Protein AF-0000000070629771 (afdb_homodimer)

Secondary structure (DSSP, 8-state):
---------------------HHHHHHB----TTPPP-SS-EEEEEEEEETTTTEEEEEEEE--SSS-GGGSPEEEEE--TTTB-TIIIIIIIISSSEEE-TTSS-EEE-TT-GGGTSEEEEEE-STTSTT-B-S-GGGGTS--HHHHHHHHHHHHHHHHHH-GGGTTSEEEEEEETTHHHHHHHHHHHHHHHHHT-SS-S-EEEEEEEES---BHHHHHHHHHHHHHHTTSS-HHHHHHHHHH--TTSS---HHHHHHHHHIIIIITTT--TTSTTSPP---------EEESTTSS-EEESS-SSHHHHHHHHHHHTSHHHHHHHT--TT--SS---SB-HHHHHT-----SB-HHHHHHHGGGT-EEEEEEETT-SSS-HHHHHHHHHHT-PPEEEEEEEEEETTEEEEEEEEETTEEEEEETT--S-HHHHSHHHHHHHHHHHHHT-PPP-/------------------PPPHHHHHHB----TTPPP-SS-EEEEEEEEETTTTEEEEEEEE--SSS-GGGSPEEEEE--TTTB-TIIIIIIIISSSEEE-TTSS-EEE-TT-GGGTSEEEEEE-STTSTT-B-S-GGGGTS--HHHHHHHHHHHHHHHHHH-GGGTTSEEEEEEETTHHHHHHHHHHHHHHHHHT-SS-S-EEEEEEEES---BHHHHHHHHHHHHHHTTSS-HHHHHHHHHH--TTSS---HHHHHHHHHIIIIITTT--TTSTTSPP---------EEESTTSS-EEESS-SSHHHHHHHHHHHTSHHHHHHHT--TT--SS---SB-HHHHHT-----SB-HHHHHHHGGGT-EEEEEEETT-SSS-HHHHHHHHHHTTPPEEEEEEEEEETTEEEEEEEEETTEEEEEETT--S-HHHHSHHHHHHHHHHHHHT-PPP-

Foldseek 3Di:
DDPPPPPPPPPPPCPCPVDADPLQVVQWQPDFQAEDDADWTKGKDWDAQDVVFRWIKIKIKTFARDPCSLQAFEEEEDEPLPFFFCCLDVQAFFAHQWHADLVLRHIDGDPQHLSNHHIYMTIRDDAPHFQTHTNHPCCLQEAALVVRLSSVLSCVVVVCVSVVSNFQGEYEYEYFEQCLRNRLSNVVVVVVVVVVDPDHRHNYFAYEYELHDFAQQLQQLLLLVLCVVVPQADPVLSVQLVVQFDSVDQDGDPSNVVSLCCSVVPSNPPAQLQFRPDDADPPPDDPQPWDDQRPGSQTDGLCDRRVSRSVSSQSNCQDPSSCVSSVGCPVVPVDGGHRGDPSNSVNHHDDDNGCLVSCVVVQVVNHQYEYEYEQRHSRSHPSSVVRVVVVNVFAWDADKDFADDPRHGQWIWTDTRRYIYTYGYSGGRSCCNRPVVSVSQVSVCSSVVHDGHD/DDPPPPPPPPPPPCPCPVDADPLQVVQWQPDFQQEDDADWTKGKDWDAQDVVFRWIKIKIKTFARDPCSLQAFEEEEDEPLPFFFCCLDVQAFFAHQWHADLVLRHIDGDPQHLSNHHIYMTIQDDAPHFLTHTNHPCCLQEAALVVRLSSVLSCVVVVCVSVVSNFQGEYEYEYFEQCLRNRLSNVVVVVVVVVVDPDHRHNYFAYEYELHDFAQQLQQLLLLVLCVVVPQADPVLSVQLVVQFDSVDQDGDPSNVVSLCCSVVPSNPPAQLQFRPDDADPDPDDPQPWDDQRPGSQTNGLCDRRSSRSVSSQSNCQDPSSCVSSVGCPVVPVDGGHRGDPSNSVNHHDDDNGCLVSCVVVQVVNHQYEYEYEQRHSRSHPSSVVRVVVVNVFAWDADKDFADDPRHGQWIWTDTRRYIYTYGYSGGRSCCNRPVVSVSQVSVCSSVVHDGHD

Nearest PDB structures (foldseek):
  1ivy-assembly1_A  TM=8.790E-01  e=1.119E-41  Homo sapiens
  1wht-assembly1_A  TM=9.372E-01  e=2.390E-33  Triticum aestivum
  3sc2-assembly1_A-2  TM=9.591E-01  e=4.985E-32  Triticum aestivum
  1gxs-assembly1_C  TM=9.440E-01  e=3.701E-32  Sorghum bicolor
  1bcs-assembly1_B  TM=9.675E-01  e=6.647E-15  Triticum aestivum

Radius of gyration: 32.39 Å; Cα contacts (8 Å, |Δi|>4): 1973; chains: 2; bounding box: 115×96×95 Å

Solvent-accessible surface area (backbone atoms only — not comparable to full-atom values): 46416 Å² total; per-residue (Å²): 137,82,82,77,78,79,78,76,75,76,73,73,72,73,70,70,69,71,72,76,50,69,71,46,56,72,20,43,35,90,59,56,70,46,50,67,94,73,91,45,57,36,35,22,33,74,39,76,52,34,76,91,48,41,27,24,35,26,38,43,36,37,40,14,62,49,98,56,39,86,80,37,35,42,33,38,37,33,38,14,66,63,27,17,13,7,54,43,38,43,32,37,53,34,39,25,57,41,31,68,38,93,82,35,61,38,37,42,79,38,93,49,23,51,26,66,70,20,22,35,36,30,35,16,43,42,54,53,5,38,74,8,32,52,73,35,75,66,54,40,53,59,40,31,50,67,60,39,30,52,40,48,52,44,33,52,56,52,48,34,65,67,41,54,89,56,45,63,32,51,28,35,40,34,31,26,34,38,13,30,46,53,48,61,48,33,50,51,52,50,52,53,52,37,73,76,33,96,77,51,48,75,34,76,47,32,36,38,27,28,20,40,42,46,34,52,36,36,38,43,54,18,22,54,51,47,35,40,63,63,59,40,38,42,71,65,58,48,51,48,36,67,68,53,40,54,50,89,45,74,75,65,47,69,67,23,52,50,47,52,48,44,39,57,72,46,30,43,49,70,59,36,45,40,28,62,75,52,83,64,69,85,69,82,72,72,83,67,65,69,46,51,52,76,74,42,75,37,65,41,49,78,52,50,86,48,58,66,55,47,52,35,40,33,56,33,59,56,32,67,66,38,22,58,36,42,55,42,60,81,82,57,63,92,61,76,50,38,48,53,30,63,64,35,46,77,28,53,54,58,64,79,61,55,40,60,68,56,49,66,56,45,33,82,71,67,36,49,38,38,40,33,19,17,58,35,15,59,45,49,13,41,37,11,51,50,47,50,54,59,72,65,68,62,54,75,72,39,73,60,35,34,23,48,54,94,89,32,68,40,25,32,33,35,30,35,71,43,35,36,41,35,40,31,58,72,6,14,50,57,31,37,54,63,31,30,68,56,39,39,51,53,51,53,24,57,77,68,72,45,78,73,48,112,137,84,82,78,77,80,78,75,76,75,72,72,73,73,72,70,70,73,72,77,50,69,71,46,56,71,20,45,34,90,61,56,70,46,51,67,91,73,92,44,58,35,35,20,33,74,40,75,50,35,77,91,49,41,26,23,36,26,38,42,35,37,41,14,61,50,99,56,38,87,79,37,36,41,32,38,38,33,39,15,65,63,28,18,12,6,54,43,38,43,31,39,54,34,40,24,58,41,30,68,38,93,83,36,62,37,36,43,77,38,93,48,22,52,26,67,70,18,22,36,34,28,34,16,43,43,51,52,6,37,74,8,32,52,72,36,74,65,53,42,51,59,40,30,51,68,60,39,29,51,39,49,52,43,33,52,56,54,50,35,66,67,41,52,88,57,45,62,33,52,28,36,40,35,31,26,33,38,13,30,47,51,48,58,48,33,50,50,52,48,52,54,50,38,72,75,33,98,76,50,47,74,34,74,46,31,37,38,28,29,20,40,42,46,34,54,37,37,38,45,55,18,22,54,51,47,36,42,63,63,60,40,39,43,72,66,57,48,52,48,37,66,69,53,41,53,51,88,45,75,75,67,47,69,68,23,52,51,46,52,48,45,38,57,71,45,29,43,50,72,58,36,46,40,29,61,75,51,81,64,70,86,67,84,74,71,83,67,66,67,48,50,52,75,75,42,75,38,67,40,48,79,52,48,84,48,58,67,56,47,51,34,38,34,55,34,60,57,33,67,66,38,23,57,40,42,55,41,60,80,82,57,62,92,61,78,51,38,48,51,29,62,64,36,46,78,28,52,56,57,65,80,61,55,40,60,68,56,48,66,59,44,34,82,70,66,36,48,38,37,41,34,20,16,57,35,16,58,44,51,13,41,39,11,51,50,46,49,54,59,70,64,68,63,55,74,73,38,74,61,36,36,23,50,54,94,90,33,69,37,24,33,34,34,31,34,70,43,35,37,40,35,40,32,59,72,7,15,51,54,31,37,52,64,34,29,67,57,38,40,51,52,50,53,24,57,76,68,72,45,78,73,48,112

Sequence (908 aa):
MSLLVMCLVFISIITNTLSLTQEQENDRITALPGQPEVAFSQFSGYITVHKKHGRALFYWLTEAATPNPLLKPLVLWLNGGPGCSSIAYGASEEIGPFRINKNAFSLYLNKYSWNKEANILFLDSPAGVGFSYTNTSSDLKDSGDKRTASDALRFLIRWMSRFPQYKYREFYICGESYAGHYVPQLMKKIHDYNKNHHYPFINLKGFMVGNALTDHKYDNIGTVEYWWTHALISDATYKTIMSCCNFSTQKQTRKCDKAILYAWSYEMGGIDEYSIYTPKCNNPSGNFTSSRLKNSLVRRRVSGYDPCVEMRAEKYYNRPDVQHAMHANYTRIPYKFTACSLEMVENWKDSQFSLLPTYKELIPAGYRIWVYSGDTDANVPVTATRLWLSSLNLTVKTKWYPWFVNGQVGGWTEVYDGLTFATVRGAGHEVPLLQPERGFLLFESFLAGKNLPRMSLLVMCLVFISIITNTLSLTQEQENDRITALPGQPEVAFSQFSGYITVHKKHGRALFYWLTEAATPNPLLKPLVLWLNGGPGCSSIAYGASEEIGPFRINKNAFSLYLNKYSWNKEANILFLDSPAGVGFSYTNTSSDLKDSGDKRTASDALRFLIRWMSRFPQYKYREFYICGESYAGHYVPQLMKKIHDYNKNHHYPFINLKGFMVGNALTDHKYDNIGTVEYWWTHALISDATYKTIMSCCNFSTQKQTRKCDKAILYAWSYEMGGIDEYSIYTPKCNNPSGNFTSSRLKNSLVRRRVSGYDPCVEMRAEKYYNRPDVQHAMHANYTRIPYKFTACSLEMVENWKDSQFSLLPTYKELIPAGYRIWVYSGDTDANVPVTATRLWLSSLNLTVKTKWYPWFVNGQVGGWTEVYDGLTFATVRGAGHEVPLLQPERGFLLFESFLAGKNLPR

InterPro domains:
  IPR001563 Peptidase S10, serine carboxypeptidase [PF00450] (33-448)
  IPR001563 Peptidase S10, serine carboxypeptidase [PR00724] (110-122)
  IPR001563 Peptidase S10, serine carboxypeptidase [PR00724] (123-133)
  IPR001563 Peptidase S10, serine carboxypeptidase [PR00724] (159-184)
  IPR001563 Peptidase S10, serine carboxypeptidase [PR00724] (419-432)
  IPR001563 Peptidase S10, serine carboxypeptidase [PTHR11802] (30-436)
  IPR018202 Serine carboxypeptidase, serine active site [PS00131] (173-180)
  IPR029058 Alpha/Beta hydrolase fold [G3DSA:3.40.50.1820] (23-283)
  IPR029058 Alpha/Beta hydrolase fold [SSF53474] (24-452)
  IPR033124 Serine carboxypeptidases, histidine active site [PS00560] (419-436)

Organism: Helianthus annuus (NCBI:txid4232)

Structure (mmCIF, N/CA/C/O backbone):
data_AF-0000000070629771-model_v1
#
loop_
_entity.id
_entity.type
_entity.pdbx_description
1 polymer Carboxypeptidase
#
loop_
_atom_site.group_PDB
_atom_site.id
_atom_site.type_symbol
_atom_site.label_atom_id
_atom_site.label_alt_id
_atom_site.label_comp_id
_atom_site.label_asym_id
_atom_site.label_entity_id
_atom_site.label_seq_id
_atom_site.pdbx_PDB_ins_code
_atom_site.Cartn_x
_atom_site.Cartn_y
_atom_site.Cartn_z
_atom_site.occupancy
_atom_site.B_iso_or_equiv
_atom_site.auth_seq_id
_atom_site.auth_comp_id
_atom_site.auth_asym_id
_atom_site.auth_atom_id
_atom_site.pdbx_PDB_model_num
ATOM 1 N N . MET A 1 1 ? -67 46.438 17.281 1 32.56 1 MET A N 1
ATOM 2 C CA . MET A 1 1 ? -66.125 45.875 16.25 1 32.56 1 MET A CA 1
ATOM 3 C C . MET A 1 1 ? -64.812 46.656 16.156 1 32.56 1 MET A C 1
ATOM 5 O O . MET A 1 1 ? -64.75 47.656 15.438 1 32.56 1 MET A O 1
ATOM 9 N N . SER A 1 2 ? -64.125 46.844 17.328 1 36.59 2 SER A N 1
ATOM 10 C CA . SER A 1 2 ? -62.906 47.594 17.516 1 36.59 2 SER A CA 1
ATOM 11 C C . SER A 1 2 ? -61.719 46.938 16.812 1 36.59 2 SER A C 1
ATOM 13 O O . SER A 1 2 ? -61.5 45.719 16.984 1 36.59 2 SER A O 1
ATOM 15 N N . LEU A 1 3 ? -61.375 47.438 15.648 1 35.97 3 LEU A N 1
ATOM 16 C CA . LEU A 1 3 ? -60.219 47.125 14.797 1 35.97 3 LEU A CA 1
ATOM 17 C C . LEU A 1 3 ? -58.938 47.281 15.562 1 35.97 3 LEU A C 1
ATOM 19 O O . LEU A 1 3 ? -58.562 48.375 15.969 1 35.97 3 LEU A O 1
ATOM 23 N N . LEU A 1 4 ? -58.5 46.312 16.406 1 31.16 4 LEU A N 1
ATOM 24 C CA . LEU A 1 4 ? -57.156 46.281 16.969 1 31.16 4 LEU A CA 1
ATOM 25 C C . LEU A 1 4 ? -56.125 46.219 15.859 1 31.16 4 LEU A C 1
ATOM 27 O O . LEU A 1 4 ? -56.062 45.25 15.109 1 31.16 4 LEU A O 1
ATOM 31 N N . VAL A 1 5 ? -55.656 47.312 15.32 1 35.22 5 VAL A N 1
ATOM 32 C CA . VAL A 1 5 ? -54.5 47.406 14.398 1 35.22 5 VAL A CA 1
ATOM 33 C C . VAL A 1 5 ? -53.281 46.781 15.047 1 35.22 5 VAL A C 1
ATOM 35 O O . VAL A 1 5 ? -52.844 47.219 16.125 1 35.22 5 VAL A O 1
ATOM 38 N N . MET A 1 6 ? -53 45.5 14.805 1 34.41 6 MET A N 1
ATOM 39 C CA . MET A 1 6 ? -51.781 44.812 15.164 1 34.41 6 MET A CA 1
ATOM 40 C C . MET A 1 6 ? -50.562 45.531 14.609 1 34.41 6 MET A C 1
ATOM 42 O O . MET A 1 6 ? -50.406 45.656 13.391 1 34.41 6 MET A O 1
ATOM 46 N N . CYS A 1 7 ? -50.031 46.531 15.281 1 34.31 7 CYS A N 1
ATOM 47 C CA . CYS A 1 7 ? -48.75 47.125 14.938 1 34.31 7 CYS A CA 1
ATOM 48 C C . CYS A 1 7 ? -47.656 46.094 14.859 1 34.31 7 CYS A C 1
ATOM 50 O O . CYS A 1 7 ? -47.281 45.5 15.875 1 34.31 7 CYS A O 1
ATOM 52 N N . LEU A 1 8 ? -47.5 45.406 13.734 1 36.81 8 LEU A N 1
ATOM 53 C CA . LEU A 1 8 ? -46.344 44.594 13.43 1 36.81 8 LEU A CA 1
ATOM 54 C C . LEU A 1 8 ? -45.062 45.406 13.547 1 36.81 8 LEU A C 1
ATOM 56 O O . LEU A 1 8 ? -44.844 46.375 12.781 1 36.81 8 LEU A O 1
ATOM 60 N N . VAL A 1 9 ? -44.531 45.594 14.703 1 37.97 9 VAL A N 1
ATOM 61 C CA . VAL A 1 9 ? -43.188 46.094 14.859 1 37.97 9 VAL A CA 1
ATOM 62 C C . VAL A 1 9 ? -42.219 45.25 14.031 1 37.97 9 VAL A C 1
ATOM 64 O O . VAL A 1 9 ? -42.094 44.062 14.25 1 37.97 9 VAL A O 1
ATOM 67 N N . PHE A 1 10 ? -42 45.656 12.789 1 36.44 10 PHE A N 1
ATOM 68 C CA . PHE A 1 10 ? -40.875 45.156 12.023 1 36.44 10 PHE A CA 1
ATOM 69 C C . PHE A 1 10 ? -39.562 45.312 12.789 1 36.44 10 PHE A C 1
ATOM 71 O O . PHE A 1 10 ? -39.125 46.438 13.047 1 36.44 10 PHE A O 1
ATOM 78 N N . ILE A 1 11 ? -39.25 44.469 13.695 1 36.97 11 ILE A N 1
ATOM 79 C CA . ILE A 1 11 ? -37.875 44.406 14.219 1 36.97 11 ILE A CA 1
ATOM 80 C C . ILE A 1 11 ? -36.875 44.25 13.07 1 36.97 11 ILE A C 1
ATOM 82 O O . ILE A 1 11 ? -36.906 43.25 12.367 1 36.97 11 ILE A O 1
ATOM 86 N N . SER A 1 12 ? -36.469 45.312 12.492 1 35.47 12 SER A N 1
ATOM 87 C CA . SER A 1 12 ? -35.312 45.25 11.602 1 35.47 12 SER A CA 1
ATOM 88 C C . SER A 1 12 ? -34.156 44.5 12.266 1 35.47 12 SE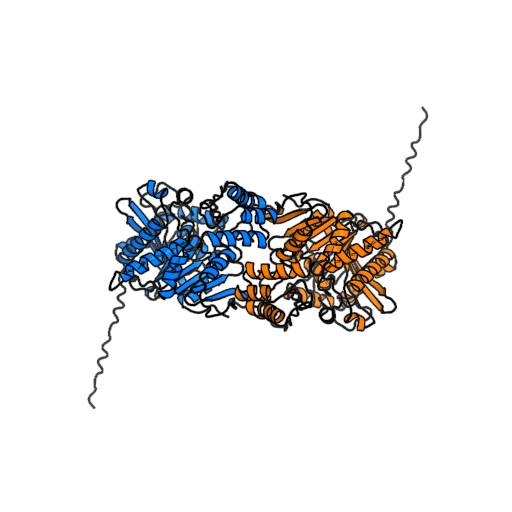R A C 1
ATOM 90 O O . SER A 1 12 ? -33.688 44.938 13.32 1 35.47 12 SER A O 1
ATOM 92 N N . ILE A 1 13 ? -34.094 43.312 12.102 1 39.72 13 ILE A N 1
ATOM 93 C CA . ILE A 1 13 ? -32.812 42.625 12.383 1 39.72 13 ILE A CA 1
ATOM 94 C C . ILE A 1 13 ? -31.672 43.375 11.711 1 39.72 13 ILE A C 1
ATOM 96 O O . ILE A 1 13 ? -31.594 43.438 10.477 1 39.72 13 ILE A O 1
ATOM 100 N N . ILE A 1 14 ? -31.172 44.375 12.281 1 36.66 14 ILE A N 1
ATOM 101 C CA . ILE A 1 14 ? -29.891 44.938 11.852 1 36.66 14 ILE A CA 1
ATOM 102 C C . ILE A 1 14 ? -28.891 43.812 11.594 1 36.66 14 ILE A C 1
ATOM 104 O O . ILE A 1 14 ? -28.484 43.094 12.531 1 36.66 14 ILE A O 1
ATOM 108 N N . THR A 1 15 ? -29.109 43.062 10.508 1 39.59 15 THR A N 1
ATOM 109 C CA . THR A 1 15 ? -27.938 42.312 10.078 1 39.59 15 THR A CA 1
ATOM 110 C C . THR A 1 15 ? -26.672 43.188 10.195 1 39.59 15 THR A C 1
ATOM 112 O O . THR A 1 15 ? -26.516 44.156 9.461 1 39.59 15 THR A O 1
ATOM 115 N N . ASN A 1 16 ? -26.297 43.594 11.32 1 38.44 16 ASN A N 1
ATOM 116 C CA . ASN A 1 16 ? -25 44.219 11.461 1 38.44 16 ASN A CA 1
ATOM 117 C C . ASN A 1 16 ? -23.984 43.625 10.484 1 38.44 16 ASN A C 1
ATOM 119 O O . ASN A 1 16 ? -23.406 42.562 10.75 1 38.44 16 ASN A O 1
ATOM 123 N N . THR A 1 17 ? -24.234 43.594 9.234 1 47.09 17 THR A N 1
ATOM 124 C CA . THR A 1 17 ? -23.125 43.406 8.305 1 47.09 17 THR A CA 1
ATOM 125 C C . THR A 1 17 ? -21.891 44.219 8.766 1 47.09 17 THR A C 1
ATOM 127 O O . THR A 1 17 ? -21.891 45.438 8.711 1 47.09 17 THR A O 1
ATOM 130 N N . LEU A 1 18 ? -21.359 43.875 9.852 1 56.38 18 LEU A N 1
ATOM 131 C CA . LEU A 1 18 ? -20.156 44.562 10.328 1 56.38 18 LEU A CA 1
ATOM 132 C C . LEU A 1 18 ? -19.234 44.906 9.172 1 56.38 18 LEU A C 1
ATOM 134 O O . LEU A 1 18 ? -18.812 44.031 8.422 1 56.38 18 LEU A O 1
ATOM 138 N N . SER A 1 19 ? -19.328 46.031 8.703 1 75.88 19 SER A N 1
ATOM 139 C CA . SER A 1 19 ? -18.422 46.594 7.715 1 75.88 19 SER A CA 1
ATOM 140 C C . SER A 1 19 ? -16.969 46.312 8.078 1 75.88 19 SER A C 1
ATOM 142 O O . SER A 1 19 ? -16.594 46.312 9.258 1 75.88 19 SER A O 1
ATOM 144 N N . LEU A 1 20 ? -16.094 45.812 7.07 1 85.69 20 LEU A N 1
ATOM 145 C CA . LEU A 1 20 ? -14.68 45.531 7.254 1 85.69 20 LEU A CA 1
ATOM 146 C C . LEU A 1 20 ? -13.938 46.781 7.703 1 85.69 20 LEU A C 1
ATOM 148 O O . LEU A 1 20 ? -14.258 47.906 7.254 1 85.69 20 LEU A O 1
ATOM 152 N N . THR A 1 21 ? -13.102 46.656 8.648 1 91.06 21 THR A N 1
ATOM 153 C CA . THR A 1 21 ? -12.211 47.75 9.031 1 91.06 21 THR A CA 1
ATOM 154 C C . THR A 1 21 ? -11.219 48.031 7.902 1 91.06 21 THR A C 1
ATOM 156 O O . THR A 1 21 ? -11.086 47.25 6.961 1 91.06 21 THR A O 1
ATOM 159 N N . GLN A 1 22 ? -10.594 49.125 8.047 1 92.12 22 GLN A N 1
ATOM 160 C CA . GLN A 1 22 ? -9.594 49.5 7.047 1 92.12 22 GLN A CA 1
ATOM 161 C C . GLN A 1 22 ? -8.445 48.5 7.023 1 92.12 22 GLN A C 1
ATOM 163 O O . GLN A 1 22 ? -7.922 48.188 5.953 1 92.12 22 GLN A O 1
ATOM 168 N N . GLU A 1 23 ? -8.055 48.094 8.172 1 93.81 23 GLU A N 1
ATOM 169 C CA . GLU A 1 23 ? -6.984 47.094 8.25 1 93.81 23 GLU A CA 1
ATOM 170 C C . GLU A 1 23 ? -7.363 45.812 7.535 1 93.81 23 GLU A C 1
ATOM 172 O O . GLU A 1 23 ? -6.527 45.219 6.855 1 93.81 23 GLU A O 1
ATOM 177 N N . GLN A 1 24 ? -8.586 45.406 7.703 1 96.31 24 GLN A N 1
ATOM 178 C CA . GLN A 1 24 ? -9.07 44.219 7.02 1 96.31 24 GLN A CA 1
ATOM 179 C C . GLN A 1 24 ? -9.094 44.406 5.508 1 96.31 24 GLN A C 1
ATOM 181 O O . GLN A 1 24 ? -8.711 43.5 4.754 1 96.31 24 GLN A O 1
ATOM 186 N N . GLU A 1 25 ? -9.5 45.562 5.117 1 96 25 GLU A N 1
ATOM 187 C CA . GLU A 1 25 ? -9.562 45.875 3.689 1 96 25 GLU A CA 1
ATOM 188 C C . GLU A 1 25 ? -8.164 45.875 3.066 1 96 25 GLU A C 1
ATOM 190 O O . GLU A 1 25 ? -7.992 45.469 1.914 1 96 25 GLU A O 1
ATOM 195 N N . ASN A 1 26 ? -7.258 46.344 3.842 1 95.69 26 ASN A N 1
ATOM 196 C CA . ASN A 1 26 ? -5.879 46.375 3.367 1 95.69 26 ASN A CA 1
ATOM 197 C C . ASN A 1 26 ? -5.348 44.938 3.15 1 95.69 26 ASN A C 1
ATOM 199 O O . ASN A 1 26 ? -4.41 44.75 2.375 1 95.69 26 ASN A O 1
ATOM 203 N N . ASP A 1 27 ? -5.953 44 3.848 1 97.81 27 ASP A N 1
ATOM 204 C CA . ASP A 1 27 ? -5.512 42.625 3.758 1 97.81 27 ASP A CA 1
ATOM 205 C C . ASP A 1 27 ? -6.324 41.844 2.717 1 97.81 27 ASP A C 1
ATOM 207 O O . ASP A 1 27 ? -6.023 40.688 2.422 1 97.81 27 ASP A O 1
ATOM 211 N N . ARG A 1 28 ? -7.316 42.438 2.119 1 98.12 28 ARG A N 1
ATOM 212 C CA . ARG A 1 28 ? -8.211 41.75 1.201 1 98.12 28 ARG A CA 1
ATOM 213 C C . ARG A 1 28 ? -7.496 41.375 -0.094 1 98.12 28 ARG A C 1
ATOM 215 O O . ARG A 1 28 ? -6.793 42.219 -0.676 1 98.12 28 ARG A O 1
ATOM 222 N N . ILE A 1 29 ? -7.598 40.156 -0.455 1 98.19 29 ILE A N 1
ATOM 223 C CA . ILE A 1 29 ? -7.168 39.688 -1.772 1 98.19 29 ILE A CA 1
ATOM 224 C C . ILE A 1 29 ? -8.336 39.812 -2.758 1 98.19 29 ILE A C 1
ATOM 226 O O . ILE A 1 29 ? -9.289 39.031 -2.674 1 98.19 29 ILE A O 1
ATOM 230 N N . THR A 1 30 ? -8.242 40.688 -3.639 1 96.44 30 THR A N 1
ATOM 231 C CA . THR A 1 30 ? -9.32 40.844 -4.617 1 96.44 30 THR A CA 1
ATOM 232 C C . THR A 1 30 ? -9.367 39.625 -5.539 1 96.44 30 THR A C 1
ATOM 234 O O . THR A 1 30 ? -10.445 39.062 -5.781 1 96.44 30 THR A O 1
ATOM 237 N N . ALA A 1 31 ? -8.219 39.312 -6.094 1 96.56 31 ALA A N 1
ATOM 238 C CA . ALA A 1 31 ? -8.07 38.094 -6.902 1 96.56 31 ALA A CA 1
ATOM 239 C C . ALA A 1 31 ? -6.602 37.719 -7.043 1 96.56 31 ALA A C 1
ATOM 241 O O . ALA A 1 31 ? -5.746 38.562 -7.27 1 96.56 31 ALA A O 1
ATOM 242 N N . LEU A 1 32 ? -6.395 36.438 -6.875 1 97.75 32 LEU A N 1
ATOM 243 C CA . LEU A 1 32 ? -5.055 35.969 -7.191 1 97.75 32 LEU A CA 1
ATOM 244 C C . LEU A 1 32 ? -4.855 35.844 -8.695 1 97.75 32 LEU A C 1
ATOM 246 O O . LEU A 1 32 ? -5.785 35.5 -9.43 1 97.75 32 LEU A O 1
ATOM 250 N N . PRO A 1 33 ? -3.633 36.156 -9.125 1 97.25 33 PRO A N 1
ATOM 251 C CA . PRO A 1 33 ? -3.375 35.969 -10.555 1 97.25 33 PRO A CA 1
ATOM 252 C C . PRO A 1 33 ? -3.711 34.531 -11.031 1 97.25 33 PRO A C 1
ATOM 254 O O . PRO A 1 33 ? -3.207 33.562 -10.477 1 97.25 33 PRO A O 1
ATOM 257 N N . GLY A 1 34 ? -4.598 34.5 -12.016 1 96.81 34 GLY A N 1
ATOM 258 C CA . GLY A 1 34 ? -4.945 33.219 -12.625 1 96.81 34 GLY A CA 1
ATOM 259 C C . GLY A 1 34 ? -6.051 32.5 -11.891 1 96.81 34 GLY A C 1
ATOM 260 O O . GLY A 1 34 ? -6.422 31.375 -12.266 1 96.81 34 GLY A O 1
ATOM 261 N N . GLN A 1 35 ? -6.613 33 -10.844 1 96.75 35 GLN A N 1
ATOM 262 C CA . GLN A 1 35 ? -7.633 32.281 -10.078 1 96.75 35 GLN A CA 1
ATOM 263 C C . GLN A 1 35 ? -8.977 32.312 -10.812 1 96.75 35 GLN A C 1
ATOM 265 O O . GLN A 1 35 ? -9.273 33.25 -11.547 1 96.75 35 GLN A O 1
ATOM 270 N N . PRO A 1 36 ? -9.773 31.281 -10.68 1 96.75 36 PRO A N 1
ATOM 271 C CA . PRO A 1 36 ? -11.156 31.344 -11.156 1 96.75 36 PRO A CA 1
ATOM 272 C C . PRO A 1 36 ? -12.031 32.25 -10.305 1 96.75 36 PRO A C 1
ATOM 274 O O . PRO A 1 36 ? -11.609 32.719 -9.234 1 96.75 36 PRO A O 1
ATOM 277 N N . GLU A 1 37 ? -13.219 32.562 -10.836 1 95.88 37 GLU A N 1
ATOM 278 C CA . GLU A 1 37 ? -14.172 33.344 -10.055 1 95.88 37 GLU A CA 1
ATOM 279 C C . GLU A 1 37 ? -14.695 32.562 -8.859 1 95.88 37 GLU A C 1
ATOM 281 O O . GLU A 1 37 ? -15.008 31.375 -8.984 1 95.88 37 GLU A O 1
ATOM 286 N N . VAL A 1 38 ? -14.633 33.219 -7.719 1 96.81 38 VAL A N 1
ATOM 287 C CA . VAL A 1 38 ? -15.172 32.594 -6.516 1 96.81 38 VAL A CA 1
ATOM 288 C C . VAL A 1 38 ? -16.062 33.594 -5.777 1 96.81 38 VAL A C 1
ATOM 290 O O . VAL A 1 38 ? -16 34.812 -6.023 1 96.81 38 VAL A O 1
ATOM 293 N N . ALA A 1 39 ? -16.938 33.062 -4.875 1 94.69 39 ALA A N 1
ATOM 294 C CA . ALA A 1 39 ? -17.906 33.906 -4.168 1 94.69 39 ALA A CA 1
ATOM 295 C C . ALA A 1 39 ? -17.469 34.156 -2.73 1 94.69 39 ALA A C 1
ATOM 297 O O . ALA A 1 39 ? -18.156 34.844 -1.978 1 94.69 39 ALA A O 1
ATOM 298 N N . PHE A 1 40 ? -16.375 33.594 -2.324 1 97.44 40 PHE A N 1
ATOM 299 C CA . PHE A 1 40 ? -15.898 33.781 -0.96 1 97.44 40 PHE A CA 1
ATOM 300 C C . PHE A 1 40 ? -14.789 34.844 -0.923 1 97.44 40 PHE A C 1
ATOM 302 O O . PHE A 1 40 ? -14.133 35.094 -1.933 1 97.44 40 PHE A O 1
ATOM 309 N N . SER A 1 41 ? -14.594 35.375 0.235 1 97.19 41 SER A N 1
ATOM 310 C CA . SER A 1 41 ? -13.555 36.406 0.415 1 97.19 41 SER A CA 1
ATOM 311 C C . SER A 1 41 ? -12.25 35.781 0.91 1 97.19 41 SER A C 1
ATOM 313 O O . SER A 1 41 ? -12.258 34.656 1.461 1 97.19 41 SER A O 1
ATOM 315 N N . GLN A 1 42 ? -11.203 36.5 0.618 1 98 42 GLN A N 1
ATOM 316 C CA . GLN A 1 42 ? -9.867 36.094 1.057 1 98 42 GLN A CA 1
ATOM 317 C C . GLN A 1 42 ? -9.102 37.281 1.624 1 98 42 GLN A C 1
ATOM 319 O O . GLN A 1 42 ? -9.242 38.406 1.146 1 98 42 GLN A O 1
ATOM 324 N N . PHE A 1 43 ? -8.352 37 2.619 1 98.62 43 PHE A N 1
ATOM 325 C CA . PHE A 1 43 ? -7.512 38 3.244 1 98.62 43 PHE A CA 1
ATOM 326 C C . PHE A 1 43 ? -6.125 37.438 3.547 1 98.62 43 PHE A C 1
ATOM 328 O O . PHE A 1 43 ? -5.992 36.281 3.941 1 98.62 43 PHE A O 1
ATOM 335 N N . SER A 1 44 ? -5.102 38.219 3.355 1 98.62 44 SER A N 1
ATOM 336 C CA . SER A 1 44 ? -3.754 37.844 3.764 1 98.62 44 SER A CA 1
ATOM 337 C C . SER A 1 44 ? -2.949 39.062 4.227 1 98.62 44 SER A C 1
ATOM 339 O O . SER A 1 44 ? -3.258 40.188 3.865 1 98.62 44 SER A O 1
ATOM 341 N N . GLY A 1 45 ? -2.021 38.75 5.02 1 97.75 45 GLY A N 1
ATOM 342 C CA . GLY A 1 45 ? -1.186 39.812 5.566 1 97.75 45 GLY A CA 1
ATOM 343 C C . GLY A 1 45 ? -0.276 39.312 6.684 1 97.75 45 GLY A C 1
ATOM 344 O O . GLY A 1 45 ? -0.027 38.125 6.82 1 97.75 45 GLY A O 1
ATOM 345 N N . TYR A 1 46 ? 0.268 40.312 7.395 1 97.81 46 TYR A N 1
ATOM 346 C CA . TYR A 1 46 ? 1.242 40 8.445 1 97.81 46 TYR A CA 1
ATOM 347 C C . TYR A 1 46 ? 0.711 40.438 9.812 1 97.81 46 TYR A C 1
ATOM 349 O O . TYR A 1 46 ? 0.024 41.438 9.93 1 97.81 46 TYR A O 1
ATOM 357 N N . ILE A 1 47 ? 1.034 39.656 10.75 1 98.44 47 ILE A N 1
ATOM 358 C CA . ILE A 1 47 ? 0.836 40.031 12.148 1 98.44 47 ILE A CA 1
ATOM 359 C C . ILE A 1 47 ? 2.172 40 12.891 1 98.44 47 ILE A C 1
ATOM 361 O O . ILE A 1 47 ? 2.818 38.938 12.945 1 98.44 47 ILE A O 1
ATOM 365 N N . THR A 1 48 ? 2.576 41.094 13.469 1 97.94 48 THR A N 1
ATOM 366 C CA . THR A 1 48 ? 3.801 41.125 14.266 1 97.94 48 THR A CA 1
ATOM 367 C C . THR A 1 48 ? 3.604 40.438 15.594 1 97.94 48 THR A C 1
ATOM 369 O O . THR A 1 48 ? 2.676 40.75 16.344 1 97.94 48 THR A O 1
ATOM 372 N N . VAL A 1 49 ? 4.527 39.531 15.906 1 98.56 49 VAL A N 1
ATOM 373 C CA . VAL A 1 49 ? 4.34 38.719 17.109 1 98.56 49 VAL A CA 1
ATOM 374 C C . VAL A 1 49 ? 5.465 39.031 18.109 1 98.56 49 VAL A C 1
ATOM 376 O O . VAL A 1 49 ? 5.355 38.688 19.297 1 98.56 49 VAL A O 1
ATOM 379 N N . HIS A 1 50 ? 6.512 39.594 17.656 1 98.19 50 HIS A N 1
ATOM 380 C CA . HIS A 1 50 ? 7.625 40 18.5 1 98.19 50 HIS A CA 1
ATOM 381 C C . HIS A 1 50 ? 8.273 41.281 17.953 1 98.19 50 HIS A C 1
ATOM 383 O O . HIS A 1 50 ? 9.164 41.219 17.109 1 98.19 50 HIS A O 1
ATOM 389 N N . LYS A 1 51 ? 8.039 42.344 18.562 1 97.31 51 LYS A N 1
ATOM 390 C CA . LYS A 1 51 ? 8.406 43.656 18.047 1 97.31 51 LYS A CA 1
ATOM 391 C C . LYS A 1 51 ? 9.922 43.844 18.031 1 97.31 51 LYS A C 1
ATOM 393 O O . LYS A 1 51 ? 10.492 44.312 17.047 1 97.31 51 LYS A O 1
ATOM 398 N N . LYS A 1 52 ? 10.508 43.5 19.062 1 97.12 52 LYS A N 1
ATOM 399 C CA . LYS A 1 52 ? 11.945 43.75 19.203 1 97.12 52 LYS A CA 1
ATOM 400 C C . LYS A 1 52 ? 12.734 43 18.141 1 97.12 52 LYS A C 1
ATOM 402 O O . LYS A 1 52 ? 13.672 43.562 17.562 1 97.12 52 LYS A O 1
ATOM 407 N N . HIS A 1 53 ? 12.328 41.781 17.906 1 96.19 53 HIS A N 1
ATOM 408 C CA . HIS A 1 53 ? 13.047 40.969 16.938 1 96.19 53 HIS A CA 1
ATOM 409 C C . HIS A 1 53 ? 12.477 41.156 15.531 1 96.19 53 HIS A C 1
ATOM 411 O O . HIS A 1 53 ? 13.102 40.75 14.547 1 96.19 53 HIS A O 1
ATOM 417 N N . GLY A 1 54 ? 11.312 41.781 15.453 1 95.69 54 GLY A N 1
ATOM 418 C CA . GLY A 1 54 ? 10.672 42 14.172 1 95.69 54 GLY A CA 1
ATOM 419 C C . GLY A 1 54 ? 10.094 40.719 13.57 1 95.69 54 GLY A C 1
ATOM 420 O O . GLY A 1 54 ? 10.117 40.531 12.359 1 95.69 54 GLY A O 1
ATOM 421 N N . ARG A 1 55 ? 9.711 39.75 14.438 1 97.25 55 ARG A N 1
ATOM 422 C CA . ARG A 1 55 ? 9.055 38.562 13.914 1 97.25 55 ARG A CA 1
ATOM 423 C C . ARG A 1 55 ? 7.602 38.844 13.547 1 97.25 55 ARG A C 1
ATOM 425 O O . ARG A 1 55 ? 6.84 39.375 14.375 1 97.25 55 ARG A O 1
ATOM 432 N N . ALA A 1 56 ? 7.262 38.562 12.32 1 97.5 56 ALA A N 1
ATOM 433 C CA . ALA A 1 56 ? 5.902 38.688 11.805 1 97.5 56 ALA A CA 1
ATOM 434 C C . ALA A 1 56 ? 5.461 37.438 11.062 1 97.5 56 ALA A C 1
ATOM 436 O O . ALA A 1 56 ? 6.207 36.906 10.242 1 97.5 56 ALA A O 1
ATOM 437 N N . LEU A 1 57 ? 4.336 36.938 11.438 1 98.5 57 LEU A N 1
ATOM 438 C CA . LEU A 1 57 ? 3.803 35.75 10.789 1 98.5 57 LEU A CA 1
ATOM 439 C C . LEU A 1 57 ? 2.809 36.125 9.695 1 98.5 57 LEU A C 1
ATOM 441 O O . LEU A 1 57 ? 2.021 37.062 9.859 1 98.5 57 LEU A O 1
ATOM 445 N N . PHE A 1 58 ? 2.941 35.438 8.578 1 98.38 58 PHE A N 1
ATOM 446 C CA . PHE A 1 58 ? 2.07 35.656 7.426 1 98.38 58 PHE A CA 1
ATOM 447 C C . PHE A 1 58 ? 0.893 34.688 7.453 1 98.38 58 PHE A C 1
ATOM 449 O O . PHE A 1 58 ? 1.064 33.5 7.746 1 98.38 58 PHE A O 1
ATOM 456 N N . TYR A 1 59 ? -0.3 35.219 7.188 1 98.81 59 TYR A N 1
ATOM 457 C CA . TYR A 1 59 ? -1.488 34.375 7.164 1 98.81 59 TYR A CA 1
ATOM 458 C C . TYR A 1 59 ? -2.242 34.531 5.848 1 98.81 59 TYR A C 1
ATOM 460 O O . TYR A 1 59 ? -2.072 35.531 5.141 1 98.81 59 TYR A O 1
ATOM 468 N N . TRP A 1 60 ? -2.943 33.531 5.465 1 98.88 60 TRP A N 1
ATOM 469 C CA . TRP A 1 60 ? -3.922 33.531 4.383 1 98.88 60 TRP A CA 1
ATOM 470 C C . TRP A 1 60 ? -5.25 32.969 4.844 1 98.88 60 TRP A C 1
ATOM 472 O O . TRP A 1 60 ? -5.336 31.766 5.152 1 98.88 60 TRP A O 1
ATOM 482 N N . LEU A 1 61 ? -6.273 33.812 4.969 1 98.88 61 LEU A N 1
ATOM 483 C CA . LEU A 1 61 ? -7.629 33.406 5.32 1 98.88 61 LEU A CA 1
ATOM 484 C C . LEU A 1 61 ? -8.477 33.188 4.066 1 98.88 61 LEU A C 1
ATOM 486 O O . LEU A 1 61 ? -8.555 34.094 3.221 1 98.88 61 LEU A O 1
ATOM 490 N N . THR A 1 62 ? -9.016 32.031 3.951 1 98.69 62 THR A N 1
ATOM 491 C CA . THR A 1 62 ? -10.062 31.797 2.969 1 98.69 62 THR A CA 1
ATOM 492 C C . THR A 1 62 ? -11.406 31.562 3.656 1 98.69 62 THR A C 1
ATOM 494 O O . THR A 1 62 ? -11.578 30.594 4.395 1 98.69 62 THR A O 1
ATOM 497 N N . GLU A 1 63 ? -12.312 32.469 3.459 1 98.44 63 GLU A N 1
ATOM 498 C CA . GLU A 1 63 ? -13.617 32.344 4.102 1 98.44 63 GLU A CA 1
ATOM 499 C C . GLU A 1 63 ? -14.383 31.141 3.564 1 98.44 63 GLU A C 1
ATOM 501 O O . GLU A 1 63 ? -14.094 30.656 2.469 1 98.44 63 GLU A O 1
ATOM 506 N N . ALA A 1 64 ? -15.328 30.703 4.344 1 98.5 64 ALA A N 1
ATOM 507 C CA . ALA A 1 64 ? -16.156 29.562 3.936 1 98.5 64 ALA A CA 1
ATOM 508 C C . ALA A 1 64 ? -16.906 29.875 2.643 1 98.5 64 ALA A C 1
ATOM 510 O O . ALA A 1 64 ? -17.391 30.984 2.451 1 98.5 64 ALA A O 1
ATOM 511 N N . ALA A 1 65 ? -16.906 28.875 1.767 1 97.25 65 ALA A N 1
ATOM 512 C CA . ALA A 1 65 ? -17.578 29.016 0.484 1 97.25 65 ALA A CA 1
ATOM 513 C C . ALA A 1 65 ? -19.078 28.797 0.635 1 97.25 65 ALA A C 1
ATOM 515 O O . ALA A 1 65 ? -19.641 27.859 0.053 1 97.25 65 ALA A O 1
ATOM 516 N N . THR A 1 66 ? -19.625 29.578 1.411 1 94.25 66 THR A N 1
ATOM 517 C CA . THR A 1 66 ? -21.062 29.578 1.675 1 94.25 66 THR A CA 1
ATOM 518 C C . THR A 1 66 ? -21.594 31 1.68 1 94.25 66 THR A C 1
ATOM 520 O O . THR A 1 66 ? -20.828 31.969 1.767 1 94.25 66 THR A O 1
ATOM 523 N N . PRO A 1 67 ? -22.906 31.188 1.617 1 89.75 67 PRO A N 1
ATOM 524 C CA . PRO A 1 67 ? -23.484 32.531 1.654 1 89.75 67 PRO A CA 1
ATOM 525 C C . PRO A 1 67 ? -23.281 33.219 3 1 89.75 67 PRO A C 1
ATOM 527 O O . PRO A 1 67 ? -23.297 34.469 3.072 1 89.75 67 PRO A O 1
ATOM 530 N N . ASN A 1 68 ? -23.094 32.375 4.027 1 92.06 68 ASN A N 1
ATOM 531 C CA . ASN A 1 68 ? -22.906 32.969 5.352 1 92.06 68 ASN A CA 1
ATOM 532 C C . ASN A 1 68 ? -21.672 32.406 6.043 1 92.06 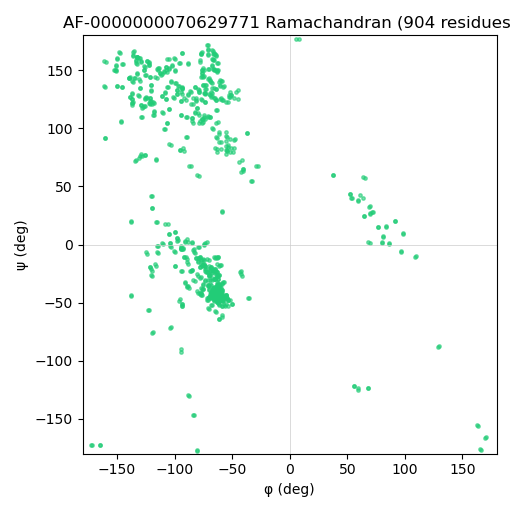68 ASN A C 1
ATOM 534 O O . ASN A 1 68 ? -21.781 31.688 7.035 1 92.06 68 ASN A O 1
ATOM 538 N N . PRO A 1 69 ? -20.531 32.875 5.66 1 94.5 69 PRO A N 1
ATOM 539 C CA . PRO A 1 69 ? -19.297 32.344 6.258 1 94.5 69 PRO A CA 1
ATOM 540 C C . PRO A 1 69 ? -19.219 32.625 7.762 1 94.5 69 PRO A C 1
ATOM 542 O O . PRO A 1 69 ? -18.484 31.938 8.477 1 94.5 69 PRO A O 1
ATOM 545 N N . LEU A 1 70 ? -20.016 33.562 8.289 1 92.19 70 LEU A N 1
ATOM 546 C CA . LEU A 1 70 ? -20 33.938 9.695 1 92.19 70 LEU A CA 1
ATOM 547 C C . LEU A 1 70 ? -20.547 32.812 10.57 1 92.19 70 LEU A C 1
ATOM 549 O O . LEU A 1 70 ? -20.297 32.781 11.781 1 92.19 70 LEU A O 1
ATOM 553 N N . LEU A 1 71 ? -21.281 31.938 9.992 1 93.88 71 LEU A N 1
ATOM 554 C CA . LEU A 1 71 ? -21.891 30.875 10.758 1 93.88 71 LEU A CA 1
ATOM 555 C C . LEU A 1 71 ? -21.016 29.625 10.773 1 93.88 71 LEU A C 1
ATOM 557 O O . LEU A 1 71 ? -21.297 28.656 11.477 1 93.88 71 LEU A O 1
ATOM 561 N N . LYS A 1 72 ? -19.922 29.688 10.07 1 97.88 72 LYS A N 1
ATOM 562 C CA . LYS A 1 72 ? -19.016 28.531 9.992 1 97.88 72 LYS A CA 1
ATOM 563 C C . LYS A 1 72 ? -17.844 28.688 10.938 1 97.88 72 LYS A C 1
ATOM 565 O O . LYS A 1 72 ? -17.406 29.812 11.219 1 97.88 72 LYS A O 1
ATOM 570 N N . PRO A 1 73 ? -17.359 27.562 11.406 1 98.62 73 PRO A N 1
ATOM 571 C CA . PRO A 1 73 ? -16.219 27.641 12.328 1 98.62 73 PRO A CA 1
ATOM 572 C C . PRO A 1 73 ? -14.945 28.156 11.648 1 98.62 73 PRO A C 1
ATOM 574 O O . PRO A 1 73 ? -14.906 28.266 10.422 1 98.62 73 PRO A O 1
ATOM 577 N N . LEU A 1 74 ? -13.992 28.562 12.523 1 98.88 74 LEU A N 1
ATOM 578 C CA . LEU A 1 74 ? -12.641 28.891 12.102 1 98.88 74 LEU A CA 1
ATOM 579 C C . LEU A 1 74 ? -11.688 27.719 12.328 1 98.88 74 LEU A C 1
ATOM 581 O O . LEU A 1 74 ? -11.711 27.109 13.398 1 98.88 74 LEU A O 1
ATOM 585 N N . VAL A 1 75 ? -10.922 27.344 11.312 1 98.94 75 VAL A N 1
ATOM 586 C CA . VAL A 1 75 ? -9.914 26.297 11.43 1 98.94 75 VAL A CA 1
ATOM 587 C C . VAL A 1 75 ? -8.539 26.859 11.078 1 98.94 75 VAL A C 1
ATOM 589 O O . VAL A 1 75 ? -8.344 27.422 10 1 98.94 75 VAL A O 1
ATOM 592 N N . LEU A 1 76 ? -7.629 26.719 12 1 98.94 76 LEU A N 1
ATOM 593 C CA . LEU A 1 76 ? -6.227 27.016 11.727 1 98.94 76 LEU A CA 1
ATOM 594 C C . LEU A 1 76 ? -5.512 25.781 11.172 1 98.94 76 LEU A C 1
ATOM 596 O O . LEU A 1 76 ? -5.633 24.688 11.719 1 98.94 76 LEU A O 1
ATOM 600 N N . TRP A 1 77 ? -4.836 25.969 10.086 1 98.94 77 TRP A N 1
ATOM 601 C CA . TRP A 1 77 ? -4.039 24.875 9.508 1 98.94 77 TRP A CA 1
ATOM 602 C C . TRP A 1 77 ? -2.549 25.141 9.695 1 98.94 77 TRP A C 1
ATOM 604 O O . TRP A 1 77 ? -2.051 26.203 9.336 1 98.94 77 TRP A O 1
ATOM 614 N N . LEU A 1 78 ? -1.857 24.094 10.211 1 98.75 78 LEU A N 1
ATOM 615 C CA . LEU A 1 78 ? -0.412 24.156 10.398 1 98.75 78 LEU A CA 1
ATOM 616 C C . LEU A 1 78 ? 0.271 22.969 9.742 1 98.75 78 LEU A C 1
ATOM 618 O O . LEU A 1 78 ? 0.055 21.812 10.156 1 98.75 78 LEU A O 1
ATOM 622 N N . ASN A 1 79 ? 1.09 23.234 8.812 1 96.06 79 ASN A N 1
ATOM 623 C CA . ASN A 1 79 ? 1.959 22.188 8.281 1 96.06 79 ASN A CA 1
ATOM 624 C C . ASN A 1 79 ? 3.137 21.922 9.211 1 96.06 79 ASN A C 1
ATOM 626 O O . ASN A 1 79 ? 3.486 22.766 10.039 1 96.06 79 ASN A O 1
ATOM 630 N N . GLY A 1 80 ? 3.666 20.75 9.023 1 93.31 80 GLY A N 1
ATOM 631 C CA . GLY A 1 80 ? 4.809 20.391 9.852 1 93.31 80 GLY A CA 1
ATOM 632 C C . GLY A 1 80 ? 6.133 20.812 9.25 1 93.31 80 GLY A C 1
ATOM 633 O O . GLY A 1 80 ? 6.301 21.969 8.859 1 93.31 80 GLY A O 1
ATOM 634 N N . GLY A 1 81 ? 6.863 20 9.211 1 88 81 GLY A N 1
ATOM 635 C CA . GLY A 1 81 ? 8.258 20.188 8.836 1 88 81 GLY A CA 1
ATOM 636 C C . GLY A 1 81 ? 9.227 19.594 9.828 1 88 81 GLY A C 1
ATOM 637 O O . GLY A 1 81 ? 9.398 18.375 9.883 1 88 81 GLY A O 1
ATOM 638 N N . PRO A 1 82 ? 9.609 20.219 10.75 1 90.88 82 PRO A N 1
ATOM 639 C CA . PRO A 1 82 ? 9.289 21.609 11.031 1 90.88 82 PRO A CA 1
ATOM 640 C C . PRO A 1 82 ? 9.805 22.562 9.945 1 90.88 82 PRO A C 1
ATOM 642 O O . PRO A 1 82 ? 10.648 22.188 9.133 1 90.88 82 PRO A O 1
ATOM 645 N N . GLY A 1 83 ? 9.141 23.703 9.898 1 92.06 83 GLY A N 1
ATOM 646 C CA . GLY A 1 83 ? 9.664 24.766 9.07 1 92.06 83 GLY A CA 1
ATOM 647 C C . GLY A 1 83 ? 9.109 24.75 7.656 1 92.06 83 GLY A C 1
ATOM 648 O O . GLY A 1 83 ? 9.734 25.266 6.73 1 92.06 83 GLY A O 1
ATOM 649 N N . CYS A 1 84 ? 7.965 24.078 7.512 1 93.25 84 CYS A N 1
ATOM 650 C CA . CYS A 1 84 ? 7.379 24.047 6.176 1 93.25 84 CYS A CA 1
ATOM 651 C C . CYS A 1 84 ? 6.117 24.891 6.113 1 93.25 84 CYS A C 1
ATOM 653 O O . CYS A 1 84 ? 5.363 24.969 7.086 1 93.25 84 CYS A O 1
ATOM 655 N N . SER A 1 85 ? 5.891 25.453 4.957 1 96.31 85 SER A N 1
ATOM 656 C CA . SER A 1 85 ? 4.879 26.484 4.742 1 96.31 85 SER A CA 1
ATOM 657 C C . SER A 1 85 ? 3.486 25.875 4.633 1 96.31 85 SER A C 1
ATOM 659 O O . SER A 1 85 ? 3.266 24.953 3.846 1 96.31 85 SER A O 1
ATOM 661 N N . SER A 1 86 ? 2.537 26.422 5.355 1 98.19 86 SER A N 1
ATOM 662 C CA . SER A 1 86 ? 1.136 26.031 5.246 1 98.19 86 SER A CA 1
ATOM 663 C C . SER A 1 86 ? 0.534 26.484 3.924 1 98.19 86 SER A C 1
ATOM 665 O O . SER A 1 86 ? -0.414 25.875 3.422 1 98.19 86 SER A O 1
ATOM 667 N N . ILE A 1 87 ? 1.065 27.516 3.373 1 97.69 87 ILE A N 1
ATOM 668 C CA . ILE A 1 87 ? 0.585 28.031 2.098 1 97.69 87 ILE A CA 1
ATOM 669 C C . ILE A 1 87 ? 1.075 27.141 0.96 1 97.69 87 ILE A C 1
ATOM 671 O O . ILE A 1 87 ? 0.304 26.797 0.065 1 97.69 87 ILE A O 1
ATOM 675 N N . ALA A 1 88 ? 2.318 26.781 1.048 1 95.19 88 ALA A N 1
ATOM 676 C CA . ALA A 1 88 ? 2.902 25.969 -0.019 1 95.19 88 ALA A CA 1
ATOM 677 C C . ALA A 1 88 ? 2.248 24.594 -0.082 1 95.19 88 ALA A C 1
ATOM 679 O O . ALA A 1 88 ? 2.049 24.031 -1.168 1 95.19 88 ALA A O 1
ATOM 680 N N . TYR A 1 89 ? 1.953 24.031 1.064 1 94.94 89 TYR A N 1
ATOM 681 C CA . TYR A 1 89 ? 1.434 22.672 1.101 1 94.94 89 TYR A CA 1
ATOM 682 C C . TYR A 1 89 ? -0.069 22.656 1.353 1 94.94 89 TYR A C 1
ATOM 684 O O . TYR A 1 89 ? -0.861 22.531 0.417 1 94.94 89 TYR A O 1
ATOM 692 N N . GLY A 1 90 ? -0.459 22.984 2.555 1 97.44 90 GLY A N 1
ATOM 693 C CA . GLY A 1 90 ? -1.856 22.953 2.953 1 97.44 90 GLY A CA 1
ATOM 694 C C . GLY A 1 90 ? -2.77 23.672 1.987 1 97.44 90 GLY A C 1
ATOM 695 O O . GLY A 1 90 ? -3.721 23.094 1.463 1 97.44 90 GLY A O 1
ATOM 696 N N . ALA A 1 91 ? -2.432 24.859 1.684 1 98.06 91 ALA A N 1
ATOM 697 C CA . ALA A 1 91 ? -3.301 25.688 0.852 1 98.06 91 ALA A CA 1
ATOM 698 C C . ALA A 1 91 ? -3.201 25.281 -0.617 1 98.06 91 ALA A C 1
ATOM 700 O O . ALA A 1 91 ? -4.219 25.172 -1.306 1 98.06 91 ALA A O 1
ATOM 701 N N . SER A 1 92 ? -2.045 25.016 -1.067 1 95.44 92 SER A N 1
ATOM 702 C CA . SER A 1 92 ? -1.845 24.906 -2.508 1 95.44 92 SER A CA 1
ATOM 703 C C . SER A 1 92 ? -1.961 23.453 -2.975 1 95.44 92 SER A C 1
ATOM 705 O O . SER A 1 92 ? -2.281 23.203 -4.137 1 95.44 92 SER A O 1
ATOM 707 N N . GLU A 1 93 ? -1.738 22.562 -2.021 1 93.75 93 GLU A N 1
ATOM 708 C CA . GLU A 1 93 ? -1.653 21.172 -2.482 1 93.75 93 GLU A CA 1
ATOM 709 C C . GLU A 1 93 ? -2.711 20.297 -1.812 1 93.75 93 GLU A C 1
ATOM 711 O O . GLU A 1 93 ? -3.074 19.25 -2.334 1 93.75 93 GLU A O 1
ATOM 716 N N . GLU A 1 94 ? -3.209 20.688 -0.731 1 96.81 94 GLU A N 1
ATOM 717 C CA . GLU A 1 94 ? -4.008 19.766 0.06 1 96.81 94 GLU A CA 1
ATOM 718 C C . GLU A 1 94 ? -5.434 20.281 0.246 1 96.81 94 GLU A C 1
ATOM 720 O O . GLU A 1 94 ? -6.34 19.875 -0.486 1 96.81 94 GLU A O 1
ATOM 725 N N . ILE A 1 95 ? -5.68 21.234 1.088 1 98.62 95 ILE A N 1
ATOM 726 C CA . ILE A 1 95 ? -7.043 21.453 1.565 1 98.62 95 ILE A CA 1
ATOM 727 C C . ILE A 1 95 ? -7.559 22.797 1.076 1 98.62 95 ILE A C 1
ATOM 729 O O . ILE A 1 95 ? -8.742 23.125 1.231 1 98.62 95 ILE A O 1
ATOM 733 N N . GLY A 1 96 ? -6.738 23.609 0.47 1 98.56 96 GLY A N 1
ATOM 734 C CA . GLY A 1 96 ? -7.117 24.953 0.043 1 98.56 96 GLY A CA 1
ATOM 735 C C . GLY A 1 96 ? -8.07 24.953 -1.139 1 98.56 96 GLY A C 1
ATOM 736 O O . GLY A 1 96 ? -8.305 23.906 -1.751 1 98.56 96 GLY A O 1
ATOM 737 N N . PRO A 1 97 ? -8.586 26.094 -1.472 1 98.38 97 PRO A N 1
ATOM 738 C CA . PRO A 1 97 ? -9.609 26.188 -2.521 1 98.38 97 PRO A CA 1
ATOM 739 C C . PRO A 1 97 ? -9.016 26.109 -3.926 1 98.38 97 PRO A C 1
ATOM 741 O O . PRO A 1 97 ? -9.734 25.797 -4.883 1 98.38 97 PRO A O 1
ATOM 744 N N . PHE A 1 98 ? -7.656 26.375 -4.027 1 97.5 98 PHE A N 1
ATOM 745 C CA . PHE A 1 98 ? -7.055 26.438 -5.352 1 97.5 98 PHE A CA 1
ATOM 746 C C . PHE A 1 98 ? -5.926 25.422 -5.488 1 97.5 98 PHE A C 1
ATOM 748 O O . PHE A 1 98 ? -5.207 25.156 -4.523 1 97.5 98 PHE A O 1
ATOM 755 N N . ARG A 1 99 ? -5.859 24.891 -6.68 1 95.19 99 ARG A N 1
ATOM 756 C CA . ARG A 1 99 ? -4.711 24.109 -7.113 1 95.19 99 ARG A CA 1
ATOM 757 C C . ARG A 1 99 ? -3.938 24.828 -8.211 1 95.19 99 ARG A C 1
ATOM 759 O O . ARG A 1 99 ? -4.523 25.562 -9.016 1 95.19 99 ARG A O 1
ATOM 766 N N . ILE A 1 100 ? -2.703 24.594 -8.164 1 94.06 100 ILE A N 1
ATOM 767 C CA . ILE A 1 100 ? -1.855 25.25 -9.148 1 94.06 100 ILE A CA 1
ATOM 768 C C . ILE A 1 100 ? -1.711 24.375 -10.391 1 94.06 100 ILE A C 1
ATOM 770 O O . ILE A 1 100 ? -1.333 23.203 -10.281 1 94.06 100 ILE A O 1
ATOM 774 N N . ASN A 1 101 ? -2.025 24.891 -11.492 1 90.62 101 ASN A N 1
ATOM 775 C CA . ASN A 1 101 ? -1.871 24.156 -12.742 1 90.62 101 ASN A CA 1
ATOM 776 C C . ASN A 1 101 ? -0.405 23.859 -13.039 1 90.62 101 ASN A C 1
ATOM 778 O O . ASN A 1 101 ? 0.489 24.531 -12.523 1 90.62 101 ASN A O 1
ATOM 782 N N . LYS A 1 102 ? -0.114 22.953 -13.938 1 82.75 102 LYS A N 1
ATOM 783 C CA . LYS A 1 102 ? 1.228 22.484 -14.273 1 82.75 102 LYS A CA 1
ATOM 784 C C . LYS A 1 102 ? 2.08 23.625 -14.828 1 82.75 102 LYS A C 1
ATOM 786 O O . LYS A 1 102 ? 3.297 23.656 -14.625 1 82.75 102 LYS A O 1
ATOM 791 N N . ASN A 1 103 ? 1.445 24.547 -15.453 1 80.25 103 ASN A N 1
ATOM 792 C CA . ASN A 1 103 ? 2.162 25.672 -16.047 1 80.25 103 ASN A CA 1
ATOM 793 C C . ASN A 1 103 ? 2.564 26.703 -14.992 1 80.25 103 ASN A C 1
ATOM 795 O O . ASN A 1 103 ? 3.328 27.625 -15.281 1 80.25 103 ASN A O 1
ATOM 799 N N . ALA A 1 104 ? 2.057 26.578 -13.797 1 82.06 104 ALA A N 1
ATOM 800 C CA . ALA A 1 104 ? 2.348 27.422 -12.641 1 82.06 104 ALA A CA 1
ATOM 801 C C . ALA A 1 104 ? 1.885 28.859 -12.875 1 82.06 104 ALA A C 1
ATOM 803 O O . ALA A 1 104 ? 2.404 29.797 -12.258 1 82.06 104 ALA A O 1
ATOM 804 N N . PHE A 1 105 ? 0.889 29.078 -13.766 1 87 105 PHE A N 1
ATOM 805 C CA . PHE A 1 105 ? 0.441 30.422 -14.086 1 87 105 PHE A CA 1
ATOM 806 C C . PHE A 1 105 ? -1.041 30.594 -13.773 1 87 105 PHE A C 1
ATOM 808 O O . PHE A 1 105 ? -1.528 31.719 -13.633 1 87 105 PHE A O 1
ATOM 815 N N . SER A 1 106 ? -1.631 29.5 -13.688 1 92.75 106 SER A N 1
ATOM 816 C CA . SER A 1 106 ? -3.064 29.578 -13.43 1 92.75 106 SER A CA 1
ATOM 817 C C . SER A 1 106 ? -3.479 28.609 -12.328 1 92.75 106 SER A C 1
ATOM 819 O O . SER A 1 106 ? -2.725 27.688 -11.977 1 92.75 106 SER A O 1
ATOM 821 N N . LEU A 1 107 ? -4.613 28.938 -11.766 1 96.62 107 LEU A N 1
ATOM 822 C CA . LEU A 1 107 ? -5.188 28.141 -10.68 1 96.62 107 LEU A CA 1
ATOM 823 C C . LEU A 1 107 ? -6.508 27.516 -11.109 1 96.62 107 LEU A C 1
ATOM 825 O O . LEU A 1 107 ? -7.164 28 -12.031 1 96.62 107 LEU A O 1
ATOM 829 N N . TYR A 1 108 ? -6.871 26.406 -10.578 1 95.94 108 TYR A N 1
ATOM 830 C CA . TYR A 1 108 ? -8.195 25.812 -10.734 1 95.94 108 TYR A CA 1
ATOM 831 C C . TYR A 1 108 ? -8.773 25.406 -9.391 1 95.94 108 TYR A C 1
ATOM 833 O O . TYR A 1 108 ? -8.047 25.266 -8.406 1 95.94 108 TYR A O 1
ATOM 841 N N . LEU A 1 109 ? -10.039 25.234 -9.336 1 97.38 109 LEU A N 1
ATOM 842 C CA . LEU A 1 109 ? -10.727 25 -8.07 1 97.38 109 LEU A CA 1
ATOM 843 C C . LEU A 1 109 ? -10.484 23.578 -7.582 1 97.38 109 LEU A C 1
ATOM 845 O O . LEU A 1 109 ? -10.5 22.625 -8.375 1 97.38 109 LEU A O 1
ATOM 849 N N . ASN A 1 110 ? -10.242 23.453 -6.336 1 97.56 110 ASN A N 1
ATOM 850 C CA . ASN A 1 110 ? -10.195 22.172 -5.637 1 97.56 110 ASN A CA 1
ATOM 851 C C . ASN A 1 110 ? -11.594 21.672 -5.281 1 97.56 110 ASN A C 1
ATOM 853 O O . ASN A 1 110 ? -12.273 22.281 -4.453 1 97.56 110 ASN A O 1
ATOM 857 N N . LYS A 1 111 ? -11.977 20.562 -5.816 1 97.06 111 LYS A N 1
ATOM 858 C CA . LYS A 1 111 ? -13.312 20.016 -5.621 1 97.06 111 LYS A CA 1
ATOM 859 C C . LYS A 1 111 ? -13.555 19.672 -4.152 1 97.06 111 LYS A C 1
ATOM 861 O O . LYS A 1 111 ? -14.688 19.734 -3.674 1 97.06 111 LYS A O 1
ATOM 866 N N . TYR A 1 112 ? -12.508 19.391 -3.432 1 98.06 112 TYR A N 1
ATOM 867 C CA . TYR A 1 112 ? -12.641 18.953 -2.049 1 98.06 112 TYR A CA 1
ATOM 868 C C . TYR A 1 112 ? -11.938 19.906 -1.098 1 98.06 112 TYR A C 1
ATOM 870 O O . TYR A 1 112 ? -11.242 19.484 -0.171 1 98.06 112 TYR A O 1
ATOM 878 N N . SER A 1 113 ? -12.094 21.172 -1.353 1 98.56 113 SER A N 1
ATOM 879 C CA . SER A 1 113 ? -11.523 22.203 -0.479 1 98.56 113 SER A CA 1
ATOM 880 C C . SER A 1 113 ? -12.234 22.234 0.87 1 98.56 113 SER A C 1
ATOM 882 O O . SER A 1 113 ? -13.453 22.062 0.941 1 98.56 113 SER A O 1
ATOM 884 N N . TRP A 1 114 ? -11.5 22.422 1.885 1 98.88 114 TRP A N 1
ATOM 885 C CA . TRP A 1 114 ? -12.047 22.359 3.236 1 98.88 114 TRP A CA 1
ATOM 886 C C . TRP A 1 114 ? -12.852 23.609 3.562 1 98.88 114 TRP A C 1
ATOM 888 O O . TRP A 1 114 ? -13.688 23.609 4.465 1 98.88 114 TRP A O 1
ATOM 898 N N . ASN A 1 115 ? -12.688 24.734 2.773 1 98.69 115 ASN A N 1
ATOM 899 C CA . ASN A 1 115 ? -13.438 25.953 3.068 1 98.69 115 ASN A CA 1
ATOM 900 C C . ASN A 1 115 ? -14.906 25.812 2.662 1 98.69 115 ASN A C 1
ATOM 902 O O . ASN A 1 115 ? -15.703 26.719 2.898 1 98.69 115 ASN A O 1
ATOM 906 N N . LYS A 1 116 ? -15.211 24.672 2.145 1 98.12 116 LYS A N 1
ATOM 907 C CA . LYS A 1 116 ? -16.625 24.359 1.957 1 98.12 116 LYS A CA 1
ATOM 908 C C . LYS A 1 116 ? -17.344 24.219 3.297 1 98.12 116 LYS A C 1
ATOM 910 O O . LYS A 1 116 ? -18.547 24.406 3.383 1 98.12 116 LYS A O 1
ATOM 915 N N . GLU A 1 117 ? -16.547 23.938 4.367 1 98.19 117 GLU A N 1
ATOM 916 C CA . GLU A 1 117 ? -17.172 23.609 5.648 1 98.19 117 GLU A CA 1
ATOM 917 C C . GLU A 1 117 ? -16.672 24.531 6.754 1 98.19 117 GLU A C 1
ATOM 919 O O . GLU A 1 117 ? -17.219 24.547 7.855 1 98.19 117 GLU A O 1
ATOM 924 N N . ALA A 1 118 ? -15.703 25.359 6.477 1 98.81 118 ALA A N 1
ATOM 925 C CA . ALA A 1 118 ? -15.117 26.203 7.512 1 98.81 118 ALA A CA 1
ATOM 926 C C . ALA A 1 118 ? -14.367 27.375 6.898 1 98.81 118 ALA A C 1
ATOM 928 O O . ALA A 1 118 ? -14.102 27.391 5.695 1 98.81 118 ALA A O 1
ATOM 929 N N . ASN A 1 119 ? -14.188 28.438 7.676 1 98.81 119 ASN A N 1
ATOM 930 C CA . ASN A 1 119 ? -13.164 29.438 7.375 1 98.81 119 ASN A CA 1
ATOM 931 C C . ASN A 1 119 ? -11.766 28.906 7.695 1 98.81 119 ASN A C 1
ATOM 933 O O . ASN A 1 119 ? -11.508 28.469 8.82 1 98.81 119 ASN A O 1
ATOM 937 N N . ILE A 1 120 ? -10.93 28.906 6.684 1 98.94 120 ILE A N 1
ATOM 938 C CA . ILE A 1 120 ? -9.625 28.281 6.895 1 98.94 120 ILE A CA 1
ATOM 939 C C . ILE A 1 120 ? -8.547 29.359 6.988 1 98.94 120 ILE A C 1
ATOM 941 O O . ILE A 1 120 ? -8.406 30.188 6.082 1 98.94 120 ILE A O 1
ATOM 945 N N . LEU A 1 121 ? -7.84 29.312 8.031 1 98.94 121 LEU A N 1
ATOM 946 C CA . LEU A 1 121 ? -6.707 30.203 8.289 1 98.94 121 LEU A CA 1
ATOM 947 C C . LEU A 1 121 ? -5.387 29.453 8.141 1 98.94 121 LEU A C 1
ATOM 949 O O . LEU A 1 121 ? -5.023 28.656 9.008 1 98.94 121 LEU A O 1
ATOM 953 N N . PHE A 1 122 ? -4.695 29.703 7.023 1 98.88 122 PHE A N 1
ATOM 954 C CA . PHE A 1 122 ? -3.365 29.125 6.82 1 98.88 122 PHE A CA 1
ATOM 955 C C . PHE A 1 122 ? -2.297 30.016 7.445 1 98.88 122 PHE A C 1
ATOM 957 O O . PHE A 1 122 ? -2.275 31.234 7.211 1 98.88 122 PHE A O 1
ATOM 964 N N . LEU A 1 123 ? -1.424 29.406 8.195 1 98.94 123 LEU A N 1
ATOM 965 C CA . LEU A 1 123 ? -0.399 30.188 8.875 1 98.94 123 LEU A CA 1
ATOM 966 C C . LEU A 1 123 ? 0.994 29.656 8.555 1 98.94 123 LEU A C 1
ATOM 968 O O . LEU A 1 123 ? 1.283 28.484 8.781 1 98.94 123 LEU A O 1
ATOM 972 N N . ASP A 1 124 ? 1.79 30.5 7.957 1 98.06 124 ASP A N 1
ATOM 973 C CA . ASP A 1 124 ? 3.211 30.188 7.852 1 98.06 124 ASP A CA 1
ATOM 974 C C . ASP A 1 124 ? 3.92 30.391 9.188 1 98.06 124 ASP A C 1
ATOM 976 O O . ASP A 1 124 ? 4.137 31.531 9.602 1 98.06 124 ASP A O 1
ATOM 980 N N . SER A 1 125 ? 4.207 29.391 9.781 1 97.19 125 SER A N 1
ATOM 981 C CA . SER A 1 125 ? 4.836 29.391 11.094 1 97.19 125 SER A CA 1
ATOM 982 C C . SER A 1 125 ? 5.914 28.312 11.195 1 97.19 125 SER A C 1
ATOM 984 O O . SER A 1 125 ? 5.762 27.219 10.656 1 97.19 125 SER A O 1
ATOM 986 N N . PRO A 1 126 ? 7.074 28.703 11.969 1 96.94 126 PRO A N 1
ATOM 987 C CA . PRO A 1 126 ? 7.438 29.938 12.672 1 96.94 126 PRO A CA 1
ATOM 988 C C . PRO A 1 126 ? 8 31 11.734 1 96.94 126 PRO A C 1
ATOM 990 O O . PRO A 1 126 ? 7.902 30.875 10.516 1 96.94 126 PRO A O 1
ATOM 993 N N . ALA A 1 127 ? 8.398 32.156 12.336 1 96.44 127 ALA A N 1
ATOM 994 C CA . ALA A 1 127 ? 9.039 33.188 11.539 1 96.44 127 ALA A CA 1
ATOM 995 C C . ALA A 1 127 ? 10.203 32.625 10.734 1 96.44 127 ALA A C 1
ATOM 997 O O . ALA A 1 127 ? 11.039 31.891 11.266 1 96.44 127 ALA A O 1
ATOM 998 N N . GLY A 1 128 ? 10.219 32.938 9.453 1 94.12 128 GLY A N 1
ATOM 999 C CA . GLY A 1 128 ? 11.219 32.375 8.547 1 94.12 128 GLY A CA 1
ATOM 1000 C C . GLY A 1 128 ? 10.656 31.359 7.582 1 94.12 128 GLY A C 1
ATOM 1001 O O . GLY A 1 128 ? 11.328 30.969 6.621 1 94.12 128 GLY A O 1
ATOM 1002 N N . VAL A 1 129 ? 9.438 30.953 7.812 1 95.25 129 VAL A N 1
ATOM 1003 C CA . VAL A 1 129 ? 8.773 29.969 6.969 1 95.25 129 VAL A CA 1
ATOM 1004 C C . VAL A 1 129 ? 7.871 30.672 5.961 1 95.25 129 VAL A C 1
ATOM 1006 O O . VAL A 1 129 ? 7.082 31.547 6.328 1 95.25 129 VAL A O 1
ATOM 1009 N N . GLY A 1 130 ? 7.973 30.25 4.68 1 95.19 130 GLY A N 1
ATOM 1010 C CA . GLY A 1 130 ? 7.156 30.875 3.654 1 95.19 130 GLY A CA 1
ATOM 1011 C C . GLY A 1 130 ? 7.336 32.375 3.59 1 95.19 130 GLY A C 1
ATOM 1012 O O . GLY A 1 130 ? 8.461 32.875 3.463 1 95.19 130 GLY A O 1
ATOM 1013 N N . PHE A 1 131 ? 6.211 33.094 3.775 1 97.06 131 PHE A N 1
ATOM 1014 C CA . PHE A 1 131 ? 6.262 34.531 3.693 1 97.06 131 PHE A CA 1
ATOM 1015 C C . PHE A 1 131 ? 6.52 35.156 5.066 1 97.06 131 PHE A C 1
ATOM 1017 O O . PHE A 1 131 ? 6.773 36.344 5.176 1 97.06 131 PHE A O 1
ATOM 1024 N N . SER A 1 132 ? 6.43 34.344 6.121 1 96.94 132 SER A N 1
ATOM 1025 C CA . SER A 1 132 ? 6.734 34.875 7.445 1 96.94 132 SER A CA 1
ATOM 1026 C C . SER A 1 132 ? 8.203 35.25 7.559 1 96.94 132 SER A C 1
ATOM 1028 O O . SER A 1 132 ? 9.062 34.656 6.922 1 96.94 132 SER A O 1
ATOM 1030 N N . TYR A 1 133 ? 8.461 36.281 8.438 1 95.25 133 TYR A N 1
ATOM 1031 C CA . TYR A 1 133 ? 9.836 36.75 8.461 1 95.25 133 TYR A CA 1
ATOM 1032 C C . TYR A 1 133 ? 10.227 37.25 9.852 1 95.25 133 TYR A C 1
ATOM 1034 O O . TYR A 1 133 ? 9.383 37.344 10.742 1 95.25 133 TYR A O 1
ATOM 1042 N N . THR A 1 134 ? 11.477 37.406 10.031 1 95.06 134 THR A N 1
ATOM 1043 C CA . THR A 1 134 ? 12.094 38.031 11.195 1 95.06 134 THR A CA 1
ATOM 1044 C C . THR A 1 134 ? 13.148 39.031 10.758 1 95.06 134 THR A C 1
ATOM 1046 O O . THR A 1 134 ? 13.758 38.906 9.703 1 95.06 134 THR A O 1
ATOM 1049 N N . ASN A 1 135 ? 13.305 40.094 11.516 1 93.44 135 ASN A N 1
ATOM 1050 C CA . ASN A 1 135 ? 14.352 41.094 11.266 1 93.44 135 ASN A CA 1
ATOM 1051 C C . ASN A 1 135 ? 15.625 40.75 12.039 1 93.44 135 ASN A C 1
ATOM 1053 O O . ASN A 1 135 ? 16.594 41.531 12.008 1 93.44 135 ASN A O 1
ATOM 1057 N N . THR A 1 136 ? 15.578 39.656 12.703 1 94 136 THR A N 1
ATOM 1058 C CA . THR A 1 136 ? 16.719 39.156 13.453 1 94 136 THR A CA 1
ATOM 1059 C C . THR A 1 136 ? 17.156 37.781 12.914 1 94 136 THR A C 1
ATOM 1061 O O . THR A 1 136 ? 16.547 36.781 13.203 1 94 136 THR A O 1
ATOM 1064 N N . SER A 1 137 ? 18.281 37.75 12.312 1 89.88 137 SER A N 1
ATOM 1065 C CA . SER A 1 137 ? 18.734 36.594 11.555 1 89.88 137 SER A CA 1
ATOM 1066 C C . SER A 1 137 ? 18.969 35.406 12.461 1 89.88 137 SER A C 1
ATOM 1068 O O . SER A 1 137 ? 18.797 34.25 12.039 1 89.88 137 SER A O 1
ATOM 1070 N N . SER A 1 138 ? 19.328 35.625 13.711 1 92.75 138 SER A N 1
ATOM 1071 C CA . SER A 1 138 ? 19.594 34.531 14.641 1 92.75 138 SER A CA 1
ATOM 1072 C C . SER A 1 138 ? 18.328 33.719 14.922 1 92.75 138 SER A C 1
ATOM 1074 O O . SER A 1 138 ? 18.406 32.562 15.32 1 92.75 138 SER A O 1
ATOM 1076 N N . ASP A 1 139 ? 17.125 34.344 14.68 1 93.19 139 ASP A N 1
ATOM 1077 C CA . ASP A 1 139 ? 15.852 33.656 14.906 1 93.19 139 ASP A CA 1
ATOM 1078 C C . ASP A 1 139 ? 15.719 32.469 13.969 1 93.19 139 ASP A C 1
ATOM 1080 O O . ASP A 1 139 ? 15.016 31.5 14.289 1 93.19 139 ASP A O 1
ATOM 1084 N N . LEU A 1 140 ? 16.422 32.469 12.844 1 91.44 140 LEU A N 1
ATOM 1085 C CA . LEU A 1 140 ? 16.344 31.391 11.867 1 91.44 140 LEU A CA 1
ATOM 1086 C C . LEU A 1 140 ? 17.203 30.203 12.305 1 91.44 140 LEU A C 1
ATOM 1088 O O . LEU A 1 140 ? 17.062 29.109 11.773 1 91.44 140 LEU A O 1
ATOM 1092 N N . LYS A 1 141 ? 18.047 30.391 13.312 1 92.62 141 LYS A N 1
ATOM 1093 C CA . LYS A 1 141 ? 19 29.344 13.711 1 92.62 141 LYS A CA 1
ATOM 1094 C C . LYS A 1 141 ? 18.688 28.828 15.109 1 92.62 141 LYS A C 1
ATOM 1096 O O . LYS A 1 141 ? 19.375 27.953 15.625 1 92.62 141 LYS A O 1
ATOM 1101 N N . ASP A 1 142 ? 17.703 29.375 15.695 1 92.69 142 ASP A N 1
ATOM 1102 C CA . ASP A 1 142 ? 17.453 28.953 17.062 1 92.69 142 ASP A CA 1
ATOM 1103 C C . ASP A 1 142 ? 15.961 28.766 17.328 1 92.69 142 ASP A C 1
ATOM 1105 O O . ASP A 1 142 ? 15.508 28.875 18.469 1 92.69 142 ASP A O 1
ATOM 1109 N N . SER A 1 143 ? 15.172 28.609 16.266 1 93.19 143 SER A N 1
ATOM 1110 C CA . SER A 1 143 ? 13.75 28.328 16.406 1 93.19 143 SER A CA 1
ATOM 1111 C C . SER A 1 143 ? 13.516 26.953 17 1 93.19 143 SER A C 1
ATOM 1113 O O . SER A 1 143 ? 14.367 26.062 16.891 1 93.19 143 SER A O 1
ATOM 1115 N N . GLY A 1 144 ? 12.398 26.75 17.672 1 95.06 144 GLY A N 1
ATOM 1116 C CA . GLY A 1 144 ? 11.977 25.5 18.281 1 95.06 144 GLY A CA 1
ATOM 1117 C C . GLY A 1 144 ? 10.508 25.484 18.656 1 95.06 144 GLY A C 1
ATOM 1118 O O . GLY A 1 144 ? 9.773 26.422 18.344 1 95.06 144 GLY A O 1
ATOM 1119 N N . ASP A 1 145 ? 10.125 24.484 19.328 1 96.44 145 ASP A N 1
ATOM 1120 C CA . ASP A 1 145 ? 8.727 24.25 19.672 1 96.44 145 ASP A CA 1
ATOM 1121 C C . ASP A 1 145 ? 8.18 25.359 20.562 1 96.44 145 ASP A C 1
ATOM 1123 O O . ASP A 1 145 ? 7.082 25.875 20.312 1 96.44 145 ASP A O 1
ATOM 1127 N N . LYS A 1 146 ? 8.883 25.703 21.562 1 97.06 146 LYS A N 1
ATOM 1128 C CA . LYS A 1 146 ? 8.391 26.641 22.562 1 97.06 146 LYS A CA 1
ATOM 1129 C C . LYS A 1 146 ? 8.102 28 21.938 1 97.06 146 LYS A C 1
ATOM 1131 O O . LYS A 1 146 ? 7.031 28.578 22.141 1 97.06 146 LYS A O 1
ATOM 1136 N N . ARG A 1 147 ? 9.062 28.531 21.219 1 97.38 147 ARG A N 1
ATOM 1137 C CA . ARG A 1 147 ? 8.883 29.828 20.578 1 97.38 147 ARG A CA 1
ATOM 1138 C C . ARG A 1 147 ? 7.766 29.766 19.531 1 97.38 147 ARG A C 1
ATOM 1140 O O . ARG A 1 147 ? 6.988 30.703 19.391 1 97.38 147 ARG A O 1
ATOM 1147 N N . THR A 1 148 ? 7.758 28.656 18.781 1 98 148 THR A N 1
ATOM 1148 C CA . THR A 1 148 ? 6.73 28.484 17.75 1 98 148 THR A CA 1
ATOM 1149 C C . THR A 1 148 ? 5.336 28.547 18.375 1 98 148 THR A C 1
ATOM 1151 O O . THR A 1 148 ? 4.453 29.25 17.859 1 98 148 THR A O 1
ATOM 1154 N N . ALA A 1 149 ? 5.098 27.891 19.484 1 98.5 149 ALA A N 1
ATOM 1155 C CA . ALA A 1 149 ? 3.805 27.875 20.172 1 98.5 149 ALA A CA 1
ATOM 1156 C C . ALA A 1 149 ? 3.463 29.25 20.719 1 98.5 149 ALA A C 1
ATOM 1158 O O . ALA A 1 149 ? 2.324 29.719 20.625 1 98.5 149 ALA A O 1
ATOM 1159 N N . SER A 1 150 ? 4.422 29.922 21.312 1 98.38 150 SER A N 1
ATOM 1160 C CA . SER A 1 150 ? 4.207 31.25 21.891 1 98.38 150 SER A CA 1
ATOM 1161 C C . SER A 1 150 ? 3.867 32.281 20.828 1 98.38 150 SER A C 1
ATOM 1163 O O . SER A 1 150 ? 2.943 33.062 20.984 1 98.38 150 SER A O 1
ATOM 1165 N N . ASP A 1 151 ? 4.66 32.25 19.766 1 98.75 151 ASP A N 1
ATOM 1166 C CA . ASP A 1 151 ? 4.414 33.156 18.672 1 98.75 151 ASP A CA 1
ATOM 1167 C C . ASP A 1 151 ? 3.051 32.906 18.016 1 98.75 151 ASP A C 1
ATOM 1169 O O . ASP A 1 151 ? 2.361 33.844 17.625 1 98.75 151 ASP A O 1
ATOM 1173 N N . ALA A 1 152 ? 2.674 31.656 17.938 1 98.88 152 ALA A N 1
ATOM 1174 C CA . ALA A 1 152 ? 1.384 31.312 17.344 1 98.88 152 ALA A CA 1
ATOM 1175 C C . ALA A 1 152 ? 0.231 31.828 18.203 1 98.88 152 ALA A C 1
ATOM 1177 O O . ALA A 1 152 ? -0.782 32.312 17.688 1 98.88 152 ALA A O 1
ATOM 1178 N N . LEU A 1 153 ? 0.344 31.688 19.516 1 98.81 153 LEU A N 1
ATOM 1179 C CA . LEU A 1 153 ? -0.683 32.25 20.406 1 98.81 153 LEU A CA 1
ATOM 1180 C C . LEU A 1 153 ? -0.783 33.75 20.25 1 98.81 153 LEU A C 1
ATOM 1182 O O . LEU A 1 153 ? -1.884 34.312 20.156 1 98.81 153 LEU A O 1
ATOM 1186 N N . ARG A 1 154 ? 0.357 34.469 20.219 1 98.69 154 ARG A N 1
ATOM 1187 C CA . ARG A 1 154 ? 0.362 35.906 20.047 1 98.69 154 ARG A CA 1
ATOM 1188 C C . ARG A 1 154 ? -0.272 36.281 18.703 1 98.69 154 ARG A C 1
ATOM 1190 O O . ARG A 1 154 ? -0.998 37.281 18.625 1 98.69 154 ARG A O 1
ATOM 1197 N N . PHE A 1 155 ? 0.089 35.531 17.719 1 98.88 155 PHE A N 1
ATOM 1198 C CA . PHE A 1 155 ? -0.523 35.75 16.422 1 98.88 155 PHE A CA 1
ATOM 1199 C C . PHE A 1 155 ? -2.043 35.719 16.516 1 98.88 155 PHE A C 1
ATOM 1201 O O . PHE A 1 155 ? -2.73 36.594 16.031 1 98.88 155 PHE A O 1
ATOM 1208 N N . LEU A 1 156 ? -2.574 34.594 17.125 1 98.88 156 LEU A N 1
ATOM 1209 C CA . LEU A 1 156 ? -4.02 34.406 17.203 1 98.88 156 LEU A CA 1
ATOM 1210 C C . LEU A 1 156 ? -4.684 35.562 17.953 1 98.88 156 LEU A C 1
ATOM 1212 O O . LEU A 1 156 ? -5.727 36.062 17.516 1 98.88 156 LEU A O 1
ATOM 1216 N N . ILE A 1 157 ? -4.113 36.031 19 1 98.25 157 ILE A N 1
ATOM 1217 C CA . ILE A 1 157 ? -4.668 37.094 19.812 1 98.25 157 ILE A CA 1
ATOM 1218 C C . ILE A 1 157 ? -4.715 38.406 18.984 1 98.25 157 ILE A C 1
ATOM 1220 O O . ILE A 1 157 ? -5.754 39.062 18.922 1 98.25 157 ILE A O 1
ATOM 1224 N N . ARG A 1 158 ? -3.656 38.688 18.312 1 98.5 158 ARG A N 1
ATOM 1225 C CA . ARG A 1 158 ? -3.572 39.938 17.547 1 98.5 158 ARG A CA 1
ATOM 1226 C C . ARG A 1 158 ? -4.395 39.844 16.266 1 98.5 158 ARG A C 1
ATOM 1228 O O . ARG A 1 158 ? -4.98 40.844 15.836 1 98.5 158 ARG A O 1
ATOM 1235 N N . TRP A 1 159 ? -4.355 38.688 15.68 1 98.69 159 TRP A N 1
ATOM 1236 C CA . TRP A 1 159 ? -5.133 38.5 14.461 1 98.69 159 TRP A CA 1
ATOM 1237 C C . TRP A 1 159 ? -6.625 38.656 14.734 1 98.69 159 TRP A C 1
ATOM 1239 O O . TRP A 1 159 ? -7.348 39.281 13.953 1 98.69 159 TRP A O 1
ATOM 1249 N N . MET A 1 160 ? -7.102 38.094 15.852 1 97.81 160 MET A N 1
ATOM 1250 C CA . MET A 1 160 ? -8.516 38.188 16.188 1 97.81 160 MET A CA 1
ATOM 1251 C C . MET A 1 160 ? -8.875 39.594 16.609 1 97.81 160 MET A C 1
ATOM 1253 O O . MET A 1 160 ? -10.039 40 16.547 1 97.81 160 MET A O 1
ATOM 1257 N N . SER A 1 161 ? -7.91 40.344 17.062 1 96.75 161 SER A N 1
ATOM 1258 C CA . SER A 1 161 ? -8.141 41.75 17.281 1 96.75 161 SER A CA 1
ATOM 1259 C C . SER A 1 161 ? -8.383 42.469 15.969 1 96.75 161 SER A C 1
ATOM 1261 O O . SER A 1 161 ? -9.219 43.375 15.898 1 96.75 161 SER A O 1
ATOM 1263 N N . ARG A 1 162 ? -7.695 42.094 14.992 1 97.38 162 ARG A N 1
ATOM 1264 C CA . ARG A 1 162 ? -7.852 42.688 13.664 1 97.38 162 ARG A CA 1
ATOM 1265 C C . ARG A 1 162 ? -9.117 42.188 12.984 1 97.38 162 ARG A C 1
ATOM 1267 O O . ARG A 1 162 ? -9.773 42.906 12.242 1 97.38 162 ARG A O 1
ATOM 1274 N N . PHE A 1 163 ? -9.453 40.906 13.25 1 97.62 163 PHE A N 1
ATOM 1275 C CA . PHE A 1 163 ? -10.648 40.281 12.719 1 97.62 163 PHE A CA 1
ATOM 1276 C C . PHE A 1 163 ? -11.609 39.906 13.844 1 97.62 163 PHE A C 1
ATOM 1278 O O . PHE A 1 163 ? -11.844 38.719 14.086 1 97.62 163 PHE A O 1
ATOM 1285 N N . PRO A 1 164 ? -12.25 40.844 14.438 1 96.25 164 PRO A N 1
ATOM 1286 C CA . PRO A 1 164 ? -13.031 40.594 15.648 1 96.25 164 PRO A CA 1
ATOM 1287 C C . PRO A 1 164 ? -14.25 39.688 15.383 1 96.25 164 PRO A C 1
ATOM 1289 O O . PRO A 1 164 ? -14.797 39.094 16.312 1 96.25 164 PRO A O 1
ATOM 1292 N N . GLN A 1 165 ? -14.727 39.594 14.109 1 95.5 165 GLN A N 1
ATOM 1293 C CA . GLN A 1 165 ? -15.867 38.75 13.773 1 95.5 165 GLN A CA 1
ATOM 1294 C C . GLN A 1 165 ? -15.547 37.281 14.016 1 95.5 165 GLN A C 1
ATOM 1296 O O . GLN A 1 165 ? -16.438 36.438 14 1 95.5 165 GLN A O 1
ATOM 1301 N N . TYR A 1 166 ? -14.305 36.969 14.258 1 97.44 166 TYR A N 1
ATOM 1302 C CA . TYR A 1 166 ? -13.938 35.562 14.5 1 97.44 166 TYR A CA 1
ATOM 1303 C C . TYR A 1 166 ? -13.773 35.312 15.992 1 97.44 166 TYR A C 1
ATOM 1305 O O . TYR A 1 166 ? -13.555 34.156 16.406 1 97.44 166 TYR A O 1
ATOM 1313 N N . LYS A 1 167 ? -13.852 36.312 16.812 1 96.75 167 LYS A N 1
ATOM 1314 C CA . LYS A 1 167 ? -13.922 36.094 18.25 1 96.75 167 LYS A CA 1
ATOM 1315 C C . LYS A 1 167 ? -15.164 35.281 18.625 1 96.75 167 LYS A C 1
ATOM 1317 O O . LYS A 1 167 ? -16.234 35.469 18.031 1 96.75 167 LYS A O 1
ATOM 1322 N N . TYR A 1 168 ? -15.016 34.406 19.562 1 96.44 168 TYR A N 1
ATOM 1323 C CA . TYR A 1 168 ? -16.062 33.594 20.172 1 96.44 168 TYR A CA 1
ATOM 1324 C C . TYR A 1 168 ? -16.625 32.594 19.188 1 96.44 168 TYR A C 1
ATOM 1326 O O . TYR A 1 168 ? -17.531 31.812 19.531 1 96.44 168 TYR A O 1
ATOM 1334 N N . ARG A 1 169 ? -16.062 32.562 17.953 1 96.81 169 ARG A N 1
ATOM 1335 C CA . ARG A 1 169 ? -16.406 31.531 17 1 96.81 169 ARG A CA 1
ATOM 1336 C C . ARG A 1 169 ? -15.766 30.203 17.359 1 96.81 169 ARG A C 1
ATOM 1338 O O . ARG A 1 169 ? -14.664 30.172 17.906 1 96.81 169 ARG A O 1
ATOM 1345 N N . GLU A 1 170 ? -16.562 29.094 17.062 1 98.31 170 GLU A N 1
ATOM 1346 C CA . GLU A 1 170 ? -15.906 27.812 17.234 1 98.31 170 GLU A CA 1
ATOM 1347 C C . GLU A 1 170 ? -14.562 27.781 16.516 1 98.31 170 GLU A C 1
ATOM 1349 O O . GLU A 1 170 ? -14.477 28.156 15.344 1 98.31 170 GLU A O 1
ATOM 1354 N N . PHE A 1 171 ? -13.547 27.375 17.266 1 98.81 171 PHE A N 1
ATOM 1355 C CA . PHE A 1 171 ? -12.188 27.422 16.734 1 98.81 171 PHE A CA 1
ATOM 1356 C C . PHE A 1 171 ? -11.516 26.062 16.844 1 98.81 171 PHE A C 1
ATOM 1358 O O . PHE A 1 171 ? -11.516 25.453 17.922 1 98.81 171 PHE A O 1
ATOM 1365 N N . TYR A 1 172 ? -11 25.5 15.75 1 98.94 172 TYR A N 1
ATOM 1366 C CA . TYR A 1 172 ? -10.273 24.234 15.688 1 98.94 172 TYR A CA 1
ATOM 1367 C C . TYR A 1 172 ? -8.875 24.453 15.109 1 98.94 172 TYR A C 1
ATOM 1369 O O . TYR A 1 172 ? -8.633 25.422 14.391 1 98.94 172 TYR A O 1
ATOM 1377 N N . ILE A 1 173 ? -7.984 23.578 15.461 1 98.94 173 ILE A N 1
ATOM 1378 C CA . ILE A 1 173 ? -6.641 23.578 14.883 1 98.94 173 ILE A CA 1
ATOM 1379 C C . ILE A 1 173 ? -6.363 22.234 14.211 1 98.94 173 ILE A C 1
ATOM 1381 O O . ILE A 1 173 ? -6.531 21.188 14.828 1 98.94 173 ILE A O 1
ATOM 1385 N N . CYS A 1 174 ? -5.977 22.281 12.969 1 98.94 174 CYS A N 1
ATOM 1386 C CA . CYS A 1 174 ? -5.625 21.078 12.211 1 98.94 174 CYS A CA 1
ATOM 1387 C C . CYS A 1 174 ? -4.203 21.172 11.672 1 98.94 174 CYS A C 1
ATOM 1389 O O . CYS A 1 174 ? -3.652 22.266 11.547 1 98.94 174 CYS A O 1
ATOM 1391 N N . GLY A 1 175 ? -3.625 20.062 11.406 1 98.69 175 GLY A N 1
ATOM 1392 C CA . GLY A 1 175 ? -2.281 20.031 10.852 1 98.69 175 GLY A CA 1
ATOM 1393 C C . GLY A 1 175 ? -1.837 18.641 10.438 1 98.69 175 GLY A C 1
ATOM 1394 O O . GLY A 1 175 ? -2.65 17.719 10.375 1 98.69 175 GLY A O 1
ATOM 1395 N N . GLU A 1 176 ? -0.587 18.562 10.086 1 97.06 176 GLU A N 1
ATOM 1396 C CA . GLU A 1 176 ? -0.038 17.312 9.562 1 97.06 176 GLU A CA 1
ATOM 1397 C C . GLU A 1 176 ? 1.452 17.188 9.875 1 97.06 176 GLU A C 1
ATOM 1399 O O . GLU A 1 176 ? 2.158 18.203 9.953 1 97.06 176 GLU A O 1
ATOM 1404 N N . SER A 1 177 ? 1.929 15.969 10.031 1 95.81 177 SER A N 1
ATOM 1405 C CA . SER A 1 177 ? 3.359 15.711 10.164 1 95.81 177 SER A CA 1
ATOM 1406 C C . SER A 1 177 ? 3.902 16.266 11.477 1 95.81 177 SER A C 1
ATOM 1408 O O . SER A 1 177 ? 3.357 16 12.547 1 95.81 177 SER A O 1
ATOM 1410 N N . TYR A 1 178 ? 4.898 17.125 11.422 1 95.81 178 TYR A N 1
ATOM 1411 C CA . TYR A 1 178 ? 5.473 17.703 12.625 1 95.81 178 TYR A CA 1
ATOM 1412 C C . TYR A 1 178 ? 4.457 18.594 13.344 1 95.81 178 TYR A C 1
ATOM 1414 O O . TYR A 1 178 ? 4.645 18.938 14.508 1 95.81 178 TYR A O 1
ATOM 1422 N N . ALA A 1 179 ? 3.367 18.859 12.664 1 97.88 179 ALA A N 1
ATOM 1423 C CA . ALA A 1 179 ? 2.277 19.531 13.367 1 97.88 179 ALA A CA 1
ATOM 1424 C C . ALA A 1 179 ? 1.743 18.672 14.508 1 97.88 179 ALA A C 1
ATOM 1426 O O . ALA A 1 179 ? 1.013 19.172 15.375 1 97.88 179 ALA A O 1
ATOM 1427 N N . GLY A 1 180 ? 2.164 17.469 14.531 1 98.25 180 GLY A N 1
ATOM 1428 C CA . GLY A 1 180 ? 1.938 16.656 15.727 1 98.25 180 GLY A CA 1
ATOM 1429 C C . GLY A 1 180 ? 2.598 17.234 16.969 1 98.25 180 GLY A C 1
ATOM 1430 O O . GLY A 1 180 ? 2.248 16.859 18.094 1 98.25 180 GLY A O 1
ATOM 1431 N N . HIS A 1 181 ? 3.529 18.109 16.797 1 97.75 181 HIS A N 1
ATOM 1432 C CA . HIS A 1 181 ? 4.094 18.922 17.859 1 97.75 181 HIS A CA 1
ATOM 1433 C C . HIS A 1 181 ? 3.387 20.266 17.969 1 97.75 181 HIS A C 1
ATOM 1435 O O . HIS A 1 181 ? 2.834 20.594 19.016 1 97.75 181 HIS A O 1
ATOM 1441 N N . TYR A 1 182 ? 3.266 20.953 16.875 1 98.5 182 TYR A N 1
ATOM 1442 C CA . TYR A 1 182 ? 2.756 22.328 16.844 1 98.5 182 TYR A CA 1
ATOM 1443 C C . TYR A 1 182 ? 1.342 22.391 17.406 1 98.5 182 TYR A C 1
ATOM 1445 O O . TYR A 1 182 ? 1.043 23.25 18.25 1 98.5 182 TYR A O 1
ATOM 1453 N N . VAL A 1 183 ? 0.513 21.484 16.953 1 98.88 183 VAL A N 1
ATOM 1454 C CA . VAL A 1 183 ? -0.922 21.594 17.188 1 98.88 183 VAL A CA 1
ATOM 1455 C C . VAL A 1 183 ? -1.222 21.344 18.672 1 98.88 183 VAL A C 1
ATOM 1457 O O . VAL A 1 183 ? -1.815 22.172 19.344 1 98.88 183 VAL A O 1
ATOM 1460 N N . PRO A 1 184 ? -0.803 20.219 19.234 1 98.88 184 PRO A N 1
ATOM 1461 C CA . PRO A 1 184 ? -1.089 20.031 20.656 1 98.88 184 PRO A CA 1
ATOM 1462 C C . PRO A 1 184 ? -0.405 21.078 21.531 1 98.88 184 PRO A C 1
ATOM 1464 O O . PRO A 1 184 ? -0.946 21.469 22.578 1 98.88 184 PRO A O 1
ATOM 1467 N N . GLN A 1 185 ? 0.746 21.531 21.156 1 98.81 185 GLN A N 1
ATOM 1468 C CA . GLN A 1 185 ? 1.438 22.547 21.938 1 98.81 185 GLN A CA 1
ATOM 1469 C C . GLN A 1 185 ? 0.671 23.875 21.922 1 98.81 185 GLN A C 1
ATOM 1471 O O . GLN A 1 185 ? 0.525 24.516 22.969 1 98.81 185 GLN A O 1
ATOM 1476 N N . LEU A 1 186 ? 0.222 24.25 20.781 1 98.88 186 LEU A N 1
ATOM 1477 C CA . LEU A 1 186 ? -0.581 25.453 20.672 1 98.88 186 LEU A CA 1
ATOM 1478 C C . LEU A 1 186 ? -1.913 25.281 21.406 1 98.88 186 LEU A C 1
ATOM 1480 O O . LEU A 1 186 ? -2.393 26.219 22.062 1 98.88 186 LEU A O 1
ATOM 1484 N N . MET A 1 187 ? -2.523 24.125 21.266 1 98.88 187 MET A N 1
ATOM 1485 C CA . MET A 1 187 ? -3.752 23.812 21.984 1 98.88 187 MET A CA 1
ATOM 1486 C C . MET A 1 187 ? -3.564 24.031 23.484 1 98.88 187 MET A C 1
ATOM 1488 O O . MET A 1 187 ? -4.41 24.656 24.141 1 98.88 187 MET A O 1
ATOM 1492 N N . LYS A 1 188 ? -2.488 23.5 23.984 1 98.69 188 LYS A N 1
ATOM 1493 C CA . LYS A 1 188 ? -2.211 23.625 25.406 1 98.69 188 LYS A CA 1
ATOM 1494 C C . LYS A 1 188 ? -2.006 25.094 25.797 1 98.69 188 LYS A C 1
ATOM 1496 O O . LYS A 1 188 ? -2.48 25.531 26.844 1 98.69 188 LYS A O 1
ATOM 1501 N N . LYS A 1 189 ? -1.3 25.875 25 1 98.5 189 LYS A N 1
ATOM 1502 C CA . LYS A 1 189 ? -1.067 27.297 25.266 1 98.5 189 LYS A CA 1
ATOM 1503 C C . LYS A 1 189 ? -2.381 28.062 25.312 1 98.5 189 LYS A C 1
ATOM 1505 O O . LYS A 1 189 ? -2.572 28.922 26.188 1 98.5 189 LYS A O 1
ATOM 1510 N N . ILE A 1 190 ? -3.25 27.797 24.391 1 98.81 190 ILE A N 1
ATOM 1511 C CA . ILE A 1 190 ? -4.539 28.469 24.328 1 98.81 190 ILE A CA 1
ATOM 1512 C C . ILE A 1 190 ? -5.391 28.047 25.531 1 98.81 190 ILE A C 1
ATOM 1514 O O . ILE A 1 190 ? -6.066 28.875 26.141 1 98.81 190 ILE A O 1
ATOM 1518 N N . HIS A 1 191 ? -5.383 26.734 25.781 1 98.44 191 HIS A N 1
ATOM 1519 C CA . HIS A 1 191 ? -6.102 26.203 26.938 1 98.44 191 HIS A CA 1
ATOM 1520 C C . HIS A 1 191 ? -5.703 26.938 28.219 1 98.44 191 HIS A C 1
ATOM 1522 O O . HIS A 1 191 ? -6.566 27.359 28.984 1 98.44 191 HIS A O 1
ATOM 1528 N N . ASP A 1 192 ? -4.438 27.094 28.422 1 98.06 192 ASP A N 1
ATOM 1529 C CA . ASP A 1 192 ? -3.918 27.781 29.594 1 98.06 192 ASP A CA 1
ATOM 1530 C C . ASP A 1 192 ? -4.273 29.266 29.578 1 98.06 192 ASP A C 1
ATOM 1532 O O . ASP A 1 192 ? -4.609 29.844 30.609 1 98.06 192 ASP A O 1
ATOM 1536 N N . TYR A 1 193 ? -4.148 29.844 28.422 1 98.06 193 TYR A N 1
ATOM 1537 C CA . TYR A 1 193 ? -4.535 31.234 28.25 1 98.06 193 TYR A CA 1
ATOM 1538 C C . TYR A 1 193 ? -5.996 31.453 28.625 1 98.06 193 TYR A C 1
ATOM 1540 O O . TYR A 1 193 ? -6.324 32.375 29.359 1 98.06 193 TYR A O 1
ATOM 1548 N N . ASN A 1 194 ? -6.855 30.625 28.109 1 97.88 194 ASN A N 1
ATOM 1549 C CA . ASN A 1 194 ? -8.289 30.734 28.359 1 97.88 194 ASN A CA 1
ATOM 1550 C C . ASN A 1 194 ? -8.617 30.547 29.844 1 97.88 194 ASN A C 1
ATOM 1552 O O . ASN A 1 194 ? -9.523 31.203 30.359 1 97.88 194 ASN A O 1
ATOM 1556 N N . LYS A 1 195 ? -7.926 29.656 30.531 1 96.31 195 LYS A N 1
ATOM 1557 C CA . LYS A 1 195 ? -8.141 29.406 31.953 1 96.31 195 LYS A CA 1
ATOM 1558 C C . LYS A 1 195 ? -7.855 30.656 32.781 1 96.31 195 LYS A C 1
ATOM 1560 O O . LYS A 1 195 ? -8.453 30.859 33.844 1 96.31 195 LYS A O 1
ATOM 1565 N N . ASN A 1 196 ? -7.016 31.484 32.25 1 95.12 196 ASN A N 1
ATOM 1566 C CA . ASN A 1 196 ? -6.578 32.656 33 1 95.12 196 ASN A CA 1
ATOM 1567 C C . ASN A 1 196 ? -7.371 33.906 32.594 1 95.12 196 ASN A C 1
ATOM 1569 O O . ASN A 1 196 ? -7.055 35.031 33.031 1 95.12 196 ASN A O 1
ATOM 1573 N N . HIS A 1 197 ? -8.344 33.688 31.766 1 92.5 197 HIS A N 1
ATOM 1574 C CA . HIS A 1 197 ? -9.211 34.781 31.328 1 92.5 197 HIS A CA 1
ATOM 1575 C C . HIS A 1 197 ? -10.672 34.469 31.609 1 92.5 197 HIS A C 1
ATOM 1577 O O . HIS A 1 197 ? -11.141 33.375 31.297 1 92.5 197 HIS A O 1
ATOM 1583 N N . HIS A 1 198 ? -11.367 35.344 32.281 1 89.81 198 HIS A N 1
ATOM 1584 C CA . HIS A 1 198 ? -12.742 35.125 32.688 1 89.81 198 HIS A CA 1
ATOM 1585 C C . HIS A 1 198 ? -13.664 34.938 31.5 1 89.81 198 HIS A C 1
ATOM 1587 O O . HIS A 1 198 ? -14.594 34.125 31.531 1 89.81 198 HIS A O 1
ATOM 1593 N N . TYR A 1 199 ? -13.438 35.688 30.438 1 90.81 199 TYR A N 1
ATOM 1594 C CA . TYR A 1 199 ? -14.219 35.562 29.219 1 90.81 199 TYR A CA 1
ATOM 1595 C C . TYR A 1 199 ? -13.32 35.438 28 1 90.81 199 TYR A C 1
ATOM 1597 O O . TYR A 1 199 ? -13.195 36.375 27.203 1 90.81 199 TYR A O 1
ATOM 1605 N N . PRO A 1 200 ? -12.797 34.25 27.891 1 93.94 200 PRO A N 1
ATOM 1606 C CA . PRO A 1 200 ? -11.852 34.094 26.781 1 93.94 200 PRO A CA 1
ATOM 1607 C C . PRO A 1 200 ? -12.531 34.188 25.422 1 93.94 200 PRO A C 1
ATOM 1609 O O . PRO A 1 200 ? -13.594 33.625 25.203 1 93.94 200 PRO A O 1
ATOM 1612 N N . PHE A 1 201 ? -11.93 34.938 24.531 1 96.62 201 PHE A N 1
ATOM 1613 C CA . PHE A 1 201 ? -12.531 35.188 23.234 1 96.62 201 PHE A CA 1
ATOM 1614 C C . PHE A 1 201 ? -12.117 34.094 22.234 1 96.62 201 PHE A C 1
ATOM 1616 O O . PHE A 1 201 ? -12.703 33.969 21.172 1 96.62 201 PHE A O 1
ATOM 1623 N N . ILE A 1 202 ? -11.102 33.344 22.531 1 98.44 202 ILE A N 1
ATOM 1624 C CA . ILE A 1 202 ? -10.766 32.188 21.688 1 98.44 202 ILE A CA 1
ATOM 1625 C C . ILE A 1 202 ? -11.617 30.984 22.094 1 98.44 202 ILE A C 1
ATOM 1627 O O . ILE A 1 202 ? -11.367 30.359 23.141 1 98.44 202 ILE A O 1
ATOM 1631 N N . ASN A 1 203 ? -12.633 30.625 21.328 1 98.25 203 ASN A N 1
ATOM 1632 C CA . ASN A 1 203 ? -13.547 29.531 21.609 1 98.25 203 ASN A CA 1
ATOM 1633 C C . ASN A 1 203 ? -13 28.203 21.109 1 98.25 203 ASN A C 1
ATOM 1635 O O . ASN A 1 203 ? -13.57 27.594 20.203 1 98.25 203 ASN A O 1
ATOM 1639 N N . LEU A 1 204 ? -11.922 27.766 21.75 1 98.69 204 LEU A N 1
ATOM 1640 C CA . LEU A 1 204 ? -11.18 26.578 21.375 1 98.69 204 LEU A CA 1
ATOM 1641 C C . LEU A 1 204 ? -12.031 25.312 21.562 1 98.69 204 LEU A C 1
ATOM 1643 O O . LEU A 1 204 ? -12.531 25.062 22.656 1 98.69 204 LEU A O 1
ATOM 1647 N N . LYS A 1 205 ? -12.172 24.438 20.438 1 98.75 205 LYS A N 1
ATOM 1648 C CA . LYS A 1 205 ? -13.094 23.312 20.5 1 98.75 205 LYS A CA 1
ATOM 1649 C C . LYS A 1 205 ? -12.359 21.984 20.312 1 98.75 205 LYS A C 1
ATOM 1651 O O . LYS A 1 205 ? -12.828 20.938 20.75 1 98.75 205 LYS A O 1
ATOM 1656 N N . GLY A 1 206 ? -11.258 21.969 19.625 1 98.81 206 GLY A N 1
ATOM 1657 C CA . GLY A 1 206 ? -10.586 20.703 19.375 1 98.81 206 GLY A CA 1
ATOM 1658 C C . GLY A 1 206 ? -9.523 20.797 18.297 1 98.81 206 GLY A C 1
ATOM 1659 O O . GLY A 1 206 ? -9.227 21.875 17.797 1 98.81 206 GLY A O 1
ATOM 1660 N N . PHE A 1 207 ? -8.883 19.609 17.953 1 98.94 207 PHE A N 1
ATOM 1661 C CA . PHE A 1 207 ? -7.875 19.594 16.906 1 98.94 207 PHE A CA 1
ATOM 1662 C C . PHE A 1 207 ? -7.844 18.25 16.203 1 98.94 207 PHE A C 1
ATOM 1664 O O . PHE A 1 207 ? -8.344 17.25 16.734 1 98.94 207 PHE A O 1
ATOM 1671 N N . MET A 1 208 ? -7.316 18.219 15.039 1 98.88 208 MET A N 1
ATOM 1672 C CA . MET A 1 208 ? -7.113 17.047 14.203 1 98.88 208 MET A CA 1
ATOM 1673 C C . MET A 1 208 ? -5.75 17.094 13.516 1 98.88 208 MET A C 1
ATOM 1675 O O . MET A 1 208 ? -5.402 18.078 12.883 1 98.88 208 MET A O 1
ATOM 1679 N N . VAL A 1 209 ? -4.98 16.031 13.672 1 98.88 209 VAL A N 1
ATOM 1680 C CA . VAL A 1 209 ? -3.643 16.031 13.086 1 98.88 209 VAL A CA 1
ATOM 1681 C C . VAL A 1 209 ? -3.43 14.75 12.281 1 98.88 209 VAL A C 1
ATOM 1683 O O . VAL A 1 209 ? -3.756 13.656 12.742 1 98.88 209 VAL A O 1
ATOM 1686 N N . GLY A 1 210 ? -2.881 14.875 11.07 1 98.62 210 GLY A N 1
ATOM 1687 C CA . GLY A 1 210 ? -2.602 13.758 10.18 1 98.62 210 GLY A CA 1
ATOM 1688 C C . GLY A 1 210 ? -1.153 13.312 10.227 1 98.62 210 GLY A C 1
ATOM 1689 O O . GLY A 1 210 ? -0.241 14.141 10.227 1 98.62 210 GLY A O 1
ATOM 1690 N N . ASN A 1 211 ? -1.043 11.93 10.211 1 97.94 211 ASN A N 1
ATOM 1691 C CA . ASN A 1 211 ? 0.305 11.375 10.305 1 97.94 211 ASN A CA 1
ATOM 1692 C C . ASN A 1 211 ? 1.179 12.188 11.258 1 97.94 211 ASN A C 1
ATOM 1694 O O . ASN A 1 211 ? 2.264 12.633 10.883 1 97.94 211 ASN A O 1
ATOM 1698 N N . ALA A 1 212 ? 0.769 12.266 12.461 1 98.25 212 ALA A N 1
ATOM 1699 C CA . ALA A 1 212 ? 1.275 13.18 13.477 1 98.25 212 ALA A CA 1
ATOM 1700 C C . ALA A 1 212 ? 2.547 12.633 14.125 1 98.25 212 ALA A C 1
ATOM 1702 O O . ALA A 1 212 ? 2.516 11.602 14.789 1 98.25 212 ALA A O 1
ATOM 1703 N N . LEU A 1 213 ? 3.617 13.312 13.875 1 96.94 213 LEU A N 1
ATOM 1704 C CA . LEU A 1 213 ? 4.777 13.031 14.711 1 96.94 213 LEU A CA 1
ATOM 1705 C C . LEU A 1 213 ? 4.504 13.398 16.172 1 96.94 213 LEU A C 1
ATOM 1707 O O . LEU A 1 213 ? 4.141 14.539 16.469 1 96.94 213 LEU A O 1
ATOM 1711 N N . THR A 1 214 ? 4.676 12.414 17.125 1 97.81 214 THR A N 1
ATOM 1712 C CA . THR A 1 214 ? 4.109 12.664 18.453 1 97.81 214 THR A CA 1
ATOM 1713 C C . THR A 1 214 ? 5.082 12.227 19.547 1 97.81 214 THR A C 1
ATOM 1715 O O . THR A 1 214 ? 5.219 12.906 20.562 1 97.81 214 THR A O 1
ATOM 1718 N N . ASP A 1 215 ? 5.691 11.078 19.406 1 97.25 215 ASP A N 1
ATOM 1719 C CA . ASP A 1 215 ? 6.531 10.477 20.422 1 97.25 215 ASP A CA 1
ATOM 1720 C C . ASP A 1 215 ? 7.809 9.898 19.828 1 97.25 215 ASP A C 1
ATOM 1722 O O . ASP A 1 215 ? 7.754 8.961 19.016 1 97.25 215 ASP A O 1
ATOM 1726 N N . HIS A 1 216 ? 8.891 10.352 20.312 1 94.62 216 HIS A N 1
ATOM 1727 C CA . HIS A 1 216 ? 10.164 10.008 19.688 1 94.62 216 HIS A CA 1
ATOM 1728 C C . HIS A 1 216 ? 10.398 8.5 19.719 1 94.62 216 HIS A C 1
ATOM 1730 O O . HIS A 1 216 ? 10.805 7.914 18.719 1 94.62 216 HIS A O 1
ATOM 1736 N N . LYS A 1 217 ? 10.195 7.875 20.781 1 96.06 217 LYS A N 1
ATOM 1737 C CA . LYS A 1 217 ? 10.445 6.445 20.938 1 96.06 217 LYS A CA 1
ATOM 1738 C C . LYS A 1 217 ? 9.531 5.629 20.031 1 96.06 217 LYS A C 1
ATOM 1740 O O . LYS A 1 217 ? 10 4.875 19.172 1 96.06 217 LYS A O 1
ATOM 1745 N N . TYR A 1 218 ? 8.234 5.797 20.188 1 97.38 218 TYR A N 1
ATOM 1746 C CA . TYR A 1 218 ? 7.254 4.973 19.484 1 97.38 218 TYR A CA 1
ATOM 1747 C C . TYR A 1 218 ? 7.215 5.309 18 1 97.38 218 TYR A C 1
ATOM 1749 O O . TYR A 1 218 ? 6.977 4.438 17.156 1 97.38 218 TYR A O 1
ATOM 1757 N N . ASP A 1 219 ? 7.41 6.574 17.656 1 96.88 219 ASP A N 1
ATOM 1758 C CA . ASP A 1 219 ? 7.473 6.949 16.25 1 96.88 219 ASP A CA 1
ATOM 1759 C C . ASP A 1 219 ? 8.617 6.23 15.531 1 96.88 219 ASP A C 1
ATOM 1761 O O . ASP A 1 219 ? 8.445 5.719 14.422 1 96.88 219 ASP A O 1
ATOM 1765 N N . ASN A 1 220 ? 9.781 6.195 16.188 1 95.94 220 ASN A N 1
ATOM 1766 C CA . ASN A 1 220 ? 10.93 5.551 15.562 1 95.94 220 ASN A CA 1
ATOM 1767 C C . ASN A 1 220 ? 10.742 4.035 15.469 1 95.94 220 ASN A C 1
ATOM 1769 O O . ASN A 1 220 ? 10.992 3.436 14.43 1 95.94 220 ASN A O 1
ATOM 1773 N N . ILE A 1 221 ? 10.281 3.422 16.562 1 97.38 221 ILE A N 1
ATOM 1774 C CA . ILE A 1 221 ? 10.062 1.98 16.562 1 97.38 221 ILE A CA 1
ATOM 1775 C C . ILE A 1 221 ? 9.047 1.613 15.477 1 97.38 221 ILE A C 1
ATOM 1777 O O . ILE A 1 221 ? 9.266 0.691 14.695 1 97.38 221 ILE A O 1
ATOM 1781 N N . GLY A 1 222 ? 7.914 2.381 15.469 1 97.94 222 GLY A N 1
ATOM 1782 C CA . GLY A 1 222 ? 6.863 2.117 14.5 1 97.94 222 GLY A CA 1
ATOM 1783 C C . GLY A 1 222 ? 7.312 2.314 13.07 1 97.94 222 GLY A C 1
ATOM 1784 O O . GLY A 1 222 ? 6.863 1.599 12.164 1 97.94 222 GLY A O 1
ATOM 1785 N N . THR A 1 223 ? 8.172 3.264 12.82 1 97.38 223 THR A N 1
ATOM 1786 C CA . THR A 1 223 ? 8.664 3.547 11.484 1 97.38 223 THR A CA 1
ATOM 1787 C C . THR A 1 223 ? 9.539 2.404 10.977 1 97.38 223 THR A C 1
ATOM 1789 O O . THR A 1 223 ? 9.383 1.955 9.836 1 97.38 223 THR A O 1
ATOM 1792 N N . VAL A 1 224 ? 10.461 1.901 11.82 1 97.75 224 VAL A N 1
ATOM 1793 C CA . VAL A 1 224 ? 11.336 0.808 11.414 1 97.75 224 VAL A CA 1
ATOM 1794 C C . VAL A 1 224 ? 10.508 -0.449 11.156 1 97.75 224 VAL A C 1
ATOM 1796 O O . VAL A 1 224 ? 10.766 -1.187 10.203 1 97.75 224 VAL A O 1
ATOM 1799 N N . GLU A 1 225 ? 9.508 -0.688 12.016 1 98 225 GLU A N 1
ATOM 1800 C CA . GLU A 1 225 ? 8.594 -1.81 11.805 1 98 225 GLU A CA 1
ATOM 1801 C C . GLU A 1 225 ? 7.887 -1.693 10.461 1 98 225 GLU A C 1
ATOM 1803 O O . GLU A 1 225 ? 7.77 -2.678 9.727 1 98 225 GLU A O 1
ATOM 1808 N N . TYR A 1 226 ? 7.402 -0.552 10.188 1 98.5 226 TYR A N 1
ATOM 1809 C CA . TYR A 1 226 ? 6.734 -0.292 8.914 1 98.5 226 TYR A CA 1
ATOM 1810 C C . TYR A 1 226 ? 7.668 -0.564 7.742 1 98.5 226 TYR A C 1
ATOM 1812 O O . TYR A 1 226 ? 7.27 -1.193 6.758 1 98.5 226 TYR A O 1
ATOM 1820 N N . TRP A 1 227 ? 8.922 -0.065 7.809 1 98.25 227 TRP A N 1
ATOM 1821 C CA . TRP A 1 227 ? 9.898 -0.267 6.742 1 98.25 227 TRP A CA 1
ATOM 1822 C C . TRP A 1 227 ? 10.086 -1.752 6.449 1 98.25 227 TRP A C 1
ATOM 1824 O O . TRP A 1 227 ? 10.117 -2.162 5.285 1 98.25 227 TRP A O 1
ATOM 1834 N N . TRP A 1 228 ? 10.172 -2.527 7.445 1 98.5 228 TRP A N 1
ATOM 1835 C CA . TRP A 1 228 ? 10.438 -3.953 7.277 1 98.5 228 TRP A CA 1
ATOM 1836 C C . TRP A 1 228 ? 9.219 -4.668 6.703 1 98.5 228 TRP A C 1
ATOM 1838 O O . TRP A 1 228 ? 9.328 -5.422 5.734 1 98.5 228 TRP A O 1
ATOM 1848 N N . THR A 1 229 ? 8.023 -4.391 7.242 1 98.44 229 THR A N 1
ATOM 1849 C CA . THR A 1 229 ? 6.816 -5.129 6.879 1 98.44 229 THR A CA 1
ATOM 1850 C C . THR A 1 229 ? 6.344 -4.738 5.48 1 98.44 229 THR A C 1
ATOM 1852 O O . THR A 1 229 ? 5.582 -5.473 4.852 1 98.44 229 THR A O 1
ATOM 1855 N N . HIS A 1 230 ? 6.754 -3.59 5.012 1 98.31 230 HIS A N 1
ATOM 1856 C CA . HIS A 1 230 ? 6.395 -3.143 3.672 1 98.31 230 HIS A CA 1
ATOM 1857 C C . HIS A 1 230 ? 7.527 -3.398 2.684 1 98.31 230 HIS A C 1
ATOM 1859 O O . HIS A 1 230 ? 7.523 -2.859 1.575 1 98.31 230 HIS A O 1
ATOM 1865 N N . ALA A 1 231 ? 8.516 -4.148 3.105 1 98.12 231 ALA A N 1
ATOM 1866 C CA . ALA A 1 231 ? 9.594 -4.684 2.273 1 98.12 231 ALA A CA 1
ATOM 1867 C C . ALA A 1 231 ? 10.523 -3.57 1.803 1 98.12 231 ALA A C 1
ATOM 1869 O O . ALA A 1 231 ? 11.172 -3.691 0.757 1 98.12 231 ALA A O 1
ATOM 1870 N N . LEU A 1 232 ? 10.625 -2.49 2.535 1 98.31 232 LEU A N 1
ATOM 1871 C CA . LEU A 1 232 ? 11.461 -1.371 2.109 1 98.31 232 LEU A CA 1
ATOM 1872 C C . LEU A 1 232 ? 12.914 -1.587 2.521 1 98.31 232 LEU A C 1
ATOM 1874 O O . LEU A 1 232 ? 13.82 -0.966 1.963 1 98.31 232 LEU A O 1
ATOM 1878 N N . ILE A 1 233 ? 13.125 -2.447 3.533 1 98.44 233 ILE A N 1
ATOM 1879 C CA . ILE A 1 233 ? 14.469 -2.738 4.008 1 98.44 233 ILE A CA 1
ATOM 1880 C C . ILE A 1 233 ? 14.625 -4.238 4.23 1 98.44 233 ILE A C 1
ATOM 1882 O O . ILE A 1 233 ? 13.633 -4.969 4.309 1 98.44 233 ILE A O 1
ATOM 1886 N N . SER A 1 234 ? 15.852 -4.695 4.309 1 98.38 234 SER A N 1
ATOM 1887 C CA . SER A 1 234 ? 16.156 -6.109 4.488 1 98.38 234 SER A CA 1
ATOM 1888 C C . SER A 1 234 ? 15.938 -6.539 5.938 1 98.38 234 SER A C 1
ATOM 1890 O O . SER A 1 234 ? 15.812 -5.699 6.828 1 98.38 234 SER A O 1
ATOM 1892 N N . ASP A 1 235 ? 15.859 -7.848 6.125 1 97.94 235 ASP A N 1
ATOM 1893 C CA . ASP A 1 235 ? 15.875 -8.406 7.473 1 97.94 235 ASP A CA 1
ATOM 1894 C C . ASP A 1 235 ? 17.109 -7.953 8.25 1 97.94 235 ASP A C 1
ATOM 1896 O O . ASP A 1 235 ? 17.016 -7.605 9.43 1 97.94 235 ASP A O 1
ATOM 1900 N N . ALA A 1 236 ? 18.219 -7.977 7.59 1 97.75 236 ALA A N 1
ATOM 1901 C CA . ALA A 1 236 ? 19.484 -7.641 8.234 1 97.75 236 ALA A CA 1
ATOM 1902 C C . ALA A 1 236 ? 19.484 -6.191 8.719 1 97.75 236 ALA A C 1
ATOM 1904 O O . ALA A 1 236 ? 19.906 -5.91 9.844 1 97.75 236 ALA A O 1
ATOM 1905 N N . THR A 1 237 ? 19.094 -5.281 7.867 1 97.94 237 THR A N 1
ATOM 1906 C CA . THR A 1 237 ? 19.031 -3.869 8.234 1 97.94 237 THR A CA 1
ATOM 1907 C C . THR A 1 237 ? 18.047 -3.641 9.375 1 97.94 237 THR A C 1
ATOM 1909 O O . THR A 1 237 ? 18.344 -2.893 10.312 1 97.94 237 THR A O 1
ATOM 1912 N N . TYR A 1 238 ? 16.906 -4.285 9.305 1 98 238 TYR A N 1
ATOM 1913 C CA . TYR A 1 238 ? 15.914 -4.203 10.375 1 98 238 TYR A CA 1
ATOM 1914 C C . TYR A 1 238 ? 16.516 -4.625 11.711 1 98 238 TYR A C 1
ATOM 1916 O O . TYR A 1 238 ? 16.406 -3.902 12.703 1 98 238 TYR A O 1
ATOM 1924 N N . LYS A 1 239 ? 17.109 -5.766 11.75 1 97.62 239 LYS A N 1
ATOM 1925 C CA . LYS A 1 239 ? 17.703 -6.312 12.969 1 97.62 239 LYS A CA 1
ATOM 1926 C C . LYS A 1 239 ? 18.812 -5.406 13.5 1 97.62 239 LYS A C 1
ATOM 1928 O O . LYS A 1 239 ? 18.922 -5.207 14.711 1 97.62 239 LYS A O 1
ATOM 1933 N N . THR A 1 240 ? 19.609 -4.906 12.602 1 97.69 240 THR A N 1
ATOM 1934 C CA . THR A 1 240 ? 20.703 -4.016 12.992 1 97.69 240 THR A CA 1
ATOM 1935 C C . THR A 1 240 ? 20.156 -2.758 13.664 1 97.69 240 THR A C 1
ATOM 1937 O O . THR A 1 240 ? 20.625 -2.355 14.727 1 97.69 240 THR A O 1
ATOM 1940 N N . ILE A 1 241 ? 19.156 -2.131 13.078 1 97.31 241 ILE A N 1
ATOM 1941 C CA . ILE A 1 241 ? 18.578 -0.912 13.633 1 97.31 241 ILE A CA 1
ATOM 1942 C C . ILE A 1 241 ? 17.953 -1.212 15 1 97.31 241 ILE A C 1
ATOM 1944 O O . ILE A 1 241 ? 18.203 -0.493 15.969 1 97.31 241 ILE A O 1
ATOM 1948 N N . MET A 1 242 ? 17.234 -2.318 15.094 1 96.62 242 MET A N 1
ATOM 1949 C CA . MET A 1 242 ? 16.516 -2.65 16.328 1 96.62 242 MET A CA 1
ATOM 1950 C C . MET A 1 242 ? 17.5 -3.018 17.438 1 96.62 242 MET A C 1
ATOM 1952 O O . MET A 1 242 ? 17.203 -2.83 18.609 1 96.62 242 MET A O 1
ATOM 1956 N N . SER A 1 243 ? 18.625 -3.492 17.062 1 96.81 243 SER A N 1
ATOM 1957 C CA . SER A 1 243 ? 19.594 -3.922 18.062 1 96.81 243 SER A CA 1
ATOM 1958 C C . SER A 1 243 ? 20.484 -2.768 18.5 1 96.81 243 SER A C 1
ATOM 1960 O O . SER A 1 243 ? 20.859 -2.672 19.672 1 96.81 243 SER A O 1
ATOM 1962 N N . CYS A 1 244 ? 20.828 -1.918 17.562 1 95.62 244 CYS A N 1
ATOM 1963 C CA . CYS A 1 244 ? 21.875 -0.942 17.875 1 95.62 244 CYS A CA 1
ATOM 1964 C C . CYS A 1 244 ? 21.266 0.411 18.219 1 95.62 244 CYS A C 1
ATOM 1966 O O . CYS A 1 244 ? 21.938 1.271 18.797 1 95.62 244 CYS A O 1
ATOM 1968 N N . CYS A 1 245 ? 20.031 0.689 17.875 1 94.38 245 CYS A N 1
ATOM 1969 C CA . CYS A 1 245 ? 19.406 1.973 18.172 1 94.38 245 CYS A CA 1
ATOM 1970 C C . CYS A 1 245 ? 18.641 1.914 19.484 1 94.38 245 CYS A C 1
ATOM 1972 O O . CYS A 1 245 ? 17.984 0.916 19.781 1 94.38 245 CYS A O 1
ATOM 1974 N N . ASN A 1 246 ? 18.844 2.941 20.312 1 94.88 246 ASN A N 1
ATOM 1975 C CA . ASN A 1 246 ? 18.047 3.154 21.516 1 94.88 246 ASN A CA 1
ATOM 1976 C C . ASN A 1 246 ? 17.109 4.348 21.359 1 94.88 246 ASN A C 1
ATOM 1978 O O . ASN A 1 246 ? 17.469 5.477 21.703 1 94.88 246 ASN A O 1
ATOM 1982 N N . PHE A 1 247 ? 15.859 4.102 21.062 1 93.44 247 PHE A N 1
ATOM 1983 C CA . PHE A 1 247 ? 14.93 5.16 20.688 1 93.44 247 PHE A CA 1
ATOM 1984 C C . PHE A 1 247 ? 14.32 5.797 21.938 1 93.44 247 PHE A C 1
ATOM 1986 O O . PHE A 1 247 ? 13.492 6.703 21.828 1 93.44 247 PHE A O 1
ATOM 1993 N N . SER A 1 248 ? 14.711 5.344 23.094 1 93.19 248 SER A N 1
ATOM 1994 C CA . SER A 1 248 ? 14.273 5.973 24.328 1 93.19 248 SER A CA 1
ATOM 1995 C C . SER A 1 248 ? 15.133 7.184 24.672 1 93.19 248 SER A C 1
ATOM 1997 O O . SER A 1 248 ? 14.859 7.898 25.641 1 93.19 248 SER A O 1
ATOM 1999 N N . THR A 1 249 ? 16.141 7.367 23.828 1 89.44 249 THR A N 1
ATOM 2000 C CA . THR A 1 249 ? 17 8.539 23.984 1 89.44 249 THR A CA 1
ATOM 2001 C C . THR A 1 249 ? 17.031 9.359 22.688 1 89.44 249 THR A C 1
ATOM 2003 O O . THR A 1 249 ? 16.75 8.828 21.609 1 89.44 249 THR A O 1
ATOM 2006 N N . GLN A 1 250 ? 17.359 10.586 22.828 1 80.88 250 GLN A N 1
ATOM 2007 C CA . GLN A 1 250 ? 17.375 11.477 21.672 1 80.88 250 GLN A CA 1
ATOM 2008 C C . GLN A 1 250 ? 18.625 11.242 20.828 1 80.88 250 GLN A C 1
ATOM 2010 O O . GLN A 1 250 ? 18.594 11.359 19.609 1 80.88 250 GLN A O 1
ATOM 2015 N N . LYS A 1 251 ? 19.797 10.961 21.484 1 84.12 251 LYS A N 1
ATOM 2016 C CA . LYS A 1 251 ? 21.047 10.766 20.766 1 84.12 251 LYS A CA 1
ATOM 2017 C C . LYS A 1 251 ? 21.297 9.281 20.484 1 84.12 251 LYS A C 1
ATOM 2019 O O . LYS A 1 251 ? 21.125 8.445 21.375 1 84.12 251 LYS A O 1
ATOM 2024 N N . GLN A 1 252 ? 21.625 9.078 19.188 1 87.81 252 GLN A N 1
ATOM 2025 C CA . GLN A 1 252 ? 21.891 7.707 18.781 1 87.81 252 GLN A CA 1
ATOM 2026 C C . GLN A 1 252 ? 23.391 7.48 18.562 1 87.81 252 GLN A C 1
ATOM 2028 O O . GLN A 1 252 ? 24.156 8.438 18.422 1 87.81 252 GLN A O 1
ATOM 2033 N N . THR A 1 253 ? 23.797 6.242 18.609 1 91.19 253 THR A N 1
ATOM 2034 C CA . THR A 1 253 ? 25.188 5.883 18.328 1 91.19 253 THR A CA 1
ATOM 2035 C C . THR A 1 253 ? 25.5 6.043 16.844 1 91.19 253 THR A C 1
ATOM 2037 O O . THR A 1 253 ? 24.594 6.109 16.016 1 91.19 253 THR A O 1
ATOM 2040 N N . ARG A 1 254 ? 26.766 6.082 16.594 1 92.25 254 ARG A N 1
ATOM 2041 C CA . ARG A 1 254 ? 27.219 6.148 15.203 1 92.25 254 ARG A CA 1
ATOM 2042 C C . ARG A 1 254 ? 26.766 4.926 14.422 1 92.25 254 ARG A C 1
ATOM 2044 O O . ARG A 1 254 ? 26.422 5.031 13.234 1 92.25 254 ARG A O 1
ATOM 2051 N N . LYS A 1 255 ? 26.797 3.828 15.039 1 94.44 255 LYS A N 1
ATOM 2052 C CA . LYS A 1 255 ? 26.359 2.59 14.398 1 94.44 255 LYS A CA 1
ATOM 2053 C C . LYS A 1 255 ? 24.891 2.662 13.992 1 94.44 255 LYS A C 1
ATOM 2055 O O . LYS A 1 255 ? 24.516 2.24 12.898 1 94.44 255 LYS A O 1
ATOM 2060 N N . CYS A 1 256 ? 24.094 3.148 14.883 1 94.06 256 CYS A N 1
ATOM 2061 C CA . CYS A 1 256 ? 22.672 3.34 14.594 1 94.06 256 CYS A CA 1
ATOM 2062 C C . CYS A 1 256 ? 22.484 4.312 13.438 1 94.06 256 CYS A C 1
ATOM 2064 O O . CYS A 1 256 ? 21.734 4.023 12.492 1 94.06 256 CYS A O 1
ATOM 2066 N N . ASP A 1 257 ? 23.156 5.402 13.484 1 91.81 257 ASP A N 1
ATOM 2067 C CA . ASP A 1 257 ? 23.031 6.418 12.438 1 91.81 257 ASP A CA 1
ATOM 2068 C C . ASP A 1 257 ? 23.438 5.855 11.078 1 91.81 257 ASP A C 1
ATOM 2070 O O . ASP A 1 257 ? 22.781 6.145 10.07 1 91.81 257 ASP A O 1
ATOM 2074 N N . LYS A 1 258 ? 24.469 5.09 11.047 1 93.12 258 LYS A N 1
ATOM 2075 C CA . LYS A 1 258 ? 24.953 4.492 9.805 1 93.12 258 LYS A CA 1
ATOM 2076 C C . LYS A 1 258 ? 23.922 3.51 9.242 1 93.12 258 LYS A C 1
ATOM 2078 O O . LYS A 1 258 ? 23.703 3.461 8.031 1 93.12 258 LYS A O 1
ATOM 2083 N N . ALA A 1 259 ? 23.312 2.711 10.094 1 95.19 259 ALA A N 1
ATOM 2084 C CA . ALA A 1 259 ? 22.312 1.733 9.664 1 95.19 259 ALA A CA 1
ATOM 2085 C C . ALA A 1 259 ? 21.094 2.424 9.078 1 95.19 259 ALA A C 1
ATOM 2087 O O . ALA A 1 259 ? 20.547 1.984 8.07 1 95.19 259 ALA A O 1
ATOM 2088 N N . ILE A 1 260 ? 20.688 3.469 9.758 1 93.75 260 ILE A N 1
ATOM 2089 C CA . ILE A 1 260 ? 19.516 4.219 9.305 1 93.75 260 ILE A CA 1
ATOM 2090 C C . ILE A 1 260 ? 19.812 4.891 7.973 1 93.75 260 ILE A C 1
ATOM 2092 O O . ILE A 1 260 ? 19 4.855 7.051 1 93.75 260 ILE A O 1
ATOM 2096 N N . LEU A 1 261 ? 21 5.477 7.852 1 91.38 261 LEU A N 1
ATOM 2097 C CA . LEU A 1 261 ? 21.406 6.113 6.605 1 91.38 261 LEU A CA 1
ATOM 2098 C C . LEU A 1 261 ? 21.484 5.098 5.473 1 91.38 261 LEU A C 1
ATOM 2100 O O . LEU A 1 261 ? 21.094 5.395 4.34 1 91.38 261 LEU A O 1
ATOM 2104 N N . TYR A 1 262 ? 22 3.959 5.758 1 94.56 262 TYR A N 1
ATOM 2105 C CA .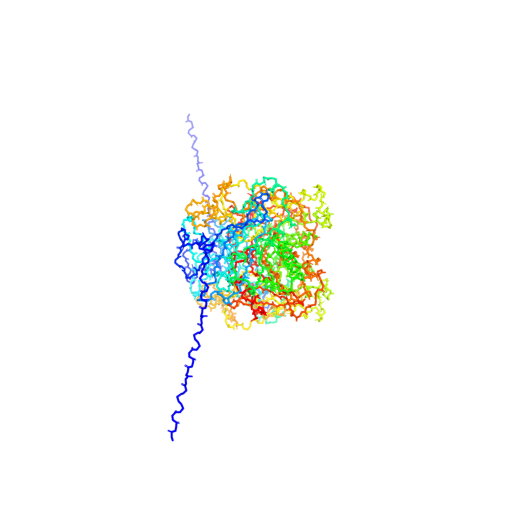 TYR A 1 262 ? 22.094 2.893 4.77 1 94.56 262 TYR A CA 1
ATOM 2106 C C . TYR A 1 262 ? 20.719 2.496 4.266 1 94.56 262 TYR A C 1
ATOM 2108 O O . TYR A 1 262 ? 20.5 2.332 3.061 1 94.56 262 TYR A O 1
ATOM 2116 N N . ALA A 1 263 ? 19.734 2.354 5.16 1 94.94 263 ALA A N 1
ATOM 2117 C CA . ALA A 1 263 ? 18.359 2.023 4.801 1 94.94 263 ALA A CA 1
ATOM 2118 C C . ALA A 1 263 ? 17.781 3.07 3.857 1 94.94 263 ALA A C 1
ATOM 2120 O O . ALA A 1 263 ? 17.25 2.73 2.797 1 94.94 263 ALA A O 1
ATOM 2121 N N . TRP A 1 264 ? 17.969 4.277 4.195 1 89.5 264 TRP A N 1
ATOM 2122 C CA . TRP A 1 264 ? 17.375 5.395 3.475 1 89.5 264 TRP A CA 1
ATOM 2123 C C . TRP A 1 264 ? 18.047 5.598 2.123 1 89.5 264 TRP A C 1
ATOM 2125 O O . TRP A 1 264 ? 17.375 5.789 1.106 1 89.5 264 TRP A O 1
ATOM 2135 N N . SER A 1 265 ? 19.281 5.598 2.137 1 87.88 265 SER A N 1
ATOM 2136 C CA . SER A 1 265 ? 20.047 6.051 0.976 1 87.88 265 SER A CA 1
ATOM 2137 C C . SER A 1 265 ? 20.25 4.918 -0.025 1 87.88 265 SER A C 1
ATOM 2139 O O . SER A 1 265 ? 20.438 5.164 -1.218 1 87.88 265 SER A O 1
ATOM 2141 N N . TYR A 1 266 ? 20.156 3.723 0.463 1 92.56 266 TYR A N 1
ATOM 2142 C CA . TYR A 1 266 ? 20.5 2.625 -0.436 1 92.56 266 TYR A CA 1
ATOM 2143 C C . TYR A 1 266 ? 19.344 1.647 -0.566 1 92.56 266 TYR A C 1
ATOM 2145 O O . TYR A 1 266 ? 18.734 1.542 -1.631 1 92.56 266 TYR A O 1
ATOM 2153 N N . GLU A 1 267 ? 18.891 1.135 0.462 1 96.25 267 GLU A N 1
ATOM 2154 C CA . GLU A 1 267 ? 17.953 0.015 0.363 1 96.25 267 GLU A CA 1
ATOM 2155 C C . GLU A 1 267 ? 16.609 0.471 -0.166 1 96.25 267 GLU A C 1
ATOM 2157 O O . GLU A 1 267 ? 15.938 -0.262 -0.902 1 96.25 267 GLU A O 1
ATOM 2162 N N . MET A 1 268 ? 16.172 1.628 0.173 1 94.81 268 MET A N 1
ATOM 2163 C CA . MET A 1 268 ? 14.836 2.068 -0.223 1 94.81 268 MET A CA 1
ATOM 2164 C C . MET A 1 268 ? 14.812 2.482 -1.69 1 94.81 268 MET A C 1
ATOM 2166 O O . MET A 1 268 ? 13.742 2.598 -2.291 1 94.81 268 MET A O 1
ATOM 2170 N N . GLY A 1 269 ? 15.953 2.748 -2.271 1 91.56 269 GLY A N 1
ATOM 2171 C CA . GLY A 1 269 ? 16.078 2.939 -3.707 1 91.56 269 GLY A CA 1
ATOM 2172 C C . GLY A 1 269 ? 15.586 4.297 -4.172 1 91.56 269 GLY A C 1
ATOM 2173 O O . GLY A 1 269 ? 15.258 4.477 -5.352 1 91.56 269 GLY A O 1
ATOM 2174 N N . GLY A 1 270 ? 15.398 5.238 -3.281 1 88.44 270 GLY A N 1
ATOM 2175 C CA . GLY A 1 270 ? 15.016 6.582 -3.676 1 88.44 270 GLY A CA 1
ATOM 2176 C C . GLY A 1 270 ? 13.523 6.742 -3.896 1 88.44 270 GLY A C 1
ATOM 2177 O O . GLY A 1 270 ? 13.086 7.684 -4.559 1 88.44 270 GLY A O 1
ATOM 2178 N N . ILE A 1 271 ? 12.695 5.836 -3.434 1 91.88 271 ILE A N 1
ATOM 2179 C CA . ILE A 1 271 ? 11.25 6 -3.529 1 91.88 271 ILE A CA 1
ATOM 2180 C C . ILE A 1 271 ? 10.812 7.203 -2.697 1 91.88 271 ILE A C 1
ATOM 2182 O O . ILE A 1 271 ? 11.578 7.711 -1.875 1 91.88 271 ILE A O 1
ATOM 2186 N N . ASP A 1 272 ? 9.594 7.68 -2.98 1 88.94 272 ASP A N 1
ATOM 2187 C CA . ASP A 1 272 ? 8.977 8.703 -2.135 1 88.94 272 ASP A CA 1
ATOM 2188 C C . ASP A 1 272 ? 8.469 8.094 -0.829 1 88.94 272 ASP A C 1
ATOM 2190 O O . ASP A 1 272 ? 7.445 7.406 -0.817 1 88.94 272 ASP A O 1
ATOM 2194 N N . GLU A 1 273 ? 9.094 8.352 0.249 1 91.69 273 GLU A N 1
ATOM 2195 C CA . GLU A 1 273 ? 8.719 7.777 1.539 1 91.69 273 GLU A CA 1
ATOM 2196 C C . GLU A 1 273 ? 7.379 8.32 2.023 1 91.69 273 GLU A C 1
ATOM 2198 O O . GLU A 1 273 ? 6.738 7.723 2.891 1 91.69 273 GLU A O 1
ATOM 2203 N N . TYR A 1 274 ? 6.945 9.438 1.509 1 91.94 274 TYR A N 1
ATOM 2204 C CA . TYR A 1 274 ? 5.691 10.062 1.922 1 91.94 274 TYR A CA 1
ATOM 2205 C C . TYR A 1 274 ? 4.504 9.414 1.223 1 91.94 274 TYR A C 1
ATOM 2207 O O . TYR A 1 274 ? 3.354 9.641 1.603 1 91.94 274 TYR A O 1
ATOM 2215 N N . SER A 1 275 ? 4.723 8.617 0.248 1 93.81 275 SER A N 1
ATOM 2216 C CA . SER A 1 275 ? 3.756 7.824 -0.502 1 93.81 275 SER A CA 1
ATOM 2217 C C . SER A 1 275 ? 4.441 6.672 -1.232 1 93.81 275 SER A C 1
ATOM 2219 O O . SER A 1 275 ? 4.75 6.781 -2.42 1 93.81 275 SER A O 1
ATOM 2221 N N . ILE A 1 276 ? 4.535 5.566 -0.683 1 95.81 276 ILE A N 1
ATOM 2222 C CA . ILE A 1 276 ? 5.543 4.578 -1.057 1 95.81 276 ILE A CA 1
ATOM 2223 C C . ILE A 1 276 ? 5.137 3.895 -2.359 1 95.81 276 ILE A C 1
ATOM 2225 O O . ILE A 1 276 ? 5.961 3.25 -3.012 1 95.81 276 ILE A O 1
ATOM 2229 N N . TYR A 1 277 ? 3.918 4.031 -2.836 1 94.75 277 TYR A N 1
ATOM 2230 C CA . TYR A 1 277 ? 3.504 3.35 -4.055 1 94.75 277 TYR A CA 1
ATOM 2231 C C . TYR A 1 277 ? 3.295 4.34 -5.191 1 94.75 277 TYR A C 1
ATOM 2233 O O . TYR A 1 277 ? 2.92 3.953 -6.301 1 94.75 277 TYR A O 1
ATOM 2241 N N . THR A 1 278 ? 3.523 5.621 -4.938 1 91.12 278 THR A N 1
ATOM 2242 C CA . THR A 1 278 ? 3.434 6.637 -5.98 1 91.12 278 THR A CA 1
ATOM 2243 C C . THR A 1 278 ? 4.727 6.699 -6.789 1 91.12 278 THR A C 1
ATOM 2245 O O . THR A 1 278 ? 5.82 6.621 -6.227 1 91.12 278 THR A O 1
ATOM 2248 N N . PRO A 1 279 ? 4.594 6.781 -8.141 1 87.25 279 PRO A N 1
ATOM 2249 C CA . PRO A 1 279 ? 5.812 6.926 -8.938 1 87.25 279 PRO A CA 1
ATOM 2250 C C . PRO A 1 279 ? 6.605 8.18 -8.578 1 87.25 279 PRO A C 1
ATOM 2252 O O . PRO A 1 279 ? 6.023 9.227 -8.305 1 87.25 279 PRO A O 1
ATOM 2255 N N . LYS A 1 280 ? 7.922 7.977 -8.578 1 81.25 280 LYS A N 1
ATOM 2256 C CA . LYS A 1 280 ? 8.797 9.117 -8.32 1 81.25 280 LYS A CA 1
ATOM 2257 C C . LYS A 1 280 ? 8.836 10.062 -9.523 1 81.25 280 LYS A C 1
ATOM 2259 O O . LYS A 1 280 ? 8.797 9.609 -10.672 1 81.25 280 LYS A O 1
ATOM 2264 N N . CYS A 1 281 ? 8.789 11.297 -9.289 1 72.5 281 CYS A N 1
ATOM 2265 C CA . CYS A 1 281 ? 8.891 12.281 -10.359 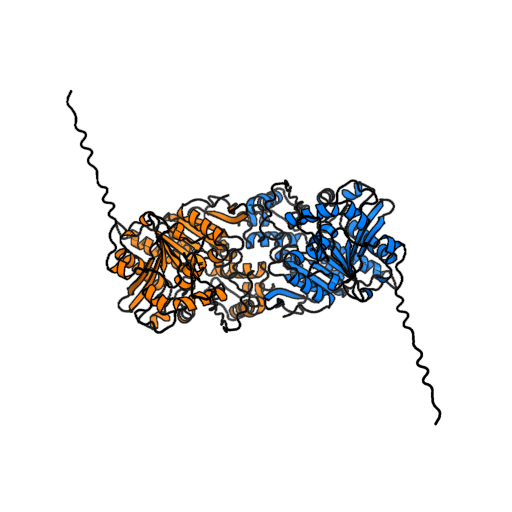1 72.5 281 CYS A CA 1
ATOM 2266 C C . CYS A 1 281 ? 10.297 12.305 -10.945 1 72.5 281 CYS A C 1
ATOM 2268 O O . CYS A 1 281 ? 11.281 12.234 -10.211 1 72.5 281 CYS A O 1
ATOM 2270 N N . ASN A 1 282 ? 10.609 11.852 -12.203 1 57.94 282 ASN A N 1
ATOM 2271 C CA . ASN A 1 282 ? 11.906 11.82 -12.875 1 57.94 282 ASN A CA 1
ATOM 2272 C C . ASN A 1 282 ? 12.508 13.219 -12.984 1 57.94 282 ASN A C 1
ATOM 2274 O O . ASN A 1 282 ? 12.719 13.719 -14.094 1 57.94 282 ASN A O 1
ATOM 2278 N N . ASN A 1 283 ? 12.266 14.078 -12.18 1 53.28 283 ASN A N 1
ATOM 2279 C CA . ASN A 1 283 ? 12.883 15.367 -12.453 1 53.28 283 ASN A CA 1
ATOM 2280 C C . ASN A 1 283 ? 14.359 15.383 -12.055 1 53.28 283 ASN A C 1
ATOM 2282 O O . ASN A 1 283 ? 14.703 15.055 -10.922 1 53.28 283 ASN A O 1
ATOM 2286 N N . PRO A 1 284 ? 15.289 15.305 -13.172 1 44.72 284 PRO A N 1
ATOM 2287 C CA . PRO A 1 284 ? 16.75 15.352 -13.078 1 44.72 284 PRO A CA 1
ATOM 2288 C C . PRO A 1 284 ? 17.234 16.281 -11.977 1 44.72 284 PRO A C 1
ATOM 2290 O O . PRO A 1 284 ? 18.406 16.219 -11.578 1 44.72 284 PRO A O 1
ATOM 2293 N N . SER A 1 285 ? 16.656 17.453 -11.93 1 41.84 285 SER A N 1
ATOM 2294 C CA . SER A 1 285 ? 17.516 18.531 -11.453 1 41.84 285 SER A CA 1
ATOM 2295 C C . SER A 1 285 ? 17.984 18.266 -10.023 1 41.84 285 SER A C 1
ATOM 2297 O O . SER A 1 285 ? 19 18.812 -9.586 1 41.84 285 SER A O 1
ATOM 2299 N N . GLY A 1 286 ? 17.234 18.188 -8.906 1 41.94 286 GLY A N 1
ATOM 2300 C CA . GLY A 1 286 ? 17.828 18.672 -7.668 1 41.94 286 GLY A CA 1
ATOM 2301 C C . GLY A 1 286 ? 18.484 17.562 -6.852 1 41.94 286 GLY A C 1
ATOM 2302 O O . GLY A 1 286 ? 18.047 16.422 -6.887 1 41.94 286 GLY A O 1
ATOM 2303 N N . ASN A 1 287 ? 19.781 17.641 -6.789 1 41.09 287 ASN A N 1
ATOM 2304 C CA . ASN A 1 287 ? 20.609 17.062 -5.73 1 41.09 287 ASN A CA 1
ATOM 2305 C C . ASN A 1 287 ? 19.859 17 -4.406 1 41.09 287 ASN A C 1
ATOM 2307 O O . ASN A 1 287 ? 19.672 18.016 -3.736 1 41.09 287 ASN A O 1
ATOM 2311 N N . PHE A 1 288 ? 18.891 16.219 -4.316 1 44.56 288 PHE A N 1
ATOM 2312 C CA . PHE A 1 288 ? 18.094 16.172 -3.1 1 44.56 288 PHE A CA 1
ATOM 2313 C C . PHE A 1 288 ? 18.922 15.672 -1.921 1 44.56 288 PHE A C 1
ATOM 2315 O O . PHE A 1 288 ? 19.406 14.539 -1.938 1 44.56 288 PHE A O 1
ATOM 2322 N N . THR A 1 289 ? 19.703 16.609 -1.281 1 45.78 289 THR A N 1
ATOM 2323 C CA . THR A 1 289 ? 20.312 16.25 -0.006 1 45.78 289 THR A CA 1
ATOM 2324 C C . THR A 1 289 ? 19.234 15.922 1.033 1 45.78 289 THR A C 1
ATOM 2326 O O . THR A 1 289 ? 18.266 16.656 1.176 1 45.78 289 THR A O 1
ATOM 2329 N N . SER A 1 290 ? 18.891 14.633 1.249 1 52.78 290 SER A N 1
ATOM 2330 C CA . SER A 1 290 ? 18 14.188 2.316 1 52.78 290 SER A CA 1
ATOM 2331 C C . SER A 1 290 ? 18.688 14.227 3.672 1 52.78 290 SER A C 1
ATOM 2333 O O . SER A 1 290 ? 19.844 13.805 3.797 1 52.78 290 SER A O 1
ATOM 2335 N N . SER A 1 291 ? 18.266 15.203 4.594 1 56.16 291 SER A N 1
ATOM 2336 C CA . SER A 1 291 ? 18.75 15.156 5.969 1 56.16 291 SER A CA 1
ATOM 2337 C C . SER A 1 291 ? 17.672 14.68 6.922 1 56.16 291 SER A C 1
ATOM 2339 O O . SER A 1 291 ? 16.484 14.734 6.594 1 56.16 291 SER A O 1
ATOM 2341 N N . ARG A 1 292 ? 18.062 14.008 7.965 1 53.53 292 ARG A N 1
ATOM 2342 C CA . ARG A 1 292 ? 17.172 13.562 9.031 1 53.53 292 ARG A CA 1
ATOM 2343 C C . ARG A 1 292 ? 16.859 14.711 9.992 1 53.53 292 ARG A C 1
ATOM 2345 O O . ARG A 1 292 ? 17.719 15.539 10.281 1 53.53 292 ARG A O 1
ATOM 2352 N N . LEU A 1 293 ? 15.625 14.836 10.281 1 49.75 293 LEU A N 1
ATOM 2353 C CA . LEU A 1 293 ? 15.289 15.734 11.375 1 49.75 293 LEU A CA 1
ATOM 2354 C C . LEU A 1 293 ? 15.883 15.242 12.695 1 49.75 293 LEU A C 1
ATOM 2356 O O . LEU A 1 293 ? 15.359 14.312 13.305 1 49.75 293 LEU A O 1
ATOM 2360 N N . LYS A 1 294 ? 17.078 15.75 12.945 1 55.38 294 LYS A N 1
ATOM 2361 C CA . LYS A 1 294 ? 17.781 15.336 14.156 1 55.38 294 LYS A CA 1
ATOM 2362 C C . LYS A 1 294 ? 18.016 13.82 14.172 1 55.38 294 LYS A C 1
ATOM 2364 O O . LYS A 1 294 ? 18.609 13.273 13.242 1 55.38 294 LYS A O 1
ATOM 2369 N N . ASN A 1 295 ? 17.578 13.086 15.164 1 49.47 295 ASN A N 1
ATOM 2370 C CA . ASN A 1 295 ? 17.812 11.656 15.289 1 49.47 295 ASN A CA 1
ATOM 2371 C C . ASN A 1 295 ? 16.547 10.852 15.039 1 49.47 295 ASN A C 1
ATOM 2373 O O . ASN A 1 295 ? 16.453 9.695 15.453 1 49.47 295 ASN A O 1
ATOM 2377 N N . SER A 1 296 ? 15.711 11.719 14.383 1 56.91 296 SER A N 1
ATOM 2378 C CA . SER A 1 296 ? 14.492 10.992 14.031 1 56.91 296 SER A CA 1
ATOM 2379 C C . SER A 1 296 ? 14.641 10.312 12.672 1 56.91 296 SER A C 1
ATOM 2381 O O . SER A 1 296 ? 15.555 10.625 11.906 1 56.91 296 SER A O 1
ATOM 2383 N N . LEU A 1 297 ? 13.898 9.328 12.477 1 70.06 297 LEU A N 1
ATOM 2384 C CA . LEU A 1 297 ? 13.898 8.648 11.188 1 70.06 297 LEU A CA 1
ATOM 2385 C C . LEU A 1 297 ? 13.062 9.406 10.164 1 70.06 297 LEU A C 1
ATOM 2387 O O . LEU A 1 297 ? 12.945 8.984 9.008 1 70.06 297 LEU A O 1
ATOM 2391 N N . VAL A 1 298 ? 12.492 10.469 10.672 1 57.09 298 VAL A N 1
ATOM 2392 C CA . VAL A 1 298 ? 11.727 11.297 9.75 1 57.09 298 VAL A CA 1
ATOM 2393 C C . VAL A 1 298 ? 12.68 12.016 8.797 1 57.09 298 VAL A C 1
ATOM 2395 O O . VAL A 1 298 ? 13.609 12.695 9.234 1 57.09 298 VAL A O 1
ATOM 2398 N N . ARG A 1 299 ? 12.648 11.602 7.445 1 61.97 299 ARG A N 1
ATOM 2399 C CA . ARG A 1 299 ? 13.484 12.195 6.406 1 61.97 299 ARG A CA 1
ATOM 2400 C C . ARG A 1 299 ? 12.82 13.445 5.816 1 61.97 299 ARG A C 1
ATOM 2402 O O . ARG A 1 299 ? 11.609 13.461 5.59 1 61.97 299 ARG A O 1
ATOM 2409 N N . ARG A 1 300 ? 13.594 14.406 5.992 1 55.06 300 ARG A N 1
ATOM 2410 C CA . ARG A 1 300 ? 13.156 15.664 5.395 1 55.06 300 ARG A CA 1
ATOM 2411 C C . ARG A 1 300 ? 13.68 15.797 3.969 1 55.06 300 ARG A C 1
ATOM 2413 O O . ARG A 1 300 ? 14.875 15.617 3.721 1 55.06 300 ARG A O 1
ATOM 2420 N N . ARG A 1 301 ? 12.922 15.383 2.986 1 51.28 301 ARG A N 1
ATOM 2421 C CA . ARG A 1 301 ? 13.406 15.727 1.654 1 51.28 301 ARG A CA 1
ATOM 2422 C C . ARG A 1 301 ? 13.203 17.203 1.357 1 51.28 301 ARG A C 1
ATOM 2424 O O . ARG A 1 301 ? 12.133 17.75 1.618 1 51.28 301 ARG A O 1
ATOM 2431 N N . VAL A 1 302 ? 14.258 17.875 1.353 1 41.44 302 VAL A N 1
ATOM 2432 C CA . VAL A 1 302 ? 14.125 19.25 0.906 1 41.44 302 VAL A CA 1
ATOM 2433 C C . VAL A 1 302 ? 13.188 19.312 -0.301 1 41.44 302 VAL A C 1
ATOM 2435 O O . VAL A 1 302 ? 12.57 20.359 -0.561 1 41.44 302 VAL A O 1
ATOM 2438 N N . SER A 1 303 ? 13.195 18.125 -0.999 1 41.28 303 SER A N 1
ATOM 2439 C CA . SER A 1 303 ? 12.242 18.25 -2.102 1 41.28 303 SER A CA 1
ATOM 2440 C C . SER A 1 303 ? 10.859 17.766 -1.698 1 41.28 303 SER A C 1
ATOM 2442 O O . SER A 1 303 ? 10.695 16.609 -1.307 1 41.28 303 SER A O 1
ATOM 2444 N N . GLY A 1 304 ? 10.164 18.359 -1.141 1 40.97 304 GLY A N 1
ATOM 2445 C CA . GLY A 1 304 ? 8.766 18.281 -0.756 1 40.97 304 GLY A CA 1
ATOM 2446 C C . GLY A 1 304 ? 8.125 16.938 -1.099 1 40.97 304 GLY A C 1
ATOM 2447 O O . GLY A 1 304 ? 8.797 16.031 -1.596 1 40.97 304 GLY A O 1
ATOM 2448 N N . TYR A 1 305 ? 6.773 16.5 -0.804 1 42.38 305 TYR A N 1
ATOM 2449 C CA . TYR A 1 305 ? 5.965 15.289 -0.915 1 42.38 305 TYR A CA 1
ATOM 2450 C C . TYR A 1 305 ? 5.875 14.82 -2.363 1 42.38 305 TYR A C 1
ATOM 2452 O O . TYR A 1 305 ? 5.949 13.625 -2.641 1 42.38 305 TYR A O 1
ATOM 2460 N N . ASP A 1 306 ? 5.332 15.594 -3.297 1 52.56 306 ASP A N 1
ATOM 2461 C CA . ASP A 1 306 ? 5.324 15.43 -4.75 1 52.56 306 ASP A CA 1
ATOM 2462 C C . ASP A 1 306 ? 6.305 16.391 -5.414 1 52.56 306 ASP A C 1
ATOM 2464 O O . ASP A 1 306 ? 5.984 17.578 -5.617 1 52.56 306 ASP A O 1
ATOM 2468 N N . PRO A 1 307 ? 7.566 15.922 -5.496 1 53.81 307 PRO A N 1
ATOM 2469 C CA . PRO A 1 307 ? 8.562 16.875 -6 1 53.81 307 PRO A CA 1
ATOM 2470 C C . PRO A 1 307 ? 8.055 17.672 -7.203 1 53.81 307 PRO A C 1
ATOM 2472 O O . PRO A 1 307 ? 8.469 18.812 -7.414 1 53.81 307 PRO A O 1
ATOM 2475 N N . CYS A 1 308 ? 7.062 17.047 -7.883 1 61.25 308 CYS A N 1
ATOM 2476 C CA . CYS A 1 308 ? 6.602 17.797 -9.055 1 61.25 308 CYS A CA 1
ATOM 2477 C C . CYS A 1 308 ? 5.645 18.906 -8.648 1 61.25 308 CYS A C 1
ATOM 2479 O O . CYS A 1 308 ? 5.695 20 -9.203 1 61.25 308 CYS A O 1
ATOM 2481 N N . VAL A 1 309 ? 4.957 18.703 -7.523 1 62.5 309 VAL A N 1
ATOM 2482 C CA . VAL A 1 309 ? 3.928 19.672 -7.152 1 62.5 309 VAL A CA 1
ATOM 2483 C C . VAL A 1 309 ? 4.547 20.797 -6.328 1 62.5 309 VAL A C 1
ATOM 2485 O O . VAL A 1 309 ? 4.16 21.953 -6.465 1 62.5 309 VAL A O 1
ATOM 2488 N N . GLU A 1 310 ? 5.488 20.453 -5.531 1 70.38 310 GLU A N 1
ATOM 2489 C CA . GLU A 1 310 ? 6.141 21.453 -4.699 1 70.38 310 GLU A CA 1
ATOM 2490 C C . GLU A 1 310 ? 6.824 22.516 -5.551 1 70.38 310 GLU A C 1
ATOM 2492 O O . GLU A 1 310 ? 6.801 23.703 -5.207 1 70.38 310 GLU A O 1
ATOM 2497 N N . MET A 1 311 ? 7.285 22.172 -6.562 1 78.69 311 MET A N 1
ATOM 2498 C CA . MET A 1 311 ? 7.961 23.109 -7.449 1 78.69 311 MET A CA 1
ATOM 2499 C C . MET A 1 311 ? 6.965 24.109 -8.039 1 78.69 311 MET A C 1
ATOM 2501 O O . MET A 1 311 ? 7.297 25.266 -8.258 1 78.69 311 MET A O 1
ATOM 2505 N N . ARG A 1 312 ? 5.824 23.688 -8.188 1 86 312 ARG A N 1
ATOM 2506 C CA . ARG A 1 312 ? 4.801 24.578 -8.742 1 86 312 ARG A CA 1
ATOM 2507 C C . ARG A 1 312 ? 4.43 25.672 -7.762 1 86 312 ARG A C 1
ATOM 2509 O O . ARG A 1 312 ? 4.238 26.828 -8.156 1 86 312 ARG A O 1
ATOM 2516 N N . ALA A 1 313 ? 4.367 25.297 -6.469 1 91.88 313 ALA A N 1
ATOM 2517 C CA . ALA A 1 313 ? 4.035 26.281 -5.441 1 91.88 313 ALA A CA 1
ATOM 2518 C C . ALA A 1 313 ? 5.121 27.344 -5.328 1 91.88 313 ALA A C 1
ATOM 2520 O O . ALA A 1 313 ? 4.824 28.531 -5.258 1 91.88 313 ALA A O 1
ATOM 2521 N N . GLU A 1 314 ? 6.309 26.875 -5.352 1 92 314 GLU A N 1
ATOM 2522 C CA . GLU A 1 314 ? 7.41 27.828 -5.242 1 92 314 GLU A CA 1
ATOM 2523 C C . GLU A 1 314 ? 7.453 28.766 -6.449 1 92 314 GLU A C 1
ATOM 2525 O O . GLU A 1 314 ? 7.672 29.969 -6.301 1 92 314 GLU A O 1
ATOM 2530 N N . LYS A 1 315 ? 7.246 28.219 -7.598 1 92.25 315 LYS A N 1
ATOM 2531 C CA . LYS A 1 315 ? 7.223 29.047 -8.805 1 92.25 315 LYS A CA 1
ATOM 2532 C C . LYS A 1 315 ? 6.09 30.062 -8.75 1 92.25 315 LYS A C 1
ATOM 2534 O O . LYS A 1 315 ? 6.289 31.234 -9.047 1 92.25 315 LYS A O 1
ATOM 2539 N N . TYR A 1 316 ? 4.988 29.672 -8.344 1 95.06 316 TYR A N 1
ATOM 2540 C CA . TYR A 1 316 ? 3.812 30.531 -8.336 1 95.06 316 TYR A CA 1
ATOM 2541 C C . TYR A 1 316 ? 3.953 31.625 -7.289 1 95.06 316 TYR A C 1
ATOM 2543 O O . TYR A 1 316 ? 3.707 32.812 -7.578 1 95.06 316 TYR A O 1
ATOM 2551 N N . TYR A 1 317 ? 4.383 31.328 -6.117 1 95.88 317 TYR A N 1
ATOM 2552 C CA . TYR A 1 317 ? 4.371 32.281 -5.008 1 95.88 317 TYR A CA 1
ATOM 2553 C C . TYR A 1 317 ? 5.594 33.188 -5.055 1 95.88 317 TYR A C 1
ATOM 2555 O O . TYR A 1 317 ? 5.688 34.156 -4.297 1 95.88 317 TYR A O 1
ATOM 2563 N N . ASN A 1 318 ? 6.496 32.906 -5.945 1 94.94 318 ASN A N 1
ATOM 2564 C CA . ASN A 1 318 ? 7.625 33.812 -6.129 1 94.94 318 ASN A CA 1
ATOM 2565 C C . ASN A 1 318 ? 7.344 34.844 -7.223 1 94.94 318 ASN A C 1
ATOM 2567 O O . ASN A 1 318 ? 8.141 35.75 -7.441 1 94.94 318 ASN A O 1
ATOM 2571 N N . ARG A 1 319 ? 6.246 34.719 -7.836 1 95.06 319 ARG A N 1
ATOM 2572 C CA . ARG A 1 319 ? 5.855 35.75 -8.82 1 95.06 319 ARG A CA 1
ATOM 2573 C C . ARG A 1 319 ? 5.551 37.062 -8.141 1 95.06 319 ARG A C 1
ATOM 2575 O O . ARG A 1 319 ? 4.801 37.125 -7.168 1 95.06 319 ARG A O 1
ATOM 2582 N N . PRO A 1 320 ? 5.996 38.156 -8.789 1 94.62 320 PRO A N 1
ATOM 2583 C CA . PRO A 1 320 ? 5.758 39.469 -8.18 1 94.62 320 PRO A CA 1
ATOM 2584 C C . PRO A 1 320 ? 4.277 39.844 -8.141 1 94.62 320 PRO A C 1
ATOM 2586 O O . PRO A 1 320 ? 3.82 40.438 -7.168 1 94.62 320 PRO A O 1
ATOM 2589 N N . ASP A 1 321 ? 3.551 39.5 -9.141 1 96.25 321 ASP A N 1
ATOM 2590 C CA . ASP A 1 321 ? 2.133 39.844 -9.188 1 96.25 321 ASP A CA 1
ATOM 2591 C C . ASP A 1 321 ? 1.344 39.062 -8.141 1 96.25 321 ASP A C 1
ATOM 2593 O O . ASP A 1 321 ? 0.359 39.562 -7.594 1 96.25 321 ASP A O 1
ATOM 2597 N N . VAL A 1 322 ? 1.753 37.844 -7.883 1 96.81 322 VAL A N 1
ATOM 2598 C CA . VAL A 1 322 ? 1.111 37.031 -6.852 1 96.81 322 VAL A CA 1
ATOM 2599 C C . VAL A 1 322 ? 1.413 37.594 -5.477 1 96.81 322 VAL A C 1
ATOM 2601 O O . VAL A 1 322 ? 0.513 37.75 -4.648 1 96.81 322 VAL A O 1
ATOM 2604 N N . GLN A 1 323 ? 2.666 37.969 -5.234 1 97 323 GLN A N 1
ATOM 2605 C CA . GLN A 1 323 ? 3.059 38.531 -3.955 1 97 323 GLN A CA 1
ATOM 2606 C C . GLN A 1 323 ? 2.346 39.875 -3.711 1 97 323 GLN A C 1
ATOM 2608 O O . GLN A 1 323 ? 1.948 40.156 -2.582 1 97 323 GLN A O 1
ATOM 2613 N N . HIS A 1 324 ? 2.189 40.625 -4.766 1 96.19 324 HIS A N 1
ATOM 2614 C CA . HIS A 1 324 ? 1.452 41.875 -4.656 1 96.19 324 HIS A CA 1
ATOM 2615 C C . HIS A 1 324 ? -0.009 41.625 -4.297 1 96.19 324 HIS A C 1
ATOM 2617 O O . HIS A 1 324 ? -0.55 42.25 -3.395 1 96.19 324 HIS A O 1
ATOM 2623 N N . ALA A 1 325 ? -0.62 40.688 -4.949 1 97.25 325 ALA A N 1
ATOM 2624 C CA . ALA A 1 325 ? -2.027 40.375 -4.715 1 97.25 325 ALA A CA 1
ATOM 2625 C C . ALA A 1 325 ? -2.244 39.844 -3.293 1 97.25 325 ALA A C 1
ATOM 2627 O O . ALA A 1 325 ? -3.285 40.125 -2.686 1 97.25 325 ALA A O 1
ATOM 2628 N N . MET A 1 326 ? -1.23 39.188 -2.717 1 97.81 326 MET A N 1
ATOM 2629 C CA . MET A 1 326 ? -1.356 38.562 -1.407 1 97.81 326 MET A CA 1
ATOM 2630 C C . MET A 1 326 ? -0.869 39.469 -0.303 1 97.81 326 MET A C 1
ATOM 2632 O O . MET A 1 326 ? -0.955 39.156 0.88 1 97.81 326 MET A O 1
ATOM 2636 N N . HIS A 1 327 ? -0.396 40.625 -0.697 1 96.94 327 HIS A N 1
ATOM 2637 C CA . HIS A 1 327 ? 0.195 41.531 0.267 1 96.94 327 HIS A CA 1
ATOM 2638 C C . HIS A 1 327 ? 1.375 40.906 0.99 1 96.94 327 HIS A C 1
ATOM 2640 O O . HIS A 1 327 ? 1.524 41.062 2.203 1 96.94 327 HIS A O 1
ATOM 2646 N N . ALA A 1 328 ? 2.105 40.156 0.243 1 96.25 328 ALA A N 1
ATOM 2647 C CA . ALA A 1 328 ? 3.254 39.438 0.785 1 96.25 328 ALA A CA 1
ATOM 2648 C C . ALA A 1 328 ? 4.562 40.094 0.368 1 96.25 328 ALA A C 1
ATOM 2650 O O . ALA A 1 328 ? 4.633 40.75 -0.676 1 96.25 328 ALA A O 1
ATOM 2651 N N . ASN A 1 329 ? 5.551 39.938 1.222 1 90.19 329 ASN A N 1
ATOM 2652 C CA . ASN A 1 329 ? 6.914 40.344 0.933 1 90.19 329 ASN A CA 1
ATOM 2653 C C . ASN A 1 329 ? 7.004 41.844 0.741 1 90.19 329 ASN A C 1
ATOM 2655 O O . ASN A 1 329 ? 7.676 42.344 -0.177 1 90.19 329 ASN A O 1
ATOM 2659 N N . TYR A 1 330 ? 6.305 42.469 1.548 1 76.44 330 TYR A N 1
ATOM 2660 C CA . TYR A 1 330 ? 6.348 43.938 1.499 1 76.44 330 TYR A CA 1
ATOM 2661 C C . TYR A 1 330 ? 7.699 44.469 1.969 1 76.44 330 TYR A C 1
ATOM 2663 O O . TYR A 1 330 ? 8.172 45.5 1.493 1 76.44 330 TYR A O 1
ATOM 2671 N N . THR A 1 331 ? 8.203 43.719 2.816 1 71.81 331 THR A N 1
ATOM 2672 C CA . THR A 1 331 ? 9.438 44.188 3.447 1 71.81 331 THR A CA 1
ATOM 2673 C C . THR A 1 331 ? 10.656 43.75 2.641 1 71.81 331 THR A C 1
ATOM 2675 O O . THR A 1 331 ? 11.797 43.938 3.072 1 71.81 331 THR A O 1
ATOM 2678 N N . ARG A 1 332 ? 10.461 43.156 1.629 1 76.44 332 ARG A N 1
ATOM 2679 C CA . ARG A 1 332 ? 11.516 42.688 0.735 1 76.44 332 ARG A CA 1
ATOM 2680 C C . ARG A 1 332 ? 12.383 41.625 1.414 1 76.44 332 ARG A C 1
ATOM 2682 O O . ARG A 1 332 ? 13.594 41.812 1.54 1 76.44 332 ARG A O 1
ATOM 2689 N N . ILE A 1 333 ? 11.727 40.625 1.817 1 77.5 333 ILE A N 1
ATOM 2690 C CA . ILE A 1 333 ? 12.391 39.469 2.406 1 77.5 333 ILE A CA 1
ATOM 2691 C C . ILE A 1 333 ? 13.562 39.031 1.529 1 77.5 333 ILE A C 1
ATOM 2693 O O . ILE A 1 333 ? 13.422 38.906 0.311 1 77.5 333 ILE A O 1
ATOM 2697 N N . PRO A 1 334 ? 14.695 38.938 2.098 1 76.06 334 PRO A N 1
ATOM 2698 C CA . PRO A 1 334 ? 15.914 38.719 1.307 1 76.06 334 PRO A CA 1
ATOM 2699 C C . PRO A 1 334 ? 16.016 37.312 0.729 1 76.06 334 PRO A C 1
ATOM 2701 O O . PRO A 1 334 ? 17.062 36.938 0.196 1 76.06 334 PRO A O 1
ATOM 2704 N N . TYR A 1 335 ? 15.055 36.531 0.94 1 79.12 335 TYR A N 1
ATOM 2705 C CA . TYR A 1 335 ? 15.109 35.188 0.388 1 79.12 335 TYR A CA 1
ATOM 2706 C C . TYR A 1 335 ? 13.836 34.844 -0.381 1 79.12 335 TYR A C 1
ATOM 2708 O O . TYR A 1 335 ? 12.797 35.469 -0.165 1 79.12 335 TYR A O 1
ATOM 2716 N N . LYS A 1 336 ? 14.016 33.875 -1.256 1 88.88 336 LYS A N 1
ATOM 2717 C CA . LYS A 1 336 ? 12.875 33.469 -2.062 1 88.88 336 LYS A CA 1
ATOM 2718 C C . LYS A 1 336 ? 11.906 32.625 -1.238 1 88.88 336 LYS A C 1
ATOM 2720 O O . LYS A 1 336 ? 12.305 31.984 -0.26 1 88.88 336 LYS A O 1
ATOM 2725 N N . PHE A 1 337 ? 10.68 32.75 -1.646 1 93.31 337 PHE A N 1
ATOM 2726 C CA . PHE A 1 337 ? 9.688 31.844 -1.071 1 93.31 337 PHE A CA 1
ATOM 2727 C C . PHE A 1 337 ? 10.062 30.391 -1.325 1 93.31 337 PHE A C 1
ATOM 2729 O O . PHE A 1 337 ? 10.312 29.984 -2.467 1 93.31 337 PHE A O 1
ATOM 2736 N N . THR A 1 338 ? 10.172 29.578 -0.269 1 91.19 338 THR A N 1
ATOM 2737 C CA . THR A 1 338 ? 10.391 28.141 -0.356 1 91.19 338 THR A CA 1
ATOM 2738 C C . THR A 1 338 ? 9.336 27.375 0.438 1 91.19 338 THR A C 1
ATOM 2740 O O . THR A 1 338 ? 8.766 27.906 1.396 1 91.19 338 THR A O 1
ATOM 2743 N N . ALA A 1 339 ? 9.062 26.203 -0.031 1 90.81 339 ALA A N 1
ATOM 2744 C CA . ALA A 1 339 ? 8.07 25.375 0.654 1 90.81 339 ALA A CA 1
ATOM 2745 C C . ALA A 1 339 ? 8.539 25.016 2.062 1 90.81 339 ALA A C 1
ATOM 2747 O O . ALA A 1 339 ? 7.742 25.016 3.004 1 90.81 339 ALA A O 1
ATOM 2748 N N . CYS A 1 340 ? 9.781 24.703 2.191 1 89.62 340 CYS A N 1
ATOM 2749 C CA . CYS A 1 340 ? 10.398 24.453 3.492 1 89.62 340 CYS A CA 1
ATOM 2750 C C . CYS A 1 340 ? 11.695 25.25 3.641 1 89.62 340 CYS A C 1
ATOM 2752 O O . CYS A 1 340 ? 12.469 25.359 2.688 1 89.62 340 CYS A O 1
ATOM 2754 N N . SER A 1 341 ? 11.891 25.75 4.828 1 88.06 341 SER A N 1
ATOM 2755 C CA . SER A 1 341 ? 13.117 26.484 5.121 1 88.06 341 SER A CA 1
ATOM 2756 C C . SER A 1 341 ? 14.242 25.531 5.508 1 88.06 341 SER A C 1
ATOM 2758 O O . SER A 1 341 ? 14.289 25.031 6.637 1 88.06 341 SER A O 1
ATOM 2760 N N . LEU A 1 342 ? 15.156 25.391 4.691 1 82.44 342 LEU A N 1
ATOM 2761 C CA . LEU A 1 342 ? 16.266 24.469 4.934 1 82.44 342 LEU A CA 1
ATOM 2762 C C . LEU A 1 342 ? 17.078 24.891 6.145 1 82.44 342 LEU A C 1
ATOM 2764 O O . LEU A 1 342 ? 17.469 24.062 6.965 1 82.44 342 LEU A O 1
ATOM 2768 N N . GLU A 1 343 ? 17.359 26.172 6.191 1 83.81 343 GLU A N 1
ATOM 2769 C CA . GLU A 1 343 ? 18.156 26.703 7.297 1 83.81 343 GLU A CA 1
ATOM 2770 C C . GLU A 1 343 ? 17.484 26.422 8.641 1 83.81 343 GLU A C 1
ATOM 2772 O O . GLU A 1 343 ? 18.156 26.047 9.609 1 83.81 343 GLU A O 1
ATOM 2777 N N . MET A 1 344 ? 16.25 26.641 8.695 1 86.69 344 MET A N 1
ATOM 2778 C CA . MET A 1 344 ? 15.516 26.422 9.938 1 86.69 344 MET A CA 1
ATOM 2779 C C . MET A 1 344 ? 15.5 24.938 10.305 1 86.69 344 MET A C 1
ATOM 2781 O O . MET A 1 344 ? 15.703 24.578 11.469 1 86.69 344 MET A O 1
ATOM 2785 N N . VAL A 1 345 ? 15.266 24.109 9.375 1 82.88 345 VAL A N 1
ATOM 2786 C CA . VAL A 1 345 ? 15.156 22.672 9.602 1 82.88 345 VAL A CA 1
ATOM 2787 C C . VAL A 1 345 ? 16.484 22.141 10.141 1 82.88 345 VAL A C 1
ATOM 2789 O O . VAL A 1 345 ? 16.5 21.328 11.07 1 82.88 345 VAL A O 1
ATOM 2792 N N . GLU A 1 346 ? 17.547 22.578 9.656 1 83.44 346 GLU A N 1
ATOM 2793 C CA . GLU A 1 346 ? 18.875 22.109 10.023 1 83.44 346 GLU A CA 1
ATOM 2794 C C . GLU A 1 346 ? 19.266 22.609 11.414 1 83.44 346 GLU A C 1
ATOM 2796 O O . GLU A 1 346 ? 20.125 22.016 12.078 1 83.44 346 GLU A O 1
ATOM 2801 N N . ASN A 1 347 ? 18.641 23.688 11.812 1 87.81 347 ASN A N 1
ATOM 2802 C CA . ASN A 1 347 ? 19.031 24.297 13.07 1 87.81 347 ASN A CA 1
ATOM 2803 C C . ASN A 1 347 ? 17.906 24.25 14.102 1 87.81 347 ASN A C 1
ATOM 2805 O O . ASN A 1 347 ? 17.922 25 15.078 1 87.81 347 ASN A O 1
ATOM 2809 N N . TRP A 1 348 ? 17 23.391 13.859 1 89.81 348 TRP A N 1
ATOM 2810 C CA . TRP A 1 348 ? 15.883 23.297 14.797 1 89.81 348 TRP A CA 1
ATOM 2811 C C . TRP A 1 348 ? 16.375 22.938 16.203 1 89.81 348 TRP A C 1
ATOM 2813 O O . TRP A 1 348 ? 17.125 21.969 16.375 1 89.81 348 TRP A O 1
ATOM 2823 N N . LYS A 1 349 ? 16.062 23.672 17.203 1 87.31 349 LYS A N 1
ATOM 2824 C CA . LYS A 1 349 ? 16.625 23.516 18.547 1 87.31 349 LYS A CA 1
ATOM 2825 C C . LYS A 1 349 ? 15.727 22.641 19.406 1 87.31 349 LYS A C 1
ATOM 2827 O O . LYS A 1 349 ? 15.641 21.422 19.188 1 87.31 349 LYS A O 1
ATOM 2832 N N . ASP A 1 350 ? 14.758 23.281 20.188 1 87.88 350 ASP A N 1
ATOM 2833 C CA . ASP A 1 350 ? 14 22.438 21.109 1 87.88 350 ASP A CA 1
ATOM 2834 C C . ASP A 1 350 ? 12.859 21.719 20.406 1 87.88 350 ASP A C 1
ATOM 2836 O O . ASP A 1 350 ? 12.172 22.312 19.562 1 87.88 350 ASP A O 1
ATOM 2840 N N . SER A 1 351 ? 12.867 20.5 20.562 1 87.5 351 SER A N 1
ATOM 2841 C CA . SER A 1 351 ? 11.812 19.578 20.172 1 87.5 351 SER A CA 1
ATOM 2842 C C . SER A 1 351 ? 11.406 18.656 21.328 1 87.5 351 SER A C 1
ATOM 2844 O O . SER A 1 351 ? 12.242 17.922 21.859 1 87.5 351 SER A O 1
ATOM 2846 N N . GLN A 1 352 ? 10.211 18.766 21.641 1 91.88 352 GLN A N 1
ATOM 2847 C CA . GLN A 1 352 ? 9.742 17.953 22.766 1 91.88 352 GLN A CA 1
ATOM 2848 C C . GLN A 1 352 ? 9.844 16.469 22.453 1 91.88 352 GLN A C 1
ATOM 2850 O O . GLN A 1 352 ? 9.469 16.031 21.359 1 91.88 352 GLN A O 1
ATOM 2855 N N . PHE A 1 353 ? 10.367 15.727 23.391 1 93.69 353 PHE A N 1
ATOM 2856 C CA . PHE A 1 353 ? 10.609 14.305 23.219 1 93.69 353 PHE A CA 1
ATOM 2857 C C . PHE A 1 353 ? 9.297 13.547 23.031 1 93.69 353 PHE A C 1
ATOM 2859 O O . PHE A 1 353 ? 9.227 12.609 22.234 1 93.69 353 PHE A O 1
ATOM 2866 N N . SER A 1 354 ? 8.297 13.938 23.828 1 97 354 SER A N 1
ATOM 2867 C CA . SER A 1 354 ? 7 13.273 23.766 1 97 354 SER A CA 1
ATOM 2868 C C . SER A 1 354 ? 5.859 14.25 24.016 1 97 354 SER A C 1
ATOM 2870 O O . SER A 1 354 ? 5.949 15.109 24.906 1 97 354 SER A O 1
ATOM 2872 N N . LEU A 1 355 ? 4.867 14.148 23.234 1 98.5 355 LEU A N 1
ATOM 2873 C CA . LEU A 1 355 ? 3.676 14.969 23.438 1 98.5 355 LEU A CA 1
ATOM 2874 C C . LEU A 1 355 ? 2.607 14.203 24.203 1 98.5 355 LEU A C 1
ATOM 2876 O O . LEU A 1 355 ? 1.514 14.719 24.438 1 98.5 355 LEU A O 1
ATOM 2880 N N . LEU A 1 356 ? 2.881 12.977 24.656 1 98.56 356 LEU A N 1
ATOM 2881 C CA . LEU A 1 356 ? 1.893 12.164 25.344 1 98.56 356 LEU A CA 1
ATOM 2882 C C . LEU A 1 356 ? 1.421 12.852 26.625 1 98.56 356 LEU A C 1
ATOM 2884 O O . LEU A 1 356 ? 0.231 12.812 26.953 1 98.56 356 LEU A O 1
ATOM 2888 N N . PRO A 1 357 ? 2.342 13.5 27.375 1 98.44 357 PRO A N 1
ATOM 2889 C CA . PRO A 1 357 ? 1.844 14.242 28.547 1 98.44 357 PRO A CA 1
ATOM 2890 C C . PRO A 1 357 ? 0.847 15.336 28.156 1 98.44 357 PRO A C 1
ATOM 2892 O O . PRO A 1 357 ? -0.119 15.578 28.891 1 98.44 357 PRO A O 1
ATOM 2895 N N . THR A 1 358 ? 1.081 15.992 27.047 1 98.69 358 THR A N 1
ATOM 2896 C CA . THR A 1 358 ? 0.16 17.031 26.578 1 98.69 358 THR A CA 1
ATOM 2897 C C . THR A 1 358 ? -1.199 16.422 26.234 1 98.69 358 THR A C 1
ATOM 2899 O O . THR A 1 358 ? -2.24 16.984 26.578 1 98.69 358 THR A O 1
ATOM 2902 N N . TYR A 1 359 ? -1.221 15.281 25.547 1 98.81 359 TYR A N 1
ATOM 2903 C CA . TYR A 1 359 ? -2.467 14.586 25.266 1 98.81 359 TYR A CA 1
ATOM 2904 C C . TYR A 1 359 ? -3.201 14.219 26.547 1 98.81 359 TYR A C 1
ATOM 2906 O O . TYR A 1 359 ? -4.422 14.367 26.625 1 98.81 359 TYR A O 1
ATOM 2914 N N . LYS A 1 360 ? -2.5 13.727 27.547 1 98.44 360 LYS A N 1
ATOM 2915 C CA . LYS A 1 360 ? -3.1 13.312 28.812 1 98.44 360 LYS A CA 1
ATOM 2916 C C . LYS A 1 360 ? -3.75 14.5 29.516 1 98.44 360 LYS A C 1
ATOM 2918 O O . LYS A 1 360 ? -4.695 14.32 30.297 1 98.44 360 LYS A O 1
ATOM 2923 N N . GLU A 1 361 ? -3.252 15.688 29.266 1 98.06 361 GLU A N 1
ATOM 2924 C C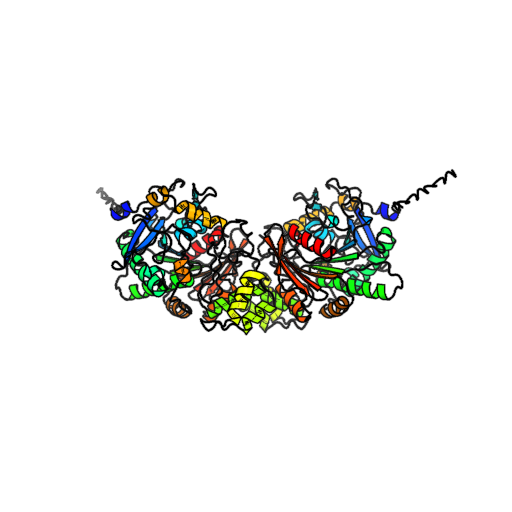A . GLU A 1 361 ? -3.834 16.906 29.828 1 98.06 361 GLU A CA 1
ATOM 2925 C C . GLU A 1 361 ? -5.066 17.344 29.047 1 98.06 361 GLU A C 1
ATOM 2927 O O . GLU A 1 361 ? -6.07 17.75 29.641 1 98.06 361 GLU A O 1
ATOM 2932 N N . LEU A 1 362 ? -5.016 17.266 27.766 1 98.69 362 LEU A N 1
ATOM 2933 C CA . LEU A 1 362 ? -6.027 17.859 26.906 1 98.69 362 LEU A CA 1
ATOM 2934 C C . LEU A 1 362 ? -7.238 16.953 26.766 1 98.69 362 LEU A C 1
ATOM 2936 O O . LEU A 1 362 ? -8.367 17.422 26.609 1 98.69 362 LEU A O 1
ATOM 2940 N N . ILE A 1 363 ? -7.051 15.602 26.828 1 98.5 363 ILE A N 1
ATOM 2941 C CA . ILE A 1 363 ? -8.133 14.641 26.625 1 98.5 363 ILE A CA 1
ATOM 2942 C C . ILE A 1 363 ? -9.203 14.82 27.688 1 98.5 363 ILE A C 1
ATOM 2944 O O . ILE A 1 363 ? -10.383 15 27.375 1 98.5 363 ILE A O 1
ATOM 2948 N N . PRO A 1 364 ? -8.883 14.875 29 1 97.88 364 PRO A N 1
ATOM 2949 C CA . PRO A 1 364 ? -9.93 15.047 30.016 1 97.88 364 PRO A CA 1
ATOM 2950 C C . PRO A 1 364 ? -10.547 16.438 30 1 97.88 364 PRO A C 1
ATOM 2952 O O . PRO A 1 364 ? -11.578 16.672 30.625 1 97.88 364 PRO A O 1
ATOM 2955 N N . ALA A 1 365 ? -9.922 17.453 29.281 1 97.88 365 ALA A N 1
ATOM 2956 C CA . ALA A 1 365 ? -10.43 18.828 29.25 1 97.88 365 ALA A CA 1
ATOM 2957 C C . ALA A 1 365 ? -11.664 18.938 28.359 1 97.88 365 ALA A C 1
ATOM 2959 O O . ALA A 1 365 ? -12.344 19.953 28.344 1 97.88 365 ALA A O 1
ATOM 2960 N N . GLY A 1 366 ? -11.977 17.906 27.531 1 97.25 366 GLY A N 1
ATOM 2961 C CA . GLY A 1 366 ? -13.234 17.828 26.812 1 97.25 366 GLY A CA 1
ATOM 2962 C C . GLY A 1 366 ? -13.133 18.297 25.375 1 97.25 366 GLY A C 1
ATOM 2963 O O . GLY A 1 366 ? -14.148 18.5 24.703 1 97.25 366 GLY A O 1
ATOM 2964 N N . TYR A 1 367 ? -11.984 18.531 24.891 1 98.69 367 TYR A N 1
ATOM 2965 C CA . TYR A 1 367 ? -11.773 18.938 23.5 1 98.69 367 TYR A CA 1
ATOM 2966 C C . TYR A 1 367 ? -12.07 17.781 22.547 1 98.69 367 TYR A C 1
ATOM 2968 O O . TYR A 1 367 ? -11.953 16.625 22.922 1 98.69 367 TYR A O 1
ATOM 2976 N N . ARG A 1 368 ? -12.492 18.078 21.344 1 98.62 368 ARG A N 1
ATOM 2977 C CA . ARG A 1 368 ? -12.586 17.094 20.266 1 98.62 368 ARG A CA 1
ATOM 2978 C C . ARG A 1 368 ? -11.219 16.828 19.641 1 98.62 368 ARG A C 1
ATOM 2980 O O . ARG A 1 368 ? -10.672 17.688 18.953 1 98.62 368 ARG A O 1
ATOM 2987 N N . ILE A 1 369 ? -10.68 15.617 19.844 1 98.94 369 ILE A N 1
ATOM 2988 C CA . ILE A 1 369 ? -9.328 15.32 19.391 1 98.94 369 ILE A CA 1
ATOM 2989 C C . ILE A 1 369 ? -9.367 14.164 18.391 1 98.94 369 ILE A C 1
ATOM 2991 O O . ILE A 1 369 ? -9.859 13.078 18.703 1 98.94 369 ILE A O 1
ATOM 2995 N N . TRP A 1 370 ? -8.891 14.383 17.172 1 98.94 370 TRP A N 1
ATOM 2996 C CA . TRP A 1 370 ? -8.75 13.344 16.156 1 98.94 370 TRP A CA 1
ATOM 2997 C C . TRP A 1 370 ? -7.301 13.211 15.711 1 98.94 370 TRP A C 1
ATOM 2999 O O . TRP A 1 370 ? -6.594 14.219 15.578 1 98.94 370 TRP A O 1
ATOM 3009 N N . VAL A 1 371 ? -6.891 12.023 15.578 1 98.94 371 VAL A N 1
ATOM 3010 C CA . VAL A 1 371 ? -5.633 11.695 14.906 1 98.94 371 VAL A CA 1
ATOM 3011 C C . VAL A 1 371 ? -5.906 10.781 13.719 1 98.94 371 VAL A C 1
ATOM 3013 O O . VAL A 1 371 ? -6.707 9.844 13.812 1 98.94 371 VAL A O 1
ATOM 3016 N N . TYR A 1 372 ? -5.312 11.102 12.562 1 98.88 372 TYR A N 1
ATOM 3017 C CA . TYR A 1 372 ? -5.512 10.211 11.422 1 98.88 372 TYR A CA 1
ATOM 3018 C C . TYR A 1 372 ? -4.188 9.914 10.727 1 98.88 372 TYR A C 1
ATOM 3020 O O . TYR A 1 372 ? -3.211 10.648 10.898 1 98.88 372 TYR A O 1
ATOM 3028 N N . SER A 1 373 ? -4.105 8.805 10.031 1 98.88 373 SER A N 1
ATOM 3029 C CA . SER A 1 373 ? -2.916 8.383 9.297 1 98.88 373 SER A CA 1
ATOM 3030 C C . SER A 1 373 ? -3.279 7.828 7.926 1 98.88 373 SER A C 1
ATOM 3032 O O . SER A 1 373 ? -4.137 6.953 7.816 1 98.88 373 SER A O 1
ATOM 3034 N N . GLY A 1 374 ? -2.633 8.438 6.914 1 98.69 374 GLY A N 1
ATOM 3035 C CA . GLY A 1 374 ? -2.559 7.637 5.703 1 98.69 374 GLY A CA 1
ATOM 3036 C C . GLY A 1 374 ? -1.762 6.359 5.883 1 98.69 374 GLY A C 1
ATOM 3037 O O . GLY A 1 374 ? -0.751 6.344 6.59 1 98.69 374 GLY A O 1
ATOM 3038 N N . ASP A 1 375 ? -2.117 5.309 5.148 1 98.38 375 ASP A N 1
ATOM 3039 C CA . ASP A 1 375 ? -1.544 4.016 5.512 1 98.38 375 ASP A CA 1
ATOM 3040 C C . ASP A 1 375 ? -0.455 3.602 4.523 1 98.38 375 ASP A C 1
ATOM 3042 O O . ASP A 1 375 ? 0.035 2.471 4.57 1 98.38 375 ASP A O 1
ATOM 3046 N N . THR A 1 376 ? -0.039 4.48 3.623 1 97.88 376 THR A N 1
ATOM 3047 C CA . THR A 1 376 ? 1.086 4.18 2.746 1 97.88 376 THR A CA 1
ATOM 3048 C C . THR A 1 376 ? 2.213 5.188 2.943 1 97.88 376 THR A C 1
ATOM 3050 O O . THR A 1 376 ? 2.906 5.547 1.99 1 97.88 376 THR A O 1
ATOM 3053 N N . ASP A 1 377 ? 2.354 5.691 4.086 1 97.06 377 ASP A N 1
ATOM 3054 C CA . ASP A 1 377 ? 3.385 6.629 4.512 1 97.06 377 ASP A CA 1
ATOM 3055 C C . ASP A 1 377 ? 4.496 5.914 5.277 1 97.06 377 ASP A C 1
ATOM 3057 O O . ASP A 1 377 ? 4.246 5.305 6.32 1 97.06 377 ASP A O 1
ATOM 3061 N N . ALA A 1 378 ? 5.707 6.113 4.832 1 96.69 378 ALA A N 1
ATOM 3062 C CA . ALA A 1 378 ? 6.832 5.449 5.488 1 96.69 378 ALA A CA 1
ATOM 3063 C C . ALA A 1 378 ? 7.613 6.426 6.363 1 96.69 378 ALA A C 1
ATOM 3065 O O . ALA A 1 378 ? 8.594 6.043 7.004 1 96.69 378 ALA A O 1
ATOM 3066 N N . ASN A 1 379 ? 7.203 7.648 6.449 1 94.81 379 ASN A N 1
ATOM 3067 C CA . ASN A 1 379 ? 7.891 8.664 7.238 1 94.81 379 ASN A CA 1
ATOM 3068 C C . ASN A 1 379 ? 7.305 8.773 8.641 1 94.81 379 ASN A C 1
ATOM 3070 O O . ASN A 1 379 ? 8.047 8.805 9.625 1 94.81 379 ASN A O 1
ATOM 3074 N N . VAL A 1 380 ? 6.059 8.938 8.711 1 96.88 380 VAL A N 1
ATOM 3075 C CA . VAL A 1 380 ? 5.293 8.836 9.953 1 96.88 380 VAL A CA 1
ATOM 3076 C C . VAL A 1 380 ? 4.152 7.836 9.773 1 96.88 380 VAL A C 1
ATOM 3078 O O . VAL A 1 380 ? 2.984 8.227 9.703 1 96.88 380 VAL A O 1
ATOM 3081 N N . PRO A 1 381 ? 4.535 6.613 9.812 1 98.31 381 PRO A N 1
ATOM 3082 C CA . PRO A 1 381 ? 3.586 5.59 9.375 1 98.31 381 PRO A CA 1
ATOM 3083 C C . PRO A 1 381 ? 2.506 5.297 10.414 1 98.31 381 PRO A C 1
ATOM 3085 O O . PRO A 1 381 ? 2.627 5.711 11.562 1 98.31 381 PRO A O 1
ATOM 3088 N N . VAL A 1 382 ? 1.499 4.637 9.961 1 98.75 382 VAL A N 1
ATOM 3089 C CA . VAL A 1 382 ? 0.354 4.277 10.789 1 98.75 382 VAL A CA 1
ATOM 3090 C C . VAL A 1 382 ? 0.817 3.428 11.969 1 98.75 382 VAL A C 1
ATOM 3092 O O . VAL A 1 382 ? 0.269 3.533 13.07 1 98.75 382 VAL A O 1
ATOM 3095 N N . THR A 1 383 ? 1.87 2.59 11.805 1 98.75 383 THR A N 1
ATOM 3096 C CA . THR A 1 383 ? 2.383 1.762 12.891 1 98.75 383 THR A CA 1
ATOM 3097 C C . THR A 1 383 ? 2.914 2.631 14.031 1 98.75 383 THR A C 1
ATOM 3099 O O . THR A 1 383 ? 2.744 2.295 15.203 1 98.75 383 THR A O 1
ATOM 3102 N N . ALA A 1 384 ? 3.535 3.756 13.68 1 98.38 384 ALA A N 1
ATOM 3103 C CA . ALA A 1 384 ? 3.996 4.707 14.695 1 98.38 384 ALA A CA 1
ATOM 3104 C C . ALA A 1 384 ? 2.822 5.273 15.484 1 98.38 384 ALA A C 1
ATOM 3106 O O . ALA A 1 384 ? 2.842 5.273 16.719 1 98.38 384 ALA A O 1
ATOM 3107 N N . THR A 1 385 ? 1.835 5.719 14.789 1 98.75 385 THR A N 1
ATOM 3108 C CA . THR A 1 385 ? 0.65 6.293 15.414 1 98.75 385 THR A CA 1
ATOM 3109 C C . THR A 1 385 ? -0.013 5.281 16.344 1 98.75 385 THR A C 1
ATOM 3111 O O . THR A 1 385 ? -0.373 5.617 17.484 1 98.75 385 THR A O 1
ATOM 3114 N N . ARG A 1 386 ? -0.128 4.094 15.867 1 98.56 386 ARG A N 1
ATOM 3115 C CA . ARG A 1 386 ? -0.801 3.057 16.641 1 98.56 386 ARG A CA 1
ATOM 3116 C C . ARG A 1 386 ? -0.031 2.742 17.922 1 98.56 386 ARG A C 1
ATOM 3118 O O . ARG A 1 386 ? -0.631 2.488 18.969 1 98.56 386 ARG A O 1
ATOM 3125 N N . LEU A 1 387 ? 1.265 2.738 17.844 1 98.44 387 LEU A N 1
ATOM 3126 C CA . LEU A 1 387 ? 2.072 2.389 19.016 1 98.44 387 LEU A CA 1
ATOM 3127 C C . LEU A 1 387 ? 1.916 3.432 20.109 1 98.44 387 LEU A C 1
ATOM 3129 O O . LEU A 1 387 ? 1.706 3.084 21.281 1 98.44 387 LEU A O 1
ATOM 3133 N N . TRP A 1 388 ? 2.031 4.742 19.766 1 98.38 388 TRP A N 1
ATOM 3134 C CA . TRP A 1 388 ? 1.927 5.711 20.859 1 98.38 388 TRP A CA 1
ATOM 3135 C C . TRP A 1 388 ? 0.484 5.844 21.328 1 98.38 388 TRP A C 1
ATOM 3137 O O . TRP A 1 388 ? 0.234 6.074 22.516 1 98.38 388 TRP A O 1
ATOM 3147 N N . LEU A 1 389 ? -0.531 5.66 20.484 1 98.62 389 LEU A N 1
ATOM 3148 C CA . LEU A 1 389 ? -1.919 5.645 20.938 1 98.62 389 LEU A CA 1
ATOM 3149 C C . LEU A 1 389 ? -2.148 4.523 21.938 1 98.62 389 LEU A C 1
ATOM 3151 O O . LEU A 1 389 ? -2.82 4.727 22.953 1 98.62 389 LEU A O 1
ATOM 3155 N N . SER A 1 390 ? -1.62 3.328 21.562 1 97.88 390 SER A N 1
ATOM 3156 C CA . SER A 1 390 ? -1.759 2.186 22.469 1 97.88 390 SER A CA 1
ATOM 3157 C C . SER A 1 390 ? -1.162 2.48 23.828 1 97.88 390 SER A C 1
ATOM 3159 O O . SER A 1 390 ? -1.674 2.014 24.859 1 97.88 390 SER A O 1
ATOM 3161 N N . SER A 1 391 ? -0.148 3.254 23.906 1 97.75 391 SER A N 1
ATOM 3162 C CA . SER A 1 391 ? 0.544 3.541 25.156 1 97.75 391 SER A CA 1
ATOM 3163 C C . SER A 1 391 ? -0.278 4.469 26.047 1 97.75 391 SER A C 1
ATOM 3165 O O . SER A 1 391 ? -0.026 4.574 27.25 1 97.75 391 SER A O 1
ATOM 3167 N N . LEU A 1 392 ? -1.259 5.188 25.484 1 98.25 392 LEU A N 1
ATOM 3168 C CA . LEU A 1 392 ? -2.117 6.078 26.266 1 98.25 392 LEU A CA 1
ATOM 3169 C C . LEU A 1 392 ? -3.131 5.285 27.078 1 98.25 392 LEU A C 1
ATOM 3171 O O . LEU A 1 392 ? -3.73 5.816 28.016 1 98.25 392 LEU A O 1
ATOM 3175 N N . ASN A 1 393 ? -3.346 3.994 26.734 1 97.44 393 ASN A N 1
ATOM 3176 C CA . ASN A 1 393 ? -4.262 3.104 27.453 1 97.44 393 ASN A CA 1
ATOM 3177 C C . ASN A 1 393 ? -5.641 3.732 27.609 1 97.44 393 ASN A C 1
ATOM 3179 O O . ASN A 1 393 ? -6.199 3.744 28.703 1 97.44 393 ASN A O 1
ATOM 3183 N N . LEU A 1 394 ? -6.141 4.332 26.578 1 98.31 394 LEU A N 1
ATOM 3184 C CA . LEU A 1 394 ? -7.461 4.957 26.594 1 98.31 394 LEU A CA 1
ATOM 3185 C C . LEU A 1 394 ? -8.562 3.902 26.516 1 98.31 394 LEU A C 1
ATOM 3187 O O . LEU A 1 394 ? -8.367 2.834 25.938 1 98.31 394 LEU A O 1
ATOM 3191 N N . THR A 1 395 ? -9.711 4.223 27.109 1 98.12 395 THR A N 1
ATOM 3192 C CA . 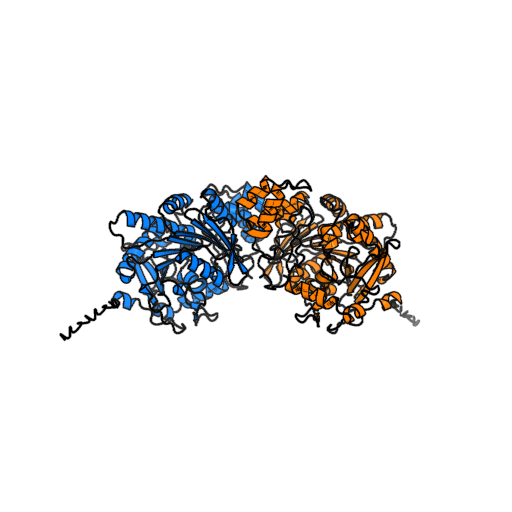THR A 1 395 ? -10.875 3.35 27.016 1 98.12 395 THR A CA 1
ATOM 3193 C C . THR A 1 395 ? -11.508 3.416 25.641 1 98.12 395 THR A C 1
ATOM 3195 O O . THR A 1 395 ? -11.773 4.504 25.125 1 98.12 395 THR A O 1
ATOM 3198 N N . VAL A 1 396 ? -11.766 2.262 25.031 1 98.06 396 VAL A N 1
ATOM 3199 C CA . VAL A 1 396 ? -12.391 2.199 23.719 1 98.06 396 VAL A CA 1
ATOM 3200 C C . VAL A 1 396 ? -13.906 2.363 23.859 1 98.06 396 VAL A C 1
ATOM 3202 O O . VAL A 1 396 ? -14.547 1.624 24.609 1 98.06 396 VAL A O 1
ATOM 3205 N N . LYS A 1 397 ? -14.469 3.309 23.188 1 98.19 397 LYS A N 1
ATOM 3206 C CA . LYS A 1 397 ? -15.914 3.537 23.172 1 98.19 397 LYS A CA 1
ATOM 3207 C C . LYS A 1 397 ? -16.562 2.881 21.969 1 98.19 397 LYS A C 1
ATOM 3209 O O . LYS A 1 397 ? -17.656 2.318 22.062 1 98.19 397 LYS A O 1
ATOM 3214 N N . THR A 1 398 ? -16.031 3.08 20.844 1 98.19 398 THR A N 1
ATOM 3215 C CA . THR A 1 398 ? -16.438 2.416 19.609 1 98.19 398 THR A CA 1
ATOM 3216 C C . THR A 1 398 ? -15.289 1.572 19.047 1 98.19 398 THR A C 1
ATOM 3218 O O . THR A 1 398 ? -14.219 2.096 18.734 1 98.19 398 THR A O 1
ATOM 3221 N N . LYS A 1 399 ? -15.562 0.309 18.906 1 97.94 399 LYS A N 1
ATOM 3222 C CA . LYS A 1 399 ? -14.531 -0.617 18.438 1 97.94 399 LYS A CA 1
ATOM 3223 C C . LYS A 1 399 ? -14.141 -0.323 16.984 1 97.94 399 LYS A C 1
ATOM 3225 O O . LYS A 1 399 ? -14.898 0.314 16.25 1 97.94 399 LYS A O 1
ATOM 3230 N N . TRP A 1 400 ? -13.008 -0.81 16.703 1 98.44 400 TRP A N 1
ATOM 3231 C CA . TRP A 1 400 ? -12.406 -0.69 15.375 1 98.44 400 TRP A CA 1
ATOM 3232 C C . TRP A 1 400 ? -13.375 -1.154 14.297 1 98.44 400 TRP A C 1
ATOM 3234 O O . TRP A 1 400 ? -13.938 -2.248 14.383 1 98.44 400 TRP A O 1
ATOM 3244 N N . TYR A 1 401 ? -13.633 -0.292 13.266 1 98.31 401 TYR A N 1
ATOM 3245 C CA . TYR A 1 401 ? -14.492 -0.676 12.148 1 98.31 401 TYR A CA 1
ATOM 3246 C C . TYR A 1 401 ? -14.094 0.062 10.875 1 98.31 401 TYR A C 1
ATOM 3248 O O . TYR A 1 401 ? -13.469 1.124 10.938 1 98.31 401 TYR A O 1
ATOM 3256 N N . PRO A 1 402 ? -14.398 -0.525 9.695 1 98.31 402 PRO A N 1
ATOM 3257 C CA . PRO A 1 402 ? -14.195 0.186 8.438 1 98.31 402 PRO A CA 1
ATOM 3258 C C . PRO A 1 402 ? -15.227 1.291 8.211 1 98.31 402 PRO A C 1
ATOM 3260 O O . PRO A 1 402 ? -16.406 1.11 8.508 1 98.31 402 PRO A O 1
ATOM 3263 N N . TRP A 1 403 ? -14.758 2.434 7.805 1 98.56 403 TRP A N 1
ATOM 3264 C CA . TRP A 1 403 ? -15.688 3.465 7.355 1 98.56 403 TRP A CA 1
ATOM 3265 C C . TRP A 1 403 ? -15.711 3.545 5.832 1 98.56 403 TRP A C 1
ATOM 3267 O O . TRP A 1 403 ? -14.766 3.127 5.164 1 98.56 403 TRP A O 1
ATOM 3277 N N . PHE A 1 404 ? -16.859 4.02 5.246 1 96.88 404 PHE A N 1
ATOM 3278 C CA . PHE A 1 404 ? -17.094 3.838 3.818 1 96.88 404 PHE A CA 1
ATOM 3279 C C . PHE A 1 404 ? -17.359 5.176 3.141 1 96.88 404 PHE A C 1
ATOM 3281 O O . PHE A 1 404 ? -17.906 6.094 3.76 1 96.88 404 PHE A O 1
ATOM 3288 N N . VAL A 1 405 ? -16.938 5.305 1.939 1 95.06 405 VAL A N 1
ATOM 3289 C CA . VAL A 1 405 ? -17.25 6.391 1.021 1 95.06 405 VAL A CA 1
ATOM 3290 C C . VAL A 1 405 ? -17.547 5.828 -0.367 1 95.06 405 VAL A C 1
ATOM 3292 O O . VAL A 1 405 ? -16.719 5.117 -0.945 1 95.06 405 VAL A O 1
ATOM 3295 N N . ASN A 1 406 ? -18.719 6.062 -0.897 1 91 406 ASN A N 1
ATOM 3296 C CA . ASN A 1 406 ? -19.156 5.578 -2.203 1 91 406 ASN A CA 1
ATOM 3297 C C . ASN A 1 406 ? -19 4.062 -2.318 1 91 406 ASN A C 1
ATOM 3299 O O . ASN A 1 406 ? -18.469 3.564 -3.309 1 91 406 ASN A O 1
ATOM 3303 N N . GLY A 1 407 ? -19.312 3.385 -1.277 1 90.88 407 GLY A N 1
ATOM 3304 C CA . GLY A 1 407 ? -19.344 1.931 -1.298 1 90.88 407 GLY A CA 1
ATOM 3305 C C . GLY A 1 407 ? -17.969 1.299 -1.157 1 90.88 407 GLY A C 1
ATOM 3306 O O . GLY A 1 407 ? -17.844 0.074 -1.192 1 90.88 407 GLY A O 1
ATOM 3307 N N . GLN A 1 408 ? -16.984 2.051 -1.009 1 93.44 408 GLN A N 1
ATOM 3308 C CA . GLN A 1 408 ? -15.617 1.562 -0.826 1 93.44 408 GLN A CA 1
ATOM 3309 C C . GLN A 1 408 ? -15.125 1.841 0.59 1 93.44 408 GLN A C 1
ATOM 3311 O O . GLN A 1 408 ? -15.5 2.84 1.202 1 93.44 408 GLN A O 1
ATOM 3316 N N . VAL A 1 409 ? -14.312 0.959 1.101 1 96.12 409 VAL A N 1
ATOM 3317 C CA . VAL A 1 409 ? -13.68 1.23 2.387 1 96.12 409 VAL A CA 1
ATOM 3318 C C . VAL A 1 409 ? -12.766 2.447 2.266 1 96.12 409 VAL A C 1
ATOM 3320 O O . VAL A 1 409 ? -11.805 2.436 1.49 1 96.12 409 VAL A O 1
ATOM 3323 N N . GLY A 1 410 ? -13.094 3.502 2.963 1 97.94 410 GLY A N 1
ATOM 3324 C CA . GLY A 1 410 ? -12.25 4.684 3.004 1 97.94 410 GLY A CA 1
ATOM 3325 C C . GLY A 1 410 ? -11.047 4.523 3.914 1 97.94 410 GLY A C 1
ATOM 3326 O O . GLY A 1 410 ? -10.008 5.16 3.699 1 97.94 410 GLY A O 1
ATOM 3327 N N . GLY A 1 411 ? -11.172 3.73 4.891 1 98.56 411 GLY A N 1
ATOM 3328 C CA . GLY A 1 411 ? -10.203 3.416 5.93 1 98.56 411 GLY A CA 1
ATOM 3329 C C . GLY A 1 411 ? -10.82 2.756 7.148 1 98.56 411 GLY A C 1
ATOM 3330 O O . GLY A 1 411 ? -11.82 2.043 7.031 1 98.56 411 GLY A O 1
ATOM 3331 N N . TRP A 1 412 ? -10.188 2.877 8.258 1 98.88 412 TRP A N 1
ATOM 3332 C CA . TRP A 1 412 ? -10.672 2.295 9.5 1 98.88 412 TRP A CA 1
ATOM 3333 C C . TRP A 1 412 ? -10.609 3.309 10.641 1 98.88 412 TRP A C 1
ATOM 3335 O O . TRP A 1 412 ? -9.922 4.328 10.531 1 98.88 412 TRP A O 1
ATOM 3345 N N . THR A 1 413 ? -11.352 3.025 11.672 1 98.81 413 THR A N 1
ATOM 3346 C CA . THR A 1 413 ? -11.406 3.982 12.773 1 98.81 413 THR A CA 1
ATOM 3347 C C . THR A 1 413 ? -11.711 3.275 14.094 1 98.81 413 THR A C 1
ATOM 3349 O O . THR A 1 413 ? -12.211 2.148 14.102 1 98.81 413 THR A O 1
ATOM 3352 N N . GLU A 1 414 ? -11.242 3.812 15.102 1 98.62 414 GLU A N 1
ATOM 3353 C CA . GLU A 1 414 ? -11.516 3.451 16.484 1 98.62 414 GLU A CA 1
ATOM 3354 C C . GLU A 1 414 ? -11.719 4.691 17.359 1 98.62 414 GLU A C 1
ATOM 3356 O O . GLU A 1 414 ? -10.945 5.648 17.266 1 98.62 414 GLU A O 1
ATOM 3361 N N . VAL A 1 415 ? -12.82 4.703 18.125 1 98.69 415 VAL A N 1
ATOM 3362 C CA . VAL A 1 415 ? -13.133 5.859 18.953 1 98.69 415 VAL A CA 1
ATOM 3363 C C . VAL A 1 415 ? -12.82 5.547 20.422 1 98.69 415 VAL A C 1
ATOM 3365 O O . VAL A 1 415 ? -13.383 4.609 20.984 1 98.69 415 VAL A O 1
ATOM 3368 N N . TYR A 1 416 ? -11.906 6.27 20.953 1 98.56 416 TYR A N 1
ATOM 3369 C CA . TYR A 1 416 ? -11.586 6.215 22.375 1 98.56 416 TYR A CA 1
ATOM 3370 C C . TYR A 1 416 ? -12.352 7.281 23.141 1 98.56 416 TYR A C 1
ATOM 3372 O O . TYR A 1 416 ? -12.961 8.172 22.547 1 98.56 416 TYR A O 1
ATOM 3380 N N . ASP A 1 417 ? -12.367 7.102 24.469 1 98 417 ASP A N 1
ATOM 3381 C CA . ASP A 1 417 ? -12.867 8.188 25.297 1 98 417 ASP A CA 1
ATOM 3382 C C . ASP A 1 417 ? -11.984 9.43 25.172 1 98 417 ASP A C 1
ATOM 3384 O O . ASP A 1 417 ? -10.867 9.461 25.688 1 98 417 ASP A O 1
ATOM 3388 N N . GLY A 1 418 ? -12.453 10.406 24.453 1 98.12 418 GLY A N 1
ATOM 3389 C CA . GLY A 1 418 ? -11.781 11.688 24.328 1 98.12 418 GLY A CA 1
ATOM 3390 C C . GLY A 1 418 ? -10.922 11.805 23.078 1 98.12 418 GLY A C 1
ATOM 3391 O O . GLY A 1 418 ? -10.336 12.852 22.812 1 98.12 418 GLY A O 1
ATOM 3392 N N . LEU A 1 419 ? -10.766 10.727 22.281 1 98.81 419 LEU A N 1
ATOM 3393 C CA . LEU A 1 419 ? -9.922 10.766 21.094 1 98.81 419 LEU A CA 1
ATOM 3394 C C . LEU A 1 419 ? -10.438 9.805 20.031 1 98.81 419 LEU A C 1
ATOM 3396 O O . LEU A 1 419 ? -10.82 8.672 20.344 1 98.81 419 LEU A O 1
ATOM 3400 N N . THR A 1 420 ? -10.477 10.227 18.781 1 98.88 420 THR A N 1
ATOM 3401 C CA . THR A 1 420 ? -10.812 9.375 17.656 1 98.88 420 THR A CA 1
ATOM 3402 C C . THR A 1 420 ? -9.594 9.141 16.766 1 98.88 420 THR A C 1
ATOM 3404 O O . THR A 1 420 ? -8.883 10.086 16.422 1 98.88 420 THR A O 1
ATOM 3407 N N . PHE A 1 421 ? -9.32 7.918 16.5 1 98.88 421 PHE A N 1
ATOM 3408 C CA . PHE A 1 421 ? -8.273 7.543 15.562 1 98.88 421 PHE A CA 1
ATOM 3409 C C . PHE A 1 421 ? -8.875 7.043 14.25 1 98.88 421 PHE A C 1
ATOM 3411 O O . PHE A 1 421 ? -9.852 6.289 14.266 1 98.88 421 PHE A O 1
ATOM 3418 N N . ALA A 1 422 ? -8.312 7.512 13.109 1 98.94 422 ALA A N 1
ATOM 3419 C CA . ALA A 1 422 ? -8.781 7.043 11.812 1 98.94 422 ALA A CA 1
ATOM 3420 C C . ALA A 1 422 ? -7.605 6.82 10.859 1 98.94 422 ALA A C 1
ATOM 3422 O O . ALA A 1 422 ? -6.609 7.543 10.914 1 98.94 422 ALA A O 1
ATOM 3423 N N . THR A 1 423 ? -7.711 5.82 10.07 1 98.88 423 THR A N 1
ATOM 3424 C CA . THR A 1 423 ? -6.785 5.625 8.961 1 98.88 423 THR A CA 1
ATOM 3425 C C . THR A 1 423 ? -7.469 5.93 7.633 1 98.88 423 THR A C 1
ATOM 3427 O O . THR A 1 423 ? -8.695 5.918 7.539 1 98.88 423 THR A O 1
ATOM 3430 N N . VAL A 1 424 ? -6.699 6.32 6.695 1 98.81 424 VAL A N 1
ATOM 3431 C CA . VAL A 1 424 ? -7.199 6.539 5.344 1 98.81 424 VAL A CA 1
ATOM 3432 C C . VAL A 1 424 ? -6.504 5.586 4.371 1 98.81 424 VAL A C 1
ATOM 3434 O O . VAL A 1 424 ? -5.297 5.695 4.145 1 98.81 424 VAL A O 1
ATOM 3437 N N . ARG A 1 425 ? -7.238 4.699 3.791 1 98.06 425 ARG A N 1
ATOM 3438 C CA . ARG A 1 425 ? -6.742 3.625 2.936 1 98.06 425 ARG A CA 1
ATOM 3439 C C . ARG A 1 425 ? -6.176 4.18 1.634 1 98.06 425 ARG A C 1
ATOM 3441 O O . ARG A 1 425 ? -6.848 4.934 0.929 1 98.06 425 ARG A O 1
ATOM 3448 N N . GLY A 1 426 ? -4.938 3.789 1.336 1 96.56 426 GLY A N 1
ATOM 3449 C CA . GLY A 1 426 ? -4.316 4.148 0.071 1 96.56 426 GLY A CA 1
ATOM 3450 C C . GLY A 1 426 ? -3.738 5.551 0.065 1 96.56 426 GLY A C 1
ATOM 3451 O O . GLY A 1 426 ? -3.311 6.047 -0.979 1 96.56 426 GLY A O 1
ATOM 3452 N N . ALA A 1 427 ? -3.74 6.188 1.191 1 97.5 427 ALA A N 1
ATOM 3453 C CA . ALA A 1 427 ? -3.182 7.535 1.257 1 97.5 427 ALA A CA 1
ATOM 3454 C C . ALA A 1 427 ? -1.8 7.523 1.906 1 97.5 427 ALA A C 1
ATOM 3456 O O . ALA A 1 427 ? -1.571 6.809 2.885 1 97.5 427 ALA A O 1
ATOM 3457 N N . GLY A 1 428 ? -0.887 8.352 1.33 1 96.5 428 GLY A N 1
ATOM 3458 C CA . GLY A 1 428 ? 0.393 8.617 1.97 1 96.5 428 GLY A CA 1
ATOM 3459 C C . GLY A 1 428 ? 0.323 9.703 3.021 1 96.5 428 GLY A C 1
ATOM 3460 O O . GLY A 1 428 ? -0.674 9.82 3.738 1 96.5 428 GLY A O 1
ATOM 3461 N N . HIS A 1 429 ? 1.373 10.43 3.146 1 94.94 429 HIS A N 1
ATOM 3462 C CA . HIS A 1 429 ? 1.588 11.43 4.184 1 94.94 429 HIS A CA 1
ATOM 3463 C C . HIS A 1 429 ? 0.567 12.562 4.082 1 94.94 429 HIS A C 1
ATOM 3465 O O . HIS A 1 429 ? 0.016 13 5.094 1 94.94 429 HIS A O 1
ATOM 3471 N N . GLU A 1 430 ? 0.376 13.031 2.85 1 95.75 430 GLU A N 1
ATOM 3472 C CA . GLU A 1 430 ? -0.57 14.109 2.58 1 95.75 430 GLU A CA 1
ATOM 3473 C C . GLU A 1 430 ? -1.928 13.562 2.154 1 95.75 430 GLU A C 1
ATOM 3475 O O . GLU A 1 430 ? -2.291 13.633 0.978 1 95.75 430 GLU A O 1
ATOM 3480 N N . VAL A 1 431 ? -2.697 13.188 3.102 1 98.06 431 VAL A N 1
ATOM 3481 C CA . VAL A 1 431 ? -3.961 12.484 2.896 1 98.06 431 VAL A CA 1
ATOM 3482 C C . VAL A 1 431 ? -4.875 13.32 2.002 1 98.06 431 VAL A C 1
ATOM 3484 O O . VAL A 1 431 ? -5.41 12.82 1.011 1 98.06 431 VAL A O 1
ATOM 3487 N N . PRO A 1 432 ? -5.039 14.648 2.219 1 97.81 432 PRO A N 1
ATOM 3488 C CA . PRO A 1 432 ? -5.984 15.391 1.378 1 97.81 432 PRO A CA 1
ATOM 3489 C C . PRO A 1 432 ? -5.508 15.523 -0.067 1 97.81 432 PRO A C 1
ATOM 3491 O O . PRO A 1 432 ? -6.305 15.828 -0.958 1 97.81 432 PRO A O 1
ATOM 3494 N N . LEU A 1 433 ? -4.215 15.398 -0.25 1 94.88 433 LEU A N 1
ATOM 3495 C CA . LEU A 1 433 ? -3.691 15.438 -1.611 1 94.88 433 LEU A CA 1
ATOM 3496 C C . LEU A 1 433 ? -3.924 14.102 -2.318 1 94.88 433 LEU A C 1
ATOM 3498 O O . LEU A 1 433 ? -4.371 14.078 -3.467 1 94.88 433 LEU A O 1
ATOM 3502 N N . LEU A 1 434 ? -3.707 13.023 -1.621 1 95.06 434 LEU A N 1
ATOM 3503 C CA . LEU A 1 434 ? -3.645 11.703 -2.246 1 95.06 434 LEU A CA 1
ATOM 3504 C C . LEU A 1 434 ? -5.02 11.047 -2.266 1 95.06 434 LEU A C 1
ATOM 3506 O O . LEU A 1 434 ? -5.309 10.219 -3.137 1 95.06 434 LEU A O 1
ATOM 3510 N N . GLN A 1 435 ? -5.785 11.367 -1.255 1 97.25 435 GLN A N 1
ATOM 3511 C CA . GLN A 1 435 ? -7.168 10.914 -1.158 1 97.25 435 GLN A CA 1
ATOM 3512 C C . GLN A 1 435 ? -8.094 12.055 -0.74 1 97.25 435 GLN A C 1
ATOM 3514 O O . GLN A 1 435 ? -8.656 12.031 0.357 1 97.25 435 GLN A O 1
ATOM 3519 N N . PRO A 1 436 ? -8.328 12.992 -1.647 1 97.31 436 PRO A N 1
ATOM 3520 C CA . PRO A 1 436 ? -9.008 14.234 -1.293 1 97.31 436 PRO A CA 1
ATOM 3521 C C . PRO A 1 436 ? -10.438 14.016 -0.797 1 97.31 436 PRO A C 1
ATOM 3523 O O . PRO A 1 436 ? -10.867 14.648 0.17 1 97.31 436 PRO A O 1
ATOM 3526 N N . GLU A 1 437 ? -11.211 13.109 -1.467 1 97.94 437 GLU A N 1
ATOM 3527 C CA . GLU A 1 437 ? -12.586 12.859 -1.051 1 97.94 437 GLU A CA 1
ATOM 3528 C C . GLU A 1 437 ? -12.641 12.258 0.353 1 97.94 437 GLU A C 1
ATOM 3530 O O . GLU A 1 437 ? -13.453 12.672 1.179 1 97.94 437 GLU A O 1
ATOM 3535 N N . ARG A 1 438 ? -11.812 11.312 0.574 1 98.25 438 ARG A N 1
ATOM 3536 C CA . ARG A 1 438 ? -11.758 10.672 1.886 1 98.25 438 ARG A CA 1
ATOM 3537 C C . ARG A 1 438 ? -11.297 11.664 2.955 1 98.25 438 ARG A C 1
ATOM 3539 O O . ARG A 1 438 ? -11.844 11.68 4.062 1 98.25 438 ARG A O 1
ATOM 3546 N N . GLY A 1 439 ? -10.273 12.445 2.611 1 98.5 439 GLY A N 1
ATOM 3547 C CA . GLY A 1 439 ? -9.82 13.469 3.535 1 98.5 439 GLY A CA 1
ATOM 3548 C C . GLY A 1 439 ? -10.906 14.477 3.893 1 98.5 439 GLY A C 1
ATOM 3549 O O . GLY A 1 439 ? -11.016 14.891 5.047 1 98.5 439 GLY A O 1
ATOM 3550 N N . PHE A 1 440 ? -11.695 14.836 2.928 1 98.62 440 PHE A N 1
ATOM 3551 C CA . PHE A 1 440 ? -12.758 15.805 3.145 1 98.62 440 PHE A CA 1
ATOM 3552 C C . PHE A 1 440 ? -13.844 15.227 4.047 1 98.62 440 PHE A C 1
ATOM 3554 O O . PHE A 1 440 ? -14.352 15.914 4.93 1 98.62 440 PHE A O 1
ATOM 3561 N N . LEU A 1 441 ? -14.18 13.984 3.822 1 98.5 441 LEU A N 1
ATOM 3562 C CA . LEU A 1 441 ? -15.188 13.344 4.66 1 98.5 441 LEU A CA 1
ATOM 3563 C C . LEU A 1 441 ? -14.703 13.242 6.105 1 98.5 441 LEU A C 1
ATOM 3565 O O . LEU A 1 441 ? -15.492 13.414 7.039 1 98.5 441 LEU A O 1
ATOM 3569 N N . LEU A 1 442 ? -13.469 12.906 6.27 1 98.44 442 LEU A N 1
ATOM 3570 C CA . LEU A 1 442 ? -12.859 12.891 7.594 1 98.44 442 LEU A CA 1
ATOM 3571 C C . LEU A 1 442 ? -13.023 14.25 8.281 1 98.44 442 LEU A C 1
ATOM 3573 O O . LEU A 1 442 ? -13.438 14.312 9.438 1 98.44 442 LEU A O 1
ATOM 3577 N N . PHE A 1 443 ? -12.766 15.297 7.59 1 98.75 443 PHE A N 1
ATOM 3578 C CA . PHE A 1 443 ? -12.844 16.656 8.102 1 98.75 443 PHE A CA 1
ATOM 3579 C C . PHE A 1 443 ? -14.273 17.031 8.453 1 98.75 443 PHE A C 1
ATOM 3581 O O . PHE A 1 443 ? -14.539 17.578 9.531 1 98.75 443 PHE A O 1
ATOM 3588 N N . GLU A 1 444 ? -15.172 16.719 7.582 1 98.62 444 GLU A N 1
ATOM 3589 C CA . GLU A 1 444 ? -16.578 17.016 7.812 1 98.62 444 GLU A CA 1
ATOM 3590 C C . GLU A 1 444 ? -17.094 16.312 9.07 1 98.62 444 GLU A C 1
ATOM 3592 O O . GLU A 1 444 ? -17.812 16.906 9.875 1 98.62 444 GLU A O 1
ATOM 3597 N N . SER A 1 445 ? -16.734 15.07 9.18 1 98.75 445 SER A N 1
ATOM 3598 C CA . SER A 1 445 ? -17.156 14.289 10.344 1 98.75 445 SER A CA 1
ATOM 3599 C C . SER A 1 445 ? -16.547 14.844 11.625 1 98.75 445 SER A C 1
ATOM 3601 O O . SER A 1 445 ? -17.219 14.891 12.664 1 98.75 445 SER A O 1
ATOM 3603 N N . PHE A 1 446 ? -15.359 15.219 11.57 1 98.81 446 PHE A N 1
ATOM 3604 C CA . PHE A 1 446 ? -14.664 15.812 12.703 1 98.81 446 PHE A CA 1
ATOM 3605 C C . PHE A 1 446 ? -15.383 17.062 13.18 1 98.81 446 PHE A C 1
ATOM 3607 O O . PHE A 1 446 ? -15.68 17.203 14.367 1 98.81 446 PHE A O 1
ATOM 3614 N N . LEU A 1 447 ? -15.648 18.016 12.242 1 98.75 447 LEU A N 1
ATOM 3615 C CA . LEU A 1 447 ? -16.297 19.266 12.594 1 98.75 447 LEU A CA 1
ATOM 3616 C C . LEU A 1 447 ? -17.688 19.031 13.18 1 98.75 447 LEU A C 1
ATOM 3618 O O . LEU A 1 447 ? -18.109 19.719 14.102 1 98.75 447 LEU A O 1
ATOM 3622 N N . ALA A 1 448 ? -18.359 18 12.648 1 97.94 448 ALA A N 1
ATOM 3623 C CA . ALA A 1 448 ? -19.719 17.703 13.078 1 97.94 448 ALA A CA 1
ATOM 3624 C C . ALA A 1 448 ? -19.734 16.938 14.406 1 97.94 448 ALA A C 1
ATOM 3626 O O . ALA A 1 448 ? -20.766 16.844 15.07 1 97.94 448 ALA A O 1
ATOM 3627 N N . GLY A 1 449 ? -18.609 16.422 14.797 1 97.62 449 GLY A N 1
ATOM 3628 C CA . GLY A 1 449 ? -18.547 15.594 15.992 1 97.62 449 GLY A CA 1
ATOM 3629 C C . GLY A 1 449 ? -19.25 14.258 15.828 1 97.62 449 GL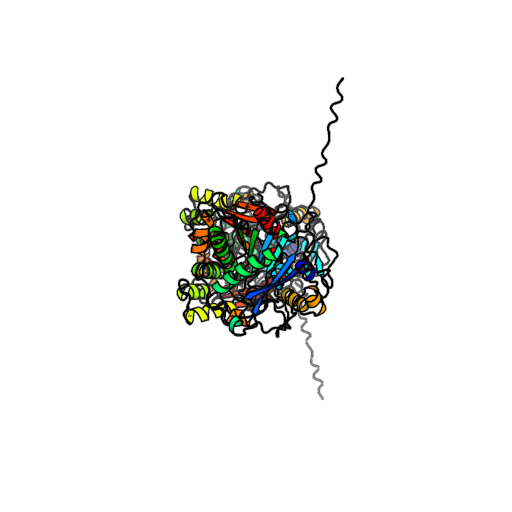Y A C 1
ATOM 3630 O O . GLY A 1 449 ? -19.891 13.766 16.766 1 97.62 449 GLY A O 1
ATOM 3631 N N . LYS A 1 450 ? -19.203 13.773 14.617 1 97.56 450 LYS A N 1
ATOM 3632 C CA . LYS A 1 450 ? -19.891 12.523 14.297 1 97.56 450 LYS A CA 1
ATOM 3633 C C . LYS A 1 450 ? -18.891 11.422 13.945 1 97.56 450 LYS A C 1
ATOM 3635 O O . LYS A 1 450 ? -17.797 11.703 13.438 1 97.56 450 LYS A O 1
ATOM 3640 N N . ASN A 1 451 ? -19.359 10.195 14.234 1 97.88 451 ASN A N 1
ATOM 3641 C CA . ASN A 1 451 ? -18.547 9.062 13.812 1 97.88 451 ASN A CA 1
ATOM 3642 C C . ASN A 1 451 ? -18.453 8.969 12.289 1 97.88 451 ASN A C 1
ATOM 3644 O O . ASN A 1 451 ? -19.375 9.398 11.586 1 97.88 451 ASN A O 1
ATOM 3648 N N . LEU A 1 452 ? -17.375 8.453 11.844 1 98.62 452 LEU A N 1
ATOM 3649 C CA . LEU A 1 452 ? -17.25 8.195 10.414 1 98.62 452 LEU A CA 1
ATOM 3650 C C . LEU A 1 452 ? -18.297 7.176 9.961 1 98.62 452 LEU A C 1
ATOM 3652 O O . LEU A 1 452 ? -18.672 6.281 10.727 1 98.62 452 LEU A O 1
ATOM 3656 N N . PRO A 1 453 ? -18.734 7.273 8.727 1 97.25 453 PRO A N 1
ATOM 3657 C CA . PRO A 1 453 ? -19.844 6.445 8.266 1 97.25 453 PRO A CA 1
ATOM 3658 C C . PRO A 1 453 ? -19.469 4.973 8.125 1 97.25 453 PRO A C 1
ATOM 3660 O O . PRO A 1 453 ? -18.375 4.656 7.652 1 97.25 453 PRO A O 1
ATOM 3663 N N . ARG A 1 454 ? -20.469 4.125 8.484 1 94.62 454 ARG A N 1
ATOM 3664 C CA . ARG A 1 454 ? -20.328 2.68 8.367 1 94.62 454 ARG A CA 1
ATOM 3665 C C . ARG A 1 454 ? -20.969 2.17 7.082 1 94.62 454 ARG A C 1
ATOM 3667 O O . ARG A 1 454 ? -21.922 2.764 6.578 1 94.62 454 ARG A O 1
ATOM 3674 N N . MET B 1 1 ? 49.688 -27.859 -62.312 1 32.03 1 MET B N 1
ATOM 3675 C CA . MET B 1 1 ? 48.531 -27 -62.062 1 32.03 1 MET B CA 1
ATOM 3676 C C . MET B 1 1 ? 47.281 -27.828 -61.844 1 32.03 1 MET B C 1
ATOM 3678 O O . MET B 1 1 ? 46.562 -28.141 -62.812 1 32.03 1 MET B O 1
ATOM 3682 N N . SER B 1 2 ? 47.344 -28.859 -60.906 1 36.5 2 SER B N 1
ATOM 3683 C CA . SER B 1 2 ? 46.281 -29.781 -60.531 1 36.5 2 SER B CA 1
ATOM 3684 C C . SER B 1 2 ? 45.156 -29.078 -59.812 1 36.5 2 SER B C 1
ATOM 3686 O O . SER B 1 2 ? 45.375 -28.344 -58.844 1 36.5 2 SER B O 1
ATOM 3688 N N . LEU B 1 3 ? 44.062 -28.797 -60.594 1 38.81 3 LEU B N 1
ATOM 3689 C CA . LEU B 1 3 ? 42.75 -28.281 -60.219 1 38.81 3 LEU B CA 1
ATOM 3690 C C . LEU B 1 3 ? 42.125 -29.156 -59.156 1 38.81 3 LEU B C 1
ATOM 3692 O O . LEU B 1 3 ? 41.812 -30.328 -59.406 1 38.81 3 LEU B O 1
ATOM 3696 N N . LEU B 1 4 ? 42.5 -28.969 -57.875 1 39.22 4 LEU B N 1
ATOM 3697 C CA . LEU B 1 4 ? 41.781 -29.578 -56.75 1 39.22 4 LEU B CA 1
ATOM 3698 C C . LEU B 1 4 ? 40.344 -29.094 -56.688 1 39.22 4 LEU B C 1
ATOM 3700 O O . LEU B 1 4 ? 40.094 -27.891 -56.531 1 39.22 4 LEU B O 1
ATOM 3704 N N . VAL B 1 5 ? 39.375 -29.734 -57.375 1 37.19 5 VAL B N 1
ATOM 3705 C CA . VAL B 1 5 ? 37.938 -29.531 -57.281 1 37.19 5 VAL B CA 1
ATOM 3706 C C . VAL B 1 5 ? 37.469 -29.688 -55.844 1 37.19 5 VAL B C 1
ATOM 3708 O O . VAL B 1 5 ? 37.656 -30.734 -55.25 1 37.19 5 VAL B O 1
ATOM 3711 N N . MET B 1 6 ? 37.312 -28.562 -55.062 1 37.28 6 MET B N 1
ATOM 3712 C CA . MET B 1 6 ? 36.719 -28.469 -53.719 1 37.28 6 MET B CA 1
ATOM 3713 C C . MET B 1 6 ? 35.25 -28.875 -53.781 1 37.28 6 MET B C 1
ATOM 3715 O O . MET B 1 6 ? 34.438 -28.203 -54.406 1 37.28 6 MET B O 1
ATOM 3719 N N . CYS B 1 7 ? 34.969 -30.172 -53.75 1 34.38 7 CYS B N 1
ATOM 3720 C CA . CYS B 1 7 ? 33.594 -30.656 -53.594 1 34.38 7 CYS B CA 1
ATOM 3721 C C . CYS B 1 7 ? 32.969 -30.078 -52.344 1 34.38 7 CYS B C 1
ATOM 3723 O O . CYS B 1 7 ? 33.406 -30.359 -51.219 1 34.38 7 CYS B O 1
ATOM 3725 N N . LEU B 1 8 ? 32.344 -28.922 -52.438 1 36.5 8 LEU B N 1
ATOM 3726 C CA . LEU B 1 8 ? 31.484 -28.375 -51.406 1 36.5 8 LEU B CA 1
ATOM 3727 C C . LEU B 1 8 ? 30.312 -29.328 -51.125 1 36.5 8 LEU B C 1
ATOM 3729 O O . LEU B 1 8 ? 29.469 -29.547 -52 1 36.5 8 LEU B O 1
ATOM 3733 N N . VAL B 1 9 ? 30.5 -30.312 -50.344 1 33.91 9 VAL B N 1
ATOM 3734 C CA . VAL B 1 9 ? 29.375 -31.062 -49.812 1 33.91 9 VAL B CA 1
ATOM 3735 C C . VAL B 1 9 ? 28.391 -30.125 -49.125 1 33.91 9 VAL B C 1
ATOM 3737 O O . VAL B 1 9 ? 28.75 -29.469 -48.125 1 33.91 9 VAL B O 1
ATOM 3740 N N . PHE B 1 10 ? 27.422 -29.656 -49.781 1 36.53 10 PHE B N 1
ATOM 3741 C CA . PHE B 1 10 ? 26.266 -29 -49.188 1 36.53 10 PHE B CA 1
ATOM 3742 C C . PHE B 1 10 ? 25.609 -29.906 -48.156 1 36.53 10 PHE B C 1
ATOM 3744 O O . PHE B 1 10 ? 25.047 -30.953 -48.5 1 36.53 10 PHE B O 1
ATOM 3751 N N . ILE B 1 11 ? 26.172 -29.984 -47.031 1 35.38 11 ILE B N 1
ATOM 3752 C CA . ILE B 1 11 ? 25.438 -30.609 -45.938 1 35.38 11 ILE B CA 1
ATOM 3753 C C . ILE B 1 11 ? 24.047 -29.984 -45.812 1 35.38 11 ILE B C 1
ATOM 3755 O O . ILE B 1 11 ? 23.906 -28.797 -45.5 1 35.38 11 ILE B O 1
ATOM 3759 N N . SER B 1 12 ? 23.141 -30.438 -46.594 1 35.47 12 SER B N 1
ATOM 3760 C CA . SER B 1 12 ? 21.75 -30.078 -46.312 1 35.47 12 SER B CA 1
ATOM 3761 C C . SER B 1 12 ? 21.406 -30.281 -44.844 1 35.47 12 SER B C 1
ATOM 3763 O O . SER B 1 12 ? 21.516 -31.391 -44.312 1 35.47 12 SER B O 1
ATOM 3765 N N . ILE B 1 13 ? 21.578 -29.328 -44.094 1 40 13 ILE B N 1
ATOM 3766 C CA . ILE B 1 13 ? 20.953 -29.312 -42.781 1 40 13 ILE B CA 1
ATOM 3767 C C . ILE B 1 13 ? 19.469 -29.656 -42.906 1 40 13 ILE B C 1
ATOM 3769 O O . ILE B 1 13 ? 18.703 -28.906 -43.5 1 40 13 ILE B O 1
ATOM 3773 N N . ILE B 1 14 ? 19.141 -30.875 -43.031 1 37 14 ILE B N 1
ATOM 3774 C CA . ILE B 1 14 ? 17.75 -31.281 -42.812 1 37 14 ILE B CA 1
ATOM 3775 C C . ILE B 1 14 ? 17.172 -30.562 -41.594 1 37 14 ILE B C 1
ATOM 3777 O O . ILE B 1 14 ? 17.594 -30.797 -40.469 1 37 14 ILE B O 1
ATOM 3781 N N . THR B 1 15 ? 16.906 -29.266 -41.781 1 40.25 15 THR B N 1
ATOM 3782 C CA . THR B 1 15 ? 15.961 -28.734 -40.781 1 40.25 15 THR B CA 1
ATOM 3783 C C . THR B 1 15 ? 14.82 -29.719 -40.531 1 40.25 15 THR B C 1
ATOM 3785 O O . THR B 1 15 ? 13.984 -29.938 -41.406 1 40.25 15 THR B O 1
ATOM 3788 N N . ASN B 1 16 ? 15.07 -30.828 -40.062 1 38.53 16 ASN B N 1
ATOM 3789 C CA . ASN B 1 16 ? 13.977 -31.688 -39.625 1 38.53 16 ASN B CA 1
ATOM 3790 C C . ASN B 1 16 ? 12.812 -30.875 -39.062 1 38.53 16 ASN B C 1
ATOM 3792 O O . ASN B 1 16 ? 12.852 -30.484 -37.906 1 38.53 16 ASN B O 1
ATOM 3796 N N . THR B 1 17 ? 12.273 -29.953 -39.75 1 47.19 17 THR B N 1
ATOM 3797 C CA . THR B 1 17 ? 10.945 -29.5 -39.375 1 47.19 17 THR B CA 1
ATOM 3798 C C . THR B 1 17 ? 10.062 -30.672 -38.969 1 47.19 17 THR B C 1
ATOM 3800 O O . THR B 1 17 ? 9.68 -31.484 -39.812 1 47.19 17 THR B O 1
ATOM 3803 N N . LEU B 1 18 ? 10.367 -31.328 -37.938 1 56.47 18 LEU B N 1
ATOM 3804 C CA . LEU B 1 18 ? 9.562 -32.438 -37.469 1 56.47 18 LEU B CA 1
ATOM 3805 C C . LEU B 1 18 ? 8.078 -32.156 -37.688 1 56.47 18 LEU B C 1
ATOM 3807 O O . LEU B 1 18 ? 7.562 -31.156 -37.188 1 56.47 18 LEU B O 1
ATOM 3811 N N . SER B 1 19 ? 7.559 -32.594 -38.688 1 76 19 SER B N 1
ATOM 3812 C CA . SER B 1 19 ? 6.125 -32.562 -38.969 1 76 19 SER B CA 1
ATOM 3813 C C . SER B 1 19 ? 5.32 -33.031 -37.75 1 76 19 SER B C 1
ATOM 3815 O O . SER B 1 19 ? 5.754 -33.906 -37 1 76 19 SER B O 1
ATOM 3817 N N . LEU B 1 20 ? 4.219 -32.219 -37.344 1 85.62 20 LEU B N 1
ATOM 3818 C CA . LEU B 1 20 ? 3.332 -32.562 -36.219 1 85.62 20 LEU B CA 1
ATOM 3819 C C . LEU B 1 20 ? 2.703 -33.938 -36.438 1 85.62 20 LEU B C 1
ATOM 3821 O O . LEU B 1 20 ? 2.369 -34.312 -37.562 1 85.62 20 LEU B O 1
ATOM 3825 N N . THR B 1 21 ? 2.678 -34.688 -35.406 1 90.75 21 THR B N 1
ATOM 3826 C CA . THR B 1 21 ? 1.927 -35.938 -35.438 1 90.75 21 THR B CA 1
ATOM 3827 C C . THR B 1 21 ? 0.428 -35.688 -35.531 1 90.75 21 THR B C 1
ATOM 3829 O O . THR B 1 21 ? -0.018 -34.562 -35.344 1 90.75 21 THR B O 1
ATOM 3832 N N . GLN B 1 22 ? -0.268 -36.719 -35.812 1 91.88 22 GLN B N 1
ATOM 3833 C CA . GLN B 1 22 ? -1.718 -36.594 -35.906 1 91.88 22 GLN B CA 1
ATOM 3834 C C . GLN B 1 22 ? -2.324 -36.188 -34.562 1 91.88 22 GLN B C 1
ATOM 3836 O O . GLN B 1 22 ? -3.27 -35.406 -34.531 1 91.88 22 GLN B O 1
ATOM 3841 N N . GLU B 1 23 ? -1.806 -36.75 -33.562 1 93.69 23 GLU B N 1
ATOM 3842 C CA . GLU B 1 23 ? -2.293 -36.438 -32.219 1 93.69 23 GLU B CA 1
ATOM 3843 C C . GLU B 1 23 ? -2.084 -34.969 -31.906 1 93.69 23 GLU B C 1
ATOM 3845 O O . GLU B 1 23 ? -2.951 -34.312 -31.297 1 93.69 23 GLU B O 1
ATOM 3850 N N . GLN B 1 24 ? -0.942 -34.438 -32.281 1 96.25 24 GLN B N 1
ATOM 3851 C CA . GLN B 1 24 ? -0.658 -33.031 -32.094 1 96.25 24 GLN B CA 1
ATOM 3852 C C . GLN B 1 24 ? -1.604 -32.156 -32.906 1 96.25 24 GLN B C 1
ATOM 3854 O O . GLN B 1 24 ? -2.105 -31.141 -32.406 1 96.25 24 GLN B O 1
ATOM 3859 N N . GLU B 1 25 ? -1.859 -32.594 -34.094 1 95.88 25 GLU B N 1
ATOM 3860 C CA . GLU B 1 25 ? -2.75 -31.828 -34.969 1 95.88 25 GLU B CA 1
ATOM 3861 C C . GLU B 1 25 ? -4.176 -31.812 -34.406 1 95.88 25 GLU B C 1
ATOM 3863 O O . GLU B 1 25 ? -4.887 -30.812 -34.562 1 95.88 25 GLU B O 1
ATOM 3868 N N . ASN B 1 26 ? -4.527 -32.906 -33.844 1 95.62 26 ASN B N 1
ATOM 3869 C CA . ASN B 1 26 ? -5.855 -32.969 -33.219 1 95.62 26 ASN B CA 1
ATOM 3870 C C . ASN B 1 26 ? -5.996 -32 -32.062 1 95.62 26 ASN B C 1
ATOM 3872 O O . ASN B 1 26 ? -7.109 -31.594 -31.719 1 95.62 26 ASN B O 1
ATOM 3876 N N . ASP B 1 27 ? -4.867 -31.641 -31.484 1 97.81 27 ASP B N 1
ATOM 3877 C CA . ASP B 1 27 ? -4.871 -30.75 -30.344 1 97.81 27 ASP B CA 1
ATOM 3878 C C . ASP B 1 27 ? -4.676 -29.297 -30.781 1 97.81 27 ASP B C 1
ATOM 3880 O O . ASP B 1 27 ? -4.758 -28.375 -29.953 1 97.81 27 ASP B O 1
ATOM 3884 N N . ARG B 1 28 ? -4.453 -29.016 -32.031 1 98.12 28 ARG B N 1
ATOM 3885 C CA . ARG B 1 28 ? -4.137 -27.688 -32.5 1 98.12 28 ARG B CA 1
ATOM 3886 C C . ARG B 1 28 ? -5.348 -26.766 -32.406 1 98.12 28 ARG B C 1
ATOM 3888 O O . ARG B 1 28 ? -6.453 -27.141 -32.812 1 98.12 28 ARG B O 1
ATOM 3895 N N . ILE B 1 29 ? -5.148 -25.641 -31.812 1 98.19 29 ILE B N 1
ATOM 3896 C CA . ILE B 1 29 ? -6.133 -24.562 -31.844 1 98.19 29 ILE B CA 1
ATOM 3897 C C . ILE B 1 29 ? -5.875 -23.656 -33.031 1 98.19 29 ILE B C 1
ATOM 3899 O O . ILE B 1 29 ? -4.891 -22.906 -33.062 1 98.19 29 ILE B O 1
ATOM 3903 N N . THR B 1 30 ? -6.719 -23.703 -33.969 1 96.44 30 THR B N 1
ATOM 3904 C CA . THR B 1 30 ? -6.539 -22.859 -35.156 1 96.44 30 THR B CA 1
ATOM 3905 C C . THR B 1 30 ? -6.715 -21.391 -34.781 1 96.44 30 THR B C 1
ATOM 3907 O O . THR B 1 30 ? -5.898 -20.547 -35.156 1 96.44 30 THR B O 1
ATOM 3910 N N . ALA B 1 31 ? -7.828 -21.109 -34.125 1 96.44 31 ALA B N 1
ATOM 3911 C CA . ALA B 1 31 ? -8.094 -19.781 -33.594 1 96.44 31 ALA B CA 1
ATOM 3912 C C . ALA B 1 31 ? -9.18 -19.828 -32.5 1 96.44 31 ALA B C 1
ATOM 3914 O O . ALA B 1 31 ? -10.195 -20.5 -32.688 1 96.44 31 ALA B O 1
ATOM 3915 N N . LEU B 1 32 ? -8.883 -19.125 -31.469 1 97.75 32 LEU B N 1
ATOM 3916 C CA . LEU B 1 32 ? -9.945 -18.953 -30.484 1 97.75 32 LEU B CA 1
ATOM 3917 C C . LEU B 1 32 ? -10.969 -17.938 -30.969 1 97.75 32 LEU B C 1
ATOM 3919 O O . LEU B 1 32 ? -10.609 -16.953 -31.609 1 97.75 32 LEU B O 1
ATOM 3923 N N . PRO B 1 33 ? -12.219 -18.188 -30.625 1 97.25 33 PRO B N 1
ATOM 3924 C CA . PRO B 1 33 ? -13.211 -17.172 -30.984 1 97.25 33 PRO B CA 1
ATOM 3925 C C . PRO B 1 33 ? -12.859 -15.789 -30.453 1 97.25 33 PRO B C 1
ATOM 3927 O O . PRO B 1 33 ? -12.641 -15.625 -29.25 1 97.25 33 PRO B O 1
ATOM 3930 N N . GLY B 1 34 ? -12.766 -14.859 -31.391 1 96.81 34 GLY B N 1
ATOM 3931 C CA . GLY B 1 34 ? -12.523 -13.477 -31.016 1 96.81 34 GLY B CA 1
ATOM 3932 C C . GLY B 1 34 ? -11.047 -13.148 -30.859 1 96.81 34 GLY B C 1
ATOM 3933 O O . GLY B 1 34 ? -10.688 -12.023 -30.516 1 96.81 34 GLY B O 1
ATOM 3934 N N . GLN B 1 35 ? -10.133 -14.055 -31.078 1 96.75 35 GLN B N 1
ATOM 3935 C CA . GLN B 1 35 ? -8.711 -13.789 -30.875 1 96.75 35 GLN B CA 1
ATOM 3936 C C . GLN B 1 35 ? -8.148 -12.938 -32.031 1 96.75 35 GLN B C 1
ATOM 3938 O O . GLN B 1 35 ? -8.625 -13.016 -33.156 1 96.75 35 GLN B O 1
ATOM 3943 N N . PRO B 1 36 ? -7.18 -12.086 -31.75 1 96.81 36 PRO B N 1
ATOM 3944 C CA . PRO B 1 36 ? -6.445 -11.43 -32.844 1 96.81 36 PRO B CA 1
ATOM 3945 C C . PRO B 1 36 ? -5.527 -12.391 -33.594 1 96.81 36 PRO B C 1
ATOM 3947 O O . PRO B 1 36 ? -5.324 -13.531 -33.156 1 96.81 36 PRO B O 1
ATOM 3950 N N . GLU B 1 37 ? -5.023 -11.922 -34.75 1 95.88 37 GLU B N 1
ATOM 3951 C CA . GLU B 1 37 ? -4.059 -12.727 -35.469 1 95.88 37 GLU B CA 1
ATOM 3952 C C . GLU B 1 37 ? -2.732 -12.828 -34.719 1 95.88 37 GLU B C 1
ATOM 3954 O O . GLU B 1 37 ? -2.25 -11.836 -34.188 1 95.88 37 GLU B O 1
ATOM 3959 N N . VAL B 1 38 ? -2.285 -14.07 -34.625 1 96.81 38 VAL B N 1
ATOM 3960 C CA . VAL B 1 38 ? -0.989 -14.289 -34 1 96.81 38 VAL B CA 1
ATOM 3961 C C . VAL B 1 38 ? -0.142 -15.227 -34.875 1 96.81 38 VAL B C 1
ATOM 3963 O O . VAL B 1 38 ? -0.667 -15.922 -35.75 1 96.81 38 VAL B O 1
ATOM 3966 N N . ALA B 1 39 ? 1.206 -15.203 -34.625 1 94.69 39 ALA B N 1
ATOM 3967 C CA . ALA B 1 39 ? 2.129 -15.984 -35.438 1 94.69 39 ALA B CA 1
ATOM 3968 C C . ALA B 1 39 ? 2.594 -17.234 -34.719 1 94.69 39 ALA B C 1
ATOM 3970 O O . ALA B 1 39 ? 3.375 -18.031 -35.25 1 94.69 39 ALA B O 1
ATOM 3971 N N . PHE B 1 40 ? 2.154 -17.422 -33.5 1 97.44 40 PHE B N 1
ATOM 3972 C CA . PHE B 1 40 ? 2.557 -18.609 -32.75 1 97.44 40 PHE B CA 1
ATOM 3973 C C . PHE B 1 40 ? 1.461 -19.656 -32.781 1 97.44 40 PHE B C 1
ATOM 3975 O O . PHE B 1 40 ? 0.29 -19.344 -33 1 97.44 40 PHE B O 1
ATOM 3982 N N . SER B 1 41 ? 1.848 -20.859 -32.5 1 97.19 41 SER B N 1
ATOM 3983 C CA . SER B 1 41 ? 0.898 -21.969 -32.5 1 97.19 41 SER B CA 1
ATOM 3984 C C . SER B 1 41 ? 0.388 -22.234 -31.078 1 97.19 41 SER B C 1
ATOM 3986 O O . SER B 1 41 ? 1.027 -21.828 -30.094 1 97.19 41 SER B O 1
ATOM 3988 N N . GLN B 1 42 ? -0.781 -22.828 -31.047 1 98 42 GLN B N 1
ATOM 3989 C CA . GLN B 1 42 ? -1.41 -23.219 -29.797 1 98 42 GLN B CA 1
ATOM 3990 C C . GLN B 1 42 ? -1.975 -24.625 -29.875 1 98 42 GLN B C 1
ATOM 3992 O O . GLN B 1 42 ? -2.457 -25.047 -30.938 1 98 42 GLN B O 1
ATOM 3997 N N . PHE B 1 43 ? -1.864 -25.312 -28.797 1 98.62 43 PHE B N 1
ATOM 3998 C CA . PHE B 1 43 ? -2.4 -26.656 -28.688 1 98.62 43 PHE B CA 1
ATOM 3999 C C . PHE B 1 43 ? -3.109 -26.859 -27.359 1 98.62 43 PHE B C 1
ATOM 4001 O O . PHE B 1 43 ? -2.654 -26.359 -26.328 1 98.62 43 PHE B O 1
ATOM 4008 N N . SER B 1 44 ? -4.215 -27.547 -27.359 1 98.62 44 SER B N 1
ATOM 4009 C CA . SER B 1 44 ? -4.875 -27.922 -26.109 1 98.62 44 SER B CA 1
ATOM 4010 C C . SER B 1 44 ? -5.535 -29.297 -26.219 1 98.62 44 SER B C 1
ATOM 4012 O O . SER B 1 44 ? -5.828 -29.75 -27.328 1 98.62 44 SER B O 1
ATOM 4014 N N . GLY B 1 45 ? -5.668 -29.859 -25.109 1 97.75 45 GLY B N 1
ATOM 4015 C CA . GLY B 1 45 ? -6.262 -31.188 -25.078 1 97.75 45 GLY B CA 1
ATOM 4016 C C . GLY B 1 45 ? -6.145 -31.859 -23.719 1 97.75 45 GLY B C 1
ATOM 4017 O O . GLY B 1 45 ? -5.914 -31.188 -22.703 1 97.75 45 GLY B O 1
ATOM 4018 N N . TYR B 1 46 ? -6.406 -33.156 -23.719 1 97.81 46 TYR B N 1
ATOM 4019 C CA . TYR B 1 46 ? -6.43 -33.938 -22.484 1 97.81 46 TYR B CA 1
ATOM 4020 C C . TYR B 1 46 ? -5.328 -34.969 -22.469 1 97.81 46 TYR B C 1
ATOM 4022 O O . TYR B 1 46 ? -5.02 -35.562 -23.516 1 97.81 46 TYR B O 1
ATOM 4030 N N . ILE B 1 47 ? -4.797 -35.156 -21.344 1 98.44 47 ILE B N 1
ATOM 4031 C CA . ILE B 1 47 ? -3.91 -36.312 -21.078 1 98.44 47 ILE B CA 1
ATOM 4032 C C . ILE B 1 47 ? -4.461 -37.125 -19.922 1 98.44 47 ILE B C 1
ATOM 4034 O O . ILE B 1 47 ? -4.625 -36.625 -18.812 1 98.44 47 ILE B O 1
ATOM 4038 N N . THR B 1 48 ? -4.73 -38.406 -20.172 1 97.94 48 THR B N 1
ATOM 4039 C CA . THR B 1 48 ? -5.188 -39.281 -19.109 1 97.94 48 THR B CA 1
ATOM 4040 C C . THR B 1 48 ? -4.047 -39.625 -18.156 1 97.94 48 THR B C 1
ATOM 4042 O O . THR B 1 48 ? -2.988 -40.094 -18.594 1 97.94 48 THR B O 1
ATOM 4045 N N . VAL B 1 49 ? -4.297 -39.469 -16.875 1 98.5 49 VAL B N 1
ATOM 4046 C CA . VAL B 1 49 ? -3.211 -39.688 -15.914 1 98.5 49 VAL B CA 1
ATOM 4047 C C . VAL B 1 49 ? -3.543 -40.844 -14.992 1 98.5 49 VAL B C 1
ATOM 4049 O O . VAL B 1 49 ? -2.662 -41.375 -14.32 1 98.5 49 VAL B O 1
ATOM 4052 N N . HIS B 1 50 ? -4.762 -41.219 -14.945 1 98.12 50 HIS B N 1
ATOM 4053 C CA . HIS B 1 50 ? -5.211 -42.406 -14.188 1 98.12 50 HIS B CA 1
ATOM 4054 C C . HIS B 1 50 ? -6.375 -43.094 -14.883 1 98.12 50 HIS B C 1
ATOM 4056 O O . HIS B 1 50 ? -7.535 -42.719 -14.68 1 98.12 50 HIS B O 1
ATOM 4062 N N . LYS B 1 51 ? -6.137 -44.188 -15.469 1 97.25 51 LYS B N 1
ATOM 4063 C CA . LYS B 1 51 ? -7.094 -44.844 -16.359 1 97.25 51 LYS B CA 1
ATOM 4064 C C . LYS B 1 51 ? -8.289 -45.375 -15.57 1 97.25 51 LYS B C 1
ATOM 4066 O O . LYS B 1 51 ? -9.438 -45.188 -15.977 1 97.25 51 LYS B O 1
ATOM 4071 N N . LYS B 1 52 ? -8.016 -46 -14.531 1 97.12 52 LYS B N 1
ATOM 4072 C CA . LYS B 1 52 ? -9.07 -46.656 -13.773 1 97.12 52 LYS B CA 1
ATOM 4073 C C . LYS B 1 52 ? -10.102 -45.656 -13.273 1 97.12 52 LYS B C 1
ATOM 4075 O O . LYS B 1 52 ? -11.305 -45.906 -13.344 1 97.12 52 LYS B O 1
ATOM 4080 N N . HIS B 1 53 ? -9.594 -44.531 -12.805 1 96.19 53 HIS B N 1
ATOM 4081 C CA . HIS B 1 53 ? -10.5 -43.531 -12.266 1 96.19 53 HIS B CA 1
ATOM 4082 C C . HIS B 1 53 ? -10.953 -42.562 -13.352 1 96.19 53 HIS B C 1
ATOM 4084 O O . HIS B 1 53 ? -11.898 -41.781 -13.156 1 96.19 53 HIS B O 1
ATOM 4090 N N . GLY B 1 54 ? -10.305 -42.625 -14.523 1 95.62 54 GLY B N 1
ATOM 4091 C CA . GLY B 1 54 ? -10.648 -41.719 -15.617 1 95.62 54 GLY B CA 1
ATOM 4092 C C . GLY B 1 54 ? -10.219 -40.281 -15.375 1 95.62 54 GLY B C 1
ATOM 4093 O O . GLY B 1 54 ? -10.914 -39.375 -15.773 1 95.62 54 GLY B O 1
ATOM 4094 N N . ARG B 1 55 ? -9.141 -40.094 -14.57 1 97.25 55 ARG B N 1
ATOM 4095 C CA . ARG B 1 55 ? -8.633 -38.719 -14.398 1 97.25 55 ARG B CA 1
ATOM 4096 C C . ARG B 1 55 ? -7.836 -38.281 -15.617 1 97.25 55 ARG B C 1
ATOM 4098 O O . ARG B 1 55 ? -6.914 -38.969 -16.047 1 97.25 55 ARG B O 1
ATOM 4105 N N . ALA B 1 56 ? -8.234 -37.156 -16.172 1 97.44 56 ALA B N 1
ATOM 4106 C CA . ALA B 1 56 ? -7.562 -36.531 -17.312 1 97.44 56 ALA B CA 1
ATOM 4107 C C . ALA B 1 56 ? -7.328 -35.062 -17.062 1 97.44 56 ALA B C 1
ATOM 4109 O O . ALA B 1 56 ? -8.234 -34.344 -16.625 1 97.44 56 ALA B O 1
ATOM 4110 N N . LEU B 1 57 ? -6.129 -34.656 -17.25 1 98.44 57 LEU B N 1
ATOM 4111 C CA . LEU B 1 57 ? -5.789 -33.25 -17.062 1 98.44 57 LEU B CA 1
ATOM 4112 C C . LEU B 1 57 ? -5.797 -32.5 -18.391 1 98.44 57 LEU B C 1
ATOM 4114 O O . LEU B 1 57 ? -5.363 -33.031 -19.406 1 98.44 57 LEU B O 1
ATOM 4118 N N . PHE B 1 58 ? -6.375 -31.328 -18.359 1 98.38 58 PHE B N 1
ATOM 4119 C CA . PHE B 1 58 ? -6.465 -30.469 -19.531 1 98.38 58 PHE B CA 1
ATOM 4120 C C . PHE B 1 58 ? -5.297 -29.484 -19.578 1 98.38 58 PHE B C 1
ATOM 4122 O O . PHE B 1 58 ? -4.93 -28.906 -18.562 1 98.38 58 PHE B O 1
ATOM 4129 N N . TYR B 1 59 ? -4.703 -29.344 -20.75 1 98.81 59 TYR B N 1
ATOM 4130 C CA . TYR B 1 59 ? -3.59 -28.406 -20.906 1 98.81 59 TYR B CA 1
ATOM 4131 C C . TYR B 1 59 ? -3.852 -27.438 -22.047 1 98.81 59 TYR B C 1
ATOM 4133 O O . TYR B 1 59 ? -4.68 -27.703 -22.922 1 98.81 59 TYR B O 1
ATOM 4141 N N . TRP B 1 60 ? -3.275 -26.297 -21.984 1 98.88 60 TRP B N 1
ATOM 4142 C CA . TRP B 1 60 ? -3.193 -25.312 -23.062 1 98.88 60 TRP B CA 1
ATOM 4143 C C . TRP B 1 60 ? -1.756 -24.844 -23.266 1 98.88 60 TRP B C 1
ATOM 4145 O O . TRP B 1 60 ? -1.182 -24.188 -22.375 1 98.88 60 TRP B O 1
ATOM 4155 N N . LEU B 1 61 ? -1.145 -25.234 -24.375 1 98.81 61 LEU B N 1
ATOM 4156 C CA . LEU B 1 61 ? 0.197 -24.797 -24.766 1 98.81 61 LEU B CA 1
ATOM 4157 C C . LEU B 1 61 ? 0.14 -23.594 -25.703 1 98.81 61 LEU B C 1
ATOM 4159 O O . LEU B 1 61 ? -0.55 -23.641 -26.719 1 98.81 61 LEU B O 1
ATOM 4163 N N . THR B 1 62 ? 0.787 -22.562 -25.297 1 98.69 62 THR B N 1
ATOM 4164 C CA . THR B 1 62 ? 1.056 -21.453 -26.203 1 98.69 62 THR B CA 1
ATOM 4165 C C . THR B 1 62 ? 2.541 -21.375 -26.547 1 98.69 62 THR B C 1
ATOM 4167 O O . THR B 1 62 ? 3.377 -21.141 -25.672 1 98.69 62 THR B O 1
ATOM 4170 N N . GLU B 1 63 ? 2.863 -21.625 -27.766 1 98.44 63 GLU B N 1
ATOM 4171 C CA . GLU B 1 63 ? 4.266 -21.609 -28.172 1 98.44 63 GLU B CA 1
ATOM 4172 C C . GLU B 1 63 ? 4.852 -20.203 -28.078 1 98.44 63 GLU B C 1
ATOM 4174 O O . GLU B 1 63 ? 4.113 -19.203 -28.062 1 98.44 63 GLU B O 1
ATOM 4179 N N . ALA B 1 64 ? 6.141 -20.156 -28 1 98.5 64 ALA B N 1
ATOM 4180 C CA . ALA B 1 64 ? 6.832 -18.875 -27.906 1 98.5 64 ALA B CA 1
ATOM 4181 C C . ALA B 1 64 ? 6.543 -18.016 -29.141 1 98.5 64 ALA B C 1
ATOM 4183 O O . ALA B 1 64 ? 6.492 -18.516 -30.266 1 98.5 64 ALA B O 1
ATOM 4184 N N . ALA B 1 65 ? 6.285 -16.75 -28.859 1 97.25 65 ALA B N 1
ATOM 4185 C CA . ALA B 1 65 ? 5.992 -15.797 -29.938 1 97.25 65 ALA B CA 1
ATOM 4186 C C . ALA B 1 65 ? 7.273 -15.336 -30.625 1 97.25 65 ALA B C 1
ATOM 4188 O O . ALA B 1 65 ? 7.609 -14.148 -30.578 1 97.25 65 ALA B O 1
ATOM 4189 N N . THR B 1 66 ? 7.93 -16.234 -31.125 1 94.31 66 THR B N 1
ATOM 4190 C CA . THR B 1 66 ? 9.164 -16.016 -31.875 1 94.31 66 THR B CA 1
ATOM 4191 C C . THR B 1 66 ? 9.18 -16.859 -33.156 1 94.31 66 THR B C 1
ATOM 4193 O O . THR B 1 66 ? 8.391 -17.797 -33.281 1 94.31 66 THR B O 1
ATOM 4196 N N . PRO B 1 67 ? 10.055 -16.594 -34.062 1 89.81 67 PRO B N 1
ATOM 4197 C CA . PRO B 1 67 ? 10.141 -17.391 -35.312 1 89.81 67 PRO B CA 1
ATOM 4198 C C . PRO B 1 67 ? 10.609 -18.828 -35.031 1 89.81 67 PRO B C 1
ATOM 4200 O O . PRO B 1 67 ? 10.328 -19.719 -35.844 1 89.81 67 PRO B O 1
ATOM 4203 N N . ASN B 1 68 ? 11.32 -18.953 -33.906 1 91.94 68 ASN B N 1
ATOM 4204 C CA . ASN B 1 68 ? 11.828 -20.297 -33.594 1 91.94 68 ASN B CA 1
ATOM 4205 C C . ASN B 1 68 ? 11.461 -20.719 -32.188 1 91.94 68 ASN B C 1
ATOM 4207 O O . ASN B 1 68 ? 12.336 -20.828 -31.312 1 91.94 68 ASN B O 1
ATOM 4211 N N . PRO B 1 69 ? 10.25 -21.094 -31.984 1 94.44 69 PRO B N 1
ATOM 4212 C CA . PRO B 1 69 ? 9.82 -21.484 -30.641 1 94.44 69 PRO B CA 1
ATOM 4213 C C . PRO B 1 69 ? 10.586 -22.688 -30.094 1 94.44 69 PRO B C 1
ATOM 4215 O O . PRO B 1 69 ? 10.648 -22.891 -28.875 1 94.44 69 PRO B O 1
ATOM 4218 N N . LEU B 1 70 ? 11.234 -23.469 -30.953 1 91.88 70 LEU B N 1
ATOM 4219 C CA . LEU B 1 70 ? 11.953 -24.688 -30.578 1 91.88 70 LEU B CA 1
ATOM 4220 C C . LEU B 1 70 ? 13.211 -24.344 -29.781 1 91.88 70 LEU B C 1
ATOM 4222 O O . LEU B 1 70 ? 13.758 -25.203 -29.078 1 91.88 70 LEU B O 1
ATOM 4226 N N . LEU B 1 71 ? 13.641 -23.141 -29.875 1 93.69 71 LEU B N 1
ATOM 4227 C CA . LEU B 1 71 ? 14.867 -22.734 -29.188 1 93.69 71 LEU B CA 1
ATOM 4228 C C . LEU B 1 71 ? 14.555 -22.125 -27.828 1 93.69 71 LEU B C 1
ATOM 4230 O O . LEU B 1 71 ? 15.461 -21.844 -27.047 1 93.69 71 LEU B O 1
ATOM 4234 N N . LYS B 1 72 ? 13.297 -22 -27.516 1 97.81 72 LYS B N 1
ATOM 4235 C CA . LYS B 1 72 ? 12.898 -21.406 -26.25 1 97.81 72 LYS B CA 1
ATOM 4236 C C . LYS B 1 72 ? 12.531 -22.469 -25.219 1 97.81 72 LYS B C 1
ATOM 4238 O O . LYS B 1 72 ? 12.07 -23.562 -25.578 1 97.81 72 LYS B O 1
ATOM 4243 N N . PRO B 1 73 ? 12.766 -22.141 -23.984 1 98.56 73 PRO B N 1
ATOM 4244 C CA . PRO B 1 73 ? 12.43 -23.125 -22.938 1 98.56 73 PRO B CA 1
ATOM 4245 C C . PRO B 1 73 ? 10.93 -23.375 -22.828 1 98.56 73 PRO B C 1
ATOM 4247 O O . PRO B 1 73 ? 10.133 -22.641 -23.422 1 98.56 73 PRO B O 1
ATOM 4250 N N . LEU B 1 74 ? 10.617 -24.5 -22.141 1 98.88 74 LEU B N 1
ATOM 4251 C CA . LEU B 1 74 ? 9.25 -24.828 -21.734 1 98.88 74 LEU B CA 1
ATOM 4252 C C . LEU B 1 74 ? 9 -24.422 -20.281 1 98.88 74 LEU B C 1
ATOM 4254 O O . LEU B 1 74 ? 9.82 -24.703 -19.406 1 98.88 74 LEU B O 1
ATOM 4258 N N . VAL B 1 75 ? 7.922 -23.703 -20.031 1 98.94 75 VAL B N 1
ATOM 4259 C CA . VAL B 1 75 ? 7.523 -23.328 -18.672 1 98.94 75 VAL B CA 1
ATOM 4260 C C . VAL B 1 75 ? 6.125 -23.875 -18.375 1 98.94 75 VAL B C 1
ATOM 4262 O O . VAL B 1 75 ? 5.18 -23.594 -19.125 1 98.94 75 VAL B O 1
ATOM 4265 N N . LEU B 1 76 ? 6.027 -24.625 -17.344 1 98.94 76 LEU B N 1
ATOM 4266 C CA . LEU B 1 76 ? 4.727 -25.047 -16.812 1 98.94 76 LEU B CA 1
ATOM 4267 C C . LEU B 1 76 ? 4.195 -24.016 -15.812 1 98.94 76 LEU B C 1
ATOM 4269 O O . LEU B 1 76 ? 4.918 -23.594 -14.914 1 98.94 76 LEU B O 1
ATOM 4273 N N . TRP B 1 77 ? 2.984 -23.609 -16.016 1 98.94 77 TRP B N 1
ATOM 4274 C CA . TRP B 1 77 ? 2.34 -22.703 -15.07 1 98.94 77 TRP B CA 1
ATOM 4275 C C . TRP B 1 77 ? 1.259 -23.422 -14.273 1 98.94 77 TRP B C 1
ATOM 4277 O O . TRP B 1 77 ? 0.373 -24.062 -14.844 1 98.94 77 TRP B O 1
ATOM 4287 N N . LEU B 1 78 ? 1.332 -23.219 -12.93 1 98.75 78 LEU B N 1
ATOM 4288 C CA . LEU B 1 78 ? 0.343 -23.797 -12.0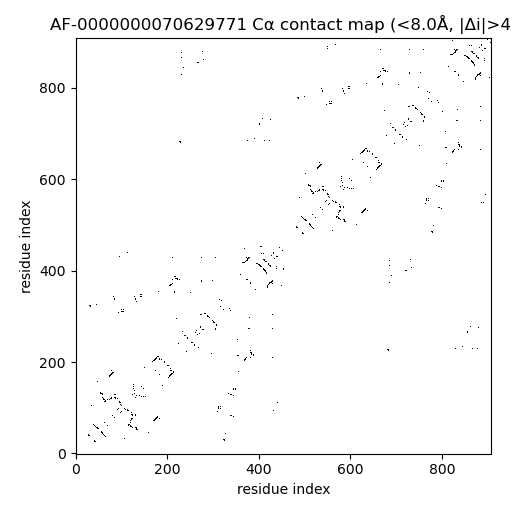23 1 98.75 78 LEU B CA 1
ATOM 4289 C C . LEU B 1 78 ? -0.236 -22.719 -11.109 1 98.75 78 LEU B C 1
ATOM 4291 O O . LEU B 1 78 ? 0.484 -22.141 -10.289 1 98.75 78 LEU B O 1
ATOM 4295 N N . ASN B 1 79 ? -1.492 -22.516 -11.227 1 95.94 79 ASN B N 1
ATOM 4296 C CA . ASN B 1 79 ? -2.178 -21.688 -10.242 1 95.94 79 ASN B CA 1
ATOM 4297 C C . ASN B 1 79 ? -2.439 -22.438 -8.945 1 95.94 79 ASN B C 1
ATOM 4299 O O . ASN B 1 79 ? -2.465 -23.672 -8.938 1 95.94 79 ASN B O 1
ATOM 4303 N N . GLY B 1 80 ? -2.602 -21.656 -7.926 1 93.25 80 GLY B N 1
ATOM 4304 C CA . GLY B 1 80 ? -2.869 -22.266 -6.637 1 93.25 80 GLY B CA 1
ATOM 4305 C C . GLY B 1 80 ? -4.344 -22.516 -6.391 1 93.25 80 GLY B C 1
ATOM 4306 O O . GLY B 1 80 ? -5.027 -23.094 -7.238 1 93.25 80 GLY B O 1
ATOM 4307 N N . GLY B 1 81 ? -4.695 -22.141 -5.426 1 87.94 81 GLY B N 1
ATOM 4308 C CA . GLY B 1 81 ? -6.02 -22.391 -4.887 1 87.94 81 GLY B CA 1
ATOM 4309 C C . GLY B 1 81 ? -5.992 -22.906 -3.461 1 87.94 81 GLY B C 1
ATOM 4310 O O . GLY B 1 81 ? -5.73 -22.156 -2.527 1 87.94 81 GLY B O 1
ATOM 4311 N N . PRO B 1 82 ? -5.891 -24.062 -3.254 1 90.75 82 PRO B N 1
ATOM 4312 C CA . PRO B 1 82 ? -5.875 -25.141 -4.258 1 90.75 82 PRO B CA 1
ATOM 4313 C C . PRO B 1 82 ? -7.172 -25.219 -5.059 1 90.75 82 PRO B C 1
ATOM 4315 O O . PRO B 1 82 ? -8.18 -24.625 -4.664 1 90.75 82 PRO B O 1
ATOM 4318 N N . GLY B 1 83 ? -7.012 -25.797 -6.227 1 92 83 GLY B N 1
ATOM 4319 C CA . GLY B 1 83 ? -8.203 -26.109 -7 1 92 83 GLY B CA 1
ATOM 4320 C C . GLY B 1 83 ? -8.625 -25.016 -7.945 1 92 83 GLY B C 1
ATOM 4321 O O . GLY B 1 83 ? -9.789 -24.922 -8.32 1 92 83 GLY B O 1
ATOM 4322 N N . CYS B 1 84 ? -7.68 -24.141 -8.25 1 93.12 84 CYS B N 1
ATOM 4323 C CA . CYS B 1 84 ? -8.031 -23.062 -9.172 1 93.12 84 CYS B CA 1
ATOM 4324 C C . CYS B 1 84 ? -7.355 -23.266 -10.531 1 93.12 84 CYS B C 1
ATOM 4326 O O . CYS B 1 84 ? -6.234 -23.766 -10.594 1 93.12 84 CYS B O 1
ATOM 4328 N N . SER B 1 85 ? -8.016 -22.812 -11.547 1 96.25 85 SER B N 1
ATOM 4329 C CA . SER B 1 85 ? -7.664 -23.094 -12.938 1 96.25 85 SER B CA 1
ATOM 4330 C C . SER B 1 85 ? -6.516 -22.219 -13.406 1 96.25 85 SER B C 1
ATOM 4332 O O . SER B 1 85 ? -6.566 -21 -13.273 1 96.25 85 SER B O 1
ATOM 4334 N N . SER B 1 86 ? -5.516 -22.812 -14.023 1 98.19 86 SER B N 1
ATOM 4335 C CA . SER B 1 86 ? -4.418 -22.094 -14.648 1 98.19 86 SER B CA 1
ATOM 4336 C C . SER B 1 86 ? -4.883 -21.359 -15.906 1 98.19 86 SER B C 1
ATOM 4338 O O . SER B 1 86 ? -4.293 -20.344 -16.297 1 98.19 86 SER B O 1
ATOM 4340 N N . ILE B 1 87 ? -5.902 -21.844 -16.516 1 97.69 87 ILE B N 1
ATOM 4341 C CA . ILE B 1 87 ? -6.445 -21.219 -17.719 1 97.69 87 ILE B CA 1
ATOM 4342 C C . ILE B 1 87 ? -7.25 -19.984 -17.328 1 97.69 87 ILE B C 1
ATOM 4344 O O . ILE B 1 87 ? -7.102 -18.922 -17.953 1 97.69 87 ILE B O 1
ATOM 4348 N N . ALA B 1 88 ? -8.031 -20.125 -16.297 1 95.12 88 ALA B N 1
ATOM 4349 C CA . ALA B 1 88 ? -8.883 -19.016 -15.883 1 95.12 88 ALA B CA 1
ATOM 4350 C C . ALA B 1 88 ? -8.047 -17.844 -15.383 1 95.12 88 ALA B C 1
ATOM 4352 O O . ALA B 1 88 ? -8.391 -16.672 -15.617 1 95.12 88 ALA B O 1
ATOM 4353 N N . TYR B 1 89 ? -6.988 -18.141 -14.68 1 94.81 89 TYR B N 1
ATOM 4354 C CA . TYR B 1 89 ? -6.199 -17.078 -14.062 1 94.81 89 TYR B CA 1
ATOM 4355 C C . TYR B 1 89 ? -4.918 -16.828 -14.844 1 94.81 89 TYR B C 1
ATOM 4357 O O . TYR B 1 89 ? -4.844 -15.891 -15.648 1 94.81 89 TYR B O 1
ATOM 4365 N N . GLY B 1 90 ? -3.986 -17.734 -14.758 1 97.44 90 GLY B N 1
ATOM 4366 C CA . GLY B 1 90 ? -2.688 -17.594 -15.391 1 97.44 90 GLY B CA 1
ATOM 4367 C C . GLY B 1 90 ? -2.781 -17.203 -16.859 1 97.44 90 GLY B C 1
ATOM 4368 O O . GLY B 1 90 ? -2.217 -16.188 -17.266 1 97.44 90 GLY B O 1
ATOM 4369 N N . ALA B 1 91 ? -3.545 -17.906 -17.578 1 98.06 91 ALA B N 1
ATOM 4370 C CA . ALA B 1 91 ? -3.619 -17.688 -19.016 1 98.06 91 ALA B CA 1
ATOM 4371 C C . ALA B 1 91 ? -4.465 -16.453 -19.344 1 98.06 91 ALA B C 1
ATOM 4373 O O . ALA B 1 91 ? -4.082 -15.641 -20.172 1 98.06 91 ALA B O 1
ATOM 4374 N N . SER B 1 92 ? -5.535 -16.297 -18.672 1 95.44 92 SER B N 1
ATOM 4375 C CA . SER B 1 92 ? -6.52 -15.32 -19.125 1 95.44 92 SER B CA 1
ATOM 4376 C C . SER B 1 92 ? -6.312 -13.969 -18.438 1 95.44 92 SER B C 1
ATOM 4378 O O . SER B 1 92 ? -6.695 -12.93 -18.969 1 95.44 92 SER B O 1
ATOM 4380 N N . GLU B 1 93 ? -5.66 -14.039 -17.266 1 93.75 93 GLU B N 1
ATOM 4381 C CA . GLU B 1 93 ? -5.617 -12.797 -16.5 1 93.75 93 GLU B CA 1
ATOM 4382 C C . GLU B 1 93 ? -4.184 -12.344 -16.266 1 93.75 93 GLU B C 1
ATOM 4384 O O . GLU B 1 93 ? -3.932 -11.164 -16.016 1 93.75 93 GLU B O 1
ATOM 4389 N N . GLU B 1 94 ? -3.27 -13.203 -16.328 1 96.75 94 GLU B N 1
ATOM 4390 C CA . GLU B 1 94 ? -1.939 -12.859 -15.836 1 96.75 94 GLU B CA 1
ATOM 4391 C C . GLU B 1 94 ? -0.897 -12.945 -16.953 1 96.75 94 GLU B C 1
ATOM 4393 O O . GLU B 1 94 ? -0.54 -11.93 -17.547 1 96.75 94 GLU B O 1
ATOM 4398 N N . ILE B 1 95 ? -0.467 -14.102 -17.375 1 98.62 95 ILE B N 1
ATOM 4399 C CA . ILE B 1 95 ? 0.786 -14.188 -18.109 1 98.62 95 ILE B CA 1
ATOM 4400 C C . ILE B 1 95 ? 0.509 -14.664 -19.531 1 98.62 95 ILE B C 1
ATOM 4402 O O . ILE B 1 95 ? 1.404 -14.656 -20.391 1 98.62 95 ILE B O 1
ATOM 4406 N N . GLY B 1 96 ? -0.698 -15.047 -19.859 1 98.56 96 GLY B N 1
ATOM 4407 C CA . GLY B 1 96 ? -1.036 -15.586 -21.156 1 98.56 96 GLY B CA 1
ATOM 4408 C C . GLY B 1 96 ? -1.029 -14.531 -22.25 1 98.56 96 GLY B C 1
ATOM 4409 O O . GLY B 1 96 ? -0.932 -13.336 -21.969 1 98.56 96 GLY B O 1
ATOM 4410 N N . PRO B 1 97 ? -1.15 -14.953 -23.484 1 98.38 97 PRO B N 1
ATOM 4411 C CA . PRO B 1 97 ? -1.039 -14.039 -24.609 1 98.38 97 PRO B CA 1
ATOM 4412 C C . PRO B 1 97 ? -2.301 -13.203 -24.828 1 98.38 97 PRO B C 1
ATOM 4414 O O . PRO B 1 97 ? -2.254 -12.164 -25.484 1 98.38 97 PRO B O 1
ATOM 4417 N N . PHE B 1 98 ? -3.461 -13.711 -24.234 1 97.5 98 PHE B N 1
ATOM 4418 C CA . PHE B 1 98 ? -4.723 -13.039 -24.516 1 97.5 98 PHE B CA 1
ATOM 4419 C C . PHE B 1 98 ? -5.375 -12.555 -23.219 1 97.5 98 PHE B C 1
ATOM 4421 O O . PHE B 1 98 ? -5.27 -13.211 -22.188 1 97.5 98 PHE B O 1
ATOM 4428 N N . ARG B 1 99 ? -5.988 -11.422 -23.359 1 95.12 99 ARG B N 1
ATOM 4429 C CA . ARG B 1 99 ? -6.898 -10.898 -22.344 1 95.12 99 ARG B CA 1
ATOM 4430 C C . ARG B 1 99 ? -8.336 -10.875 -22.859 1 95.12 99 ARG B C 1
ATOM 4432 O O . ARG B 1 99 ? -8.57 -10.688 -24.047 1 95.12 99 ARG B O 1
ATOM 4439 N N . ILE B 1 100 ? -9.172 -11.078 -21.938 1 94 100 ILE B N 1
ATOM 4440 C CA . ILE B 1 100 ? -10.578 -11.117 -22.328 1 94 100 ILE B CA 1
ATOM 4441 C C . ILE B 1 100 ? -11.18 -9.719 -22.203 1 94 100 ILE B C 1
ATOM 4443 O O . ILE B 1 100 ? -11.078 -9.086 -21.141 1 94 100 ILE B O 1
ATOM 4447 N N . ASN B 1 101 ? -11.75 -9.266 -23.219 1 90.62 101 ASN B N 1
ATOM 4448 C CA . ASN B 1 101 ? -12.406 -7.965 -23.188 1 90.62 101 ASN B CA 1
ATOM 4449 C C . ASN B 1 101 ? -13.609 -7.961 -22.25 1 90.62 101 ASN B C 1
ATOM 4451 O O . ASN B 1 101 ? -14.156 -9.016 -21.938 1 90.62 101 ASN B O 1
ATOM 4455 N N . LYS B 1 102 ? -14.117 -6.828 -21.875 1 82.81 102 LYS B N 1
ATOM 4456 C CA . LYS B 1 102 ? -15.203 -6.645 -20.906 1 82.81 102 LYS B CA 1
ATOM 4457 C C . LYS B 1 102 ? -16.484 -7.301 -21.406 1 82.81 102 LYS B C 1
ATOM 4459 O O . LYS B 1 102 ? -17.281 -7.789 -20.609 1 82.81 102 LYS B O 1
ATOM 4464 N N . ASN B 1 103 ? -16.625 -7.355 -22.688 1 80.06 103 ASN B N 1
ATOM 4465 C CA . ASN B 1 103 ? -17.828 -7.934 -23.266 1 80.06 103 ASN B CA 1
ATOM 4466 C C . ASN B 1 103 ? -17.797 -9.461 -23.234 1 80.06 103 ASN B C 1
ATOM 4468 O O . ASN B 1 103 ? -18.797 -10.117 -23.531 1 80.06 103 ASN B O 1
ATOM 4472 N N . ALA B 1 104 ? -16.672 -10.039 -22.922 1 82.19 104 ALA B N 1
ATOM 4473 C CA . ALA B 1 104 ? -16.422 -11.477 -22.781 1 82.19 104 ALA B CA 1
ATOM 4474 C C . ALA B 1 104 ? -16.609 -12.188 -24.125 1 82.19 104 ALA B C 1
ATOM 4476 O O . ALA B 1 104 ? -16.891 -13.391 -24.156 1 82.19 104 ALA B O 1
ATOM 4477 N N . PHE B 1 105 ? -16.453 -11.461 -25.266 1 86.88 105 PHE B N 1
ATOM 4478 C CA . PHE B 1 105 ? -16.672 -12.07 -26.578 1 86.88 105 PHE B CA 1
ATOM 4479 C C . PHE B 1 105 ? -15.414 -11.984 -27.438 1 86.88 105 PHE B C 1
ATOM 4481 O O . PHE B 1 105 ? -15.266 -12.727 -28.406 1 86.88 105 PHE B O 1
ATOM 4488 N N . SER B 1 106 ? -14.625 -11.109 -27.016 1 92.81 106 SER B N 1
ATOM 4489 C CA . SER B 1 106 ? -13.414 -10.93 -27.812 1 92.81 106 SER B CA 1
ATOM 4490 C C . SER B 1 106 ? -12.18 -10.875 -26.922 1 92.81 106 SER B C 1
ATOM 4492 O O . SER B 1 106 ? -12.281 -10.68 -25.719 1 92.81 106 SER B O 1
ATOM 4494 N N . LEU B 1 107 ? -11.07 -11.172 -27.578 1 96.69 107 LEU B N 1
ATOM 4495 C CA . LEU B 1 107 ? -9.773 -11.188 -26.922 1 96.69 107 LEU B CA 1
ATOM 4496 C C . LEU B 1 107 ? -8.867 -10.102 -27.469 1 96.69 107 LEU B C 1
ATOM 4498 O O . LEU B 1 107 ? -9.055 -9.641 -28.609 1 96.69 107 LEU B O 1
ATOM 4502 N N . TYR B 1 108 ? -7.973 -9.578 -26.703 1 95.94 108 TYR B N 1
ATOM 4503 C CA . TYR B 1 108 ? -6.906 -8.695 -27.172 1 95.94 108 TYR B CA 1
ATOM 4504 C C . TYR B 1 108 ? -5.551 -9.164 -26.656 1 95.94 108 TYR B C 1
ATOM 4506 O O . TYR B 1 108 ? -5.477 -9.93 -25.688 1 95.94 108 TYR B O 1
ATOM 4514 N N . LEU B 1 109 ? -4.523 -8.727 -27.281 1 97.38 109 LEU B N 1
ATOM 4515 C CA . LEU B 1 109 ? -3.186 -9.219 -26.969 1 97.38 109 LEU B CA 1
ATOM 4516 C C . LEU B 1 109 ? -2.676 -8.625 -25.656 1 97.38 109 LEU B C 1
ATOM 4518 O O . LEU B 1 109 ? -2.877 -7.438 -25.391 1 97.38 109 LEU B O 1
ATOM 4522 N N . ASN B 1 110 ? -2.092 -9.438 -24.875 1 97.56 110 ASN B N 1
ATOM 4523 C CA . ASN B 1 110 ? -1.356 -9.031 -23.672 1 97.56 110 ASN B CA 1
ATOM 4524 C C . ASN B 1 110 ? 0.043 -8.531 -24.031 1 97.56 110 ASN B C 1
ATOM 4526 O O . ASN B 1 110 ? 0.892 -9.312 -24.469 1 97.56 110 ASN B O 1
ATOM 4530 N N . LYS B 1 111 ? 0.327 -7.297 -23.75 1 97.06 111 LYS B N 1
ATOM 4531 C CA . LYS B 1 111 ? 1.601 -6.672 -24.094 1 97.06 111 LYS B CA 1
ATOM 4532 C C . LYS B 1 111 ? 2.758 -7.344 -23.359 1 97.06 111 LYS B C 1
ATOM 4534 O O . LYS B 1 111 ? 3.879 -7.391 -23.875 1 97.06 111 LYS B O 1
ATOM 4539 N N . TYR B 1 112 ? 2.473 -7.93 -22.234 1 98 112 TYR B N 1
ATOM 4540 C CA . TYR B 1 112 ? 3.523 -8.508 -21.406 1 98 112 TYR B CA 1
ATOM 4541 C C . TYR B 1 112 ? 3.303 -10 -21.203 1 98 112 TYR B C 1
ATOM 4543 O O . TYR B 1 112 ? 3.457 -10.516 -20.094 1 98 112 TYR B O 1
ATOM 4551 N N . SER B 1 113 ? 2.922 -10.664 -22.25 1 98.5 113 SER B N 1
ATOM 4552 C CA . SER B 1 113 ? 2.734 -12.109 -22.203 1 98.5 113 SER B CA 1
ATOM 4553 C C . SER B 1 113 ? 4.066 -12.836 -22.047 1 98.5 113 SER B C 1
ATOM 4555 O O . SER B 1 113 ? 5.07 -12.43 -22.641 1 98.5 113 SER B O 1
ATOM 4557 N N . TRP B 1 114 ? 4.074 -13.852 -21.297 1 98.88 114 TRP B N 1
ATOM 4558 C CA . TRP B 1 114 ? 5.312 -14.555 -20.969 1 98.88 114 TRP B CA 1
ATOM 4559 C C . TRP B 1 114 ? 5.762 -15.422 -22.141 1 98.88 114 TRP B C 1
ATOM 4561 O O . TRP B 1 114 ? 6.938 -15.789 -22.234 1 98.88 114 TRP B O 1
ATOM 4571 N N . ASN B 1 115 ? 4.855 -15.711 -23.141 1 98.69 115 ASN B N 1
ATOM 4572 C CA . ASN B 1 115 ? 5.266 -16.547 -24.266 1 98.69 115 ASN B CA 1
ATOM 4573 C C . ASN B 1 115 ? 6.16 -15.781 -25.234 1 98.69 115 ASN B C 1
ATOM 4575 O O . ASN B 1 115 ? 6.652 -16.344 -26.203 1 98.69 115 ASN B O 1
ATOM 4579 N N . LYS B 1 116 ? 6.391 -14.562 -24.891 1 98.12 116 LYS B N 1
ATOM 4580 C CA . LYS B 1 116 ? 7.426 -13.836 -25.609 1 98.12 116 LYS B CA 1
ATOM 4581 C C . LYS B 1 116 ? 8.805 -14.43 -25.344 1 98.12 116 LYS B C 1
ATOM 4583 O O . LYS B 1 116 ? 9.719 -14.273 -26.156 1 98.12 116 LYS B O 1
ATOM 4588 N N . GLU B 1 117 ? 8.938 -15.164 -24.219 1 98.19 117 GLU B N 1
ATOM 4589 C CA . GLU B 1 117 ? 10.258 -15.617 -23.797 1 98.19 117 GLU B CA 1
ATOM 4590 C C . GLU B 1 117 ? 10.297 -17.125 -23.625 1 98.19 117 GLU B C 1
ATOM 4592 O O . GLU B 1 117 ? 11.367 -17.719 -23.484 1 98.19 117 GLU B O 1
ATOM 4597 N N . ALA B 1 118 ? 9.172 -17.781 -23.703 1 98.81 118 ALA B N 1
ATOM 4598 C CA . ALA B 1 118 ? 9.117 -19.219 -23.453 1 98.81 118 ALA B CA 1
ATOM 4599 C C . ALA B 1 118 ? 7.863 -19.844 -24.078 1 98.81 118 ALA B C 1
ATOM 4601 O O . ALA B 1 118 ? 6.941 -19.125 -24.469 1 98.81 118 ALA B O 1
ATOM 4602 N N . ASN B 1 119 ? 7.906 -21.125 -24.328 1 98.81 119 ASN B N 1
ATOM 4603 C CA . ASN B 1 119 ? 6.68 -21.906 -24.516 1 98.81 119 ASN B CA 1
ATOM 4604 C C . ASN B 1 119 ? 5.965 -22.141 -23.188 1 98.81 119 ASN B C 1
ATOM 4606 O O . ASN B 1 119 ? 6.559 -22.656 -22.234 1 98.81 119 ASN B O 1
ATOM 4610 N N . ILE B 1 120 ? 4.723 -21.703 -23.125 1 98.94 120 ILE B N 1
ATOM 4611 C CA . ILE B 1 120 ? 4.043 -21.766 -21.844 1 98.94 120 ILE B CA 1
ATOM 4612 C C . ILE B 1 120 ? 2.99 -22.875 -21.875 1 98.94 120 ILE B C 1
ATOM 4614 O O . ILE B 1 120 ? 2.121 -22.891 -22.75 1 98.94 120 ILE B O 1
ATOM 4618 N N . LEU B 1 121 ? 3.096 -23.734 -20.953 1 98.94 121 LEU B N 1
ATOM 4619 C CA . LEU B 1 121 ? 2.154 -24.828 -20.75 1 98.94 121 LEU B CA 1
ATOM 4620 C C . LEU B 1 121 ? 1.278 -24.578 -19.531 1 98.94 121 LEU B C 1
ATOM 4622 O O . LEU B 1 121 ? 1.741 -24.703 -18.391 1 98.94 121 LEU B O 1
ATOM 4626 N N . PHE B 1 122 ? 0.016 -24.188 -19.781 1 98.88 122 PHE B N 1
ATOM 4627 C CA . PHE B 1 122 ? -0.948 -24.031 -18.703 1 98.88 122 PHE B CA 1
ATOM 4628 C C . PHE B 1 122 ? -1.62 -25.359 -18.375 1 98.88 122 PHE B C 1
ATOM 4630 O O . PHE B 1 122 ? -2.109 -26.047 -19.266 1 98.88 122 PHE B O 1
ATOM 4637 N N . LEU B 1 123 ? -1.659 -25.672 -17.109 1 98.94 123 LEU B N 1
ATOM 4638 C CA . LEU B 1 123 ? -2.234 -26.953 -16.719 1 98.94 123 LEU B CA 1
ATOM 4639 C C . LEU B 1 123 ? -3.328 -26.766 -15.672 1 98.94 123 LEU B C 1
ATOM 4641 O O . LEU B 1 123 ? -3.08 -26.188 -14.609 1 98.94 123 LEU B O 1
ATOM 4645 N N . ASP B 1 124 ? -4.527 -27.172 -16.016 1 98.06 124 ASP B N 1
ATOM 4646 C CA . ASP B 1 124 ? -5.57 -27.266 -15.008 1 98.06 124 ASP B CA 1
ATOM 4647 C C . ASP B 1 124 ? -5.367 -28.5 -14.133 1 98.06 124 ASP B C 1
ATOM 4649 O O . ASP B 1 124 ? -5.605 -29.625 -14.57 1 98.06 124 ASP B O 1
ATOM 4653 N N . SER B 1 125 ? -4.938 -28.281 -13.023 1 97.19 125 SER B N 1
ATOM 4654 C CA . SER B 1 125 ? -4.629 -29.344 -12.062 1 97.19 125 SER B CA 1
ATOM 4655 C C . SER B 1 125 ? -5.086 -28.969 -10.656 1 97.19 125 SER B C 1
ATOM 4657 O O . SER B 1 125 ? -4.988 -27.812 -10.258 1 97.19 125 SER B O 1
ATOM 4659 N N . PRO B 1 126 ? -5.59 -30.062 -9.883 1 96.94 126 PRO B N 1
ATOM 4660 C CA . PRO B 1 126 ? -5.785 -31.484 -10.18 1 96.94 126 PRO B CA 1
ATOM 4661 C C . PRO B 1 126 ? -7.062 -31.766 -10.969 1 96.94 126 PRO B C 1
ATOM 4663 O O . PRO B 1 126 ? -7.684 -30.828 -11.484 1 96.94 126 PRO B O 1
ATOM 4666 N N . ALA B 1 127 ? -7.328 -33.062 -11.219 1 96.44 127 ALA B N 1
ATOM 4667 C CA . ALA B 1 127 ? -8.578 -33.438 -11.883 1 96.44 127 ALA B CA 1
ATOM 4668 C C . ALA B 1 127 ? -9.781 -32.844 -11.172 1 96.44 127 ALA B C 1
ATOM 4670 O O . ALA B 1 127 ? -9.891 -32.906 -9.945 1 96.44 127 ALA B O 1
ATOM 4671 N N . GLY B 1 128 ? -10.633 -32.188 -11.938 1 94.06 128 GLY B N 1
ATOM 4672 C CA . GLY B 1 128 ? -11.781 -31.469 -11.383 1 94.06 128 GLY B CA 1
ATOM 4673 C C . GLY B 1 128 ? -11.656 -29.969 -11.461 1 94.06 128 GLY B C 1
ATOM 4674 O O . GLY B 1 128 ? -12.625 -29.25 -11.234 1 94.06 128 GLY B O 1
ATOM 4675 N N . VAL B 1 129 ? -10.492 -29.5 -11.82 1 95.19 129 VAL B N 1
ATOM 4676 C CA . VAL B 1 129 ? -10.227 -28.078 -11.93 1 95.19 129 VAL B CA 1
ATOM 4677 C C . VAL B 1 129 ? -10.344 -27.641 -13.391 1 95.19 129 VAL B C 1
ATOM 4679 O O . VAL B 1 129 ? -9.773 -28.281 -14.281 1 95.19 129 VAL B O 1
ATOM 4682 N N . GLY B 1 130 ? -11.07 -26.531 -13.609 1 95.12 130 GLY B N 1
ATOM 4683 C CA . GLY B 1 130 ? -11.242 -26.047 -14.977 1 95.12 130 GLY B CA 1
ATOM 4684 C C . GLY B 1 130 ? -11.828 -27.094 -15.898 1 95.12 130 GLY B C 1
ATOM 4685 O O . GLY B 1 130 ? -12.891 -27.672 -15.617 1 95.12 130 GLY B O 1
ATOM 4686 N N . PHE B 1 131 ? -11.062 -27.406 -16.969 1 97.06 131 PHE B N 1
ATOM 4687 C CA . PHE B 1 131 ? -11.547 -28.375 -17.938 1 97.06 131 PHE B CA 1
ATOM 4688 C C . PHE B 1 131 ? -11.086 -29.781 -17.578 1 97.06 131 PHE B C 1
ATOM 4690 O O . PHE B 1 131 ? -11.531 -30.75 -18.188 1 97.06 131 PHE B O 1
ATOM 4697 N N . SER B 1 132 ? -10.164 -29.906 -16.625 1 96.88 132 SER B N 1
ATOM 4698 C CA . SER B 1 132 ? -9.75 -31.234 -16.203 1 96.88 132 SER B CA 1
ATOM 4699 C C . SER B 1 132 ? -10.891 -31.984 -15.531 1 96.88 132 SER B C 1
ATOM 4701 O O . SER B 1 132 ? -11.75 -31.375 -14.898 1 96.88 132 SER B O 1
ATOM 4703 N N . TYR B 1 133 ? -10.836 -33.344 -15.672 1 95.25 133 TYR B N 1
ATOM 4704 C CA . TYR B 1 133 ? -11.992 -34.062 -15.164 1 95.25 133 TYR B CA 1
ATOM 4705 C C . TYR B 1 133 ? -11.578 -35.438 -14.617 1 95.25 133 TYR B C 1
ATOM 4707 O O . TYR B 1 133 ? -10.438 -35.875 -14.797 1 95.25 133 TYR B O 1
ATOM 4715 N N . THR B 1 134 ? -12.453 -36 -13.891 1 95 134 THR B N 1
ATOM 4716 C CA . THR B 1 134 ? -12.398 -37.406 -13.438 1 95 134 THR B CA 1
ATOM 4717 C C . THR B 1 134 ? -13.734 -38.094 -13.672 1 95 134 THR B C 1
ATOM 4719 O O . THR B 1 134 ? -14.781 -37.469 -13.68 1 95 134 THR B O 1
ATOM 4722 N N . ASN B 1 135 ? -13.688 -39.375 -13.953 1 93.44 135 ASN B N 1
ATOM 4723 C CA . ASN B 1 135 ? -14.906 -40.188 -14.094 1 93.44 135 ASN B CA 1
ATOM 4724 C C . ASN B 1 135 ? -15.305 -40.812 -12.773 1 93.44 135 ASN B C 1
ATOM 4726 O O . ASN B 1 135 ? -16.25 -41.594 -12.719 1 93.44 135 ASN B O 1
ATOM 4730 N N . THR B 1 136 ? -14.57 -40.5 -11.773 1 94 136 THR B N 1
ATOM 4731 C CA . THR B 1 136 ? -14.844 -40.969 -10.414 1 94 136 THR B CA 1
ATOM 4732 C C . THR B 1 136 ? -15.125 -39.781 -9.484 1 94 136 THR B C 1
ATOM 4734 O O . THR B 1 136 ? -14.203 -39.094 -9.047 1 94 136 THR B O 1
ATOM 4737 N N . SER B 1 137 ? -16.328 -39.688 -9.062 1 89.75 137 SER B N 1
ATOM 4738 C CA . SER B 1 137 ? -16.797 -38.5 -8.359 1 89.75 137 SER B CA 1
ATOM 4739 C C . SER B 1 137 ? -16.094 -38.312 -7.02 1 89.75 137 SER B C 1
ATOM 4741 O O . SER B 1 137 ? -15.906 -37.219 -6.543 1 89.75 137 SER B O 1
ATOM 4743 N N . SER B 1 138 ? -15.688 -39.406 -6.395 1 92.75 138 SER B N 1
ATOM 4744 C CA . SER B 1 138 ? -15.039 -39.344 -5.09 1 92.75 138 SER B CA 1
ATOM 4745 C C . SER B 1 138 ? -13.695 -38.625 -5.176 1 92.75 138 SER B C 1
ATOM 4747 O O . SER B 1 138 ? -13.203 -38.094 -4.172 1 92.75 138 SER B O 1
ATOM 4749 N N . ASP B 1 139 ? -13.094 -38.562 -6.43 1 93.19 139 ASP B N 1
ATOM 4750 C CA . ASP B 1 139 ? -11.82 -37.875 -6.617 1 93.19 139 ASP B CA 1
ATOM 4751 C C . ASP B 1 139 ? -11.945 -36.406 -6.316 1 93.19 139 ASP B C 1
ATOM 4753 O O . ASP B 1 139 ? -10.961 -35.75 -5.953 1 93.19 139 ASP B O 1
ATOM 4757 N N . LEU B 1 140 ? -13.148 -35.844 -6.41 1 91.38 140 LEU B N 1
ATOM 4758 C CA . LEU B 1 140 ? -13.383 -34.438 -6.172 1 91.38 140 LEU B CA 1
ATOM 4759 C C . LEU B 1 140 ? -13.438 -34.125 -4.676 1 91.38 140 LEU B C 1
ATOM 4761 O O . LEU B 1 140 ? -13.344 -32.969 -4.266 1 91.38 140 LEU B O 1
ATOM 4765 N N . LYS B 1 141 ? -13.516 -35.156 -3.848 1 92.56 141 LYS B N 1
ATOM 4766 C CA . LYS B 1 141 ? -13.703 -34.969 -2.412 1 92.56 141 LYS B CA 1
ATOM 4767 C C . LYS B 1 141 ? -12.484 -35.469 -1.63 1 92.56 141 LYS B C 1
ATOM 4769 O O . LYS B 1 141 ? -12.469 -35.375 -0.399 1 92.56 141 LYS B O 1
ATOM 4774 N N . ASP B 1 142 ? -11.555 -35.969 -2.314 1 92.69 142 ASP B N 1
ATOM 4775 C CA . ASP B 1 142 ? -10.43 -36.5 -1.567 1 92.69 142 ASP B CA 1
ATOM 4776 C C . ASP B 1 142 ? -9.102 -36.125 -2.225 1 92.69 142 ASP B C 1
ATOM 4778 O O . ASP B 1 142 ? -8.102 -36.844 -2.061 1 92.69 142 ASP B O 1
ATOM 4782 N N . SER B 1 143 ? -9.102 -35.094 -3.068 1 93.31 143 SER B N 1
ATOM 4783 C CA . SER B 1 143 ? -7.867 -34.625 -3.67 1 93.31 143 SER B CA 1
ATOM 4784 C C . SER B 1 143 ? -6.953 -34 -2.621 1 93.31 143 SER B C 1
ATOM 4786 O O . SER B 1 143 ? -7.418 -33.531 -1.574 1 93.31 143 SER B O 1
ATOM 4788 N N . GLY B 1 144 ? -5.656 -34 -2.855 1 95.12 144 GLY B N 1
ATOM 4789 C CA . GLY B 1 144 ? -4.629 -33.406 -2.004 1 95.12 144 GLY B CA 1
ATOM 4790 C C . GLY B 1 144 ? -3.295 -33.25 -2.705 1 95.12 144 GLY B C 1
ATOM 4791 O O . GLY B 1 144 ? -3.189 -33.469 -3.91 1 95.12 144 GLY B O 1
ATOM 4792 N N . ASP B 1 145 ? -2.332 -32.875 -1.975 1 96.44 145 ASP B N 1
ATOM 4793 C CA . ASP B 1 145 ? -1.014 -32.562 -2.506 1 96.44 145 ASP B CA 1
ATOM 4794 C C . ASP B 1 145 ? -0.372 -33.781 -3.176 1 96.44 145 ASP B C 1
ATOM 4796 O O . ASP B 1 145 ? 0.168 -33.656 -4.281 1 96.44 145 ASP B O 1
ATOM 4800 N N . LYS B 1 146 ? -0.394 -34.875 -2.535 1 97.06 146 LYS B N 1
ATOM 4801 C CA . LYS B 1 146 ? 0.316 -36.062 -3.012 1 97.06 146 LYS B CA 1
ATOM 4802 C C . LYS B 1 146 ? -0.218 -36.5 -4.367 1 97.06 146 LYS B C 1
ATOM 4804 O O . LYS B 1 146 ? 0.556 -36.75 -5.301 1 97.06 146 LYS B O 1
ATOM 4809 N N . ARG B 1 147 ? -1.511 -36.656 -4.465 1 97.31 147 ARG B N 1
ATOM 4810 C CA . ARG B 1 147 ? -2.113 -37.062 -5.727 1 97.31 147 ARG B CA 1
ATOM 4811 C C . ARG B 1 147 ? -1.882 -36.031 -6.816 1 97.31 147 ARG B C 1
ATOM 4813 O O . ARG B 1 147 ? -1.644 -36.375 -7.977 1 97.31 147 ARG B O 1
ATOM 4820 N N . THR B 1 148 ? -2.023 -34.75 -6.414 1 98 148 THR B N 1
ATOM 4821 C CA . THR B 1 148 ? -1.815 -33.656 -7.371 1 98 148 THR B CA 1
ATOM 4822 C C . THR B 1 148 ? -0.415 -33.75 -7.973 1 98 148 THR B C 1
ATOM 4824 O O . THR B 1 148 ? -0.25 -33.625 -9.188 1 98 148 THR B O 1
ATOM 4827 N N . ALA B 1 149 ? 0.616 -33.969 -7.176 1 98.5 149 ALA B N 1
ATOM 4828 C CA . ALA B 1 149 ? 1.999 -34.031 -7.637 1 98.5 149 ALA B CA 1
ATOM 4829 C C . ALA B 1 149 ? 2.211 -35.281 -8.508 1 98.5 149 ALA B C 1
ATOM 4831 O O . ALA B 1 149 ? 2.879 -35.219 -9.547 1 98.5 149 ALA B O 1
ATOM 4832 N N . SER B 1 150 ? 1.65 -36.406 -8.125 1 98.38 150 SER B N 1
ATOM 4833 C CA . SER B 1 150 ? 1.798 -37.625 -8.875 1 98.38 150 SER B CA 1
ATOM 4834 C C . SER B 1 150 ? 1.127 -37.531 -10.242 1 98.38 150 SER B C 1
ATOM 4836 O O . SER B 1 150 ? 1.703 -37.938 -11.25 1 98.38 150 SER B O 1
ATOM 4838 N N . ASP B 1 151 ? -0.091 -37.031 -10.219 1 98.75 151 ASP B N 1
ATOM 4839 C CA . ASP B 1 151 ? -0.815 -36.875 -11.477 1 98.75 151 ASP B CA 1
ATOM 4840 C C . ASP B 1 151 ? -0.102 -35.875 -12.398 1 98.75 151 ASP B C 1
ATOM 4842 O O . ASP B 1 151 ? -0.082 -36.094 -13.617 1 98.75 151 ASP B O 1
ATOM 4846 N N . ALA B 1 152 ? 0.475 -34.875 -11.836 1 98.88 152 ALA B N 1
ATOM 4847 C CA . ALA B 1 152 ? 1.181 -33.875 -12.641 1 98.88 152 ALA B CA 1
ATOM 4848 C C . ALA B 1 152 ? 2.424 -34.469 -13.289 1 98.88 152 ALA B C 1
ATOM 4850 O O . ALA B 1 152 ? 2.744 -34.188 -14.438 1 98.88 152 ALA B O 1
ATOM 4851 N N . LEU B 1 153 ? 3.164 -35.312 -12.547 1 98.81 153 LEU B N 1
ATOM 4852 C CA . LEU B 1 153 ? 4.316 -35.969 -13.125 1 98.81 153 LEU B CA 1
ATOM 4853 C C . LEU B 1 153 ? 3.883 -36.906 -14.266 1 98.81 153 LEU B C 1
ATOM 4855 O O . LEU B 1 153 ? 4.5 -36.906 -15.328 1 98.81 153 LEU B O 1
ATOM 4859 N N . ARG B 1 154 ? 2.818 -37.688 -14.07 1 98.69 154 ARG B N 1
ATOM 4860 C CA . ARG B 1 154 ? 2.309 -38.562 -15.109 1 98.69 154 ARG B CA 1
ATOM 4861 C C . ARG B 1 154 ? 1.883 -37.781 -16.344 1 98.69 154 ARG B C 1
ATOM 4863 O O . ARG B 1 154 ? 2.107 -38.188 -17.469 1 98.69 154 ARG B O 1
ATOM 4870 N N . PHE B 1 155 ? 1.231 -36.688 -16.062 1 98.88 155 PHE B N 1
ATOM 4871 C CA . PHE B 1 155 ? 0.852 -35.812 -17.156 1 98.88 155 PHE B CA 1
ATOM 4872 C C . PHE B 1 155 ? 2.07 -35.406 -17.984 1 98.88 155 PHE B C 1
ATOM 4874 O O . PHE B 1 155 ? 2.045 -35.531 -19.219 1 98.88 155 PHE B O 1
ATOM 4881 N N . LEU B 1 156 ? 3.135 -34.906 -17.297 1 98.88 156 LEU B N 1
ATOM 4882 C CA . LEU B 1 156 ? 4.32 -34.406 -18 1 98.88 156 LEU B CA 1
ATOM 4883 C C . LEU B 1 156 ? 4.949 -35.531 -18.828 1 98.88 156 LEU B C 1
ATOM 4885 O O . LEU B 1 156 ? 5.34 -35.312 -19.984 1 98.88 156 LEU B O 1
ATOM 4889 N N . ILE B 1 157 ? 5.027 -36.719 -18.328 1 98.25 157 ILE B N 1
ATOM 4890 C CA . ILE B 1 157 ? 5.629 -37.844 -19.031 1 98.25 157 ILE B CA 1
ATOM 4891 C C . ILE B 1 157 ? 4.82 -38.188 -20.281 1 98.25 157 ILE B C 1
ATOM 4893 O O . ILE B 1 157 ? 5.375 -38.312 -21.375 1 98.25 157 ILE B O 1
ATOM 4897 N N . ARG B 1 158 ? 3.541 -38.219 -20.141 1 98.5 158 ARG B N 1
ATOM 4898 C CA . ARG B 1 158 ? 2.678 -38.594 -21.25 1 98.5 158 ARG B CA 1
ATOM 4899 C C . ARG B 1 158 ? 2.553 -37.469 -22.266 1 98.5 158 ARG B C 1
ATOM 4901 O O . ARG B 1 158 ? 2.459 -37.688 -23.469 1 98.5 158 ARG B O 1
ATOM 4908 N N . TRP B 1 159 ? 2.492 -36.281 -21.734 1 98.69 159 TRP B N 1
ATOM 4909 C CA . TRP B 1 159 ? 2.398 -35.125 -22.609 1 98.69 159 TRP B CA 1
ATOM 4910 C C . TRP B 1 159 ? 3.646 -35 -23.484 1 98.69 159 TRP B C 1
ATOM 4912 O O . TRP B 1 159 ? 3.555 -34.688 -24.672 1 98.69 159 TRP B O 1
ATOM 4922 N N . MET B 1 160 ? 4.824 -35.219 -22.891 1 97.75 160 MET B N 1
ATOM 4923 C CA . MET B 1 160 ? 6.066 -35.125 -23.656 1 97.75 160 MET B CA 1
ATOM 4924 C C . MET B 1 160 ? 6.199 -36.281 -24.625 1 97.75 160 MET B C 1
ATOM 4926 O O . MET B 1 160 ? 6.941 -36.188 -25.609 1 97.75 160 MET B O 1
ATOM 4930 N N . SER B 1 161 ? 5.547 -37.344 -24.328 1 96.75 161 SER B N 1
ATOM 4931 C CA . SER B 1 161 ? 5.465 -38.438 -25.328 1 96.75 161 SER B CA 1
ATOM 4932 C C . SER B 1 161 ? 4.656 -38 -26.547 1 96.75 161 SER B C 1
ATOM 4934 O O . SER B 1 161 ? 4.996 -38.344 -27.672 1 96.75 161 SER B O 1
ATOM 4936 N N . ARG B 1 162 ? 3.646 -37.281 -26.328 1 97.38 162 ARG B N 1
ATOM 4937 C CA . ARG B 1 162 ? 2.811 -36.75 -27.406 1 97.38 162 ARG B CA 1
ATOM 4938 C C . ARG B 1 162 ? 3.496 -35.594 -28.109 1 97.38 162 ARG B C 1
ATOM 4940 O O . ARG B 1 162 ? 3.346 -35.438 -29.328 1 97.38 162 ARG B O 1
ATOM 4947 N N . PHE B 1 163 ? 4.258 -34.812 -27.344 1 97.56 163 PHE B N 1
ATOM 4948 C CA . PHE B 1 163 ? 5.016 -33.656 -27.875 1 97.56 163 PHE B CA 1
ATOM 4949 C C . PHE B 1 163 ? 6.512 -33.906 -27.688 1 97.56 163 PHE B C 1
ATOM 4951 O O . PHE B 1 163 ? 7.164 -33.156 -26.938 1 97.56 163 PHE B O 1
ATOM 4958 N N . PRO B 1 164 ? 7.105 -34.75 -28.422 1 96.19 164 PRO B N 1
ATOM 4959 C CA . PRO B 1 164 ? 8.492 -35.156 -28.188 1 96.19 164 PRO B CA 1
ATOM 4960 C C . PRO B 1 164 ? 9.492 -34.031 -28.438 1 96.19 164 PRO B C 1
ATOM 4962 O O . PRO B 1 164 ? 10.625 -34.094 -27.953 1 96.19 164 PRO B O 1
ATOM 4965 N N . GLN B 1 165 ? 9.109 -33 -29.234 1 95.44 165 GLN B N 1
ATOM 4966 C CA . GLN B 1 165 ? 10 -31.859 -29.5 1 95.44 165 GLN B CA 1
ATOM 4967 C C . GLN B 1 165 ? 10.305 -31.094 -28.219 1 95.44 165 GLN B C 1
ATOM 4969 O O . GLN B 1 165 ? 11.211 -30.25 -28.188 1 95.44 165 GLN B O 1
ATOM 4974 N N . TYR B 1 166 ? 9.602 -31.375 -27.156 1 97.38 166 TYR B N 1
ATOM 4975 C CA . TYR B 1 166 ? 9.852 -30.688 -25.891 1 97.38 166 TYR B CA 1
ATOM 4976 C C . TYR B 1 166 ? 10.695 -31.531 -24.953 1 97.38 166 TYR B C 1
ATOM 4978 O O . TYR B 1 166 ? 11.078 -31.094 -23.875 1 97.38 166 TYR B O 1
ATOM 4986 N N . LYS B 1 167 ? 10.969 -32.75 -25.312 1 96.69 167 LYS B N 1
ATOM 4987 C CA . LYS B 1 167 ? 11.938 -33.562 -24.562 1 96.69 167 LYS B CA 1
ATOM 4988 C C . LYS B 1 167 ? 13.32 -32.906 -24.609 1 96.69 167 LYS B C 1
ATOM 4990 O O . LYS B 1 167 ? 13.719 -32.344 -25.625 1 96.69 167 LYS B O 1
ATOM 4995 N N . TYR B 1 168 ? 14.016 -32.938 -23.516 1 96.38 168 TYR B N 1
ATOM 4996 C CA . TYR B 1 168 ? 15.391 -32.5 -23.328 1 96.38 168 TYR B CA 1
ATOM 4997 C C . TYR B 1 168 ? 15.508 -31 -23.422 1 96.38 168 TYR B C 1
ATOM 4999 O O . TYR B 1 168 ? 16.594 -30.438 -23.297 1 96.38 168 TYR B O 1
ATOM 5007 N N . ARG B 1 169 ? 14.328 -30.328 -23.625 1 96.75 169 ARG B N 1
ATOM 5008 C CA . ARG B 1 169 ? 14.305 -28.859 -23.578 1 96.75 169 ARG B CA 1
ATOM 5009 C C . ARG B 1 169 ? 14.398 -28.359 -22.141 1 96.75 169 ARG B C 1
ATOM 5011 O O . ARG B 1 169 ? 13.914 -29.016 -21.219 1 96.75 169 ARG B O 1
ATOM 5018 N N . GLU B 1 170 ? 15.133 -27.188 -22.016 1 98.25 170 GLU B N 1
ATOM 5019 C CA . GLU B 1 170 ? 15.094 -26.594 -20.672 1 98.25 170 GLU B CA 1
ATOM 5020 C C . GLU B 1 170 ? 13.656 -26.453 -20.172 1 98.25 170 GLU B C 1
ATOM 5022 O O . GLU B 1 170 ? 12.789 -25.969 -20.891 1 98.25 170 GLU B O 1
ATOM 5027 N N . PHE B 1 171 ? 13.445 -26.953 -18.969 1 98.81 171 PHE B N 1
ATOM 5028 C CA . PHE B 1 171 ? 12.094 -27 -18.422 1 98.81 171 PHE B CA 1
ATOM 5029 C C . PHE B 1 171 ? 12.039 -26.328 -17.062 1 98.81 171 PHE B C 1
ATOM 5031 O O . PHE B 1 171 ? 12.844 -26.625 -16.172 1 98.81 171 PHE B O 1
ATOM 5038 N N . TYR B 1 172 ? 11.141 -25.359 -16.875 1 98.94 172 TYR B N 1
ATOM 5039 C CA . TYR B 1 172 ? 10.906 -24.641 -15.617 1 98.94 172 TYR B CA 1
ATOM 5040 C C . TYR B 1 172 ? 9.453 -24.797 -15.18 1 98.94 172 TYR B C 1
ATOM 5042 O O . TYR B 1 172 ? 8.57 -25.047 -16 1 98.94 172 TYR B O 1
ATOM 5050 N N . ILE B 1 173 ? 9.227 -24.672 -13.906 1 98.94 173 ILE B N 1
ATOM 5051 C CA . ILE B 1 173 ? 7.871 -24.656 -13.367 1 98.94 173 ILE B CA 1
ATOM 5052 C C . ILE B 1 173 ? 7.629 -23.359 -12.602 1 98.94 173 ILE B C 1
ATOM 5054 O O . ILE B 1 173 ? 8.414 -23 -11.727 1 98.94 173 ILE B O 1
ATOM 5058 N N . CYS B 1 174 ? 6.59 -22.672 -12.953 1 98.94 174 CYS B N 1
ATOM 5059 C CA . CYS B 1 174 ? 6.199 -21.438 -12.281 1 98.94 174 CYS B CA 1
ATOM 5060 C C . CYS B 1 174 ? 4.781 -21.531 -11.727 1 98.94 174 CYS B C 1
ATOM 5062 O O . CYS B 1 174 ? 3.992 -22.359 -12.188 1 98.94 174 CYS B O 1
ATOM 5064 N N . GLY B 1 175 ? 4.496 -20.75 -10.758 1 98.69 175 GLY B N 1
ATOM 5065 C CA . GLY B 1 175 ? 3.16 -20.734 -10.18 1 98.69 175 GLY B CA 1
ATOM 5066 C C . GLY B 1 175 ? 2.959 -19.609 -9.172 1 98.69 175 GLY B C 1
ATOM 5067 O O . GLY B 1 175 ? 3.785 -18.703 -9.07 1 98.69 175 GLY B O 1
ATOM 5068 N N . GLU B 1 176 ? 1.828 -19.672 -8.531 1 96.94 176 GLU B N 1
ATOM 5069 C CA . GLU B 1 176 ? 1.444 -18.609 -7.605 1 96.94 176 GLU B CA 1
ATOM 5070 C C . GLU B 1 176 ? 0.542 -19.141 -6.496 1 96.94 176 GLU B C 1
ATOM 5072 O O . GLU B 1 176 ? -0.224 -20.078 -6.715 1 96.94 176 GLU B O 1
ATOM 5077 N N . SER B 1 177 ? 0.617 -18.531 -5.324 1 95.81 177 SER B N 1
ATOM 5078 C CA . SER B 1 177 ? -0.308 -18.844 -4.238 1 95.81 177 SER B CA 1
ATOM 5079 C C . SER B 1 177 ? -0.088 -20.25 -3.705 1 95.81 177 SER B C 1
ATOM 5081 O O . SER B 1 177 ? 1.038 -20.625 -3.373 1 95.81 177 SER B O 1
ATOM 5083 N N . TYR B 1 178 ? -1.104 -21.078 -3.703 1 95.75 178 TYR B N 1
ATOM 5084 C CA . TYR B 1 178 ? -0.973 -22.453 -3.211 1 95.75 178 TYR B CA 1
ATOM 5085 C C . TYR B 1 178 ? -0.022 -23.25 -4.09 1 95.75 178 TYR B C 1
ATOM 5087 O O . TYR B 1 178 ? 0.435 -24.328 -3.695 1 95.75 178 TYR B O 1
ATOM 5095 N N . ALA B 1 179 ? 0.319 -22.688 -5.223 1 97.88 179 ALA B N 1
ATOM 5096 C CA . ALA B 1 179 ? 1.372 -23.328 -6.012 1 97.88 179 ALA B CA 1
ATOM 5097 C C . ALA B 1 179 ? 2.693 -23.344 -5.25 1 97.88 179 ALA B C 1
ATOM 5099 O O . ALA B 1 179 ? 3.625 -24.062 -5.629 1 97.88 179 ALA B O 1
ATOM 5100 N N . GLY B 1 180 ? 2.729 -22.625 -4.176 1 98.25 180 GLY B N 1
ATOM 5101 C CA . GLY B 1 180 ? 3.828 -22.812 -3.242 1 98.25 180 GLY B CA 1
ATOM 5102 C C . GLY B 1 180 ? 3.916 -24.219 -2.682 1 98.25 180 GLY B C 1
ATOM 5103 O O . GLY B 1 180 ? 4.949 -24.609 -2.141 1 98.25 180 GLY B O 1
ATOM 5104 N N . HIS B 1 181 ? 2.871 -24.969 -2.785 1 97.75 181 HIS B N 1
ATOM 5105 C CA . HIS B 1 181 ? 2.863 -26.391 -2.512 1 97.75 181 HIS B CA 1
ATOM 5106 C C . HIS B 1 181 ? 3.088 -27.203 -3.787 1 97.75 181 HIS B C 1
ATOM 5108 O O . HIS B 1 181 ? 4.043 -27.984 -3.875 1 97.75 181 HIS B O 1
ATOM 5114 N N . TYR B 1 182 ? 2.332 -26.922 -4.812 1 98.5 182 TYR B N 1
ATOM 5115 C CA . TYR B 1 182 ? 2.32 -27.688 -6.047 1 98.5 182 TYR B CA 1
ATOM 5116 C C . TYR B 1 182 ? 3.705 -27.734 -6.68 1 98.5 182 TYR B C 1
ATOM 5118 O O . TYR B 1 182 ? 4.195 -28.797 -7.059 1 98.5 182 TYR B O 1
ATOM 5126 N N . VAL B 1 183 ? 4.309 -26.578 -6.777 1 98.88 183 VAL B N 1
ATOM 5127 C CA . VAL B 1 183 ? 5.5 -26.422 -7.602 1 98.88 183 VAL B CA 1
ATOM 5128 C C . VAL B 1 183 ? 6.68 -27.141 -6.949 1 98.88 183 VAL B C 1
ATOM 5130 O O . VAL B 1 183 ? 7.301 -28 -7.562 1 98.88 183 VAL B O 1
ATOM 5133 N N . PRO B 1 184 ? 7.008 -26.844 -5.703 1 98.88 184 PRO B N 1
ATOM 5134 C CA . PRO B 1 184 ? 8.125 -27.594 -5.117 1 98.88 184 PRO B CA 1
ATOM 5135 C C . PRO B 1 184 ? 7.852 -29.094 -5.012 1 98.88 184 PRO B C 1
ATOM 5137 O O . PRO B 1 184 ? 8.773 -29.906 -5.125 1 98.88 184 PRO B O 1
ATOM 5140 N N . GLN B 1 185 ? 6.633 -29.469 -4.789 1 98.75 185 GLN B N 1
ATOM 5141 C CA . GLN B 1 185 ? 6.297 -30.891 -4.711 1 98.75 185 GLN B CA 1
ATOM 5142 C C . GLN B 1 185 ? 6.504 -31.578 -6.055 1 98.75 185 GLN B C 1
ATOM 5144 O O . GLN B 1 185 ? 7.059 -32.688 -6.113 1 98.75 185 GLN B O 1
ATOM 5149 N N . LEU B 1 186 ? 6.047 -30.953 -7.09 1 98.88 186 LEU B N 1
ATOM 5150 C CA . LEU B 1 186 ? 6.262 -31.5 -8.422 1 98.88 186 LEU B CA 1
ATOM 5151 C C . LEU B 1 186 ? 7.742 -31.5 -8.781 1 98.88 186 LEU B C 1
ATOM 5153 O O . LEU B 1 186 ? 8.234 -32.438 -9.391 1 98.88 186 LEU B O 1
ATOM 5157 N N . MET B 1 187 ? 8.445 -30.422 -8.422 1 98.88 187 MET B N 1
ATOM 5158 C CA . MET B 1 187 ? 9.891 -30.359 -8.625 1 98.88 187 MET B CA 1
ATOM 5159 C C . MET B 1 187 ? 10.586 -31.562 -7.996 1 98.88 187 MET B C 1
ATOM 5161 O O . MET B 1 187 ? 11.438 -32.188 -8.625 1 98.88 187 MET B O 1
ATOM 5165 N N . LYS B 1 188 ? 10.219 -31.828 -6.785 1 98.69 188 LYS B N 1
ATOM 5166 C CA . LYS B 1 188 ? 10.828 -32.938 -6.074 1 98.69 188 LYS B CA 1
ATOM 5167 C C . LYS B 1 188 ? 10.508 -34.281 -6.754 1 98.69 188 LYS B C 1
ATOM 5169 O O . LYS B 1 188 ? 11.367 -35.156 -6.867 1 98.69 188 LYS B O 1
ATOM 5174 N N . LYS B 1 189 ? 9.281 -34.469 -7.211 1 98.5 189 LYS B N 1
ATOM 5175 C CA . LYS B 1 189 ? 8.875 -35.719 -7.902 1 98.5 189 LYS B CA 1
ATOM 5176 C C . LYS B 1 189 ? 9.68 -35.906 -9.18 1 98.5 189 LYS B C 1
ATOM 5178 O O . LYS B 1 189 ? 10.109 -37.031 -9.484 1 98.5 189 LYS B O 1
ATOM 5183 N N . ILE B 1 190 ? 9.852 -34.844 -9.93 1 98.81 190 ILE B N 1
ATOM 5184 C CA . ILE B 1 190 ? 10.602 -34.938 -11.172 1 98.81 190 ILE B CA 1
ATOM 5185 C C . ILE B 1 190 ? 12.078 -35.188 -10.875 1 98.81 190 ILE B C 1
ATOM 5187 O O . ILE B 1 190 ? 12.727 -36 -11.555 1 98.81 190 ILE B O 1
ATOM 5191 N N . HIS B 1 191 ? 12.594 -34.469 -9.875 1 98.44 191 HIS B N 1
ATOM 5192 C CA . HIS B 1 191 ? 13.969 -34.656 -9.438 1 98.44 191 HIS B CA 1
ATOM 5193 C C . HIS B 1 191 ? 14.234 -36.125 -9.117 1 98.44 191 HIS B C 1
ATOM 5195 O O . HIS B 1 191 ? 15.227 -36.688 -9.578 1 98.44 191 HIS B O 1
ATOM 5201 N N . ASP B 1 192 ? 13.359 -36.75 -8.367 1 98.06 192 ASP B N 1
ATOM 5202 C CA . ASP B 1 192 ? 13.484 -38.156 -7.992 1 98.06 192 ASP B CA 1
ATOM 5203 C C . ASP B 1 192 ? 13.328 -39.062 -9.211 1 98.06 192 ASP B C 1
ATOM 5205 O O . ASP B 1 192 ? 14.039 -40.062 -9.336 1 98.06 192 ASP B O 1
ATOM 5209 N N . TYR B 1 193 ? 12.391 -38.719 -10.031 1 98.06 193 TYR B N 1
ATOM 5210 C CA . TYR B 1 193 ? 12.195 -39.469 -11.266 1 98.06 193 TYR B CA 1
ATOM 5211 C C . TYR B 1 193 ? 13.469 -39.438 -12.117 1 98.06 193 TYR B C 1
ATOM 5213 O O . TYR B 1 193 ? 13.898 -40.5 -12.609 1 98.06 193 TYR B O 1
ATOM 5221 N N . ASN B 1 194 ? 14.023 -38.281 -12.312 1 97.88 194 ASN B N 1
ATOM 5222 C CA . ASN B 1 194 ? 15.227 -38.125 -13.133 1 97.88 194 ASN B CA 1
ATOM 5223 C C . ASN B 1 194 ? 16.406 -38.906 -12.555 1 97.88 194 ASN B C 1
ATOM 5225 O O . ASN B 1 194 ? 17.219 -39.438 -13.297 1 97.88 194 ASN B O 1
ATOM 5229 N N . LYS B 1 195 ? 16.547 -38.938 -11.242 1 96.25 195 LYS B N 1
ATOM 5230 C CA . LYS B 1 195 ? 17.625 -39.656 -10.57 1 96.25 195 LYS B CA 1
ATOM 5231 C C . LYS B 1 195 ? 17.562 -41.156 -10.867 1 96.25 195 LYS B C 1
ATOM 5233 O O . LYS B 1 195 ? 18.594 -41.812 -10.883 1 96.25 195 LYS B O 1
ATOM 5238 N N . ASN B 1 196 ? 16.391 -41.594 -11.148 1 95.06 196 ASN B N 1
ATOM 5239 C CA . ASN B 1 196 ? 16.188 -43.031 -11.344 1 95.06 196 ASN B CA 1
ATOM 5240 C C . ASN B 1 196 ? 16.203 -43.406 -12.828 1 95.06 196 ASN B C 1
ATOM 5242 O O . ASN B 1 196 ? 15.914 -44.562 -13.188 1 95.06 196 ASN B O 1
ATOM 5246 N N . HIS B 1 197 ? 16.5 -42.438 -13.641 1 92.44 197 HIS B N 1
ATOM 5247 C CA . HIS B 1 197 ? 16.594 -42.656 -15.078 1 92.44 197 HIS B CA 1
ATOM 5248 C C . HIS B 1 197 ? 17.953 -42.219 -15.609 1 92.44 197 HIS B C 1
ATOM 5250 O O . HIS B 1 197 ? 18.422 -41.125 -15.281 1 92.44 197 HIS B O 1
ATOM 5256 N N . HIS B 1 198 ? 18.641 -43.094 -16.297 1 89.94 198 HIS B N 1
ATOM 5257 C CA . HIS B 1 198 ? 20 -42.812 -16.781 1 89.94 198 HIS B CA 1
ATOM 5258 C C . HIS B 1 198 ? 20.016 -41.656 -17.75 1 89.94 198 HIS B C 1
ATOM 5260 O O . HIS B 1 198 ? 20.953 -40.844 -17.75 1 89.94 198 HIS B O 1
ATOM 5266 N N . TYR B 1 199 ? 19.016 -41.5 -18.578 1 90.88 199 TYR B N 1
ATOM 5267 C CA . TYR B 1 199 ? 18.891 -40.406 -19.516 1 90.88 199 TYR B CA 1
ATOM 5268 C C . TYR B 1 199 ? 17.516 -39.75 -19.453 1 90.88 199 TYR B C 1
ATOM 5270 O O . TYR B 1 199 ? 16.688 -39.906 -20.344 1 90.88 199 TYR B O 1
ATOM 5278 N N . PRO B 1 200 ? 17.391 -39 -18.375 1 94.12 200 PRO B N 1
ATOM 5279 C CA . PRO B 1 200 ? 16.047 -38.406 -18.203 1 94.12 200 PRO B CA 1
ATOM 5280 C C . PRO B 1 200 ? 15.711 -37.406 -19.281 1 94.12 200 PRO B C 1
ATOM 5282 O O . PRO B 1 200 ? 16.547 -36.562 -19.641 1 94.12 200 PRO B O 1
ATOM 5285 N N . PHE B 1 201 ? 14.523 -37.5 -19.812 1 96.62 201 PHE B N 1
ATOM 5286 C CA . PHE B 1 201 ? 14.125 -36.625 -20.922 1 96.62 201 PHE B CA 1
ATOM 5287 C C . PHE B 1 201 ? 13.508 -35.344 -20.391 1 96.62 201 PHE B C 1
ATOM 5289 O O . PHE B 1 201 ? 13.344 -34.375 -21.141 1 96.62 201 PHE B O 1
ATOM 5296 N N . ILE B 1 202 ? 13.133 -35.281 -19.141 1 98.44 202 ILE B N 1
ATOM 5297 C CA . ILE B 1 202 ? 12.688 -34 -18.547 1 98.44 202 ILE B CA 1
ATOM 5298 C C . ILE B 1 202 ? 13.906 -33.219 -18.078 1 98.44 202 ILE B C 1
ATOM 5300 O O . ILE B 1 202 ? 14.508 -33.562 -17.047 1 98.44 202 ILE B O 1
ATOM 5304 N N . ASN B 1 203 ? 14.312 -32.156 -18.781 1 98.25 203 ASN B N 1
ATOM 5305 C CA . ASN B 1 203 ? 15.477 -31.344 -18.469 1 98.25 203 ASN B CA 1
ATOM 5306 C C . ASN B 1 203 ? 15.117 -30.234 -17.484 1 98.25 203 ASN B C 1
ATOM 5308 O O . ASN B 1 203 ? 15.172 -29.047 -17.812 1 98.25 203 ASN B O 1
ATOM 5312 N N . LEU B 1 204 ? 14.805 -30.688 -16.266 1 98.69 204 LEU B N 1
ATOM 5313 C CA . LEU B 1 204 ? 14.344 -29.812 -15.188 1 98.69 204 LEU B CA 1
ATOM 5314 C C . LEU B 1 204 ? 15.438 -28.828 -14.781 1 98.69 204 LEU B C 1
ATOM 5316 O O . LEU B 1 204 ? 16.547 -29.234 -14.414 1 98.69 204 LEU B O 1
ATOM 5320 N N . LYS B 1 205 ? 15.125 -27.422 -14.773 1 98.75 205 LYS B N 1
ATOM 5321 C CA . LYS B 1 205 ? 16.172 -26.438 -14.539 1 98.75 205 LYS B CA 1
ATOM 5322 C C . LYS B 1 205 ? 15.859 -25.594 -13.297 1 98.75 205 LYS B C 1
ATOM 5324 O O . LYS B 1 205 ? 16.766 -25.047 -12.68 1 98.75 205 LYS B O 1
ATOM 5329 N N . GLY B 1 206 ? 14.617 -25.438 -12.945 1 98.81 206 GLY B N 1
ATOM 5330 C CA . GLY B 1 206 ? 14.32 -24.594 -11.805 1 98.81 206 GLY B CA 1
ATOM 5331 C C . GLY B 1 206 ? 12.852 -24.219 -11.711 1 98.81 206 GLY B C 1
ATOM 5332 O O . GLY B 1 206 ? 12.031 -24.719 -12.477 1 98.81 206 GLY B O 1
ATOM 5333 N N . PHE B 1 207 ? 12.492 -23.344 -10.688 1 98.94 207 PHE B N 1
ATOM 5334 C CA . PHE B 1 207 ? 11.109 -22.906 -10.547 1 98.94 207 PHE B CA 1
ATOM 5335 C C . PHE B 1 207 ? 11.039 -21.516 -9.945 1 98.94 207 PHE B C 1
ATOM 5337 O O . PHE B 1 207 ? 12 -21.031 -9.344 1 98.94 207 PHE B O 1
ATOM 5344 N N . MET B 1 208 ? 9.953 -20.875 -10.125 1 98.88 208 MET B N 1
ATOM 5345 C CA . MET B 1 208 ? 9.617 -19.547 -9.594 1 98.88 208 MET B CA 1
ATOM 5346 C C . MET B 1 208 ? 8.172 -19.516 -9.109 1 98.88 208 MET B C 1
ATOM 5348 O O . MET B 1 208 ? 7.258 -19.875 -9.844 1 98.88 208 MET B O 1
ATOM 5352 N N . VAL B 1 209 ? 7.977 -19.094 -7.867 1 98.88 209 VAL B N 1
ATOM 5353 C CA . VAL B 1 209 ? 6.621 -19.078 -7.332 1 98.88 209 VAL B CA 1
ATOM 5354 C C . VAL B 1 209 ? 6.332 -17.703 -6.711 1 98.88 209 VAL B C 1
ATOM 5356 O O . VAL B 1 209 ? 7.156 -17.172 -5.973 1 98.88 209 VAL B O 1
ATOM 5359 N N . GLY B 1 210 ? 5.156 -17.141 -7.004 1 98.62 210 GLY B N 1
ATOM 5360 C CA . GLY B 1 210 ? 4.723 -15.852 -6.492 1 98.62 210 GLY B CA 1
ATOM 5361 C C . GLY B 1 210 ? 3.781 -15.969 -5.309 1 98.62 210 GLY B C 1
ATOM 5362 O O . GLY B 1 210 ? 2.869 -16.797 -5.312 1 98.62 210 GLY B O 1
ATOM 5363 N N . ASN B 1 211 ? 4.07 -15.031 -4.324 1 97.94 211 ASN B N 1
ATOM 5364 C CA . ASN B 1 211 ? 3.264 -15.086 -3.109 1 97.94 211 ASN B CA 1
ATOM 5365 C C . ASN B 1 211 ? 2.951 -16.531 -2.705 1 97.94 211 ASN B C 1
ATOM 5367 O O . ASN B 1 211 ? 1.786 -16.875 -2.523 1 97.94 211 ASN B O 1
ATOM 5371 N N . ALA B 1 212 ? 3.959 -17.266 -2.465 1 98.19 212 ALA B N 1
ATOM 5372 C CA . ALA B 1 212 ? 3.936 -18.719 -2.318 1 98.19 212 ALA B CA 1
ATOM 5373 C C . ALA B 1 212 ? 3.514 -19.109 -0.909 1 98.19 212 ALA B C 1
ATOM 5375 O O . ALA B 1 212 ? 4.227 -18.844 0.061 1 98.19 212 ALA B O 1
ATOM 5376 N N . LEU B 1 213 ? 2.373 -19.719 -0.835 1 96.88 213 LEU B N 1
ATOM 5377 C CA . LEU B 1 213 ? 2.076 -20.406 0.419 1 96.88 213 LEU B CA 1
ATOM 5378 C C . LEU B 1 213 ? 3.053 -21.547 0.658 1 96.88 213 LEU B C 1
ATOM 5380 O O . LEU B 1 213 ? 3.188 -22.453 -0.182 1 96.88 213 LEU B O 1
ATOM 5384 N N . THR B 1 214 ? 3.773 -21.562 1.849 1 97.81 214 THR B N 1
ATOM 5385 C CA . THR B 1 214 ? 4.918 -22.453 1.93 1 97.81 214 THR B CA 1
ATOM 5386 C C . THR B 1 214 ? 4.969 -23.156 3.289 1 97.81 214 THR B C 1
ATOM 5388 O O . THR B 1 214 ? 5.293 -24.344 3.377 1 97.81 214 THR B O 1
ATOM 5391 N N . ASP B 1 215 ? 4.738 -22.438 4.359 1 97.25 215 ASP B N 1
ATOM 5392 C CA . ASP B 1 215 ? 4.883 -22.922 5.723 1 97.25 215 ASP B CA 1
ATOM 5393 C C . ASP B 1 215 ? 3.719 -22.469 6.602 1 97.25 215 ASP B C 1
ATOM 5395 O O . ASP B 1 215 ? 3.543 -21.281 6.836 1 97.25 215 ASP B O 1
ATOM 5399 N N . HIS B 1 216 ? 3.059 -23.406 7.156 1 94.56 216 HIS B N 1
ATOM 5400 C CA . HIS B 1 216 ? 1.824 -23.109 7.875 1 94.56 216 HIS B CA 1
ATOM 5401 C C . HIS B 1 216 ? 2.08 -22.156 9.031 1 94.56 216 HIS B C 1
ATOM 5403 O O . HIS B 1 216 ? 1.332 -21.188 9.219 1 94.56 216 HIS B O 1
ATOM 5409 N N . LYS B 1 217 ? 3.049 -22.375 9.797 1 96 217 LYS B N 1
ATOM 5410 C CA . LYS B 1 217 ? 3.342 -21.547 10.969 1 96 217 LYS B CA 1
ATOM 5411 C C . LYS B 1 217 ? 3.717 -20.125 10.562 1 96 217 LYS B C 1
ATOM 5413 O O . LYS B 1 217 ? 3.061 -19.172 10.969 1 96 217 LYS B O 1
ATOM 5418 N N . TYR B 1 218 ? 4.742 -19.984 9.742 1 97.38 218 TYR B N 1
ATOM 5419 C CA . TYR B 1 218 ? 5.289 -18.672 9.398 1 97.38 218 TYR B CA 1
ATOM 5420 C C . TYR B 1 218 ? 4.336 -17.906 8.492 1 97.38 218 TYR B C 1
ATOM 5422 O O . TYR B 1 218 ? 4.258 -16.688 8.555 1 97.38 218 TYR B O 1
ATOM 5430 N N . ASP B 1 219 ? 3.637 -18.609 7.613 1 96.88 219 ASP B N 1
ATOM 5431 C CA . ASP B 1 219 ? 2.645 -17.953 6.773 1 96.88 219 ASP B CA 1
ATOM 5432 C C . ASP B 1 219 ? 1.556 -17.297 7.621 1 96.88 219 ASP B C 1
ATOM 5434 O O . ASP B 1 219 ? 1.16 -16.156 7.363 1 96.88 219 ASP B O 1
ATOM 5438 N N . ASN B 1 220 ? 1.07 -18.016 8.633 1 95.88 220 ASN B N 1
ATOM 5439 C CA . ASN B 1 220 ? 0.009 -17.469 9.469 1 95.88 220 ASN B CA 1
ATOM 5440 C C . ASN B 1 220 ? 0.513 -16.312 10.32 1 95.88 220 ASN B C 1
ATOM 5442 O O . ASN B 1 220 ? -0.137 -15.273 10.406 1 95.88 220 ASN B O 1
ATOM 5446 N N . ILE B 1 221 ? 1.685 -16.484 10.938 1 97.38 221 ILE B N 1
ATOM 5447 C CA . ILE B 1 221 ? 2.246 -15.43 11.773 1 97.38 221 ILE B CA 1
ATOM 5448 C C . ILE B 1 221 ? 2.473 -14.172 10.93 1 97.38 221 ILE B C 1
ATOM 5450 O O . ILE B 1 221 ? 2.086 -13.07 11.328 1 97.38 221 ILE B O 1
ATOM 5454 N N . GLY B 1 222 ? 3.105 -14.383 9.734 1 97.94 222 GLY B N 1
ATOM 5455 C CA . GLY B 1 222 ? 3.393 -13.266 8.852 1 97.94 222 GLY B CA 1
ATOM 5456 C C . GLY B 1 222 ? 2.143 -12.57 8.352 1 97.94 222 GLY B C 1
ATOM 5457 O O . GLY B 1 222 ? 2.137 -11.352 8.164 1 97.94 222 GLY B O 1
ATOM 5458 N N . THR B 1 223 ? 1.09 -13.312 8.133 1 97.44 223 THR B N 1
ATOM 5459 C CA . THR B 1 223 ? -0.162 -12.75 7.637 1 97.44 223 THR B CA 1
ATOM 5460 C C . THR B 1 223 ? -0.811 -11.859 8.695 1 97.44 223 THR B C 1
ATOM 5462 O O . THR B 1 223 ? -1.252 -10.75 8.398 1 97.44 223 THR B O 1
ATOM 5465 N N . VAL B 1 224 ? -0.862 -12.32 9.945 1 97.81 224 VAL B N 1
ATOM 5466 C CA . VAL B 1 224 ? -1.464 -11.539 11.023 1 97.81 224 VAL B CA 1
ATOM 5467 C C . VAL B 1 224 ? -0.649 -10.266 11.25 1 97.81 224 VAL B C 1
ATOM 5469 O O . VAL B 1 224 ? -1.213 -9.195 11.477 1 97.81 224 VAL B O 1
ATOM 5472 N N . GLU B 1 225 ? 0.686 -10.406 11.188 1 98 225 GLU B N 1
ATOM 5473 C CA . GLU B 1 225 ? 1.55 -9.234 11.305 1 98 225 GLU B CA 1
ATOM 5474 C C . GLU B 1 225 ? 1.252 -8.219 10.195 1 98 225 GLU B C 1
ATOM 5476 O O . GLU B 1 225 ? 1.173 -7.02 10.453 1 98 225 GLU B O 1
ATOM 5481 N N . TYR B 1 226 ? 1.143 -8.703 9.031 1 98.5 226 TYR B N 1
ATOM 5482 C CA . TYR B 1 226 ? 0.816 -7.848 7.891 1 98.5 226 TYR B CA 1
ATOM 5483 C C . TYR B 1 226 ? -0.513 -7.133 8.109 1 98.5 226 TYR B C 1
ATOM 5485 O O . TYR B 1 226 ? -0.629 -5.934 7.852 1 98.5 226 TYR B O 1
ATOM 5493 N N . TRP B 1 227 ? -1.556 -7.867 8.555 1 98.25 227 TRP B N 1
ATOM 5494 C CA . TRP B 1 227 ? -2.871 -7.285 8.797 1 98.25 227 TRP B CA 1
ATOM 5495 C C . TRP B 1 227 ? -2.777 -6.109 9.766 1 98.25 227 TRP B C 1
ATOM 5497 O O . TRP B 1 227 ? -3.383 -5.062 9.547 1 98.25 227 TRP B O 1
ATOM 5507 N N . TRP B 1 228 ? -2.033 -6.262 10.789 1 98.5 228 TRP B N 1
ATOM 5508 C CA . TRP B 1 228 ? -1.938 -5.234 11.82 1 98.5 228 TRP B CA 1
ATOM 5509 C C . TRP B 1 228 ? -1.165 -4.02 11.312 1 98.5 228 TRP B C 1
ATOM 5511 O O . TRP B 1 228 ? -1.623 -2.885 11.445 1 98.5 228 TRP B O 1
ATOM 5521 N N . THR B 1 229 ? -0.022 -4.246 10.656 1 98.44 229 THR B N 1
ATOM 5522 C CA . THR B 1 229 ? 0.872 -3.164 10.258 1 98.44 229 THR B CA 1
ATOM 5523 C C . THR B 1 229 ? 0.284 -2.371 9.094 1 98.44 229 THR B C 1
ATOM 5525 O O . THR B 1 229 ? 0.68 -1.23 8.852 1 98.44 229 THR B O 1
ATOM 5528 N N . HIS B 1 230 ? -0.623 -2.967 8.367 1 98.38 230 HIS B N 1
ATOM 5529 C CA . HIS B 1 230 ? -1.276 -2.285 7.25 1 98.38 230 HIS B CA 1
ATOM 5530 C C . HIS B 1 230 ? -2.65 -1.761 7.656 1 98.38 230 HIS B C 1
ATOM 5532 O O . HIS B 1 230 ? -3.455 -1.391 6.801 1 98.38 230 HIS B O 1
ATOM 5538 N N . ALA B 1 231 ? -2.932 -1.796 8.938 1 98.19 231 ALA B N 1
ATOM 5539 C CA . ALA B 1 231 ? -4.094 -1.169 9.562 1 98.19 231 ALA B CA 1
ATOM 5540 C C . ALA B 1 231 ? -5.383 -1.879 9.164 1 98.19 231 ALA B C 1
ATOM 5542 O O . ALA B 1 231 ? -6.453 -1.27 9.156 1 98.19 231 ALA B O 1
ATOM 5543 N N . LEU B 1 232 ? -5.324 -3.146 8.836 1 98.31 232 LEU B N 1
ATOM 5544 C CA . LEU B 1 232 ? -6.516 -3.865 8.398 1 98.31 232 LEU B CA 1
ATOM 5545 C C . LEU B 1 232 ? -7.305 -4.387 9.594 1 98.31 232 LEU B C 1
ATOM 5547 O O . LEU B 1 232 ? -8.492 -4.691 9.469 1 98.31 232 LEU B O 1
ATOM 5551 N N . ILE B 1 233 ? -6.617 -4.523 10.742 1 98.44 233 ILE B N 1
ATOM 5552 C CA . ILE B 1 233 ? -7.273 -5.008 11.953 1 98.44 233 ILE B CA 1
ATOM 5553 C C . ILE B 1 233 ? -6.844 -4.16 13.148 1 98.44 233 ILE B C 1
ATOM 5555 O O . ILE B 1 233 ? -5.848 -3.434 13.078 1 98.44 233 ILE B O 1
ATOM 5559 N N . SER B 1 234 ? -7.598 -4.246 14.219 1 98.44 234 SER B N 1
ATOM 5560 C CA . SER B 1 234 ? -7.328 -3.471 15.43 1 98.44 234 SER B CA 1
ATOM 5561 C C . SER B 1 234 ? -6.18 -4.074 16.234 1 98.44 234 SER B C 1
ATOM 5563 O O . SER B 1 234 ? -5.781 -5.219 15.984 1 98.44 234 SER B O 1
ATOM 5565 N N . ASP B 1 235 ? -5.652 -3.271 17.141 1 98 235 ASP B N 1
ATOM 5566 C CA . ASP B 1 235 ? -4.695 -3.785 18.125 1 98 235 ASP B CA 1
ATOM 5567 C C . ASP B 1 235 ? -5.285 -4.961 18.891 1 98 235 ASP B C 1
ATOM 5569 O O . ASP B 1 235 ? -4.602 -5.957 19.141 1 98 235 ASP B O 1
ATOM 5573 N N . ALA B 1 236 ? -6.512 -4.812 19.297 1 97.81 236 ALA B N 1
ATOM 5574 C CA . ALA B 1 236 ? -7.172 -5.824 20.109 1 97.81 236 ALA B CA 1
ATOM 5575 C C . ALA B 1 236 ? -7.281 -7.152 19.359 1 97.81 236 ALA B C 1
ATOM 5577 O O . ALA B 1 236 ? -7 -8.211 19.922 1 97.81 236 ALA B O 1
ATOM 5578 N N . THR B 1 237 ? -7.734 -7.102 18.141 1 98 237 THR B N 1
ATOM 5579 C CA . THR B 1 237 ? -7.867 -8.305 17.328 1 98 237 THR B CA 1
ATOM 5580 C C . THR B 1 237 ? -6.504 -8.953 17.094 1 98 237 THR B C 1
ATOM 5582 O O . THR B 1 237 ? -6.367 -10.172 17.188 1 98 237 THR B O 1
ATOM 5585 N N . TYR B 1 238 ? -5.5 -8.148 16.812 1 98.06 238 TYR B N 1
ATOM 5586 C CA . TYR B 1 238 ? -4.141 -8.648 16.641 1 98.06 238 TYR B CA 1
ATOM 5587 C C . TYR B 1 238 ? -3.678 -9.406 17.875 1 98.06 238 TYR B C 1
ATOM 5589 O O . TYR B 1 238 ? -3.197 -10.539 17.766 1 98.06 238 TYR B O 1
ATOM 5597 N N . LYS B 1 239 ? -3.801 -8.805 19.016 1 97.69 239 LYS B N 1
ATOM 5598 C CA . LYS B 1 239 ? -3.365 -9.406 20.266 1 97.69 239 LYS B CA 1
ATOM 5599 C C . LYS B 1 239 ? -4.133 -10.688 20.562 1 97.69 239 LYS B C 1
ATOM 5601 O O . LYS B 1 239 ? -3.557 -11.672 21.031 1 97.69 239 LYS B O 1
ATOM 5606 N N . THR B 1 240 ? -5.418 -10.664 20.312 1 97.69 240 THR B N 1
ATOM 5607 C CA . THR B 1 240 ? -6.246 -11.844 20.547 1 97.69 240 THR B CA 1
ATOM 5608 C C . THR B 1 240 ? -5.781 -13.016 19.672 1 97.69 240 THR B C 1
ATOM 5610 O O . THR B 1 240 ? -5.617 -14.133 20.156 1 97.69 240 THR B O 1
ATOM 5613 N N . ILE B 1 241 ? -5.547 -12.781 18.391 1 97.25 241 ILE B N 1
ATOM 5614 C CA . ILE B 1 241 ? -5.113 -13.836 17.484 1 97.25 241 ILE B CA 1
ATOM 5615 C C . ILE B 1 241 ? -3.748 -14.367 17.922 1 97.25 241 ILE B C 1
ATOM 5617 O O . ILE B 1 241 ? -3.549 -15.578 18.031 1 97.25 241 ILE B O 1
ATOM 5621 N N . MET B 1 242 ? -2.838 -13.453 18.266 1 96.62 242 MET B N 1
ATOM 5622 C CA . MET B 1 242 ? -1.475 -13.852 18.609 1 96.62 242 MET B CA 1
ATOM 5623 C C . MET B 1 242 ? -1.448 -14.602 19.938 1 96.62 242 MET B C 1
ATOM 5625 O O . MET B 1 242 ? -0.571 -15.438 20.156 1 96.62 242 MET B O 1
ATOM 5629 N N . SER B 1 243 ? -2.387 -14.352 20.766 1 96.75 243 SER B N 1
ATOM 5630 C CA . SER B 1 243 ? -2.398 -14.984 22.078 1 96.75 243 SER B CA 1
ATOM 5631 C C . SER B 1 243 ? -3.135 -16.312 22.031 1 96.75 243 SER B C 1
ATOM 5633 O O . SER B 1 243 ? -2.744 -17.266 22.719 1 96.75 243 SER B O 1
ATOM 5635 N N . CYS B 1 244 ? -4.184 -16.375 21.25 1 95.56 244 CYS B N 1
ATOM 5636 C CA . CYS B 1 244 ? -5.051 -17.547 21.359 1 95.56 244 CYS B CA 1
ATOM 5637 C C . CYS B 1 244 ? -4.754 -18.547 20.25 1 95.56 244 CYS B C 1
ATOM 5639 O O . CYS B 1 244 ? -5.16 -19.719 20.344 1 95.56 244 CYS B O 1
ATOM 5641 N N . CYS B 1 245 ? -4.109 -18.172 19.188 1 94.44 245 CYS B N 1
ATOM 5642 C CA . CYS B 1 245 ? -3.814 -19.094 18.094 1 94.44 245 CYS B CA 1
ATOM 5643 C C . CYS B 1 245 ? -2.432 -19.719 18.25 1 94.44 245 CYS B C 1
ATOM 5645 O O . CYS B 1 245 ? -1.486 -19.031 18.656 1 94.44 245 CYS B O 1
ATOM 5647 N N . ASN B 1 246 ? -2.365 -21.031 18.047 1 94.94 246 ASN B N 1
ATOM 5648 C CA . ASN B 1 246 ? -1.104 -21.766 17.953 1 94.94 246 ASN B CA 1
ATOM 5649 C C . ASN B 1 246 ? -0.823 -22.234 16.531 1 94.94 246 ASN B C 1
ATOM 5651 O O . ASN B 1 246 ? -1.197 -23.344 16.141 1 94.94 246 ASN B O 1
ATOM 5655 N N . PHE B 1 247 ? 0.001 -21.516 15.812 1 93.38 247 PHE B N 1
ATOM 5656 C CA . PHE B 1 247 ? 0.192 -21.75 14.391 1 93.38 247 PHE B CA 1
ATOM 5657 C C . PHE B 1 247 ? 1.217 -22.844 14.148 1 93.38 247 PHE B C 1
ATOM 5659 O O . PHE B 1 247 ? 1.525 -23.188 13.008 1 93.38 247 PHE B O 1
ATOM 5666 N N . SER B 1 248 ? 1.72 -23.422 15.203 1 93.31 248 SER B N 1
ATOM 5667 C CA . SER B 1 248 ? 2.615 -24.562 15.078 1 93.31 248 SER B CA 1
ATOM 5668 C C . SER B 1 248 ? 1.834 -25.859 14.938 1 93.31 248 SER B C 1
ATOM 5670 O O . SER B 1 248 ? 2.422 -26.922 14.719 1 93.31 248 SER B O 1
ATOM 5672 N N . THR B 1 249 ? 0.542 -25.703 15.055 1 89.38 249 THR B N 1
ATOM 5673 C CA . THR B 1 249 ? -0.333 -26.859 14.844 1 89.38 249 THR B CA 1
ATOM 5674 C C . THR B 1 249 ? -1.359 -26.562 13.758 1 89.38 249 THR B C 1
ATOM 5676 O O . THR B 1 249 ? -1.658 -25.406 13.469 1 89.38 249 THR B O 1
ATOM 5679 N N . GLN B 1 250 ? -1.859 -27.609 13.188 1 80.88 250 GLN B N 1
ATOM 5680 C CA . GLN B 1 250 ? -2.818 -27.453 12.102 1 80.88 250 GLN B CA 1
ATOM 5681 C C . GLN B 1 250 ? -4.195 -27.062 12.633 1 80.88 250 GLN B C 1
ATOM 5683 O O . GLN B 1 250 ? -4.922 -26.297 12 1 80.88 250 GLN B O 1
ATOM 5688 N N . LYS B 1 251 ? -4.613 -27.625 13.797 1 84.06 251 LYS B N 1
ATOM 5689 C CA . LYS B 1 251 ? -5.934 -27.359 14.359 1 84.06 251 LYS B CA 1
ATOM 5690 C C . LYS B 1 251 ? -5.883 -26.219 15.367 1 84.06 251 LYS B C 1
ATOM 5692 O O . LYS B 1 251 ? -5 -26.188 16.219 1 84.06 251 LYS B O 1
ATOM 5697 N N . GLN B 1 252 ? -6.832 -25.297 15.109 1 87.81 252 GLN B N 1
ATOM 5698 C CA . GLN B 1 252 ? -6.902 -24.156 16 1 87.81 252 GLN B CA 1
ATOM 5699 C C . GLN B 1 252 ? -8.094 -24.266 16.953 1 87.81 252 GLN B C 1
ATOM 5701 O O . GLN B 1 252 ? -9.016 -25.062 16.703 1 87.81 252 GLN B O 1
ATOM 5706 N N . THR B 1 253 ? -8.031 -23.547 18.047 1 90.94 253 THR B N 1
ATOM 5707 C CA . THR B 1 253 ? -9.141 -23.5 18.984 1 90.94 253 THR B CA 1
ATOM 5708 C C . THR B 1 253 ? -10.312 -22.719 18.406 1 90.94 253 THR B C 1
ATOM 5710 O O . THR B 1 253 ? -10.148 -21.953 17.453 1 90.94 253 THR B O 1
ATOM 5713 N N . ARG B 1 254 ? -11.43 -22.906 19.031 1 92.12 254 ARG B N 1
ATOM 5714 C CA . ARG B 1 254 ? -12.617 -22.156 18.641 1 92.12 254 ARG B CA 1
ATOM 5715 C C . ARG B 1 254 ? -12.406 -20.656 18.828 1 92.12 254 ARG B C 1
ATOM 5717 O O . ARG B 1 254 ? -12.891 -19.844 18.047 1 92.12 254 ARG B O 1
ATOM 5724 N N . LYS B 1 255 ? -11.758 -20.328 19.859 1 94.19 255 LYS B N 1
ATOM 5725 C CA . LYS B 1 255 ? -11.477 -18.922 20.141 1 94.19 255 LYS B CA 1
ATOM 5726 C C . LYS B 1 255 ? -10.625 -18.297 19.047 1 94.19 255 LYS B C 1
ATOM 5728 O O . LYS B 1 255 ? -10.891 -17.172 18.609 1 94.19 255 LYS B O 1
ATOM 5733 N N . CYS B 1 256 ? -9.617 -19 18.641 1 93.94 256 CYS B N 1
ATOM 5734 C CA . CYS B 1 256 ? -8.781 -18.547 17.531 1 93.94 256 CYS B CA 1
ATOM 5735 C C . CYS B 1 256 ? -9.586 -18.406 16.25 1 93.94 256 CYS B C 1
ATOM 5737 O O . CYS B 1 256 ? -9.516 -17.375 15.586 1 93.94 256 CYS B O 1
ATOM 5739 N N . ASP B 1 257 ? -10.375 -19.375 15.945 1 91.62 257 ASP B N 1
ATOM 5740 C CA . ASP B 1 257 ? -11.188 -19.344 14.734 1 91.62 257 ASP B CA 1
ATOM 5741 C C . ASP B 1 257 ? -12.148 -18.156 14.742 1 91.62 257 ASP B C 1
ATOM 5743 O O . ASP B 1 257 ? -12.344 -17.516 13.711 1 91.62 257 ASP B O 1
ATOM 5747 N N . LYS B 1 258 ? -12.742 -17.891 15.867 1 92.88 258 LYS B N 1
ATOM 5748 C CA . LYS B 1 258 ? -13.68 -16.781 15.992 1 92.88 258 LYS B CA 1
ATOM 5749 C C . LYS B 1 258 ? -12.977 -15.445 15.781 1 92.88 258 LYS B C 1
ATOM 5751 O O . LYS B 1 258 ? -13.516 -14.547 15.141 1 92.88 258 LYS B O 1
ATOM 5756 N N . ALA B 1 259 ? -11.789 -15.297 16.328 1 95 259 ALA B N 1
ATOM 5757 C CA . ALA B 1 259 ? -11.031 -14.055 16.188 1 95 259 ALA B CA 1
ATOM 5758 C C . ALA B 1 259 ? -10.641 -13.805 14.734 1 95 259 ALA B C 1
ATOM 5760 O O . ALA B 1 259 ? -10.711 -12.672 14.25 1 95 259 ALA B O 1
ATOM 5761 N N . ILE B 1 260 ? -10.211 -14.859 14.102 1 93.62 260 ILE B N 1
ATOM 5762 C CA . ILE B 1 260 ? -9.812 -14.758 12.703 1 93.62 260 ILE B CA 1
ATOM 5763 C C . ILE B 1 260 ? -11.023 -14.414 11.844 1 93.62 260 ILE B C 1
ATOM 5765 O O . ILE B 1 260 ? -10.945 -13.555 10.969 1 93.62 260 ILE B O 1
ATOM 5769 N N . LEU B 1 261 ? -12.141 -15.07 12.094 1 91.12 261 LEU B N 1
ATOM 5770 C CA . LEU B 1 261 ? -13.367 -14.797 11.352 1 91.12 261 LEU B CA 1
ATOM 5771 C C . LEU B 1 261 ? -13.82 -13.359 11.57 1 91.12 261 LEU B C 1
ATOM 5773 O O . LEU B 1 261 ? -14.297 -12.703 10.641 1 91.12 261 LEU B O 1
ATOM 5777 N N . TYR B 1 262 ? -13.742 -12.914 12.773 1 94.38 262 TYR B N 1
ATOM 5778 C CA . TYR B 1 262 ? -14.109 -11.539 13.102 1 94.38 262 TYR B CA 1
ATOM 5779 C C . TYR B 1 262 ? -13.258 -10.547 12.312 1 94.38 262 TYR B C 1
ATOM 5781 O O . TYR B 1 262 ? -13.781 -9.57 11.766 1 94.38 262 TYR B O 1
ATOM 5789 N N . ALA B 1 263 ? -11.953 -10.773 12.234 1 94.88 263 ALA B N 1
ATOM 5790 C CA . ALA B 1 263 ? -11.047 -9.922 11.477 1 94.88 263 ALA B CA 1
ATOM 5791 C C . ALA B 1 263 ? -11.453 -9.859 10.008 1 94.88 263 ALA B C 1
ATOM 5793 O O . ALA B 1 263 ? -11.594 -8.773 9.438 1 94.88 263 ALA B O 1
ATOM 5794 N N . TRP B 1 264 ? -11.711 -10.977 9.461 1 89.5 264 TRP B N 1
ATOM 5795 C CA . TRP B 1 264 ? -12.008 -11.109 8.039 1 89.5 264 TRP B CA 1
ATOM 5796 C C . TRP B 1 264 ? -13.375 -10.523 7.707 1 89.5 264 TRP B C 1
ATOM 5798 O O . TRP B 1 264 ? -13.523 -9.789 6.727 1 89.5 264 TRP B O 1
ATOM 5808 N N . SER B 1 265 ? -14.305 -10.867 8.445 1 87.69 265 SER B N 1
ATOM 5809 C CA . SER B 1 265 ? -15.695 -10.609 8.078 1 87.69 265 SER B CA 1
ATOM 5810 C C . SER B 1 265 ? -16.141 -9.219 8.516 1 87.69 265 SER B C 1
ATOM 5812 O O . SER B 1 265 ? -17.047 -8.641 7.93 1 87.69 265 SER B O 1
ATOM 5814 N N . TYR B 1 266 ? -15.461 -8.695 9.484 1 92.44 266 TYR B N 1
ATOM 5815 C CA . TYR B 1 266 ? -15.953 -7.43 10.023 1 92.44 266 TYR B CA 1
ATOM 5816 C C . TYR B 1 266 ? -14.883 -6.344 9.922 1 92.44 266 TYR B C 1
ATOM 5818 O O . TYR B 1 266 ? -15.039 -5.387 9.156 1 92.44 266 TYR B O 1
ATOM 5826 N N . GLU B 1 267 ? -13.781 -6.559 10.445 1 96.31 267 GLU B N 1
ATOM 5827 C CA . GLU B 1 267 ? -12.828 -5.461 10.586 1 96.31 267 GLU B CA 1
ATOM 5828 C C . GLU B 1 267 ? -12.25 -5.051 9.234 1 96.31 267 GLU B C 1
ATOM 5830 O O . GLU B 1 267 ? -11.992 -3.869 9 1 96.31 267 GLU B O 1
ATOM 5835 N N . MET B 1 268 ? -12.039 -5.961 8.352 1 94.69 268 MET B N 1
ATOM 5836 C CA . MET B 1 268 ? -11.398 -5.637 7.086 1 94.69 268 MET B CA 1
ATOM 5837 C C . MET B 1 268 ? -12.375 -4.941 6.141 1 94.69 268 MET B C 1
ATOM 5839 O O . MET B 1 268 ? -11.961 -4.332 5.152 1 94.69 268 MET B O 1
ATOM 5843 N N . GLY B 1 269 ? -13.648 -5.047 6.391 1 91.44 269 GLY B N 1
ATOM 5844 C CA . GLY B 1 269 ? -14.656 -4.254 5.699 1 91.44 269 GLY B CA 1
ATOM 5845 C C . GLY B 1 269 ? -14.938 -4.746 4.293 1 91.44 269 GLY B C 1
ATOM 5846 O O . GLY B 1 269 ? -15.453 -3.998 3.461 1 91.44 269 GLY B O 1
ATOM 5847 N N . GLY B 1 270 ? -14.523 -5.953 3.953 1 88.25 270 GLY B N 1
ATOM 5848 C CA . GLY B 1 270 ? -14.844 -6.512 2.65 1 88.25 270 GLY B CA 1
ATOM 5849 C C . GLY B 1 270 ? -13.891 -6.059 1.557 1 88.25 270 GLY B C 1
ATOM 5850 O O . GLY B 1 270 ? -14.211 -6.16 0.371 1 88.25 270 GLY B O 1
ATOM 5851 N N . ILE B 1 271 ? -12.75 -5.504 1.873 1 91.81 271 ILE B N 1
ATOM 5852 C CA . ILE B 1 271 ? -11.766 -5.156 0.856 1 91.81 271 ILE B CA 1
ATOM 5853 C C . ILE B 1 271 ? -11.266 -6.426 0.166 1 91.81 271 ILE B C 1
ATOM 5855 O O . ILE B 1 271 ? -11.492 -7.535 0.655 1 91.81 271 ILE B O 1
ATOM 5859 N N . ASP B 1 272 ? -10.648 -6.23 -1.009 1 88.75 272 ASP B N 1
ATOM 5860 C CA . ASP B 1 272 ? -9.961 -7.332 -1.676 1 88.75 272 ASP B CA 1
ATOM 5861 C C . ASP B 1 272 ? -8.625 -7.641 -1.001 1 88.75 272 ASP B C 1
ATOM 5863 O O . ASP B 1 272 ? -7.664 -6.887 -1.148 1 88.75 272 ASP B O 1
ATOM 5867 N N . GLU B 1 273 ? -8.523 -8.711 -0.315 1 91.56 273 GLU B N 1
ATOM 5868 C CA . GLU B 1 273 ? -7.312 -9.07 0.421 1 91.56 273 GLU B CA 1
ATOM 5869 C C . GLU B 1 273 ? -6.164 -9.398 -0.53 1 91.56 273 GLU B C 1
ATOM 5871 O O . GLU B 1 273 ? -4.996 -9.391 -0.13 1 91.56 273 GLU B O 1
ATOM 5876 N N . TYR B 1 274 ? -6.453 -9.703 -1.766 1 91.88 274 TYR B N 1
ATOM 5877 C CA . TYR B 1 274 ? -5.438 -10.062 -2.748 1 91.88 274 TYR B CA 1
ATOM 5878 C C . TYR B 1 274 ? -4.785 -8.82 -3.34 1 91.88 274 TYR B C 1
ATOM 5880 O O . TYR B 1 274 ? -3.76 -8.914 -4.02 1 91.88 274 TYR B O 1
ATOM 5888 N N . SER B 1 275 ? -5.316 -7.688 -3.111 1 93.69 275 SER B N 1
ATOM 5889 C CA . SER B 1 275 ? -4.82 -6.367 -3.494 1 93.69 275 SER B CA 1
ATOM 5890 C C . SER B 1 275 ? -5.453 -5.273 -2.645 1 93.69 275 SER B C 1
ATOM 5892 O O . SER B 1 275 ? -6.434 -4.645 -3.059 1 93.69 275 SER B O 1
ATOM 5894 N N . ILE B 1 276 ? -4.887 -4.902 -1.604 1 95.69 276 ILE B N 1
ATOM 5895 C CA . ILE B 1 276 ? -5.594 -4.246 -0.512 1 95.69 276 ILE B CA 1
ATOM 5896 C C . ILE B 1 276 ? -5.879 -2.791 -0.879 1 95.69 276 ILE B C 1
ATOM 5898 O O . ILE B 1 276 ? -6.711 -2.137 -0.249 1 95.69 276 ILE B O 1
ATOM 5902 N N . TYR B 1 277 ? -5.285 -2.236 -1.912 1 94.69 277 TYR B N 1
ATOM 5903 C CA . TYR B 1 277 ? -5.516 -0.836 -2.248 1 94.69 277 TYR B CA 1
ATOM 5904 C C . TYR B 1 277 ? -6.312 -0.708 -3.541 1 94.69 277 TYR B C 1
ATOM 5906 O O . TYR B 1 277 ? -6.582 0.402 -4.004 1 94.69 277 TYR B O 1
ATOM 5914 N N . THR B 1 278 ? -6.688 -1.828 -4.145 1 91 278 THR B N 1
ATOM 5915 C CA . THR B 1 278 ? -7.523 -1.816 -5.34 1 91 278 THR B CA 1
ATOM 5916 C C . THR B 1 278 ? -9 -1.674 -4.969 1 91 278 THR B C 1
ATOM 5918 O O . THR B 1 278 ? -9.461 -2.293 -4.012 1 91 278 THR B O 1
ATOM 5921 N N . PRO B 1 279 ? -9.719 -0.794 -5.695 1 87.19 279 PRO B N 1
ATOM 5922 C CA . PRO B 1 279 ? -11.156 -0.696 -5.422 1 87.19 279 PRO B CA 1
ATOM 5923 C C . PRO B 1 279 ? -11.883 -2.021 -5.625 1 87.19 279 PRO B C 1
ATOM 5925 O O . PRO B 1 279 ? -11.562 -2.77 -6.555 1 87.19 279 PRO B O 1
ATOM 5928 N N . LYS B 1 280 ? -12.82 -2.252 -4.711 1 81.12 280 LYS B N 1
ATOM 5929 C CA . LYS B 1 280 ? -13.641 -3.453 -4.84 1 81.12 280 LYS B CA 1
ATOM 5930 C C . LYS B 1 280 ? -14.656 -3.311 -5.973 1 81.12 280 LYS B C 1
ATOM 5932 O O . LYS B 1 280 ? -15.18 -2.221 -6.211 1 81.12 280 LYS B O 1
ATOM 5937 N N . CYS B 1 281 ? -14.828 -4.305 -6.73 1 72.25 281 CYS B N 1
ATOM 5938 C CA . CYS B 1 281 ? -15.82 -4.293 -7.801 1 72.25 281 CYS B CA 1
ATOM 5939 C C . CYS B 1 281 ? -17.234 -4.301 -7.234 1 72.25 281 CYS B C 1
ATOM 5941 O O . CYS B 1 281 ? -17.516 -5.008 -6.266 1 72.25 281 CYS B O 1
ATOM 5943 N N . ASN B 1 282 ? -18.094 -3.232 -7.297 1 57.75 282 ASN B N 1
ATOM 5944 C CA . ASN B 1 282 ? -19.453 -3.117 -6.805 1 57.75 282 ASN B CA 1
ATOM 5945 C C . ASN B 1 282 ? -20.375 -4.168 -7.43 1 57.75 282 ASN B C 1
ATOM 5947 O O . ASN B 1 282 ? -21.125 -3.867 -8.352 1 57.75 282 ASN B O 1
ATOM 5951 N N . ASN B 1 283 ? -19.938 -5.23 -7.805 1 53.28 283 ASN B N 1
ATOM 5952 C CA . ASN B 1 283 ? -20.922 -6.109 -8.422 1 53.28 283 ASN B CA 1
ATOM 5953 C C . ASN B 1 283 ? -21.797 -6.801 -7.383 1 53.28 283 ASN B C 1
ATOM 5955 O O . ASN B 1 283 ? -21.281 -7.426 -6.453 1 53.28 283 ASN B O 1
ATOM 5959 N N . PRO B 1 284 ? -23.156 -6.273 -7.301 1 44.88 284 PRO B N 1
ATOM 5960 C CA . PRO B 1 284 ? -24.219 -6.781 -6.426 1 44.88 284 PRO B CA 1
ATOM 5961 C C . PRO B 1 284 ? -24.172 -8.297 -6.262 1 44.88 284 PRO B C 1
ATOM 5963 O O . PRO B 1 284 ? -24.781 -8.844 -5.34 1 44.88 284 PRO B O 1
ATOM 5966 N N . SER B 1 285 ? -24.016 -8.969 -7.375 1 42.09 285 SER B N 1
ATOM 5967 C CA . SER B 1 285 ? -24.656 -10.281 -7.375 1 42.09 285 SER B CA 1
ATOM 5968 C C . SER B 1 285 ? -24.078 -11.18 -6.289 1 42.09 285 SER B C 1
ATOM 5970 O O . SER B 1 285 ? -24.734 -12.125 -5.852 1 42.09 285 SER B O 1
ATOM 5972 N N . GLY B 1 286 ? -22.828 -11.656 -6.18 1 42.06 286 GLY B N 1
ATOM 5973 C CA . GLY B 1 286 ? -22.656 -12.977 -5.594 1 42.06 286 GLY B CA 1
ATOM 5974 C C . GLY B 1 286 ? -22.359 -12.938 -4.105 1 42.06 286 GLY B C 1
ATOM 5975 O O . GLY B 1 286 ? -21.734 -11.992 -3.619 1 42.06 286 GLY B O 1
ATOM 5976 N N . ASN B 1 287 ? -23.312 -13.398 -3.34 1 41.5 287 ASN B N 1
ATOM 5977 C CA . ASN B 1 287 ? -23.141 -13.938 -1.996 1 41.5 287 ASN B CA 1
ATOM 5978 C C . ASN B 1 287 ? -21.75 -14.539 -1.808 1 41.5 287 ASN B C 1
ATOM 5980 O O . ASN B 1 287 ? -21.469 -15.633 -2.307 1 41.5 287 ASN B O 1
ATOM 5984 N N . PHE B 1 288 ? -20.781 -13.773 -1.81 1 45.06 288 PHE B N 1
ATOM 5985 C CA . PHE B 1 288 ? -19.422 -14.289 -1.689 1 45.06 288 PHE B CA 1
ATOM 5986 C C . PHE B 1 288 ? -19.219 -14.977 -0.344 1 45.06 288 PHE B C 1
ATOM 5988 O O . PHE B 1 288 ? -19.281 -14.336 0.705 1 45.06 288 PHE B O 1
ATOM 5995 N N . THR B 1 289 ? -19.703 -16.266 -0.236 1 46.22 289 THR B N 1
ATOM 5996 C CA . THR B 1 289 ? -19.312 -17.047 0.933 1 46.22 289 THR B CA 1
ATOM 5997 C C . THR B 1 289 ? -17.797 -17.234 0.975 1 46.22 289 THR B C 1
ATOM 5999 O O . THR B 1 289 ? -17.172 -17.562 -0.038 1 46.22 289 THR B O 1
ATOM 6002 N N . SER B 1 290 ? -17.031 -16.391 1.701 1 53.19 290 SER B N 1
ATOM 6003 C CA . SER B 1 290 ? -15.609 -16.562 1.944 1 53.19 290 SER B CA 1
ATOM 6004 C C . SER B 1 290 ? -15.352 -17.672 2.955 1 53.19 290 SER B C 1
ATOM 6006 O O . SER B 1 290 ? -16.047 -17.766 3.973 1 53.19 290 SER B O 1
ATOM 6008 N N . SER B 1 291 ? -14.734 -18.844 2.477 1 56.72 291 SER B N 1
ATOM 6009 C CA . SER B 1 291 ? -14.281 -19.859 3.422 1 56.72 291 SER B CA 1
ATOM 6010 C C . SER B 1 291 ? -12.758 -19.859 3.523 1 56.72 291 SER B C 1
ATOM 6012 O O . SER B 1 291 ? -12.07 -19.359 2.635 1 56.72 291 SER B O 1
ATOM 6014 N N . ARG B 1 292 ? -12.281 -20.219 4.672 1 55.19 292 ARG B N 1
ATOM 6015 C CA . ARG B 1 292 ? -10.852 -20.391 4.914 1 55.19 292 ARG B CA 1
ATOM 6016 C C . ARG B 1 292 ? -10.359 -21.734 4.395 1 55.19 292 ARG B C 1
ATOM 6018 O O . ARG B 1 292 ? -11.078 -22.734 4.48 1 55.19 292 ARG B O 1
ATOM 6025 N N . LEU B 1 293 ? -9.281 -21.672 3.725 1 50.19 293 LEU B N 1
ATOM 6026 C CA . LEU B 1 293 ? -8.633 -22.953 3.42 1 50.19 293 LEU B CA 1
ATOM 6027 C C . LEU B 1 293 ? -8.172 -23.641 4.699 1 50.19 293 LEU B C 1
ATOM 6029 O O . LEU B 1 293 ? -7.148 -23.281 5.277 1 50.19 293 LEU B O 1
ATOM 6033 N N . LYS B 1 294 ? -9.062 -24.469 5.188 1 54.59 294 LYS B N 1
ATOM 6034 C CA . LYS B 1 294 ? -8.75 -25.172 6.43 1 54.59 294 LYS B CA 1
ATOM 6035 C C . LYS B 1 294 ? -8.484 -24.188 7.562 1 54.59 294 LYS B C 1
ATOM 6037 O O . LYS B 1 294 ? -9.32 -23.328 7.867 1 54.59 294 LYS B O 1
ATOM 6042 N N . ASN B 1 295 ? -7.344 -24.281 8.227 1 49.78 295 ASN B N 1
ATOM 6043 C CA . ASN B 1 295 ? -7.039 -23.438 9.383 1 49.78 295 ASN B CA 1
ATOM 6044 C C . ASN B 1 295 ? -6.023 -22.359 9.031 1 49.78 295 ASN B C 1
ATOM 6046 O O . ASN B 1 295 ? -5.402 -21.766 9.922 1 49.78 295 ASN B O 1
ATOM 6050 N N . SER B 1 296 ? -6.016 -22.281 7.672 1 56.62 296 SER B N 1
ATOM 6051 C CA . SER B 1 296 ? -5.117 -21.219 7.258 1 56.62 296 SER B CA 1
ATOM 6052 C C . SER B 1 296 ? -5.848 -19.875 7.188 1 56.62 296 SER B C 1
ATOM 6054 O O . SER B 1 296 ? -7.078 -19.828 7.191 1 56.62 296 SER B O 1
ATOM 6056 N N . LEU B 1 297 ? -5.133 -18.859 7.32 1 70.75 297 LEU B N 1
ATOM 6057 C CA . LEU B 1 297 ? -5.711 -17.531 7.199 1 70.75 297 LEU B CA 1
ATOM 6058 C C . LEU B 1 297 ? -5.906 -17.156 5.734 1 70.75 297 LEU B C 1
ATOM 6060 O O . LEU B 1 297 ? -6.363 -16.047 5.434 1 70.75 297 LEU B O 1
ATOM 6064 N N . VAL B 1 298 ? -5.484 -18.078 4.918 1 57.78 298 VAL B N 1
ATOM 6065 C CA . VAL B 1 298 ? -5.688 -17.828 3.494 1 57.78 298 VAL B CA 1
ATOM 6066 C C . VAL B 1 298 ? -7.176 -17.938 3.158 1 57.78 298 VAL B C 1
ATOM 6068 O O . VAL B 1 298 ? -7.812 -18.953 3.441 1 57.78 298 VAL B O 1
ATOM 6071 N N . ARG B 1 299 ? -7.816 -16.734 2.832 1 62.5 299 ARG B N 1
ATOM 6072 C CA . ARG B 1 299 ? -9.234 -16.672 2.473 1 62.5 299 ARG B CA 1
ATOM 6073 C C . ARG B 1 299 ? -9.438 -16.984 0.994 1 62.5 299 ARG B C 1
ATOM 6075 O O . ARG B 1 299 ? -8.664 -16.531 0.145 1 62.5 299 ARG B O 1
ATOM 6082 N N . ARG B 1 300 ? -10.18 -17.969 0.904 1 56.19 300 ARG B N 1
ATOM 6083 C CA . ARG B 1 300 ? -10.555 -18.344 -0.453 1 56.19 300 ARG B CA 1
ATOM 6084 C C . ARG B 1 300 ? -11.82 -17.625 -0.895 1 56.19 300 ARG B C 1
ATOM 6086 O O . ARG B 1 300 ? -12.828 -17.641 -0.188 1 56.19 300 ARG B O 1
ATOM 6093 N N . ARG B 1 301 ? -11.719 -16.5 -1.534 1 51.41 301 ARG B N 1
ATOM 6094 C CA . ARG B 1 301 ? -12.969 -15.961 -2.078 1 51.41 301 ARG B CA 1
ATOM 6095 C C . ARG B 1 301 ? -13.383 -16.719 -3.336 1 51.41 301 ARG B C 1
ATOM 6097 O O . ARG B 1 301 ? -12.555 -16.969 -4.219 1 51.41 301 ARG B O 1
ATOM 6104 N N . VAL B 1 302 ? -14.359 -17.453 -3.176 1 41.25 302 VAL B N 1
ATOM 6105 C CA . VAL B 1 302 ? -14.891 -18.047 -4.395 1 41.25 302 VAL B CA 1
ATOM 6106 C C . VAL B 1 302 ? -14.922 -17.016 -5.516 1 41.25 302 VAL B C 1
ATOM 6108 O O . VAL B 1 302 ? -14.883 -17.375 -6.695 1 41.25 302 VAL B O 1
ATOM 6111 N N . SER B 1 303 ? -15 -15.719 -5.016 1 41.16 303 SER B N 1
ATOM 6112 C CA . SER B 1 303 ? -14.969 -14.805 -6.148 1 41.16 303 SER B CA 1
ATOM 6113 C C . SER B 1 303 ? -13.547 -14.352 -6.457 1 41.16 303 SER B C 1
ATOM 6115 O O . SER B 1 303 ? -12.867 -13.797 -5.59 1 41.16 303 SER B O 1
ATOM 6117 N N . GLY B 1 304 ? -12.867 -14.906 -7.035 1 41.19 304 GLY B N 1
ATOM 6118 C CA . GLY B 1 304 ? -11.562 -14.711 -7.641 1 41.19 304 GLY B CA 1
ATOM 6119 C C . GLY B 1 304 ? -10.93 -13.375 -7.285 1 41.19 304 GLY B C 1
ATOM 6120 O O . GLY B 1 304 ? -11.5 -12.602 -6.516 1 41.19 304 GLY B O 1
ATOM 6121 N N . TYR B 1 305 ? -9.625 -12.883 -7.66 1 42.88 305 TYR B N 1
ATOM 6122 C CA . TYR B 1 305 ? -8.758 -11.742 -7.387 1 42.88 305 TYR B CA 1
ATOM 6123 C C . TYR B 1 305 ? -9.445 -10.438 -7.77 1 42.88 305 TYR B C 1
ATOM 6125 O O . TYR B 1 305 ? -9.336 -9.438 -7.051 1 42.88 305 TYR B O 1
ATOM 6133 N N . ASP B 1 306 ? -9.805 -10.188 -9.023 1 52.66 306 ASP B N 1
ATOM 6134 C CA . ASP B 1 306 ? -10.648 -9.125 -9.555 1 52.66 306 ASP B CA 1
ATOM 6135 C C . ASP B 1 306 ? -12.047 -9.648 -9.898 1 52.66 306 ASP B C 1
ATOM 6137 O O . ASP B 1 306 ? -12.25 -10.242 -10.961 1 52.66 306 ASP B O 1
ATOM 6141 N N . PRO B 1 307 ? -12.906 -9.648 -8.859 1 53.81 307 PRO B N 1
ATOM 6142 C CA . PRO B 1 307 ? -14.203 -10.273 -9.109 1 53.81 307 PRO B CA 1
ATOM 6143 C C . PRO B 1 307 ? -14.781 -9.906 -10.477 1 53.81 307 PRO B C 1
ATOM 6145 O O . PRO B 1 307 ? -15.516 -10.695 -11.07 1 53.81 307 PRO B O 1
ATOM 6148 N N . CYS B 1 308 ? -14.289 -8.75 -10.984 1 61.5 308 CYS B N 1
ATOM 6149 C CA . CYS B 1 308 ? -14.859 -8.383 -12.273 1 61.5 308 CYS B CA 1
ATOM 6150 C C . CYS B 1 308 ? -14.188 -9.156 -13.406 1 61.5 308 CYS B C 1
ATOM 6152 O O . CYS B 1 308 ? -14.852 -9.578 -14.352 1 61.5 308 CYS B O 1
ATOM 6154 N N . VAL B 1 309 ? -12.938 -9.578 -13.172 1 62.59 309 VAL B N 1
ATOM 6155 C CA . VAL B 1 309 ? -12.195 -10.203 -14.266 1 62.59 309 VAL B CA 1
ATOM 6156 C C . VAL B 1 309 ? -12.469 -11.711 -14.273 1 62.59 309 VAL B C 1
ATOM 6158 O O . VAL B 1 309 ? -12.578 -12.32 -15.344 1 62.59 309 VAL B O 1
ATOM 6161 N N . GLU B 1 310 ? -12.617 -12.258 -13.125 1 70.38 310 GLU B N 1
ATOM 6162 C CA . GLU B 1 310 ? -12.883 -13.688 -13.031 1 70.38 310 GLU B CA 1
ATOM 6163 C C . GLU B 1 310 ? -14.203 -14.047 -13.711 1 70.38 310 GLU B C 1
ATOM 6165 O O . GLU B 1 310 ? -14.305 -15.086 -14.359 1 70.38 310 GLU B O 1
ATOM 6170 N N . MET B 1 311 ? -15.055 -13.258 -13.633 1 78.5 311 MET B N 1
ATOM 6171 C CA . MET B 1 311 ? -16.344 -13.508 -14.258 1 78.5 311 MET B CA 1
ATOM 6172 C C . MET B 1 311 ? -16.234 -13.523 -15.781 1 78.5 311 MET B C 1
ATOM 6174 O O . MET B 1 311 ? -16.938 -14.273 -16.453 1 78.5 311 MET B O 1
ATOM 6178 N N . ARG B 1 312 ? -15.344 -12.828 -16.266 1 85.88 312 ARG B N 1
ATOM 6179 C CA . ARG B 1 312 ? -15.148 -12.773 -17.703 1 85.88 312 ARG B CA 1
ATOM 6180 C C . ARG B 1 312 ? -14.586 -14.094 -18.219 1 85.88 312 ARG B C 1
ATOM 6182 O O . ARG B 1 312 ? -14.992 -14.578 -19.281 1 85.88 312 ARG B O 1
ATOM 6189 N N . ALA B 1 313 ? -13.664 -14.672 -17.438 1 91.81 313 ALA B N 1
ATOM 6190 C CA . ALA B 1 313 ? -13.062 -15.945 -17.828 1 91.81 313 ALA B CA 1
ATOM 6191 C C . ALA B 1 313 ? -14.109 -17.062 -17.844 1 91.81 313 ALA B C 1
ATOM 6193 O O . ALA B 1 313 ? -14.172 -17.844 -18.781 1 91.81 313 ALA B O 1
ATOM 6194 N N . GLU B 1 314 ? -14.883 -17.047 -16.828 1 92 314 GLU B N 1
ATOM 6195 C CA . GLU B 1 314 ? -15.914 -18.078 -16.766 1 92 314 GLU B CA 1
ATOM 6196 C C . GLU B 1 314 ? -16.922 -17.938 -17.891 1 92 314 GLU B C 1
ATOM 6198 O O . GLU B 1 314 ? -17.328 -18.938 -18.5 1 92 314 GLU B O 1
ATOM 6203 N N . LYS B 1 315 ? -17.312 -16.734 -18.172 1 92.31 315 LYS B N 1
ATOM 6204 C CA . LYS B 1 315 ? -18.234 -16.5 -19.266 1 92.31 315 LYS B CA 1
ATOM 6205 C C . LYS B 1 315 ? -17.625 -16.922 -20.594 1 92.31 315 LYS B C 1
ATOM 6207 O O . LYS B 1 315 ? -18.281 -17.609 -21.391 1 92.31 315 LYS B O 1
ATOM 6212 N N . TYR B 1 316 ? -16.453 -16.625 -20.812 1 95.12 316 TYR B N 1
ATOM 6213 C CA . TYR B 1 316 ? -15.797 -16.906 -22.094 1 95.12 316 TYR B CA 1
ATOM 6214 C C . TYR B 1 316 ? -15.578 -18.391 -22.281 1 95.12 316 TYR B C 1
ATOM 6216 O O . TYR B 1 316 ? -15.891 -18.953 -23.328 1 95.12 316 TYR B O 1
ATOM 6224 N N . TYR B 1 317 ? -15.117 -19.078 -21.297 1 95.88 317 TYR B N 1
ATOM 6225 C CA . TYR B 1 317 ? -14.711 -20.469 -21.438 1 95.88 317 TYR B CA 1
ATOM 6226 C C . TYR B 1 317 ? -15.906 -21.406 -21.344 1 95.88 317 TYR B C 1
ATOM 6228 O O . TYR B 1 317 ? -15.789 -22.609 -21.594 1 95.88 317 TYR B O 1
ATOM 6236 N N . ASN B 1 318 ? -17.047 -20.875 -21.016 1 95 318 ASN B N 1
ATOM 6237 C CA . ASN B 1 318 ? -18.25 -21.703 -21.016 1 95 318 ASN B CA 1
ATOM 6238 C C . ASN B 1 318 ? -18.984 -21.609 -22.359 1 95 318 ASN B C 1
ATOM 6240 O O . ASN B 1 318 ? -19.969 -22.312 -22.594 1 95 318 ASN B O 1
ATOM 6244 N N . ARG B 1 319 ? -18.5 -20.797 -23.219 1 95.12 319 ARG B N 1
ATOM 6245 C CA . ARG B 1 319 ? -19.062 -20.734 -24.562 1 95.12 319 ARG B CA 1
ATOM 6246 C C . ARG B 1 319 ? -18.797 -22.016 -25.328 1 95.12 319 ARG B C 1
ATOM 6248 O O . ARG B 1 319 ? -17.672 -22.5 -25.375 1 95.12 319 ARG B O 1
ATOM 6255 N N . PRO B 1 320 ? -19.812 -22.469 -26.078 1 94.62 320 PRO B N 1
ATOM 6256 C CA . PRO B 1 320 ? -19.625 -23.719 -26.828 1 94.62 320 PRO B CA 1
ATOM 6257 C C . PRO B 1 320 ? -18.594 -23.594 -27.938 1 94.62 320 PRO B C 1
ATOM 6259 O O . PRO B 1 320 ? -17.828 -24.547 -28.188 1 94.62 320 PRO B O 1
ATOM 6262 N N . ASP B 1 321 ? -18.547 -22.5 -28.594 1 96.25 321 ASP B N 1
ATOM 6263 C CA . ASP B 1 321 ? -17.594 -22.312 -29.688 1 96.25 321 ASP B CA 1
ATOM 6264 C C . ASP B 1 321 ? -16.172 -22.25 -29.172 1 96.25 321 ASP B C 1
ATOM 6266 O O . ASP B 1 321 ? -15.234 -22.688 -29.844 1 96.25 321 ASP B O 1
ATOM 6270 N N . VAL B 1 322 ? -15.984 -21.672 -27.984 1 96.88 322 VAL B N 1
ATOM 6271 C CA . VAL B 1 322 ? -14.664 -21.625 -27.375 1 96.88 322 VAL B CA 1
ATOM 6272 C C . VAL B 1 322 ? -14.234 -23.031 -26.969 1 96.88 322 VAL B C 1
ATOM 6274 O O . VAL B 1 322 ? -13.102 -23.453 -27.234 1 96.88 322 VAL B O 1
ATOM 6277 N N . GLN B 1 323 ? -15.125 -23.781 -26.344 1 97 323 GLN B N 1
ATOM 6278 C CA . GLN B 1 323 ? -14.812 -25.141 -25.922 1 97 323 GLN B CA 1
ATOM 6279 C C . GLN B 1 323 ? -14.492 -26.031 -27.125 1 97 323 GLN B C 1
ATOM 6281 O O . GLN B 1 323 ? -13.602 -26.875 -27.062 1 97 323 GLN B O 1
ATOM 6286 N N . HIS B 1 324 ? -15.219 -25.812 -28.188 1 96.19 324 HIS B N 1
ATOM 6287 C CA . HIS B 1 324 ? -14.938 -26.547 -29.422 1 96.19 324 HIS B CA 1
ATOM 6288 C C . HIS B 1 324 ? -13.555 -26.203 -29.969 1 96.19 324 HIS B C 1
ATOM 6290 O O . HIS B 1 324 ? -12.789 -27.109 -30.312 1 96.19 324 HIS B O 1
ATOM 6296 N N . ALA B 1 325 ? -13.219 -24.953 -30 1 97.25 325 ALA B N 1
ATOM 6297 C CA . ALA B 1 325 ? -11.938 -24.5 -30.531 1 97.25 325 ALA B CA 1
ATOM 6298 C C . ALA B 1 325 ? -10.781 -25.031 -29.672 1 97.25 325 ALA B C 1
ATOM 6300 O O . ALA B 1 325 ? -9.703 -25.328 -30.203 1 97.25 325 ALA B O 1
ATOM 6301 N N . MET B 1 326 ? -11.016 -25.234 -28.375 1 97.81 326 MET B N 1
ATOM 6302 C CA . MET B 1 326 ? -9.961 -25.641 -27.438 1 97.81 326 MET B CA 1
ATOM 6303 C C . MET B 1 326 ? -9.93 -27.156 -27.281 1 97.81 326 MET B C 1
ATOM 6305 O O . MET B 1 326 ? -9.062 -27.688 -26.578 1 97.81 326 MET B O 1
ATOM 6309 N N . HIS B 1 327 ? -10.828 -27.812 -27.922 1 96.94 327 HIS B N 1
ATOM 6310 C CA . HIS B 1 327 ? -10.953 -29.25 -27.766 1 96.94 327 HIS B CA 1
ATOM 6311 C C . HIS B 1 327 ? -11.234 -29.625 -26.312 1 96.94 327 HIS B C 1
ATOM 6313 O O . HIS B 1 327 ? -10.672 -30.578 -25.781 1 96.94 327 HIS B O 1
ATOM 6319 N N . ALA B 1 328 ? -12.031 -28.812 -25.703 1 96.19 328 ALA B N 1
ATOM 6320 C CA . ALA B 1 328 ? -12.367 -28.984 -24.297 1 96.19 328 ALA B CA 1
ATOM 6321 C C . ALA B 1 328 ? -13.789 -29.531 -24.141 1 96.19 328 ALA B C 1
ATOM 6323 O O . ALA B 1 328 ? -14.641 -29.312 -25 1 96.19 328 ALA B O 1
ATOM 6324 N N . ASN B 1 329 ? -13.977 -30.234 -23.062 1 90 329 ASN B N 1
ATOM 6325 C CA . ASN B 1 329 ? -15.289 -30.734 -22.656 1 90 329 ASN B CA 1
ATOM 6326 C C . ASN B 1 329 ? -15.883 -31.672 -23.703 1 90 329 ASN B C 1
ATOM 6328 O O . ASN B 1 329 ? -17.062 -31.562 -24.047 1 90 329 ASN B O 1
ATOM 6332 N N . TYR B 1 330 ? -15.039 -32.469 -24.156 1 76.38 330 TYR B N 1
ATOM 6333 C CA . TYR B 1 330 ? -15.492 -33.438 -25.125 1 76.38 330 TYR B CA 1
ATOM 6334 C C . TYR B 1 330 ? -16.391 -34.5 -24.453 1 76.38 330 TYR B C 1
ATOM 6336 O O . TYR B 1 330 ? -17.297 -35.031 -25.094 1 76.38 330 TYR B O 1
ATOM 6344 N N . THR B 1 331 ? -16.078 -34.688 -23.281 1 71.69 331 THR B N 1
ATOM 6345 C CA . THR B 1 331 ? -16.766 -35.75 -22.594 1 71.69 331 THR B CA 1
ATOM 6346 C C . THR B 1 331 ? -18.047 -35.25 -21.922 1 71.69 331 THR B C 1
ATOM 6348 O O . THR B 1 331 ? -18.688 -35.969 -21.172 1 71.69 331 THR B O 1
ATOM 6351 N N . ARG B 1 332 ? -18.344 -34.125 -22.109 1 76.88 332 ARG B N 1
ATOM 6352 C CA . ARG B 1 332 ? -19.547 -33.469 -21.578 1 76.88 332 ARG B CA 1
ATOM 6353 C C . ARG B 1 332 ? -19.5 -33.438 -20.047 1 76.88 332 ARG B C 1
ATOM 6355 O O . ARG B 1 332 ? -20.406 -33.969 -19.375 1 76.88 332 ARG B O 1
ATOM 6362 N N . ILE B 1 333 ? -18.469 -32.844 -19.578 1 77.81 333 ILE B N 1
ATOM 6363 C CA . ILE B 1 333 ? -18.297 -32.594 -18.156 1 77.81 333 ILE B CA 1
ATOM 6364 C C . ILE B 1 333 ? -19.594 -32.062 -17.562 1 77.81 333 ILE B C 1
ATOM 6366 O O . ILE B 1 333 ? -20.172 -31.109 -18.094 1 77.81 333 ILE B O 1
ATOM 6370 N N . PRO B 1 334 ? -20.078 -32.656 -16.578 1 76.94 334 PRO B N 1
ATOM 6371 C CA . PRO B 1 334 ? -21.422 -32.344 -16.062 1 76.94 334 PRO B CA 1
ATOM 6372 C C . PRO B 1 334 ? -21.453 -31.016 -15.32 1 76.94 334 PRO B C 1
ATOM 6374 O O . PRO B 1 334 ? -22.453 -30.688 -14.672 1 76.94 334 PRO B O 1
ATOM 6377 N N . TYR B 1 335 ? -20.391 -30.344 -15.258 1 79.62 335 TYR B N 1
ATOM 6378 C CA . TYR B 1 335 ? -20.391 -29.062 -14.562 1 79.62 335 TYR B CA 1
ATOM 6379 C C . TYR B 1 335 ? -19.781 -27.969 -15.445 1 79.62 335 TYR B C 1
ATOM 6381 O O . TYR B 1 335 ? -19.047 -28.25 -16.375 1 79.62 335 TYR B O 1
ATOM 6389 N N . LYS B 1 336 ? -20.172 -26.766 -15.094 1 88.88 336 LYS B N 1
ATOM 6390 C CA . LYS B 1 336 ? -19.672 -25.609 -15.844 1 88.88 336 LYS B CA 1
ATOM 6391 C C . LYS B 1 336 ? -18.219 -25.312 -15.484 1 88.88 336 LYS B C 1
ATOM 6393 O O . LYS B 1 336 ? -17.766 -25.641 -14.391 1 88.88 336 LYS B O 1
ATOM 6398 N N . PHE B 1 337 ? -17.578 -24.781 -16.484 1 93.31 337 PHE B N 1
ATOM 6399 C CA . PHE B 1 337 ? -16.234 -24.266 -16.219 1 93.31 337 PHE B CA 1
ATOM 6400 C C . PHE B 1 337 ? -16.266 -23.203 -15.141 1 93.31 337 PHE B C 1
ATOM 6402 O O . PHE B 1 337 ? -17.031 -22.234 -15.242 1 93.31 337 PHE B O 1
ATOM 6409 N N . THR B 1 338 ? -15.5 -23.359 -14.07 1 91.19 338 THR B N 1
ATOM 6410 C CA . THR B 1 338 ? -15.32 -22.375 -13.016 1 91.19 338 THR B CA 1
ATOM 6411 C C . THR B 1 338 ? -13.844 -22.078 -12.781 1 91.19 338 THR B C 1
ATOM 6413 O O . THR B 1 338 ? -12.984 -22.922 -13.047 1 91.19 338 THR B O 1
ATOM 6416 N N . ALA B 1 339 ? -13.602 -20.891 -12.367 1 90.75 339 ALA B N 1
ATOM 6417 C CA . ALA B 1 339 ? -12.219 -20.5 -12.109 1 90.75 339 ALA B CA 1
ATOM 6418 C C . ALA B 1 339 ? -11.625 -21.312 -10.961 1 90.75 339 ALA B C 1
ATOM 6420 O O . ALA B 1 339 ? -10.461 -21.719 -11.023 1 90.75 339 ALA B O 1
ATOM 6421 N N . CYS B 1 340 ? -12.398 -21.531 -9.945 1 89.62 340 CYS B N 1
ATOM 6422 C CA . CYS B 1 340 ? -12.016 -22.406 -8.844 1 89.62 340 CYS B CA 1
ATOM 6423 C C . CYS B 1 340 ? -13.117 -23.406 -8.523 1 89.62 340 CYS B C 1
ATOM 6425 O O . CYS B 1 340 ? -14.297 -23.062 -8.562 1 89.62 340 CYS B O 1
ATOM 6427 N N . SER B 1 341 ? -12.688 -24.594 -8.203 1 88.06 341 SER B N 1
ATOM 6428 C CA . SER B 1 341 ? -13.633 -25.641 -7.824 1 88.06 341 SER B CA 1
ATOM 6429 C C . SER B 1 341 ? -13.992 -25.547 -6.344 1 88.06 341 SER B C 1
ATOM 6431 O O . SER B 1 341 ? -13.211 -25.969 -5.484 1 88.06 341 SER B O 1
ATOM 6433 N N . LEU B 1 342 ? -15.133 -25.156 -6.082 1 82.38 342 LEU B N 1
ATOM 6434 C CA . LEU B 1 342 ? -15.562 -24.984 -4.699 1 82.38 342 LEU B CA 1
ATOM 6435 C C . LEU B 1 342 ? -15.578 -26.312 -3.961 1 82.38 342 LEU B C 1
ATOM 6437 O O . LEU B 1 342 ? -15.141 -26.391 -2.811 1 82.38 342 LEU B O 1
ATOM 6441 N N . GLU B 1 343 ? -16.109 -27.312 -4.609 1 83.81 343 GLU B N 1
ATOM 6442 C CA . GLU B 1 343 ? -16.203 -28.625 -3.998 1 83.81 343 GLU B CA 1
ATOM 6443 C C . GLU B 1 343 ? -14.812 -29.141 -3.611 1 83.81 343 GLU B C 1
ATOM 6445 O O . GLU B 1 343 ? -14.641 -29.719 -2.533 1 83.81 343 GLU B O 1
ATOM 6450 N N . MET B 1 344 ? -13.906 -29 -4.469 1 86.56 344 MET B N 1
ATOM 6451 C CA . MET B 1 344 ? -12.547 -29.469 -4.211 1 86.56 344 MET B CA 1
ATOM 6452 C C . MET B 1 344 ? -11.914 -28.688 -3.066 1 86.56 344 MET B C 1
ATOM 6454 O O . MET B 1 344 ? -11.266 -29.281 -2.195 1 86.56 344 MET B O 1
ATOM 6458 N N . VAL B 1 345 ? -12.055 -27.422 -3.072 1 82.94 345 VAL B N 1
ATOM 6459 C CA . VAL B 1 345 ? -11.438 -26.547 -2.07 1 82.94 345 VAL B CA 1
ATOM 6460 C C . VAL B 1 345 ? -11.969 -26.906 -0.683 1 82.94 345 VAL B C 1
ATOM 6462 O O . VAL B 1 345 ? -11.203 -26.969 0.282 1 82.94 345 VAL B O 1
ATOM 6465 N N . GLU B 1 346 ? -13.188 -27.188 -0.562 1 83.44 346 GLU B N 1
ATOM 6466 C CA . GLU B 1 346 ? -13.836 -27.469 0.714 1 83.44 346 GLU B CA 1
ATOM 6467 C C . GLU B 1 346 ? -13.438 -28.859 1.234 1 83.44 346 GLU B C 1
ATOM 6469 O O . GLU B 1 346 ? -13.523 -29.109 2.436 1 83.44 346 GLU B O 1
ATOM 6474 N N . ASN B 1 347 ? -13.016 -29.688 0.309 1 87.81 347 ASN B N 1
ATOM 6475 C CA . ASN B 1 347 ? -12.727 -31.062 0.701 1 87.81 347 ASN B CA 1
ATOM 6476 C C . ASN B 1 347 ? -11.25 -31.406 0.522 1 87.81 347 ASN B C 1
ATOM 6478 O O . ASN B 1 347 ? -10.883 -32.562 0.46 1 87.81 347 ASN B O 1
ATOM 6482 N N . TRP B 1 348 ? -10.469 -30.391 0.454 1 89.81 348 TRP B N 1
ATOM 6483 C CA . TRP B 1 348 ? -9.047 -30.641 0.263 1 89.81 348 TRP B CA 1
ATOM 6484 C C . TRP B 1 348 ? -8.477 -31.469 1.415 1 89.81 348 TRP B C 1
ATOM 6486 O O . TRP B 1 348 ? -8.664 -31.125 2.584 1 89.81 348 TRP B O 1
ATOM 6496 N N . LYS B 1 349 ? -7.852 -32.562 1.187 1 87.31 349 LYS B N 1
ATOM 6497 C CA . LYS B 1 349 ? -7.434 -33.5 2.217 1 87.31 349 LYS B CA 1
ATOM 6498 C C . LYS B 1 349 ? -6.004 -33.25 2.666 1 87.31 349 LYS B C 1
ATOM 6500 O O . LYS B 1 349 ? -5.742 -32.25 3.361 1 87.31 349 LYS B O 1
ATOM 6505 N N . ASP B 1 350 ? -4.98 -33.906 1.986 1 87.94 350 ASP B N 1
ATOM 6506 C CA . ASP B 1 350 ? -3.627 -33.719 2.506 1 87.94 350 ASP B CA 1
ATOM 6507 C C . ASP B 1 350 ? -2.998 -32.438 1.987 1 87.94 350 ASP B C 1
ATOM 6509 O O . ASP B 1 350 ? -3.141 -32.094 0.811 1 87.94 350 ASP B O 1
ATOM 6513 N N . SER B 1 351 ? -2.572 -31.703 2.885 1 87.56 351 SER B N 1
ATOM 6514 C CA . SER B 1 351 ? -1.763 -30.5 2.689 1 87.56 351 SER B CA 1
ATOM 6515 C C . SER B 1 351 ? -0.518 -30.531 3.57 1 87.56 351 SER B C 1
ATOM 6517 O O . SER B 1 351 ? -0.62 -30.594 4.797 1 87.56 351 SER B O 1
ATOM 6519 N N . GLN B 1 352 ? 0.556 -30.484 2.936 1 91.88 352 GLN B N 1
ATOM 6520 C CA . GLN B 1 352 ? 1.801 -30.547 3.693 1 91.88 352 GLN B CA 1
ATOM 6521 C C . GLN B 1 352 ? 1.947 -29.328 4.602 1 91.88 352 GLN B C 1
ATOM 6523 O O . GLN B 1 352 ? 1.699 -28.203 4.18 1 91.88 352 GLN B O 1
ATOM 6528 N N . PHE B 1 353 ? 2.318 -29.594 5.812 1 93.69 353 PHE B N 1
ATOM 6529 C CA . PHE B 1 353 ? 2.422 -28.562 6.832 1 93.69 353 PHE B CA 1
ATOM 6530 C C . PHE B 1 353 ? 3.504 -27.547 6.465 1 93.69 353 PHE B C 1
ATOM 6532 O O . PHE B 1 353 ? 3.34 -26.344 6.688 1 93.69 353 PHE B O 1
ATOM 6539 N N . SER B 1 354 ? 4.629 -28.062 5.961 1 97 354 SER B N 1
ATOM 6540 C CA . SER B 1 354 ? 5.758 -27.219 5.609 1 97 354 SER B CA 1
ATOM 6541 C C . SER B 1 354 ? 6.492 -27.75 4.387 1 97 354 SER B C 1
ATOM 6543 O O . SER B 1 354 ? 6.703 -28.953 4.258 1 97 354 SER B O 1
ATOM 6545 N N . LEU B 1 355 ? 6.809 -26.875 3.52 1 98.5 355 LEU B N 1
ATOM 6546 C CA . LEU B 1 355 ? 7.594 -27.25 2.346 1 98.5 355 LEU B CA 1
ATOM 6547 C C . LEU B 1 355 ? 9.07 -26.938 2.561 1 98.5 355 LEU B C 1
ATOM 6549 O O . LEU B 1 355 ? 9.891 -27.156 1.664 1 98.5 355 LEU B O 1
ATOM 6553 N N . LEU B 1 356 ? 9.469 -26.453 3.734 1 98.56 356 LEU B N 1
ATOM 6554 C CA . LEU B 1 356 ? 10.852 -26.078 3.998 1 98.56 356 LEU B CA 1
ATOM 6555 C C . LEU B 1 356 ? 11.789 -27.281 3.828 1 98.56 356 LEU B C 1
ATOM 6557 O O . LEU B 1 356 ? 12.883 -27.141 3.285 1 98.56 356 LEU B O 1
ATOM 6561 N N . PRO B 1 357 ? 11.359 -28.5 4.281 1 98.44 357 PRO B N 1
ATOM 6562 C CA . PRO B 1 357 ? 12.227 -29.641 4.008 1 98.44 357 PRO B CA 1
ATOM 6563 C C . PRO B 1 357 ? 12.445 -29.875 2.514 1 98.44 357 PRO B C 1
ATOM 6565 O O . PRO B 1 357 ? 13.547 -30.266 2.102 1 98.44 357 PRO B O 1
ATOM 6568 N N . THR B 1 358 ? 11.422 -29.656 1.72 1 98.69 358 THR B N 1
ATOM 6569 C CA . THR B 1 358 ? 11.555 -29.797 0.274 1 98.69 358 THR B CA 1
ATOM 6570 C C . THR B 1 358 ? 12.539 -28.781 -0.285 1 98.69 358 THR B C 1
ATOM 6572 O O . THR B 1 358 ? 13.375 -29.109 -1.128 1 98.69 358 THR B O 1
ATOM 6575 N N . TYR B 1 359 ? 12.461 -27.516 0.149 1 98.81 359 TYR B N 1
ATOM 6576 C CA . TYR B 1 359 ? 13.414 -26.5 -0.257 1 98.81 359 TYR B CA 1
ATOM 6577 C C . TYR B 1 359 ? 14.836 -26.891 0.121 1 98.81 359 TYR B C 1
ATOM 6579 O O . TYR B 1 359 ? 15.766 -26.719 -0.667 1 98.81 359 TYR B O 1
ATOM 6587 N N . LYS B 1 360 ? 15.039 -27.422 1.312 1 98.44 360 LYS B N 1
ATOM 6588 C CA . LYS B 1 360 ? 16.359 -27.812 1.793 1 98.44 360 LYS B CA 1
ATOM 6589 C C . LYS B 1 360 ? 16.953 -28.922 0.933 1 98.44 360 LYS B C 1
ATOM 6591 O O . LYS B 1 360 ? 18.172 -29.047 0.824 1 98.44 360 LYS B O 1
ATOM 6596 N N . GLU B 1 361 ? 16.094 -29.719 0.325 1 98.06 361 GLU B N 1
ATOM 6597 C CA . GLU B 1 361 ? 16.547 -30.781 -0.575 1 98.06 361 GLU B CA 1
ATOM 6598 C C . GLU B 1 361 ? 16.875 -30.219 -1.957 1 98.06 361 GLU B C 1
ATOM 6600 O O . GLU B 1 361 ? 17.875 -30.609 -2.561 1 98.06 361 GLU B O 1
ATOM 6605 N N . LEU B 1 362 ? 16.094 -29.312 -2.451 1 98.69 362 LEU B N 1
ATOM 6606 C CA . LEU B 1 362 ? 16.188 -28.891 -3.842 1 98.69 362 LEU B CA 1
ATOM 6607 C C . LEU B 1 362 ? 17.266 -27.828 -4.016 1 98.69 362 LEU B C 1
ATOM 6609 O O . LEU B 1 362 ? 17.891 -27.734 -5.078 1 98.69 362 LEU B O 1
ATOM 6613 N N . ILE B 1 363 ? 17.516 -26.984 -2.977 1 98.5 363 ILE B N 1
ATOM 6614 C CA . ILE B 1 363 ? 18.469 -25.891 -3.078 1 98.5 363 ILE B CA 1
ATOM 6615 C C . ILE B 1 363 ? 19.875 -26.422 -3.359 1 98.5 363 ILE B C 1
ATOM 6617 O O . ILE B 1 363 ? 20.516 -26.016 -4.324 1 98.5 363 ILE B O 1
ATOM 6621 N N . PRO B 1 364 ? 20.391 -27.422 -2.631 1 97.81 364 PRO B N 1
ATOM 6622 C CA . PRO B 1 364 ? 21.734 -27.922 -2.92 1 97.81 364 PRO B CA 1
ATOM 6623 C C . PRO B 1 364 ? 21.812 -28.719 -4.223 1 97.81 364 PRO B C 1
ATOM 6625 O O . PRO B 1 364 ? 22.906 -29 -4.715 1 97.81 364 PRO B O 1
ATOM 6628 N N . ALA B 1 365 ? 20.625 -29.109 -4.84 1 97.81 365 ALA B N 1
ATOM 6629 C CA . ALA B 1 365 ? 20.609 -29.891 -6.07 1 97.81 365 ALA B CA 1
ATOM 6630 C C . ALA B 1 365 ? 20.984 -29.031 -7.273 1 97.81 365 ALA B C 1
ATOM 6632 O O . ALA B 1 365 ? 21.188 -29.547 -8.375 1 97.81 365 ALA B O 1
ATOM 6633 N N . GLY B 1 366 ? 21 -27.688 -7.129 1 97.25 366 GLY B N 1
ATOM 6634 C CA . GLY B 1 366 ? 21.547 -26.812 -8.156 1 97.25 366 GLY B CA 1
ATOM 6635 C C . GLY B 1 366 ? 20.484 -26.219 -9.047 1 97.25 366 GLY B C 1
ATOM 6636 O O . GLY B 1 366 ? 20.797 -25.625 -10.086 1 97.25 366 GLY B O 1
ATOM 6637 N N . TYR B 1 367 ? 19.266 -26.359 -8.742 1 98.69 367 TYR B N 1
ATOM 6638 C CA . TYR B 1 367 ? 18.172 -25.766 -9.508 1 98.69 367 TYR B CA 1
ATOM 6639 C C . TYR B 1 367 ? 18.125 -24.266 -9.336 1 98.69 367 TYR B C 1
ATOM 6641 O O . TYR B 1 367 ? 18.594 -23.734 -8.32 1 98.69 367 TYR B O 1
ATOM 6649 N N . ARG B 1 368 ? 17.641 -23.547 -10.312 1 98.62 368 ARG B N 1
ATOM 6650 C CA . ARG B 1 368 ? 17.344 -22.125 -10.195 1 98.62 368 ARG B CA 1
ATOM 6651 C C . ARG B 1 368 ? 16.016 -21.906 -9.484 1 98.62 368 ARG B C 1
ATOM 6653 O O . ARG B 1 368 ? 14.953 -22.188 -10.039 1 98.62 368 ARG B O 1
ATOM 6660 N N . ILE B 1 369 ? 16.047 -21.328 -8.273 1 98.94 369 ILE B N 1
ATOM 6661 C CA . ILE B 1 369 ? 14.844 -21.203 -7.461 1 98.94 369 ILE B CA 1
ATOM 6662 C C . ILE B 1 369 ? 14.594 -19.719 -7.156 1 98.94 369 ILE B C 1
ATOM 6664 O O . ILE B 1 369 ? 15.453 -19.047 -6.59 1 98.94 369 ILE B O 1
ATOM 6668 N N . TRP B 1 370 ? 13.461 -19.203 -7.559 1 98.94 370 TRP B N 1
ATOM 6669 C CA . TRP B 1 370 ? 13.031 -17.844 -7.234 1 98.94 370 TRP B CA 1
ATOM 6670 C C . TRP B 1 370 ? 11.711 -17.859 -6.477 1 98.94 370 TRP B C 1
ATOM 6672 O O . TRP B 1 370 ? 10.82 -18.656 -6.781 1 98.94 370 TRP B O 1
ATOM 6682 N N . VAL B 1 371 ? 11.648 -17.062 -5.5 1 98.94 371 VAL B N 1
ATOM 6683 C CA . VAL B 1 371 ? 10.398 -16.734 -4.82 1 98.94 371 VAL B CA 1
ATOM 6684 C C . VAL B 1 371 ? 10.141 -15.227 -4.906 1 98.94 371 VAL B C 1
ATOM 6686 O O . VAL B 1 371 ? 11.062 -14.43 -4.723 1 98.94 371 VAL B O 1
ATOM 6689 N N . TYR B 1 372 ? 8.922 -14.844 -5.281 1 98.88 372 TYR B N 1
ATOM 6690 C CA . TYR B 1 372 ? 8.633 -13.414 -5.316 1 98.88 372 TYR B CA 1
ATOM 6691 C C . TYR B 1 372 ? 7.301 -13.109 -4.633 1 98.88 372 TYR B C 1
ATOM 6693 O O . TYR B 1 372 ? 6.469 -14 -4.461 1 98.88 372 TYR B O 1
ATOM 6701 N N . SER B 1 373 ? 7.121 -11.898 -4.148 1 98.81 373 SER B N 1
ATOM 6702 C CA . SER B 1 373 ? 5.906 -11.453 -3.48 1 98.81 373 SER B CA 1
ATOM 6703 C C . SER B 1 373 ? 5.512 -10.055 -3.934 1 98.81 373 SER B C 1
ATOM 6705 O O . SER B 1 373 ? 6.332 -9.133 -3.912 1 98.81 373 SER B O 1
ATOM 6707 N N . GLY B 1 374 ? 4.25 -9.969 -4.414 1 98.69 374 GLY B N 1
ATOM 6708 C CA . GLY B 1 374 ? 3.693 -8.625 -4.379 1 98.69 374 GLY B CA 1
ATOM 6709 C C . GLY B 1 374 ? 3.555 -8.07 -2.973 1 98.69 374 GLY B C 1
ATOM 6710 O O . GLY B 1 374 ? 3.213 -8.805 -2.043 1 98.69 374 GLY B O 1
ATOM 6711 N N . ASP B 1 375 ? 3.68 -6.77 -2.812 1 98.38 375 ASP B N 1
ATOM 6712 C CA . ASP B 1 375 ? 3.822 -6.273 -1.445 1 98.38 375 ASP B CA 1
ATOM 6713 C C . ASP B 1 375 ? 2.527 -5.625 -0.958 1 98.38 375 ASP B C 1
ATOM 6715 O O . ASP B 1 375 ? 2.5 -5.008 0.108 1 98.38 375 ASP B O 1
ATOM 6719 N N . THR B 1 376 ? 1.433 -5.746 -1.699 1 97.81 376 THR B N 1
ATOM 6720 C CA . THR B 1 376 ? 0.143 -5.266 -1.217 1 97.81 376 THR B CA 1
ATOM 6721 C C . THR B 1 376 ? -0.865 -6.406 -1.132 1 97.81 376 THR B C 1
ATOM 6723 O O . THR B 1 376 ? -2.055 -6.211 -1.388 1 97.81 376 THR B O 1
ATOM 6726 N N . ASP B 1 377 ? -0.435 -7.547 -0.864 1 97.06 377 ASP B N 1
ATOM 6727 C CA . ASP B 1 377 ? -1.215 -8.766 -0.683 1 97.06 377 ASP B CA 1
ATOM 6728 C C . ASP B 1 377 ? -1.395 -9.086 0.799 1 97.06 377 ASP B C 1
ATOM 6730 O O . ASP B 1 377 ? -0.414 -9.289 1.519 1 97.06 377 ASP B O 1
ATOM 6734 N N . ALA B 1 378 ? -2.625 -9.266 1.193 1 96.62 378 ALA B N 1
ATOM 6735 C CA . ALA B 1 378 ? -2.891 -9.555 2.602 1 96.62 378 ALA B CA 1
ATOM 6736 C C . ALA B 1 378 ? -3.223 -11.031 2.805 1 96.62 378 ALA B C 1
ATOM 6738 O O . ALA B 1 378 ? -3.467 -11.469 3.932 1 96.62 378 ALA B O 1
ATOM 6739 N N . ASN B 1 379 ? -3.209 -11.82 1.783 1 94.75 379 ASN B N 1
ATOM 6740 C CA . ASN B 1 379 ? -3.535 -13.234 1.867 1 94.75 379 ASN B CA 1
ATOM 6741 C C . ASN B 1 379 ? -2.285 -14.086 2.068 1 94.75 379 ASN B C 1
ATOM 6743 O O . ASN B 1 379 ? -2.264 -14.969 2.93 1 94.75 379 ASN B O 1
ATOM 6747 N N . VAL B 1 380 ? -1.353 -13.914 1.247 1 96.81 380 VAL B N 1
ATOM 6748 C CA . VAL B 1 380 ? -0.009 -14.461 1.406 1 96.81 380 VAL B CA 1
ATOM 6749 C C . VAL B 1 380 ? 1.021 -13.336 1.311 1 96.81 380 VAL B C 1
ATOM 6751 O O . VAL B 1 380 ? 1.747 -13.234 0.319 1 96.81 380 VAL B O 1
ATOM 6754 N N . PRO B 1 381 ? 1.099 -12.625 2.371 1 98.31 381 PRO B N 1
ATOM 6755 C CA . PRO B 1 381 ? 1.832 -11.359 2.295 1 98.31 381 PRO B CA 1
ATOM 6756 C C . PRO B 1 381 ? 3.346 -11.547 2.305 1 98.31 381 PRO B C 1
ATOM 6758 O O . PRO B 1 381 ? 3.83 -12.641 2.615 1 98.31 381 PRO B O 1
ATOM 6761 N N . VAL B 1 382 ? 4.02 -10.516 1.944 1 98.75 382 VAL B N 1
ATOM 6762 C CA . VAL B 1 382 ? 5.477 -10.5 1.87 1 98.75 382 VAL B CA 1
ATOM 6763 C C . VAL B 1 382 ? 6.066 -10.836 3.238 1 98.75 382 VAL B C 1
ATOM 6765 O O . VAL B 1 382 ? 7.109 -11.484 3.332 1 98.75 382 VAL B O 1
ATOM 6768 N N . THR B 1 383 ? 5.402 -10.422 4.352 1 98.75 383 THR B N 1
ATOM 6769 C CA . THR B 1 383 ? 5.895 -10.719 5.691 1 98.75 383 THR B CA 1
ATOM 6770 C C . THR B 1 383 ? 5.938 -12.219 5.938 1 98.75 383 THR B C 1
ATOM 6772 O O . THR B 1 383 ? 6.855 -12.727 6.59 1 98.75 383 THR B O 1
ATOM 6775 N N . ALA B 1 384 ? 4.957 -12.945 5.402 1 98.38 384 ALA B N 1
ATOM 6776 C CA . ALA B 1 384 ? 4.953 -14.406 5.496 1 98.38 384 ALA B CA 1
ATOM 6777 C C . ALA B 1 384 ? 6.156 -15 4.773 1 98.38 384 ALA B C 1
ATOM 6779 O O . ALA B 1 384 ? 6.883 -15.828 5.332 1 98.38 384 ALA B O 1
ATOM 6780 N N . THR B 1 385 ? 6.359 -14.57 3.574 1 98.75 385 THR B N 1
ATOM 6781 C CA . THR B 1 385 ? 7.469 -15.062 2.76 1 98.75 385 THR B CA 1
ATOM 6782 C C . THR B 1 385 ? 8.805 -14.797 3.451 1 98.75 385 THR B C 1
ATOM 6784 O O . THR B 1 385 ? 9.656 -15.688 3.52 1 98.75 385 THR B O 1
ATOM 6787 N N . ARG B 1 386 ? 8.922 -13.625 3.955 1 98.56 386 ARG B N 1
ATOM 6788 C CA . ARG B 1 386 ? 10.18 -13.234 4.59 1 98.56 386 ARG B CA 1
ATOM 6789 C C . ARG B 1 386 ? 10.453 -14.078 5.828 1 98.56 386 ARG B C 1
ATOM 6791 O O . ARG B 1 386 ? 11.602 -14.438 6.105 1 98.56 386 ARG B O 1
ATOM 6798 N N . LEU B 1 387 ? 9.438 -14.383 6.574 1 98.44 387 LEU B N 1
ATOM 6799 C CA . LEU B 1 387 ? 9.617 -15.141 7.809 1 98.44 387 LEU B CA 1
ATOM 6800 C C . LEU B 1 387 ? 10.109 -16.547 7.512 1 98.44 387 LEU B C 1
ATOM 6802 O O . LEU B 1 387 ? 11.062 -17.031 8.133 1 98.44 387 LEU B O 1
ATOM 6806 N N . TRP B 1 388 ? 9.453 -17.266 6.555 1 98.44 388 TRP B N 1
ATOM 6807 C CA . TRP B 1 388 ? 9.914 -18.641 6.328 1 98.44 388 TRP B CA 1
ATOM 6808 C C . TRP B 1 388 ? 11.25 -18.641 5.594 1 98.44 388 TRP B C 1
ATOM 6810 O O . TRP B 1 388 ? 12.086 -19.531 5.82 1 98.44 388 TRP B O 1
ATOM 6820 N N . LEU B 1 389 ? 11.562 -17.672 4.73 1 98.62 389 LEU B N 1
ATOM 6821 C CA . LEU B 1 389 ? 12.883 -17.578 4.113 1 98.62 389 LEU B CA 1
ATOM 6822 C C . LEU B 1 389 ? 13.961 -17.406 5.172 1 98.62 389 LEU B C 1
ATOM 6824 O O . LEU B 1 389 ? 15.023 -18.047 5.09 1 98.62 389 LEU B O 1
ATOM 6828 N N . SER B 1 390 ? 13.672 -16.484 6.117 1 97.88 390 SER B N 1
ATOM 6829 C CA . SER B 1 390 ? 14.625 -16.25 7.195 1 97.88 390 SER B CA 1
ATOM 6830 C C . SER B 1 390 ? 14.914 -17.531 7.969 1 97.88 390 SER B C 1
ATOM 6832 O O . SER B 1 390 ? 16.047 -17.734 8.43 1 97.88 390 SER B O 1
ATOM 6834 N N . SER B 1 391 ? 13.977 -18.391 8.078 1 97.69 391 SER B N 1
ATOM 6835 C CA . SER B 1 391 ? 14.125 -19.609 8.852 1 97.69 391 SER B CA 1
ATOM 6836 C C . SER B 1 391 ? 15.016 -20.625 8.141 1 97.69 391 SER B C 1
ATOM 6838 O O . SER B 1 391 ? 15.516 -21.562 8.75 1 97.69 391 SER B O 1
ATOM 6840 N N . LEU B 1 392 ? 15.227 -20.484 6.836 1 98.25 392 LEU B N 1
ATOM 6841 C CA . LEU B 1 392 ? 16.094 -21.375 6.07 1 98.25 392 LEU B CA 1
ATOM 6842 C C . LEU B 1 392 ? 17.562 -21.094 6.359 1 98.25 392 LEU B C 1
ATOM 6844 O O . LEU B 1 392 ? 18.422 -21.922 6.066 1 98.25 392 LEU B O 1
ATOM 6848 N N . ASN B 1 393 ? 17.875 -19.906 6.93 1 97.44 393 ASN B N 1
ATOM 6849 C CA . ASN B 1 393 ? 19.234 -19.516 7.289 1 97.44 393 ASN B CA 1
ATOM 6850 C C . ASN B 1 393 ? 20.188 -19.672 6.117 1 97.44 393 ASN B C 1
ATOM 6852 O O . ASN B 1 393 ? 21.266 -20.266 6.27 1 97.44 393 ASN B O 1
ATOM 6856 N N . LEU B 1 394 ? 19.781 -19.266 4.961 1 98.31 394 LEU B N 1
ATOM 6857 C CA . LEU B 1 394 ? 20.625 -19.344 3.768 1 98.31 394 LEU B CA 1
ATOM 6858 C C . LEU B 1 394 ? 21.703 -18.266 3.777 1 98.31 394 LEU B C 1
ATOM 6860 O O . LEU B 1 394 ? 21.5 -17.188 4.348 1 98.31 394 LEU B O 1
ATOM 6864 N N . THR B 1 395 ? 22.812 -18.562 3.133 1 98.06 395 THR B N 1
ATOM 6865 C CA . THR B 1 395 ? 23.891 -17.594 2.984 1 98.06 395 THR B CA 1
ATOM 6866 C C . THR B 1 395 ? 23.516 -16.531 1.943 1 98.06 395 THR B C 1
ATOM 6868 O O . THR B 1 395 ? 23.094 -16.875 0.832 1 98.06 395 THR B O 1
ATOM 6871 N N . VAL B 1 396 ? 23.672 -15.258 2.289 1 98.06 396 VAL B N 1
ATOM 6872 C CA . VAL B 1 396 ? 23.375 -14.164 1.371 1 98.06 396 VAL B CA 1
ATOM 6873 C C . VAL B 1 396 ? 24.547 -13.953 0.417 1 98.06 396 VAL B C 1
ATOM 6875 O O . VAL B 1 396 ? 25.672 -13.758 0.855 1 98.06 396 VAL B O 1
ATOM 6878 N N . LYS B 1 397 ? 24.312 -14.016 -0.854 1 98.19 397 LYS B N 1
ATOM 6879 C CA . LYS B 1 397 ? 25.328 -13.766 -1.876 1 98.19 397 LYS B CA 1
ATOM 6880 C C . LYS B 1 397 ? 25.281 -12.328 -2.367 1 98.19 397 LYS B C 1
ATOM 6882 O O . LYS B 1 397 ? 26.312 -11.703 -2.59 1 98.19 397 LYS B O 1
ATOM 6887 N N . THR B 1 398 ? 24.125 -11.859 -2.666 1 98.19 398 THR B N 1
ATOM 6888 C CA . THR B 1 398 ? 23.891 -10.469 -3.016 1 98.19 398 THR B CA 1
ATOM 6889 C C . THR B 1 398 ? 22.922 -9.82 -2.02 1 98.19 398 THR B C 1
ATOM 6891 O O . THR B 1 398 ? 21.781 -10.266 -1.868 1 98.19 398 THR B O 1
ATOM 6894 N N . LYS B 1 399 ? 23.375 -8.773 -1.418 1 97.88 399 LYS B N 1
ATOM 6895 C CA . LYS B 1 399 ? 22.594 -8.102 -0.391 1 97.88 399 LYS B CA 1
ATOM 6896 C C . LYS B 1 399 ? 21.344 -7.453 -0.993 1 97.88 399 LYS B C 1
ATOM 6898 O O . LYS B 1 399 ? 21.297 -7.184 -2.195 1 97.88 399 LYS B O 1
ATOM 6903 N N . TRP B 1 400 ? 20.453 -7.23 -0.115 1 98.44 400 TRP B N 1
ATOM 6904 C CA . TRP B 1 400 ? 19.172 -6.598 -0.426 1 98.44 400 TRP B CA 1
ATOM 6905 C C . TRP B 1 400 ? 19.391 -5.285 -1.177 1 98.44 400 TRP B C 1
ATOM 6907 O O . TRP B 1 400 ? 20.172 -4.434 -0.743 1 98.44 400 TRP B O 1
ATOM 6917 N N . TYR B 1 401 ? 18.734 -5.125 -2.363 1 98.31 401 TYR B N 1
ATOM 6918 C CA . TYR B 1 401 ? 18.828 -3.879 -3.119 1 98.31 401 TYR B CA 1
ATOM 6919 C C . TYR B 1 401 ? 17.562 -3.65 -3.938 1 98.31 401 TYR B C 1
ATOM 6921 O O . TYR B 1 401 ? 16.828 -4.598 -4.246 1 98.31 401 TYR B O 1
ATOM 6929 N N . PRO B 1 402 ? 17.234 -2.369 -4.254 1 98.31 402 PRO B N 1
ATOM 6930 C CA . PRO B 1 402 ? 16.141 -2.076 -5.168 1 98.31 402 PRO B CA 1
ATOM 6931 C C . PRO B 1 402 ? 16.469 -2.408 -6.621 1 98.31 402 PRO B C 1
ATOM 6933 O O . PRO B 1 402 ? 17.578 -2.152 -7.078 1 98.31 402 PRO B O 1
ATOM 6936 N N . TRP B 1 403 ? 15.562 -3.064 -7.285 1 98.56 403 TRP B N 1
ATOM 6937 C CA . TRP B 1 403 ? 15.711 -3.223 -8.727 1 98.56 403 TRP B CA 1
ATOM 6938 C C . TRP B 1 403 ? 14.797 -2.258 -9.477 1 98.56 403 TRP B C 1
ATOM 6940 O O . TRP B 1 403 ? 13.805 -1.779 -8.922 1 98.56 403 TRP B O 1
ATOM 6950 N N . PHE B 1 404 ? 15.164 -1.884 -10.734 1 96.88 404 PHE B N 1
ATOM 6951 C CA . PHE B 1 404 ? 14.547 -0.742 -11.391 1 96.88 404 PHE B CA 1
ATOM 6952 C C . PHE B 1 404 ? 13.977 -1.145 -12.75 1 96.88 404 PHE B C 1
ATOM 6954 O O . PHE B 1 404 ? 14.508 -2.043 -13.406 1 96.88 404 PHE B O 1
ATOM 6961 N N . VAL B 1 405 ? 12.906 -0.548 -13.117 1 95.06 405 VAL B N 1
ATOM 6962 C CA . VAL B 1 405 ? 12.305 -0.603 -14.445 1 95.06 405 VAL B CA 1
ATOM 6963 C C . VAL B 1 405 ? 11.852 0.795 -14.859 1 95.06 405 VAL B C 1
ATOM 6965 O O . VAL B 1 405 ? 11.078 1.445 -14.156 1 95.06 405 VAL B O 1
ATOM 6968 N N . ASN B 1 406 ? 12.344 1.299 -15.961 1 91.12 406 ASN B N 1
ATOM 6969 C CA . ASN B 1 406 ? 12.023 2.625 -16.484 1 91.12 406 ASN B CA 1
ATOM 6970 C C . ASN B 1 406 ? 12.258 3.711 -15.43 1 91.12 406 ASN B C 1
ATOM 6972 O O . ASN B 1 406 ? 11.406 4.566 -15.219 1 91.12 406 ASN B O 1
ATOM 6976 N N . GLY B 1 407 ? 13.305 3.576 -14.703 1 91.06 407 GLY B N 1
ATOM 6977 C CA . GLY B 1 407 ? 13.719 4.609 -13.773 1 91.06 407 GLY B CA 1
ATOM 6978 C C . GLY B 1 407 ? 12.945 4.578 -12.469 1 91.06 407 GLY B C 1
ATOM 6979 O O . GLY B 1 407 ? 13.164 5.418 -11.586 1 91.06 407 GLY B O 1
ATOM 6980 N N . GLN B 1 408 ? 12.086 3.686 -12.297 1 93.56 408 GLN B N 1
ATOM 6981 C CA . GLN B 1 408 ? 11.305 3.529 -11.078 1 93.56 408 GLN B CA 1
ATOM 6982 C C . GLN B 1 408 ? 11.695 2.256 -10.328 1 93.56 408 GLN B C 1
ATOM 6984 O O . GLN B 1 408 ? 12.07 1.256 -10.953 1 93.56 408 GLN B O 1
ATOM 6989 N N . VAL B 1 409 ? 11.641 2.303 -9.031 1 96.19 409 VAL B N 1
ATOM 6990 C CA . VAL B 1 409 ? 11.852 1.082 -8.258 1 96.19 409 VAL B CA 1
ATOM 6991 C C . VAL B 1 409 ? 10.75 0.071 -8.57 1 96.19 409 VAL B C 1
ATOM 6993 O O . VAL B 1 409 ? 9.57 0.336 -8.344 1 96.19 409 VAL B O 1
ATOM 6996 N N . GLY B 1 410 ? 11.117 -1.037 -9.148 1 97.94 410 GLY B N 1
ATOM 6997 C CA . GLY B 1 410 ? 10.18 -2.117 -9.406 1 97.94 410 GLY B CA 1
ATOM 6998 C C . GLY B 1 410 ? 9.867 -2.939 -8.172 1 97.94 410 GLY B C 1
ATOM 6999 O O . GLY B 1 410 ? 8.781 -3.516 -8.062 1 97.94 410 GLY B O 1
ATOM 7000 N N . GLY B 1 411 ? 10.766 -3.016 -7.285 1 98.56 411 GLY B N 1
ATOM 7001 C CA . GLY B 1 411 ? 10.742 -3.754 -6.031 1 98.56 411 GLY B CA 1
ATOM 7002 C C . GLY B 1 411 ? 12.125 -3.938 -5.426 1 98.56 411 GLY B C 1
ATOM 7003 O O . GLY B 1 411 ? 13.008 -3.096 -5.613 1 98.56 411 GLY B O 1
ATOM 7004 N N . TRP B 1 412 ? 12.273 -4.93 -4.633 1 98.88 412 TRP B N 1
ATOM 7005 C CA . TRP B 1 412 ? 13.547 -5.223 -3.982 1 98.88 412 TRP B CA 1
ATOM 7006 C C . TRP B 1 412 ? 13.891 -6.699 -4.109 1 98.88 412 TRP B C 1
ATOM 7008 O O . TRP B 1 412 ? 13.031 -7.523 -4.426 1 98.88 412 TRP B O 1
ATOM 7018 N N . THR B 1 413 ? 15.156 -6.992 -3.91 1 98.81 413 THR B N 1
ATOM 7019 C CA . THR B 1 413 ? 15.586 -8.375 -4.086 1 98.81 413 THR B CA 1
ATOM 7020 C C . THR B 1 413 ? 16.797 -8.68 -3.207 1 98.81 413 THR B C 1
ATOM 7022 O O . THR B 1 413 ? 17.484 -7.77 -2.762 1 98.81 413 THR B O 1
ATOM 7025 N N . GLU B 1 414 ? 16.891 -9.852 -2.832 1 98.62 414 GLU B N 1
ATOM 7026 C CA . GLU B 1 414 ? 18.031 -10.453 -2.141 1 98.62 414 GLU B CA 1
ATOM 7027 C C . GLU B 1 414 ? 18.359 -11.828 -2.707 1 98.62 414 GLU B C 1
ATOM 7029 O O . GLU B 1 414 ? 17.469 -12.656 -2.914 1 98.62 414 GLU B O 1
ATOM 7034 N N . VAL B 1 415 ? 19.641 -12.047 -3.031 1 98.69 415 VAL B N 1
ATOM 7035 C CA . VAL B 1 415 ? 20.062 -13.312 -3.625 1 98.69 415 VAL B CA 1
ATOM 7036 C C . VAL B 1 415 ? 20.797 -14.156 -2.582 1 98.69 415 VAL B C 1
ATOM 7038 O O . VAL B 1 415 ? 21.812 -13.734 -2.037 1 98.69 415 VAL B O 1
ATOM 7041 N N . TYR B 1 416 ? 20.219 -15.266 -2.289 1 98.5 416 TYR B N 1
ATOM 7042 C CA . TYR B 1 416 ? 20.844 -16.266 -1.429 1 98.5 416 TYR B CA 1
ATOM 7043 C C . TYR B 1 416 ? 21.594 -17.312 -2.256 1 98.5 416 TYR B C 1
ATOM 7045 O O . TYR B 1 416 ? 21.453 -17.359 -3.48 1 98.5 416 TYR B O 1
ATOM 7053 N N . ASP B 1 417 ? 22.438 -18.047 -1.56 1 97.94 417 ASP B N 1
ATOM 7054 C CA . ASP B 1 417 ? 23.016 -19.234 -2.211 1 97.94 417 ASP B CA 1
ATOM 7055 C C . ASP B 1 417 ? 21.922 -20.234 -2.57 1 97.94 417 ASP B C 1
ATOM 7057 O O . ASP B 1 417 ? 21.391 -20.922 -1.692 1 97.94 417 ASP B O 1
ATOM 7061 N N . GLY B 1 418 ? 21.594 -20.312 -3.824 1 98.06 418 GLY B N 1
ATOM 7062 C CA . GLY B 1 418 ? 20.656 -21.312 -4.32 1 98.06 418 GLY B CA 1
ATOM 7063 C C . GLY B 1 418 ? 19.234 -20.781 -4.441 1 98.06 418 GLY B C 1
ATOM 7064 O O . GLY B 1 418 ? 18.344 -21.5 -4.898 1 98.06 418 GLY B O 1
ATOM 7065 N N . LEU B 1 419 ? 18.938 -19.547 -3.982 1 98.81 419 LEU B N 1
ATOM 7066 C CA . LEU B 1 419 ? 17.578 -19.016 -4.035 1 98.81 419 LEU B CA 1
ATOM 7067 C C . LEU B 1 419 ? 17.594 -17.5 -4.168 1 98.81 419 LEU B C 1
ATOM 7069 O O . LEU B 1 419 ? 18.375 -16.828 -3.502 1 98.81 419 LEU B O 1
ATOM 7073 N N . THR B 1 420 ? 16.766 -16.953 -5.027 1 98.88 420 THR B N 1
ATOM 7074 C CA . THR B 1 420 ? 16.578 -15.516 -5.164 1 98.88 420 THR B CA 1
ATOM 7075 C C . THR B 1 420 ? 15.188 -15.102 -4.672 1 98.88 420 THR B C 1
ATOM 7077 O O . THR B 1 420 ? 14.188 -15.727 -5.031 1 98.88 420 THR B O 1
ATOM 7080 N N . PHE B 1 421 ? 15.156 -14.156 -3.818 1 98.88 421 PHE B N 1
ATOM 7081 C CA . PHE B 1 421 ? 13.906 -13.562 -3.357 1 98.88 421 PHE B CA 1
ATOM 7082 C C . PHE B 1 421 ? 13.719 -12.172 -3.963 1 98.88 421 PHE B C 1
ATOM 7084 O O . PHE B 1 421 ? 14.664 -11.391 -4.039 1 98.88 421 PHE B O 1
ATOM 7091 N N . ALA B 1 422 ? 12.492 -11.891 -4.441 1 98.94 422 ALA B N 1
ATOM 7092 C CA . ALA B 1 422 ? 12.188 -10.57 -4.984 1 98.94 422 ALA B CA 1
ATOM 7093 C C . ALA B 1 422 ? 10.797 -10.102 -4.559 1 98.94 422 ALA B C 1
ATOM 7095 O O . ALA B 1 422 ? 9.883 -10.914 -4.418 1 98.94 422 ALA B O 1
ATOM 7096 N N . THR B 1 423 ? 10.688 -8.859 -4.309 1 98.88 423 THR B N 1
ATOM 7097 C CA . THR B 1 423 ? 9.375 -8.242 -4.121 1 98.88 423 THR B CA 1
ATOM 7098 C C . THR B 1 423 ? 9.008 -7.375 -5.324 1 98.88 423 THR B C 1
ATOM 7100 O O . THR B 1 423 ? 9.883 -6.969 -6.09 1 98.88 423 THR B O 1
ATOM 7103 N N . VAL B 1 424 ? 7.77 -7.23 -5.539 1 98.81 424 VAL B N 1
ATOM 7104 C CA . VAL B 1 424 ? 7.273 -6.348 -6.59 1 98.81 424 VAL B CA 1
ATOM 7105 C C . VAL B 1 424 ? 6.43 -5.234 -5.973 1 98.81 424 VAL B C 1
ATOM 7107 O O . VAL B 1 424 ? 5.355 -5.488 -5.426 1 98.81 424 VAL B O 1
ATOM 7110 N N . ARG B 1 425 ? 6.879 -4.031 -6.07 1 98.12 425 ARG B N 1
ATOM 7111 C CA . ARG B 1 425 ? 6.289 -2.855 -5.438 1 98.12 425 ARG B CA 1
ATOM 7112 C C . ARG B 1 425 ? 4.93 -2.531 -6.047 1 98.12 425 ARG B C 1
ATOM 7114 O O . ARG B 1 425 ? 4.801 -2.404 -7.266 1 98.12 425 ARG B O 1
ATOM 7121 N N . GLY B 1 426 ? 3.928 -2.395 -5.176 1 96.56 426 GLY B N 1
ATOM 7122 C CA . GLY B 1 426 ? 2.604 -1.974 -5.602 1 96.56 426 GLY B CA 1
ATOM 7123 C C . GLY B 1 426 ? 1.779 -3.104 -6.191 1 96.56 426 GLY B C 1
ATOM 7124 O O . GLY B 1 426 ? 0.689 -2.873 -6.719 1 96.56 426 GLY B O 1
ATOM 7125 N N . ALA B 1 427 ? 2.287 -4.289 -6.125 1 97.44 427 ALA B N 1
ATOM 7126 C CA . ALA B 1 427 ? 1.532 -5.422 -6.656 1 97.44 427 ALA B CA 1
ATOM 7127 C C . ALA B 1 427 ? 0.887 -6.227 -5.531 1 97.44 427 ALA B C 1
ATOM 7129 O O . ALA B 1 427 ? 1.5 -6.445 -4.484 1 97.44 427 ALA B O 1
ATOM 7130 N N . GLY B 1 428 ? -0.379 -6.676 -5.801 1 96.38 428 GLY B N 1
ATOM 7131 C CA . GLY B 1 428 ? -1.028 -7.637 -4.922 1 96.38 428 GLY B CA 1
ATOM 7132 C C . GLY B 1 428 ? -0.647 -9.07 -5.227 1 96.38 428 GLY B C 1
ATOM 7133 O O . GLY B 1 428 ? 0.499 -9.352 -5.582 1 96.38 428 GLY B O 1
ATOM 7134 N N . HIS B 1 429 ? -1.564 -9.945 -5.023 1 94.81 429 HIS B N 1
ATOM 7135 C CA . HIS B 1 429 ? -1.381 -11.391 -5.102 1 94.81 429 HIS B CA 1
ATOM 7136 C C . HIS B 1 429 ? -0.989 -11.82 -6.512 1 94.81 429 HIS B C 1
ATOM 7138 O O . HIS B 1 429 ? -0.09 -12.648 -6.688 1 94.81 429 HIS B O 1
ATOM 7144 N N . GLU B 1 430 ? -1.703 -11.273 -7.488 1 95.62 430 GLU B N 1
ATOM 7145 C CA . GLU B 1 430 ? -1.453 -11.578 -8.891 1 95.62 430 GLU B CA 1
ATOM 7146 C C . GLU B 1 430 ? -0.532 -10.539 -9.531 1 95.62 430 GLU B C 1
ATOM 7148 O O . GLU B 1 430 ? -0.981 -9.703 -10.32 1 95.62 430 GLU B O 1
ATOM 7153 N N . VAL B 1 431 ? 0.712 -10.703 -9.312 1 98 431 VAL B N 1
ATOM 7154 C CA . VAL B 1 431 ? 1.734 -9.734 -9.695 1 98 431 VAL B CA 1
ATOM 7155 C C . VAL B 1 431 ? 1.655 -9.461 -11.195 1 98 431 VAL B C 1
ATOM 7157 O O . VAL B 1 431 ? 1.601 -8.305 -11.625 1 98 431 VAL B O 1
ATOM 7160 N N . PRO B 1 432 ? 1.541 -10.477 -12.086 1 97.75 432 PRO B N 1
ATOM 7161 C CA . PRO B 1 432 ? 1.546 -10.164 -13.523 1 97.75 432 PRO B CA 1
ATOM 7162 C C . PRO B 1 432 ? 0.284 -9.43 -13.969 1 97.75 432 PRO B C 1
ATOM 7164 O O . PRO B 1 432 ? 0.268 -8.828 -15.047 1 97.75 432 PRO B O 1
ATOM 7167 N N . LEU B 1 433 ? -0.764 -9.578 -13.195 1 94.81 433 LEU B N 1
ATOM 7168 C CA . LEU B 1 433 ? -1.981 -8.844 -13.508 1 94.81 433 LEU B CA 1
ATOM 7169 C C . LEU B 1 433 ? -1.863 -7.387 -13.078 1 94.81 433 LEU B C 1
ATOM 7171 O O . LEU B 1 433 ? -2.199 -6.477 -13.844 1 94.81 433 LEU B O 1
ATOM 7175 N N . LEU B 1 434 ? -1.312 -7.156 -11.922 1 94.94 434 LEU B N 1
ATOM 7176 C CA . LEU B 1 434 ? -1.367 -5.848 -11.281 1 94.94 434 LEU B CA 1
ATOM 7177 C C . LEU B 1 434 ? -0.163 -5 -11.68 1 94.94 434 LEU B C 1
ATOM 7179 O O . LEU B 1 434 ? -0.243 -3.768 -11.688 1 94.94 434 LEU B O 1
ATOM 7183 N N . GLN B 1 435 ? 0.926 -5.68 -11.883 1 97.12 435 GLN B N 1
ATOM 7184 C CA . GLN B 1 435 ? 2.15 -5.051 -12.367 1 97.12 435 GLN B CA 1
ATOM 7185 C C . GLN B 1 435 ? 2.779 -5.867 -13.5 1 97.12 435 GLN B C 1
ATOM 7187 O O . GLN B 1 435 ? 3.863 -6.434 -13.328 1 97.12 435 GLN B O 1
ATOM 7192 N N . PRO B 1 436 ? 2.166 -5.844 -14.672 1 97.25 436 PRO B N 1
ATOM 7193 C CA . PRO B 1 436 ? 2.543 -6.758 -15.75 1 97.25 436 PRO B CA 1
ATOM 7194 C C . PRO B 1 436 ? 3.975 -6.543 -16.234 1 97.25 436 PRO B C 1
ATOM 7196 O O . PRO B 1 436 ? 4.699 -7.512 -16.484 1 97.25 436 PRO B O 1
ATOM 7199 N N . GLU B 1 437 ? 4.402 -5.258 -16.391 1 97.88 437 GLU B N 1
ATOM 7200 C CA . GLU B 1 437 ? 5.758 -4.98 -16.859 1 97.88 437 GLU B CA 1
ATOM 7201 C C . GLU B 1 437 ? 6.797 -5.492 -15.867 1 97.88 437 GLU B C 1
ATOM 7203 O O . GLU B 1 437 ? 7.789 -6.105 -16.266 1 97.88 437 GLU B O 1
ATOM 7208 N N . ARG B 1 438 ? 6.578 -5.207 -14.648 1 98.25 438 ARG B N 1
ATOM 7209 C CA . ARG B 1 438 ? 7.492 -5.652 -13.609 1 98.25 438 ARG B CA 1
ATOM 7210 C C . ARG B 1 438 ? 7.516 -7.176 -13.516 1 98.25 438 ARG B C 1
ATOM 7212 O O . ARG B 1 438 ? 8.578 -7.777 -13.359 1 98.25 438 ARG B O 1
ATOM 7219 N N . GLY B 1 439 ? 6.324 -7.773 -13.578 1 98.5 439 GLY B N 1
ATOM 7220 C CA . GLY B 1 439 ? 6.25 -9.227 -13.578 1 98.5 439 GLY B CA 1
ATOM 7221 C C . GLY B 1 439 ? 7.004 -9.859 -14.734 1 98.5 439 GLY B C 1
ATOM 7222 O O . GLY B 1 439 ? 7.66 -10.891 -14.562 1 98.5 439 GLY B O 1
ATOM 7223 N N . PHE B 1 440 ? 6.922 -9.25 -15.867 1 98.62 440 PHE B N 1
ATOM 7224 C CA . PHE B 1 440 ? 7.59 -9.773 -17.062 1 98.62 440 PHE B CA 1
ATOM 7225 C C . PHE B 1 440 ? 9.102 -9.672 -16.922 1 98.62 440 PHE B C 1
ATOM 7227 O O . PHE B 1 440 ? 9.828 -10.594 -17.281 1 98.62 440 PHE B O 1
ATOM 7234 N N . LEU B 1 441 ? 9.57 -8.57 -16.406 1 98.5 441 LEU B N 1
ATOM 7235 C CA . LEU B 1 441 ? 11.008 -8.398 -16.203 1 98.5 441 LEU B CA 1
ATOM 7236 C C . LEU B 1 441 ? 11.531 -9.43 -15.203 1 98.5 441 LEU B C 1
ATOM 7238 O O . LEU B 1 441 ? 12.641 -9.945 -15.367 1 98.5 441 LEU B O 1
ATOM 7242 N N . LEU B 1 442 ? 10.789 -9.641 -14.164 1 98.44 442 LEU B N 1
ATOM 7243 C CA . LEU B 1 442 ? 11.125 -10.688 -13.203 1 98.44 442 LEU B CA 1
ATOM 7244 C C . LEU B 1 442 ? 11.289 -12.039 -13.898 1 98.44 442 LEU B C 1
ATOM 7246 O O . LEU B 1 442 ? 12.273 -12.742 -13.672 1 98.44 442 LEU B O 1
ATOM 7250 N N . PHE B 1 443 ? 10.391 -12.375 -14.75 1 98.75 443 PHE B N 1
ATOM 7251 C CA . PHE B 1 443 ? 10.383 -13.641 -15.477 1 98.75 443 PHE B CA 1
ATOM 7252 C C . PHE B 1 443 ? 11.57 -13.734 -16.422 1 98.75 443 PHE B C 1
ATOM 7254 O O . PHE B 1 443 ? 12.266 -14.75 -16.453 1 98.75 443 PHE B O 1
ATOM 7261 N N . GLU B 1 444 ? 11.805 -12.688 -17.156 1 98.62 444 GLU B N 1
ATOM 7262 C CA . GLU B 1 444 ? 12.922 -12.648 -18.078 1 98.62 444 GLU B CA 1
ATOM 7263 C C . GLU B 1 444 ? 14.25 -12.859 -17.359 1 98.62 444 GLU B C 1
ATOM 7265 O O . GLU B 1 444 ? 15.109 -13.609 -17.828 1 98.62 444 GLU B O 1
ATOM 7270 N N . SER B 1 445 ? 14.406 -12.172 -16.266 1 98.75 445 SER B N 1
ATOM 7271 C CA . SER B 1 445 ? 15.633 -12.289 -15.492 1 98.75 445 SER B CA 1
ATOM 7272 C C . SER B 1 445 ? 15.789 -13.695 -14.922 1 98.75 445 SER B C 1
ATOM 7274 O O . SER B 1 445 ? 16.906 -14.234 -14.898 1 98.75 445 SER B O 1
ATOM 7276 N N . PHE B 1 446 ? 14.75 -14.258 -14.484 1 98.81 446 PHE B N 1
ATOM 7277 C CA . PHE B 1 446 ? 14.734 -15.617 -13.961 1 98.81 446 PHE B CA 1
ATOM 7278 C C . PHE B 1 446 ? 15.219 -16.609 -15.016 1 98.81 446 PHE B C 1
ATOM 7280 O O . PHE B 1 446 ? 16.125 -17.406 -14.758 1 98.81 446 PHE B O 1
ATOM 7287 N N . LEU B 1 447 ? 14.602 -16.562 -16.219 1 98.75 447 LEU B N 1
ATOM 7288 C CA . LEU B 1 447 ? 14.953 -17.484 -17.281 1 98.75 447 LEU B CA 1
ATOM 7289 C C . LEU B 1 447 ? 16.406 -17.328 -17.688 1 98.75 447 LEU B C 1
ATOM 7291 O O . LEU B 1 447 ? 17.094 -18.297 -18 1 98.75 447 LEU B O 1
ATOM 7295 N N . ALA B 1 448 ? 16.891 -16.078 -17.656 1 97.94 448 ALA B N 1
ATOM 7296 C CA . ALA B 1 448 ? 18.25 -15.781 -18.094 1 97.94 448 ALA B CA 1
ATOM 7297 C C . ALA B 1 448 ? 19.25 -16.141 -17 1 97.94 448 ALA B C 1
ATOM 7299 O O . ALA B 1 448 ? 20.453 -16.219 -17.266 1 97.94 448 ALA B O 1
ATOM 7300 N N . GLY B 1 449 ? 18.797 -16.344 -15.797 1 97.56 449 GLY B N 1
ATOM 7301 C CA . GLY B 1 449 ? 19.688 -16.578 -14.68 1 97.56 449 GLY B CA 1
ATOM 7302 C C . GLY B 1 449 ? 20.484 -15.352 -14.289 1 97.56 449 GLY B C 1
ATOM 7303 O O . GLY B 1 449 ? 21.656 -15.461 -13.922 1 97.56 449 GLY B O 1
ATOM 7304 N N . LYS B 1 450 ? 19.859 -14.219 -14.461 1 97.56 450 LYS B N 1
ATOM 7305 C CA . LYS B 1 450 ? 20.531 -12.953 -14.18 1 97.56 450 LYS B CA 1
ATOM 7306 C C . LYS B 1 450 ? 19.875 -12.242 -13 1 97.56 450 LYS B C 1
ATOM 7308 O O . LYS B 1 450 ? 18.672 -12.398 -12.758 1 97.56 450 LYS B O 1
ATOM 7313 N N . ASN B 1 451 ? 20.719 -11.461 -12.344 1 97.88 451 ASN B N 1
ATOM 7314 C CA . ASN B 1 451 ? 20.172 -10.617 -11.289 1 97.88 451 ASN B CA 1
ATOM 7315 C C . ASN B 1 451 ? 19.219 -9.562 -11.852 1 97.88 451 ASN B C 1
ATOM 7317 O O . ASN B 1 451 ? 19.359 -9.141 -13 1 97.88 451 ASN B O 1
ATOM 7321 N N . LEU B 1 452 ? 18.281 -9.203 -11.055 1 98.62 452 LEU B N 1
ATOM 7322 C CA . LEU B 1 452 ? 17.406 -8.102 -11.453 1 98.62 452 LEU B CA 1
ATOM 7323 C C . LEU B 1 452 ? 18.203 -6.809 -11.594 1 98.62 452 LEU B C 1
ATOM 7325 O O . LEU B 1 452 ? 19.188 -6.594 -10.875 1 98.62 452 LEU B O 1
ATOM 7329 N N . PRO B 1 453 ? 17.766 -5.934 -12.469 1 97.25 453 PRO B N 1
ATOM 7330 C CA . PRO B 1 453 ? 18.562 -4.746 -12.789 1 97.25 453 PRO B CA 1
ATOM 7331 C C . PRO B 1 453 ? 18.594 -3.736 -11.648 1 97.25 453 PRO B C 1
ATOM 7333 O O . PRO B 1 453 ? 17.578 -3.502 -10.992 1 97.25 453 PRO B O 1
ATOM 7336 N N . ARG B 1 454 ? 19.797 -3.127 -11.516 1 94.62 454 ARG B N 1
ATOM 7337 C CA . ARG B 1 454 ? 20.016 -2.088 -10.516 1 94.62 454 ARG B CA 1
ATOM 7338 C C . ARG B 1 454 ? 19.891 -0.699 -11.133 1 94.62 454 ARG B C 1
ATOM 7340 O O . ARG B 1 454 ? 20.141 -0.513 -12.32 1 94.62 454 ARG B O 1
#

pLDDT: mean 90.47, std 15.82, range [31.16, 98.94]